Protein AF-0000000081790353 (afdb_homodimer)

Secondary structure (DSSP, 8-state):
----------------------------------------------------------------------------------GGGS-HHHHHHHHTTS-TTSHHHHHHHHH-HHHHHHHT-GGGG--SEEE--SSS---HHHHHHHHHHHGGG--EEE-TT-TT--HHHHHHHHTT-TT--EEE-TT-TT-BHHHHHHHHHH-TT--EEE-TT-TB--HHHHHHHHHHHTTT--EEE-TT-GGGGTSTTGGGGGGGT-TT--EEE----GGGGGG----HHHHHHHHHH-TT-SEEE-TTS---HHHHHHHHHH-TT--EEE-TT----HHHHHHHHHH-TT--EEE-TT-TT--HHHHHHHHHH-TT--EEEEES-TT--SHHHHHHHHH-TT--EEEEES-TT--HHHHHHHHHH-TT--EEE-TT-SS--HHHHHHHHHHHGGG-EEE-TT-TTS-SS----SS---TT-SS---------/----------------------------------------------------------------------------------GGGS-HHHHHHHHTTS-TTSHHHHHHHHH-HHHHHHHT-GGGG--SEEE--SSS---HHHHHHHHHHHGGG--EEE-TT-TT--HHHHHHHHTT-TT--EEE-TT-TT-BHHHHHHHHHH-TT--EEE-TT-TB--HHHHHHHHHHHTTT--EEE-TT-GGGGTSTTGGGGGGGT-TT--EEE----GGGGGG----HHHHHHHHHH-TT-SEEE-TTS---HHHHHHHHHH-TT--EEE-TT----HHHHHHHHHH-TT--EEE-TT-TT--HHHHHHHHHH-TT--EEEEES-TT--SHHHHHHHHH-TT--EEEEES-TT--HHHHHHHHHH-TT--EEE-TT-SS--HHHHHHHHHHHGGG-EEE-TT-TTS-SS----SS---TT-SS---------

Radius of gyration: 38.77 Å; Cα contacts (8 Å, |Δi|>4): 1972; chains: 2; bounding box: 92×120×124 Å

Sequence (968 aa):
MFVRRWLHKRRVRDKRPGGRKADEAPTAERGSSAKPTGEQTAGIISARSLPQPSGPVADADAVTNSTSNRCVVQPTPRQRSNLCNLPDELLLRIVSFIYPLDKTFMCLKLTCKRLHAITEDPTLYQLTTLTVPSRCLFSFAVLQRVLDVSGEALIGLDLSGCEDITNYTLFRIAAHCGKLKRLSLSRCKQITNGGLKVIGSYLTQLQELDVSFCPFITCAGVVHLFKMIGRTLVTINLNDCLGFREDPHRLVSLAFFCSSLRHLSVGWSRDLVKLNPLLDMDLDRLTQGCTQLEYLDVSHSHSTNGSMQSIARNCPVLTTLIARQCFLQDTGLEHIGQGMNKLEWLDLTDCWYVTDAGLGSVASGCPRLRVVILTRCHEIRGTGVVKVAAGCLQLEKFVLKQCFRVDDHAIECLGLSAQRLRHLDLSCNQNVTVETVRKIREARGGGLSIVTDGCPRVPRGGAASRFLFSKNDSNCLMVWETAVMFVRRWLHKRRVRDKRPGGRKADEAPTAERGSSAKPTGEQTAGIISARSLPQPSGPVADADAVTNSTSNRCVVQPTPRQRSNLCNLPDELLLRIVSFIYPLDKTFMCLKLTCKRLHAITEDPTLYQLTTLTVPSRCLFSFAVLQRVLDVSGEALIGLDLSGCEDITNYTLFRIAAHCGKLKRLSLSRCKQITNGGLKVIGSYLTQLQELDVSFCPFITCAGVVHLFKMIGRTLVTINLNDCLGFREDPHRLVSLAFFCSSLRHLSVGWSRDLVKLNPLLDMDLDRLTQGCTQLEYLDVSHSHSTNGSMQSIARNCPVLTTLIARQCFLQDTGLEHIGQGMNKLEWLDLTDCWYVTDAGLGSVASGCPRLRVVILTRCHEIRGTGVVKVAAGCLQLEKFVLKQCFRVDDHAIECLGLSAQRLRHLDLSCNQNVTVETVRKIREARGGGLSIVTDGCPRVPRGGAASRFLFSKNDSNCLMVWETAV

Structure (mmCIF, N/CA/C/O backbone):
data_AF-0000000081790353-model_v1
#
loop_
_entity.id
_entity.type
_entity.pdbx_description
1 polymer 'F-box/LRR-repeat protein 2-like'
#
loop_
_atom_site.group_PDB
_atom_site.id
_atom_site.type_symbol
_atom_site.label_atom_id
_atom_site.label_alt_id
_atom_site.label_comp_id
_atom_site.label_asym_id
_atom_site.label_entity_id
_atom_site.label_seq_id
_atom_site.pdbx_PDB_ins_code
_atom_site.Cartn_x
_atom_site.Cartn_y
_atom_site.Cartn_z
_atom_site.occupancy
_atom_site.B_iso_or_equiv
_atom_site.auth_seq_id
_atom_site.auth_comp_id
_atom_site.auth_asym_id
_atom_site.auth_atom_id
_atom_site.pdbx_PDB_model_num
ATOM 1 N N . MET A 1 1 ? -37.344 18.094 -23.766 1 16.05 1 MET A N 1
ATOM 2 C CA . MET A 1 1 ? -37.531 19.141 -24.766 1 16.05 1 MET A CA 1
ATOM 3 C C . MET A 1 1 ? -36.469 20.219 -24.641 1 16.05 1 MET A C 1
ATOM 5 O O . MET A 1 1 ? -35.812 20.578 -25.625 1 16.05 1 MET A O 1
ATOM 9 N N . PHE A 1 2 ? -36.688 21.266 -23.844 1 17.36 2 PHE A N 1
ATOM 10 C CA . PHE A 1 2 ? -36.562 22.688 -24.141 1 17.36 2 PHE A CA 1
ATOM 11 C C . PHE A 1 2 ? -35.125 23.156 -23.953 1 17.36 2 PHE A C 1
ATOM 13 O O . PHE A 1 2 ? -34.594 23.172 -22.844 1 17.36 2 PHE A O 1
ATOM 20 N N . VAL A 1 3 ? -34.219 22.938 -25.016 1 17.75 3 VAL A N 1
ATOM 21 C CA . VAL A 1 3 ? -32.875 23.203 -25.547 1 17.75 3 VAL A CA 1
ATOM 22 C C . VAL A 1 3 ? -32.625 24.703 -25.656 1 17.75 3 VAL A C 1
ATOM 24 O O . VAL A 1 3 ? -33 25.328 -26.656 1 17.75 3 VAL A O 1
ATOM 27 N N . ARG A 1 4 ? -33.281 25.484 -24.703 1 16.89 4 ARG A N 1
ATOM 28 C CA . ARG A 1 4 ? -33.281 26.906 -25.047 1 16.89 4 ARG A CA 1
ATOM 29 C C . ARG A 1 4 ? -31.875 27.406 -25.297 1 16.89 4 ARG A C 1
ATOM 31 O O . ARG A 1 4 ? -30.938 27.047 -24.578 1 16.89 4 ARG A O 1
ATOM 38 N N . ARG A 1 5 ? -31.578 28.25 -26.359 1 15.88 5 ARG A N 1
ATOM 39 C CA . ARG A 1 5 ? -30.797 28.859 -27.422 1 15.88 5 ARG A CA 1
ATOM 40 C C . ARG A 1 5 ? -29.953 30.016 -26.891 1 15.88 5 ARG A C 1
ATOM 42 O O . ARG A 1 5 ? -30.047 31.141 -27.391 1 15.88 5 ARG A O 1
ATOM 49 N N . TRP A 1 6 ? -29.75 30.156 -25.594 1 16.53 6 TRP A N 1
ATOM 50 C CA . TRP A 1 6 ? -29.422 31.562 -25.344 1 16.53 6 TRP A CA 1
ATOM 51 C C . TRP A 1 6 ? -28.156 31.953 -26.109 1 16.53 6 TRP A C 1
ATOM 53 O O . TRP A 1 6 ? -27.078 31.406 -25.891 1 16.53 6 TRP A O 1
ATOM 63 N N . LEU A 1 7 ? -28.219 32.688 -27.172 1 15.56 7 LEU A N 1
ATOM 64 C CA . LEU A 1 7 ? -27.609 33.156 -28.422 1 15.56 7 LEU A CA 1
ATOM 65 C C . LEU A 1 7 ? -26.375 34 -28.141 1 15.56 7 LEU A C 1
ATOM 67 O O . LEU A 1 7 ? -25.297 33.688 -28.656 1 15.56 7 LEU A O 1
ATOM 71 N N . HIS A 1 8 ? -26.453 35.375 -28.344 1 15.64 8 HIS A N 1
ATOM 72 C CA . HIS A 1 8 ? -25.969 36.125 -29.484 1 15.64 8 HIS A CA 1
ATOM 73 C C . HIS A 1 8 ? -24.625 36.781 -29.188 1 15.64 8 HIS A C 1
ATOM 75 O O . HIS A 1 8 ? -23.656 36.625 -29.938 1 15.64 8 HIS A O 1
ATOM 81 N N . LYS A 1 9 ? -24.562 38.219 -28.781 1 16.39 9 LYS A N 1
ATOM 82 C CA . LYS A 1 9 ? -24.109 39.281 -29.672 1 16.39 9 LYS A CA 1
ATOM 83 C C . LYS A 1 9 ? -22.594 39.5 -29.516 1 16.39 9 LYS A C 1
ATOM 85 O O . LYS A 1 9 ? -22.047 39.344 -28.438 1 16.39 9 LYS A O 1
ATOM 90 N N . ARG A 1 10 ? -21.859 40.031 -30.609 1 16.14 10 ARG A N 1
ATOM 91 C CA . ARG A 1 10 ? -20.641 40.188 -31.422 1 16.14 10 ARG A CA 1
ATOM 92 C C . ARG A 1 10 ? -19.797 41.344 -30.922 1 16.14 10 ARG A C 1
ATOM 94 O O . ARG A 1 10 ? -18.578 41.312 -31.016 1 16.14 10 ARG A O 1
ATOM 101 N N . ARG A 1 11 ? -20.312 42.594 -30.594 1 15.42 11 ARG A N 1
ATOM 102 C CA . ARG A 1 11 ? -19.797 43.656 -31.484 1 15.42 11 ARG A CA 1
ATOM 103 C C . ARG A 1 11 ? -18.344 43.969 -31.188 1 15.42 11 ARG A C 1
ATOM 105 O O . ARG A 1 11 ? -17.812 43.562 -30.141 1 15.42 11 ARG A O 1
ATOM 112 N N . VAL A 1 12 ? -18.016 45.406 -31.078 1 15.66 12 VAL A N 1
ATOM 113 C CA . VAL A 1 12 ? -17.406 46.469 -31.875 1 15.66 12 VAL A CA 1
ATOM 114 C C . VAL A 1 12 ? -16 46.75 -31.359 1 15.66 12 VAL A C 1
ATOM 116 O O . VAL A 1 12 ? -15.695 46.469 -30.188 1 15.66 12 VAL A O 1
ATOM 119 N N . ARG A 1 13 ? -15.078 47.594 -32.125 1 15.02 13 ARG A N 1
ATOM 120 C CA . ARG A 1 13 ? -13.766 47.844 -32.688 1 15.02 13 ARG A CA 1
ATOM 121 C C . ARG A 1 13 ? -12.945 48.781 -31.812 1 15.02 13 ARG A C 1
ATOM 123 O O . ARG A 1 13 ? -11.711 48.812 -31.891 1 15.02 13 ARG A O 1
ATOM 130 N N . ASP A 1 14 ? -13.562 49.719 -31.094 1 15 14 ASP A N 1
ATOM 131 C CA . ASP A 1 14 ? -12.992 51.031 -31.422 1 15 14 ASP A CA 1
ATOM 132 C C . ASP A 1 14 ? -11.539 51.125 -30.984 1 15 14 ASP A C 1
ATOM 134 O O . ASP A 1 14 ? -11.125 50.438 -30.047 1 15 14 ASP A O 1
ATOM 138 N N . LYS A 1 15 ? -10.836 52.281 -31.484 1 15.75 15 LYS A N 1
ATOM 139 C CA . LYS A 1 15 ? -9.609 52.781 -32.094 1 15.75 15 LYS A CA 1
ATOM 140 C C . LYS A 1 15 ? -8.664 53.344 -31.031 1 15.75 15 LYS A C 1
ATOM 142 O O . LYS A 1 15 ? -7.441 53.25 -31.172 1 15.75 15 LYS A O 1
ATOM 147 N N . ARG A 1 16 ? -9.023 54.094 -30 1 15.47 16 ARG A N 1
ATOM 148 C CA . ARG A 1 16 ? -8.344 55.375 -30.109 1 15.47 16 ARG A CA 1
ATOM 149 C C . ARG A 1 16 ? -6.863 55.25 -29.766 1 15.47 16 ARG A C 1
ATOM 151 O O . ARG A 1 16 ? -6.469 54.344 -29.031 1 15.47 16 ARG A O 1
ATOM 158 N N . PRO A 1 17 ? -6.09 56.344 -30.125 1 15.92 17 PRO A N 1
ATOM 159 C CA . PRO A 1 17 ? -4.766 56.781 -30.578 1 15.92 17 PRO A CA 1
ATOM 160 C C . PRO A 1 17 ? -3.73 56.812 -29.453 1 15.92 17 PRO A C 1
ATOM 162 O O . PRO A 1 17 ? -2.707 56.125 -29.531 1 15.92 17 PRO A O 1
ATOM 165 N N . GLY A 1 18 ? -3.453 58.094 -29.031 1 15.07 18 GLY A N 1
ATOM 166 C CA . GLY A 1 18 ? -2.25 58.875 -29.219 1 15.07 18 GLY A CA 1
ATOM 167 C C . GLY A 1 18 ? -1.234 58.719 -28.109 1 15.07 18 GLY A C 1
ATOM 168 O O . GLY A 1 18 ? -1.501 58.031 -27.125 1 15.07 18 GLY A O 1
ATOM 169 N N . GLY A 1 19 ? -0.482 59.875 -27.828 1 15.35 19 GLY A N 1
ATOM 170 C CA . GLY A 1 19 ? 0.875 60.375 -27.906 1 15.35 19 GLY A CA 1
ATOM 171 C C . GLY A 1 19 ? 1.567 60.438 -26.562 1 15.35 19 GLY A C 1
ATOM 172 O O . GLY A 1 19 ? 2.795 60.531 -26.484 1 15.35 19 GLY A O 1
ATOM 173 N N . ARG A 1 20 ? 0.832 60.656 -25.406 1 14.67 20 ARG A N 1
ATOM 174 C CA . ARG A 1 20 ? 1.544 61.75 -24.766 1 14.67 20 ARG A CA 1
ATOM 175 C C . ARG A 1 20 ? 2.91 61.312 -24.266 1 14.67 20 ARG A C 1
ATOM 177 O O . ARG A 1 20 ? 3.162 60.094 -24.141 1 14.67 20 ARG A O 1
ATOM 184 N N . LYS A 1 21 ? 3.248 62 -23.125 1 14.69 21 LYS A N 1
ATOM 185 C CA . LYS A 1 21 ? 4.273 63 -22.812 1 14.69 21 LYS A CA 1
ATOM 186 C C . LYS A 1 21 ? 5.496 62.344 -22.188 1 14.69 21 LYS A C 1
ATOM 188 O O . LYS A 1 21 ? 6.625 62.562 -22.625 1 14.69 21 LYS A O 1
ATOM 193 N N . ALA A 1 22 ? 5.562 62.344 -20.844 1 14.12 22 ALA A N 1
ATOM 194 C CA . ALA A 1 22 ? 6.449 63.312 -20.172 1 14.12 22 ALA A CA 1
ATOM 195 C C . ALA A 1 22 ? 7.793 62.656 -19.859 1 14.12 22 ALA A C 1
ATOM 197 O O . ALA A 1 22 ? 7.898 61.438 -19.766 1 14.12 22 ALA A O 1
ATOM 198 N N . ASP A 1 23 ? 8.617 63.438 -19.141 1 14.13 23 ASP A N 1
ATOM 199 C CA . ASP A 1 23 ? 9.953 64 -18.984 1 14.13 23 ASP A CA 1
ATOM 200 C C . ASP A 1 23 ? 10.859 63.062 -18.188 1 14.13 23 ASP A C 1
ATOM 202 O O . ASP A 1 23 ? 10.375 62.188 -17.469 1 14.13 23 ASP A O 1
ATOM 206 N N . GLU A 1 24 ? 12.078 63.594 -17.922 1 14.59 24 GLU A N 1
ATOM 207 C CA . GLU A 1 24 ? 13.531 63.438 -17.922 1 14.59 24 GLU A CA 1
ATOM 208 C C . GLU A 1 24 ? 14.055 63.094 -16.531 1 14.59 24 GLU A C 1
ATOM 210 O O . GLU A 1 24 ? 15.227 62.75 -16.375 1 14.59 24 GLU A O 1
ATOM 215 N N . ALA A 1 25 ? 13.422 63.094 -15.398 1 14.79 25 ALA A N 1
ATOM 216 C CA . ALA A 1 25 ? 14.273 63.75 -14.406 1 14.79 25 ALA A CA 1
ATOM 217 C C . ALA A 1 25 ? 15.5 62.906 -14.086 1 14.79 25 ALA A C 1
ATOM 219 O O . ALA A 1 25 ? 15.383 61.688 -13.875 1 14.79 25 ALA A O 1
ATOM 220 N N . PRO A 1 26 ? 16.75 63.531 -13.977 1 15.12 26 PRO A N 1
ATOM 221 C CA . PRO A 1 26 ? 18.203 63.281 -14.047 1 15.12 26 PRO A CA 1
ATOM 222 C C . PRO A 1 26 ? 18.75 62.625 -12.781 1 15.12 26 PRO A C 1
ATOM 224 O O . PRO A 1 26 ? 19.578 61.719 -12.875 1 15.12 26 PRO A O 1
ATOM 227 N N . THR A 1 27 ? 18.547 63.312 -11.562 1 14.08 27 THR A N 1
ATOM 228 C CA . THR A 1 27 ? 19.703 63.938 -10.945 1 14.08 27 THR A CA 1
ATOM 229 C C . THR A 1 27 ? 20.609 62.906 -10.281 1 14.08 27 THR A C 1
ATOM 231 O O . THR A 1 27 ? 21.812 62.875 -10.547 1 14.08 27 THR A O 1
ATOM 234 N N . ALA A 1 28 ? 20.891 63.062 -8.82 1 14.61 28 ALA A N 1
ATOM 235 C CA . ALA A 1 28 ? 22.094 63.531 -8.125 1 14.61 28 ALA A CA 1
ATOM 236 C C . ALA A 1 28 ? 22.906 62.344 -7.629 1 14.61 28 ALA A C 1
ATOM 238 O O . ALA A 1 28 ? 22.375 61.25 -7.426 1 14.61 28 ALA A O 1
ATOM 239 N N . GLU A 1 29 ? 24.219 62.625 -7.242 1 14.83 29 GLU A N 1
ATOM 240 C CA . GLU A 1 29 ? 25.641 62.281 -7.215 1 14.83 29 GLU A CA 1
ATOM 241 C C . GLU A 1 29 ? 26.016 61.5 -5.953 1 14.83 29 GLU A C 1
ATOM 243 O O . GLU A 1 29 ? 26.859 60.625 -5.988 1 14.83 29 GLU A O 1
ATOM 248 N N . ARG A 1 30 ? 25.578 61.844 -4.699 1 14.16 30 ARG A N 1
ATOM 249 C CA . ARG A 1 30 ? 26.656 62.219 -3.801 1 14.16 30 ARG A CA 1
ATOM 250 C C . ARG A 1 30 ? 27.453 61 -3.354 1 14.16 30 ARG A C 1
ATOM 252 O O . ARG A 1 30 ? 26.969 59.875 -3.467 1 14.16 30 ARG A O 1
ATOM 259 N N . GLY A 1 31 ? 28.172 61.125 -2.08 1 14.18 31 GLY A N 1
ATOM 260 C CA . GLY A 1 31 ? 29.531 61.219 -1.565 1 14.18 31 GLY A CA 1
ATOM 261 C C . GLY A 1 31 ? 30.031 59.938 -0.964 1 14.18 31 GLY A C 1
ATOM 262 O O . GLY A 1 31 ? 30.688 59.125 -1.646 1 14.18 31 GLY A O 1
ATOM 263 N N . SER A 1 32 ? 30.438 59.875 0.451 1 14.46 32 SER A N 1
ATOM 264 C CA . SER A 1 32 ? 31.75 59.875 1.079 1 14.46 32 SER A CA 1
ATOM 265 C C . SER A 1 32 ? 32.156 58.5 1.559 1 14.46 32 SER A C 1
ATOM 267 O O . SER A 1 32 ? 31.281 57.625 1.694 1 14.46 32 SER A O 1
ATOM 269 N N . SER A 1 33 ? 33.312 58.344 2.416 1 14.82 33 SER A N 1
ATOM 270 C CA . SER A 1 33 ? 34.656 57.781 2.529 1 14.82 33 SER A CA 1
ATOM 271 C C . SER A 1 33 ? 34.719 56.656 3.564 1 14.82 33 SER A C 1
ATOM 273 O O . SER A 1 33 ? 35.406 55.656 3.365 1 14.82 33 SER A O 1
ATOM 275 N N . ALA A 1 34 ? 34.281 56.781 4.895 1 14.84 34 ALA A N 1
ATOM 276 C CA . ALA A 1 34 ? 35.375 56.719 5.863 1 14.84 34 ALA A CA 1
ATOM 277 C C . ALA A 1 34 ? 35.781 55.281 6.129 1 14.84 34 ALA A C 1
ATOM 279 O O . ALA A 1 34 ? 36.938 54.938 6.035 1 14.84 34 ALA A O 1
ATOM 280 N N . LYS A 1 35 ? 35.438 54.688 7.367 1 15.8 35 LYS A N 1
ATOM 281 C CA . LYS A 1 35 ? 36.375 54.438 8.469 1 15.8 35 LYS A CA 1
ATOM 282 C C . LYS A 1 35 ? 36.875 53 8.453 1 15.8 35 LYS A C 1
ATOM 284 O O . LYS A 1 35 ? 36.125 52.062 8.172 1 15.8 35 LYS A O 1
ATOM 289 N N . PRO A 1 36 ? 38.219 52.688 8.883 1 16.03 36 PRO A N 1
ATOM 290 C CA . PRO A 1 36 ? 39.312 51.75 8.719 1 16.03 36 PRO A CA 1
ATOM 291 C C . PRO A 1 36 ? 39.188 50.531 9.633 1 16.03 36 PRO A C 1
ATOM 293 O O . PRO A 1 36 ? 39.562 49.438 9.25 1 16.03 36 PRO A O 1
ATOM 296 N N . THR A 1 37 ? 38.594 50.688 10.844 1 15.17 37 THR A N 1
ATOM 297 C CA . THR A 1 37 ? 39.531 50.344 11.906 1 15.17 37 THR A CA 1
ATOM 298 C C . THR A 1 37 ? 39.812 48.844 11.922 1 15.17 37 THR A C 1
ATOM 300 O O . THR A 1 37 ? 39.031 48.031 11.383 1 15.17 37 THR A O 1
ATOM 303 N N . GLY A 1 38 ? 40.312 48.281 13.148 1 15.05 38 GLY A N 1
ATOM 304 C CA . GLY A 1 38 ? 41.5 47.625 13.695 1 15.05 38 GLY A CA 1
ATOM 305 C C . GLY A 1 38 ? 41.344 46.125 13.828 1 15.05 38 GLY A C 1
ATOM 306 O O . GLY A 1 38 ? 40.219 45.594 13.789 1 15.05 38 GLY A O 1
ATOM 307 N N . GLU A 1 39 ? 42.438 45.312 14.016 1 15.91 39 GLU A N 1
ATOM 308 C CA . GLU A 1 39 ? 43.219 44.094 13.742 1 15.91 39 GLU A CA 1
ATOM 309 C C . GLU A 1 39 ? 43 43.062 14.82 1 15.91 39 GLU A C 1
ATOM 311 O O . GLU A 1 39 ? 43.125 41.844 14.555 1 15.91 39 GLU A O 1
ATOM 316 N N . GLN A 1 40 ? 42.594 43.312 16.125 1 15.52 40 GLN A N 1
ATOM 317 C CA . GLN A 1 40 ? 43.5 42.688 17.078 1 15.52 40 GLN A CA 1
ATOM 318 C C . GLN A 1 40 ? 43.312 41.188 17.094 1 15.52 40 GLN A C 1
ATOM 320 O O . GLN A 1 40 ? 42.219 40.688 16.828 1 15.52 40 GLN A O 1
ATOM 325 N N . THR A 1 41 ? 44.438 40.312 17.469 1 16.11 41 THR A N 1
ATOM 326 C CA . THR A 1 41 ? 45.25 39.125 17.406 1 16.11 41 THR A CA 1
ATOM 327 C C . THR A 1 41 ? 44.812 38.125 18.469 1 16.11 41 THR A C 1
ATOM 329 O O . THR A 1 41 ? 45.406 37.031 18.594 1 16.11 41 THR A O 1
ATOM 332 N N . ALA A 1 42 ? 43.594 38.156 19.109 1 16.69 42 ALA A N 1
ATOM 333 C CA . ALA A 1 42 ? 43.688 37.562 20.453 1 16.69 42 ALA A CA 1
ATOM 334 C C . ALA A 1 42 ? 44.094 36.094 20.391 1 16.69 42 ALA A C 1
ATOM 336 O O . ALA A 1 42 ? 43.688 35.375 19.5 1 16.69 42 ALA A O 1
ATOM 337 N N . GLY A 1 43 ? 45.062 35.688 21.375 1 16.12 43 GLY A N 1
ATOM 338 C CA . GLY A 1 43 ? 46.094 34.781 21.812 1 16.12 43 GLY A CA 1
ATOM 339 C C . GLY A 1 43 ? 45.562 33.375 22.109 1 16.12 43 GLY A C 1
ATOM 340 O O . GLY A 1 43 ? 44.375 33.188 22.297 1 16.12 43 GLY A O 1
ATOM 341 N N . ILE A 1 44 ? 46.406 32.281 21.953 1 17.64 44 ILE A N 1
ATOM 342 C CA . ILE A 1 44 ? 46.719 30.875 21.734 1 17.64 44 ILE A CA 1
ATOM 343 C C . ILE A 1 44 ? 46.656 30.125 23.047 1 17.64 44 ILE A C 1
ATOM 345 O O . ILE A 1 44 ? 47.125 28.984 23.156 1 17.64 44 ILE A O 1
ATOM 349 N N . ILE A 1 45 ? 45.75 30.625 24.125 1 16.77 45 ILE A N 1
ATOM 350 C CA . ILE A 1 45 ? 46.219 30.156 25.438 1 16.77 45 ILE A CA 1
ATOM 351 C C . ILE A 1 45 ? 46.219 28.625 25.453 1 16.77 45 ILE A C 1
ATOM 353 O O . ILE A 1 45 ? 45.25 28 24.984 1 16.77 45 ILE A O 1
ATOM 357 N N . SER A 1 46 ? 47.375 28.062 25.875 1 16.98 46 SER A N 1
ATOM 358 C CA . SER A 1 46 ? 48.188 26.859 26.016 1 16.98 46 SER A CA 1
ATOM 359 C C . SER A 1 46 ? 47.594 25.891 27.031 1 16.98 46 SER A C 1
ATOM 361 O O . SER A 1 46 ? 47.562 26.203 28.234 1 16.98 46 SER A O 1
ATOM 363 N N . ALA A 1 47 ? 46.375 25.328 26.734 1 18.14 47 ALA A N 1
ATOM 364 C CA . ALA A 1 47 ? 45.656 24.516 27.703 1 18.14 47 ALA A CA 1
ATOM 365 C C . ALA A 1 47 ? 46.594 23.516 28.375 1 18.14 47 ALA A C 1
ATOM 367 O O . ALA A 1 47 ? 47.375 22.844 27.703 1 18.14 47 ALA A O 1
ATOM 368 N N . ARG A 1 48 ? 46.688 23.641 29.703 1 17.12 48 ARG A N 1
ATOM 369 C CA . ARG A 1 48 ? 47.469 23.188 30.859 1 17.12 48 ARG A CA 1
ATOM 370 C C . ARG A 1 48 ? 47.531 21.672 30.922 1 17.12 48 ARG A C 1
ATOM 372 O O . ARG A 1 48 ? 46.625 20.984 30.438 1 17.12 48 ARG A O 1
ATOM 379 N N . SER A 1 49 ? 48.75 21.172 31.406 1 17.53 49 SER A N 1
ATOM 380 C CA . SER A 1 49 ? 49.656 20.031 31.547 1 17.53 49 SER A CA 1
ATOM 381 C C . SER A 1 49 ? 49.094 19 32.531 1 17.53 49 SER A C 1
ATOM 383 O O . SER A 1 49 ? 49.156 19.203 33.75 1 17.53 49 SER A O 1
ATOM 385 N N . LEU A 1 50 ? 47.781 18.578 32.406 1 18.25 50 LEU A N 1
ATOM 386 C CA . LEU A 1 50 ? 47.281 17.828 33.562 1 18.25 50 LEU A CA 1
ATOM 387 C C . LEU A 1 50 ? 48.219 16.703 33.938 1 18.25 50 LEU A C 1
ATOM 389 O O . LEU A 1 50 ? 48.656 15.945 33.062 1 18.25 50 LEU A O 1
ATOM 393 N N . PRO A 1 51 ? 48.812 16.812 35.125 1 18.17 51 PRO A N 1
ATOM 394 C CA . PRO A 1 51 ? 49.938 16.078 35.719 1 18.17 51 PRO A CA 1
ATOM 395 C C . PRO A 1 51 ? 49.656 14.57 35.812 1 18.17 51 PRO A C 1
ATOM 397 O O . PRO A 1 51 ? 48.5 14.148 35.781 1 18.17 51 PRO A O 1
ATOM 400 N N . GLN A 1 52 ? 50.719 13.766 35.5 1 18.69 52 GLN A N 1
ATOM 401 C CA . GLN A 1 52 ? 51.062 12.352 35.344 1 18.69 52 GLN A CA 1
ATOM 402 C C . GLN A 1 52 ? 50.844 11.594 36.625 1 18.69 52 GLN A C 1
ATOM 404 O O . GLN A 1 52 ? 51.531 11.859 37.625 1 18.69 52 GLN A O 1
ATOM 409 N N . PRO A 1 53 ? 49.594 11.461 37.125 1 18.23 53 PRO A N 1
ATOM 410 C CA . PRO A 1 53 ? 49.5 10.93 38.469 1 18.23 53 PRO A CA 1
ATOM 411 C C . PRO A 1 53 ? 50.375 9.695 38.688 1 18.23 53 PRO A C 1
ATOM 413 O O . PRO A 1 53 ? 50.594 8.914 37.75 1 18.23 53 PRO A O 1
ATOM 416 N N . SER A 1 54 ? 51.312 9.82 39.625 1 18.2 54 SER A N 1
ATOM 417 C CA . SER A 1 54 ? 52.438 9.055 40.156 1 18.2 54 SER A CA 1
ATOM 418 C C . SER A 1 54 ? 52.031 7.641 40.531 1 18.2 54 SER A C 1
ATOM 420 O O . SER A 1 54 ? 50.844 7.375 40.75 1 18.2 54 SER A O 1
ATOM 422 N N . GLY A 1 55 ? 53.062 6.797 40.625 1 18.17 55 GLY A N 1
ATOM 423 C CA . GLY A 1 55 ? 53.469 5.398 40.562 1 18.17 55 GLY A CA 1
ATOM 424 C C . GLY A 1 55 ? 52.844 4.555 41.656 1 18.17 55 GLY A C 1
ATOM 425 O O . GLY A 1 55 ? 52.125 5.066 42.5 1 18.17 55 GLY A O 1
ATOM 426 N N . PRO A 1 56 ? 53.594 3.523 42.031 1 19.92 56 PRO A N 1
ATOM 427 C CA . PRO A 1 56 ? 53.344 2.104 42.312 1 19.92 56 PRO A CA 1
ATOM 428 C C . PRO A 1 56 ? 53.031 1.826 43.75 1 19.92 56 PRO A C 1
ATOM 430 O O . PRO A 1 56 ? 52.562 0.729 44.094 1 19.92 56 PRO A O 1
ATOM 433 N N . VAL A 1 57 ? 53.219 2.842 44.719 1 16.95 57 VAL A N 1
ATOM 434 C CA . VAL A 1 57 ? 54.062 2.268 45.75 1 16.95 57 VAL A CA 1
ATOM 435 C C . VAL A 1 57 ? 53.312 1.156 46.469 1 16.95 57 VAL A C 1
ATOM 437 O O . VAL A 1 57 ? 53.812 0.037 46.625 1 16.95 57 VAL A O 1
ATOM 440 N N . ALA A 1 58 ? 52.75 1.467 47.75 1 17.08 58 ALA A N 1
ATOM 441 C CA . ALA A 1 58 ? 53.312 1.042 49.031 1 17.08 58 ALA A CA 1
ATOM 442 C C . ALA A 1 58 ? 52.719 -0.288 49.469 1 17.08 58 ALA A C 1
ATOM 444 O O . ALA A 1 58 ? 51.75 -0.783 48.875 1 17.08 58 ALA A O 1
ATOM 445 N N . ASP A 1 59 ? 52.344 -0.406 50.875 1 18.41 59 ASP A N 1
ATOM 446 C CA . ASP A 1 59 ? 52.719 -1.242 52.031 1 18.41 59 ASP A CA 1
ATOM 447 C C . ASP A 1 59 ? 51.75 -2.408 52.188 1 18.41 59 ASP A C 1
ATOM 449 O O . ASP A 1 59 ? 50.625 -2.34 51.75 1 18.41 59 ASP A O 1
ATOM 453 N N . ALA A 1 60 ? 52.312 -3.543 52.688 1 20.67 60 ALA A N 1
ATOM 454 C CA . ALA A 1 60 ? 52.156 -4.969 53 1 20.67 60 ALA A CA 1
ATOM 455 C C . ALA A 1 60 ? 51.031 -5.211 53.969 1 20.67 60 ALA A C 1
ATOM 457 O O . ALA A 1 60 ? 50.844 -6.328 54.469 1 20.67 60 ALA A O 1
ATOM 458 N N . ASP A 1 61 ? 50.062 -4.234 54.156 1 18.91 61 ASP A N 1
ATOM 459 C CA . ASP A 1 61 ? 49.5 -4.375 55.5 1 18.91 61 ASP A CA 1
ATOM 460 C C . ASP A 1 61 ? 48.906 -5.773 55.688 1 18.91 61 ASP A C 1
ATOM 462 O O . ASP A 1 61 ? 48.469 -6.41 54.719 1 18.91 61 ASP A O 1
ATOM 466 N N . ALA A 1 62 ? 49.188 -6.277 56.938 1 20.52 62 ALA A N 1
ATOM 467 C CA . ALA A 1 62 ? 49 -7.438 57.812 1 20.52 62 ALA A CA 1
ATOM 468 C C . ALA A 1 62 ? 47.531 -7.832 57.875 1 20.52 62 ALA A C 1
ATOM 470 O O . ALA A 1 62 ? 46.688 -7 58.188 1 20.52 62 ALA A O 1
ATOM 471 N N . VAL A 1 63 ? 47.125 -8.828 57.094 1 21.89 63 VAL A N 1
ATOM 472 C CA . VAL A 1 63 ? 45.875 -9.508 56.875 1 21.89 63 VAL A CA 1
ATOM 473 C C . VAL A 1 63 ? 45.281 -9.945 58.219 1 21.89 63 VAL A C 1
ATOM 475 O O . VAL A 1 63 ? 45.75 -10.891 58.844 1 21.89 63 VAL A O 1
ATOM 478 N N . THR A 1 64 ? 45.375 -8.938 59.312 1 21.14 64 THR A N 1
ATOM 479 C CA . THR A 1 64 ? 44.906 -9.555 60.531 1 21.14 64 THR A CA 1
ATOM 480 C C . THR A 1 64 ? 43.5 -10.172 60.344 1 21.14 64 THR A C 1
ATOM 482 O O . THR A 1 64 ? 42.656 -9.586 59.656 1 21.14 64 THR A O 1
ATOM 485 N N . ASN A 1 65 ? 43.469 -11.5 60.5 1 21.88 65 ASN A N 1
ATOM 486 C CA . ASN A 1 65 ? 42.438 -12.539 60.375 1 21.88 65 ASN A CA 1
ATOM 487 C C . ASN A 1 65 ? 41.219 -12.219 61.25 1 21.88 65 ASN A C 1
ATOM 489 O O . ASN A 1 65 ? 40.5 -13.125 61.656 1 21.88 65 ASN A O 1
ATOM 493 N N . SER A 1 66 ? 41 -10.844 61.594 1 22.98 66 SER A N 1
ATOM 494 C CA . SER A 1 66 ? 40 -10.789 62.688 1 22.98 66 SER A CA 1
ATOM 495 C C . SER A 1 66 ? 38.688 -11.484 62.281 1 22.98 66 SER A C 1
ATOM 497 O O . SER A 1 66 ? 38.25 -11.328 61.125 1 22.98 66 SER A O 1
ATOM 499 N N . THR A 1 67 ? 38.438 -12.602 62.875 1 24.12 67 THR A N 1
ATOM 500 C CA . THR A 1 67 ? 37.281 -13.516 62.875 1 24.12 67 THR A CA 1
ATOM 501 C C . THR A 1 67 ? 35.969 -12.766 63.094 1 24.12 67 THR A C 1
ATOM 503 O O . THR A 1 67 ? 35.688 -12.32 64.188 1 24.12 67 THR A O 1
ATOM 506 N N . SER A 1 68 ? 35.812 -11.547 62.406 1 24.34 68 SER A N 1
ATOM 507 C CA . SER A 1 68 ? 34.625 -10.789 62.844 1 24.34 68 SER A CA 1
ATOM 508 C C . SER A 1 68 ? 33.375 -11.625 62.75 1 24.34 68 SER A C 1
ATOM 510 O O . SER A 1 68 ? 33.156 -12.359 61.781 1 24.34 68 SER A O 1
ATOM 512 N N . ASN A 1 69 ? 32.875 -12.086 63.875 1 25.66 69 ASN A N 1
ATOM 513 C CA . ASN A 1 69 ? 31.609 -12.742 64.188 1 25.66 69 ASN A CA 1
ATOM 514 C C . ASN A 1 69 ? 30.438 -12.047 63.5 1 25.66 69 ASN A C 1
ATOM 516 O O . ASN A 1 69 ? 30.094 -10.906 63.812 1 25.66 69 ASN A O 1
ATOM 520 N N . ARG A 1 70 ? 30.438 -12.055 62.188 1 27.45 70 ARG A N 1
ATOM 521 C CA . ARG A 1 70 ? 29.391 -11.367 61.469 1 27.45 70 ARG A CA 1
ATOM 522 C C . ARG A 1 70 ? 28 -11.812 61.938 1 27.45 70 ARG A C 1
ATOM 524 O O . ARG A 1 70 ? 27.688 -13 61.906 1 27.45 70 ARG A O 1
ATOM 531 N N . CYS A 1 71 ? 27.531 -11.102 63.031 1 28.55 71 CYS A N 1
ATOM 532 C CA . CYS A 1 71 ? 26.156 -11.219 63.5 1 28.55 71 CYS A CA 1
ATOM 533 C C . CYS A 1 71 ? 25.188 -11.312 62.312 1 28.55 71 CYS A C 1
ATOM 535 O O . CYS A 1 71 ? 25.234 -10.484 61.406 1 28.55 71 CYS A O 1
ATOM 537 N N . VAL A 1 72 ? 24.859 -12.492 61.969 1 30.75 72 VAL A N 1
ATOM 538 C CA . VAL A 1 72 ? 23.844 -12.844 61 1 30.75 72 VAL A CA 1
ATOM 539 C C . VAL A 1 72 ? 22.625 -11.953 61.188 1 30.75 72 VAL A C 1
ATOM 541 O O . VAL A 1 72 ? 21.922 -12.039 62.188 1 30.75 72 VAL A O 1
ATOM 544 N N . VAL A 1 73 ? 22.797 -10.594 61 1 32.72 73 VAL A N 1
ATOM 545 C CA . VAL A 1 73 ? 21.594 -9.75 61.062 1 32.72 73 VAL A CA 1
ATOM 546 C C . VAL A 1 73 ? 20.469 -10.406 60.281 1 32.72 73 VAL A C 1
ATOM 548 O O . VAL A 1 73 ? 20.656 -10.797 59.125 1 32.72 73 VAL A O 1
ATOM 551 N N . GLN A 1 74 ? 19.672 -11.211 60.938 1 33.41 74 GLN A N 1
ATOM 552 C CA . GLN A 1 74 ? 18.422 -11.703 60.344 1 33.41 74 GLN A CA 1
ATOM 553 C C . GLN A 1 74 ? 17.734 -10.633 59.5 1 33.41 74 GLN A C 1
ATOM 555 O O . GLN A 1 74 ? 17.609 -9.484 59.938 1 33.41 74 GLN A O 1
ATOM 560 N N . PRO A 1 75 ? 17.891 -10.727 58.188 1 35.47 75 PRO A N 1
ATOM 561 C CA . PRO A 1 75 ? 17.266 -9.641 57.406 1 35.47 75 PRO A CA 1
ATOM 562 C C . PRO A 1 75 ? 15.898 -9.25 57.969 1 35.47 75 PRO A C 1
ATOM 564 O O . PRO A 1 75 ? 15.141 -10.117 58.438 1 35.47 75 PRO A O 1
ATOM 567 N N . THR A 1 76 ? 15.828 -8.234 58.844 1 38.59 76 THR A N 1
ATOM 568 C CA . THR A 1 76 ? 14.531 -7.676 59.219 1 38.59 76 THR A CA 1
ATOM 569 C C . THR A 1 76 ? 13.523 -7.82 58.094 1 38.59 76 THR A C 1
ATOM 571 O O . THR A 1 76 ? 13.883 -7.699 56.906 1 38.59 76 THR A O 1
ATOM 574 N N . PRO A 1 77 ? 12.469 -8.578 58.312 1 36.41 77 PRO A N 1
ATOM 575 C CA . PRO A 1 77 ? 11.469 -8.664 57.25 1 36.41 77 PRO A CA 1
ATOM 576 C C . PRO A 1 77 ? 11.328 -7.355 56.469 1 36.41 77 PRO A C 1
ATOM 578 O O . PRO A 1 77 ? 11.234 -6.281 57.062 1 36.41 77 PRO A O 1
ATOM 581 N N . ARG A 1 78 ? 12.148 -7.172 55.469 1 37.75 78 ARG A N 1
ATOM 582 C CA . ARG A 1 78 ? 11.914 -6.004 54.625 1 37.75 78 ARG A CA 1
ATOM 583 C C . ARG A 1 78 ? 10.438 -5.625 54.594 1 37.75 78 ARG A C 1
ATOM 585 O O . ARG A 1 78 ? 9.578 -6.457 54.312 1 37.75 78 ARG A O 1
ATOM 592 N N . GLN A 1 79 ? 10.023 -4.895 55.5 1 37.72 79 GLN A N 1
ATOM 593 C CA . GLN A 1 79 ? 8.695 -4.293 55.375 1 37.72 79 GLN A CA 1
ATOM 594 C C . GLN A 1 79 ? 8.367 -4.031 53.906 1 37.72 79 GLN A C 1
ATOM 596 O O . GLN A 1 79 ? 9.102 -3.33 53.219 1 37.72 79 GLN A O 1
ATOM 601 N N . ARG A 1 80 ? 7.906 -5.008 53.094 1 40.03 80 ARG A N 1
ATOM 602 C CA . ARG A 1 80 ? 7.301 -4.715 51.812 1 40.03 80 ARG A CA 1
ATOM 603 C C . ARG A 1 80 ? 6.73 -3.299 51.781 1 40.03 80 ARG A C 1
ATOM 605 O O . ARG A 1 80 ? 5.797 -2.986 52.531 1 40.03 80 ARG A O 1
ATOM 612 N N . SER A 1 81 ? 7.504 -2.291 51.844 1 42.62 81 SER A N 1
ATOM 613 C CA . SER A 1 81 ? 7.051 -0.92 51.625 1 42.62 81 SER A CA 1
ATOM 614 C C . SER A 1 81 ? 5.922 -0.856 50.594 1 42.62 81 SER A C 1
ATOM 616 O O . SER A 1 81 ? 6.133 -1.128 49.406 1 42.62 81 SER A O 1
ATOM 618 N N . ASN A 1 82 ? 4.75 -1.416 50.844 1 51.66 82 ASN A N 1
ATOM 619 C CA . ASN A 1 82 ? 3.51 -1.346 50.094 1 51.66 82 ASN A CA 1
ATOM 620 C C . ASN A 1 82 ? 3.207 0.082 49.625 1 51.66 82 ASN A C 1
ATOM 622 O O . ASN A 1 82 ? 3.535 1.04 50.344 1 51.66 82 ASN A O 1
ATOM 626 N N . LEU A 1 83 ? 3.07 0.359 48.344 1 63.62 83 LEU A N 1
ATOM 627 C CA . LEU A 1 83 ? 2.646 1.629 47.75 1 63.62 83 LEU A CA 1
ATOM 628 C C . LEU A 1 83 ? 1.692 2.363 48.688 1 63.62 83 LEU A C 1
ATOM 630 O O . LEU A 1 83 ? 1.68 3.596 48.719 1 63.62 83 LEU A O 1
ATOM 634 N N . CYS A 1 84 ? 1.142 1.534 49.656 1 61.59 84 CYS A N 1
ATOM 635 C CA . CYS A 1 84 ? 0.134 2.082 50.562 1 61.59 84 CYS A CA 1
ATOM 636 C C . CYS A 1 84 ? 0.786 2.846 51.719 1 61.59 84 CYS A C 1
ATOM 638 O O . CYS A 1 84 ? 0.133 3.654 52.375 1 61.59 84 CYS A O 1
ATOM 640 N N . ASN A 1 85 ? 2.096 2.605 51.906 1 70.44 85 ASN A N 1
ATOM 641 C CA . ASN A 1 85 ? 2.715 3.262 53.062 1 70.44 85 ASN A CA 1
ATOM 642 C C . ASN A 1 85 ? 3.543 4.469 52.625 1 70.44 85 ASN A C 1
ATOM 644 O O . ASN A 1 85 ? 4.176 5.117 53.469 1 70.44 85 ASN A O 1
ATOM 648 N N . LEU A 1 86 ? 3.504 4.762 51.406 1 78.25 86 LEU A N 1
ATOM 649 C CA . LEU A 1 86 ? 4.262 5.91 50.938 1 78.25 86 LEU A CA 1
ATOM 650 C C . LEU A 1 86 ? 3.533 7.211 51.25 1 78.25 86 LEU A C 1
ATOM 652 O O . LEU A 1 86 ? 2.305 7.27 51.188 1 78.25 86 LEU A O 1
ATOM 656 N N . PRO A 1 87 ? 4.352 8.258 51.812 1 85.94 87 PRO A N 1
ATOM 657 C CA . PRO A 1 87 ? 3.705 9.562 51.969 1 85.94 87 PRO A CA 1
ATOM 658 C C . PRO A 1 87 ? 2.988 10.039 50.719 1 85.94 87 PRO A C 1
ATOM 660 O O . PRO A 1 87 ? 3.359 9.656 49.594 1 85.94 87 PRO A O 1
ATOM 663 N N . ASP A 1 88 ? 1.956 10.859 51 1 86.81 88 ASP A N 1
ATOM 664 C CA . ASP A 1 88 ? 1.116 11.336 49.906 1 86.81 88 ASP A CA 1
ATOM 665 C C . ASP A 1 88 ? 1.932 12.156 48.906 1 86.81 88 ASP A C 1
ATOM 667 O O . ASP A 1 88 ? 1.677 12.102 47.688 1 86.81 88 ASP A O 1
ATOM 671 N N . GLU A 1 89 ? 2.949 12.797 49.375 1 87.62 89 GLU A N 1
ATOM 672 C CA . GLU A 1 89 ? 3.777 13.617 48.5 1 87.62 89 GLU A CA 1
ATOM 673 C C . GLU A 1 89 ? 4.559 12.758 47.5 1 87.62 89 GLU A C 1
ATOM 675 O O . GLU A 1 89 ? 4.703 13.117 46.344 1 87.62 89 GLU A O 1
ATOM 680 N N . LEU A 1 90 ? 4.914 11.734 47.969 1 85.94 90 LEU A N 1
ATOM 681 C CA . LEU A 1 90 ? 5.684 10.836 47.125 1 85.94 90 LEU A CA 1
ATOM 682 C C . LEU A 1 90 ? 4.781 10.117 46.125 1 85.94 90 LEU A C 1
ATOM 684 O O . LEU A 1 90 ? 5.16 9.922 44.969 1 85.94 90 LEU A O 1
ATOM 688 N N . LEU A 1 91 ? 3.697 9.719 46.594 1 84.69 91 LEU A N 1
ATOM 689 C CA . LEU A 1 91 ? 2.74 9.086 45.688 1 84.69 91 LEU A CA 1
ATOM 690 C C . LEU A 1 91 ? 2.344 10.031 44.562 1 84.69 91 LEU A C 1
ATOM 692 O O . LEU A 1 91 ? 2.221 9.609 43.406 1 84.69 91 LEU A O 1
ATOM 696 N N . LEU A 1 92 ? 2.205 11.242 44.938 1 86.88 92 LEU A N 1
ATOM 697 C CA . LEU A 1 92 ? 1.871 12.25 43.938 1 86.88 92 LEU A CA 1
ATOM 698 C C . LEU A 1 92 ? 2.979 12.383 42.906 1 86.88 92 LEU A C 1
ATOM 700 O O . LEU A 1 92 ? 2.701 12.5 41.719 1 86.88 92 LEU A O 1
ATOM 704 N N . ARG A 1 93 ? 4.125 12.234 43.375 1 84.62 93 ARG A N 1
ATOM 705 C CA . ARG A 1 93 ? 5.258 12.336 42.469 1 84.62 93 ARG A CA 1
ATOM 706 C C . ARG A 1 93 ? 5.301 11.141 41.5 1 84.62 93 ARG A C 1
ATOM 708 O O . ARG A 1 93 ? 5.57 11.297 40.312 1 84.62 93 ARG A O 1
ATOM 715 N N . ILE A 1 94 ? 5.008 10.078 42.031 1 84.25 94 ILE A N 1
ATOM 716 C CA . ILE A 1 94 ? 5.02 8.867 41.219 1 84.25 94 ILE A CA 1
ATOM 717 C C . ILE A 1 94 ? 3.928 8.953 40.156 1 84.25 94 ILE A C 1
ATOM 719 O O . ILE A 1 94 ? 4.176 8.656 38.969 1 84.25 94 ILE A O 1
ATOM 723 N N . VAL A 1 95 ? 2.801 9.422 40.562 1 82.56 95 VAL A N 1
ATOM 724 C CA . VAL A 1 95 ? 1.654 9.484 39.656 1 82.56 95 VAL A CA 1
ATOM 725 C C . VAL A 1 95 ? 1.878 10.578 38.625 1 82.56 95 VAL A C 1
ATOM 727 O O . VAL A 1 95 ? 1.357 10.5 37.5 1 82.56 95 VAL A O 1
ATOM 730 N N . SER A 1 96 ? 2.789 11.438 38.938 1 81.75 96 SER A N 1
ATOM 731 C CA . SER A 1 96 ? 3.035 12.547 38.031 1 81.75 96 SER A CA 1
ATOM 732 C C . SER A 1 96 ? 3.764 12.086 36.781 1 81.75 96 SER A C 1
ATOM 734 O O . SER A 1 96 ? 3.764 12.789 35.75 1 81.75 96 SER A O 1
ATOM 736 N N . PHE A 1 97 ? 4.188 10.875 36.906 1 78.44 97 PHE A N 1
ATOM 737 C CA . PHE A 1 97 ? 4.902 10.344 35.75 1 78.44 97 PHE A CA 1
ATOM 738 C C . PHE A 1 97 ? 3.939 9.688 34.781 1 78.44 97 PHE A C 1
ATOM 740 O O . PHE A 1 97 ? 4.316 9.367 33.625 1 78.44 97 PHE A O 1
ATOM 747 N N . ILE A 1 98 ? 2.783 9.609 35.281 1 79.81 98 ILE A N 1
ATOM 748 C CA . ILE A 1 98 ? 1.78 8.992 34.406 1 79.81 98 ILE A CA 1
ATOM 749 C C . ILE A 1 98 ? 0.934 10.07 33.75 1 79.81 98 ILE A C 1
ATOM 751 O O . ILE A 1 98 ? 0.383 10.945 34.406 1 79.81 98 ILE A O 1
ATOM 755 N N . TYR A 1 99 ? 0.883 9.945 32.406 1 78.56 99 TYR A N 1
ATOM 756 C CA . TYR A 1 99 ? 0.071 10.914 31.656 1 78.56 99 TYR A CA 1
ATOM 757 C C . TYR A 1 99 ? -1.393 10.82 32.062 1 78.56 99 TYR A C 1
ATOM 759 O O . TYR A 1 99 ? -1.962 9.727 32.125 1 78.56 99 TYR A O 1
ATOM 767 N N . PRO A 1 100 ? -1.938 11.93 32.531 1 75.5 100 PRO A N 1
ATOM 768 C CA . PRO A 1 100 ? -3.291 11.898 33.094 1 75.5 100 PRO A CA 1
ATOM 769 C C . PRO A 1 100 ? -4.312 11.281 32.125 1 75.5 100 PRO A C 1
ATOM 771 O O . PRO A 1 100 ? -5.371 10.82 32.562 1 75.5 100 PRO A O 1
ATOM 774 N N . LEU A 1 101 ? -3.971 11.25 30.906 1 74.56 101 LEU A N 1
ATOM 775 C CA . LEU A 1 101 ? -4.949 10.711 29.969 1 74.56 101 LEU A CA 1
ATOM 776 C C . LEU A 1 101 ? -4.602 9.281 29.578 1 74.56 101 LEU A C 1
ATOM 778 O O . LEU A 1 101 ? -5.25 8.688 28.703 1 74.56 101 LEU A O 1
ATOM 782 N N . ASP A 1 102 ? -3.684 8.789 30.234 1 72.75 102 ASP A N 1
ATOM 783 C CA . ASP A 1 102 ? -3.287 7.406 30 1 72.75 102 ASP A CA 1
ATOM 784 C C . ASP A 1 102 ? -4.23 6.43 30.688 1 72.75 102 ASP A C 1
ATOM 786 O O . ASP A 1 102 ? -4.832 6.766 31.719 1 72.75 102 ASP A O 1
ATOM 790 N N . LYS A 1 103 ? -4.348 5.297 30.109 1 72.06 103 LYS A N 1
ATOM 791 C CA . LYS A 1 103 ? -5.176 4.25 30.703 1 72.06 103 LYS A CA 1
ATOM 792 C C . LYS A 1 103 ? -4.734 3.936 32.125 1 72.06 103 LYS A C 1
ATOM 794 O O . LYS A 1 103 ? -5.566 3.725 33 1 72.06 103 LYS A O 1
ATOM 799 N N . THR A 1 104 ? -3.486 3.92 32.281 1 73.56 104 THR A N 1
ATOM 800 C CA . THR A 1 104 ? -2.926 3.619 33.594 1 73.56 104 THR A CA 1
ATOM 801 C C . THR A 1 104 ? -3.396 4.637 34.656 1 73.56 104 THR A C 1
ATOM 803 O O . THR A 1 104 ? -3.699 4.273 35.781 1 73.56 104 THR A O 1
ATOM 806 N N . PHE A 1 105 ? -3.457 5.801 34.25 1 78.19 105 PHE A N 1
ATOM 807 C CA . PHE A 1 105 ? -3.895 6.863 35.156 1 78.19 105 PHE A CA 1
ATOM 808 C C . PHE A 1 105 ? -5.355 6.668 35.562 1 78.19 105 PHE A C 1
ATOM 810 O O . PHE A 1 105 ? -5.711 6.828 36.719 1 78.19 105 PHE A O 1
ATOM 817 N N . MET A 1 106 ? -6.086 6.227 34.625 1 72.38 106 MET A N 1
ATOM 818 C CA . MET A 1 106 ? -7.5 5.977 34.875 1 72.38 106 MET A CA 1
ATOM 819 C C . MET A 1 106 ? -7.68 4.809 35.844 1 72.38 106 MET A C 1
ATOM 821 O O . MET A 1 106 ? -8.531 4.859 36.719 1 72.38 106 MET A O 1
ATOM 825 N N . CYS A 1 107 ? -6.914 3.914 35.594 1 73.81 107 CYS A N 1
ATOM 826 C CA . CYS A 1 107 ? -6.98 2.75 36.469 1 73.81 107 CYS A CA 1
ATOM 827 C C . CYS A 1 107 ? -6.594 3.121 37.875 1 73.81 107 CYS A C 1
ATOM 829 O O . CYS A 1 107 ? -7.211 2.656 38.844 1 73.81 107 CYS A O 1
ATOM 831 N N . LEU A 1 108 ? -5.629 3.943 37.969 1 78.25 108 LEU A N 1
ATOM 832 C CA . LEU A 1 108 ? -5.191 4.395 39.281 1 78.25 108 LEU A CA 1
ATOM 833 C C . LEU A 1 108 ? -6.301 5.16 40 1 78.25 108 LEU A C 1
ATOM 835 O O . LEU A 1 108 ? -6.477 5.023 41.188 1 78.25 108 LEU A O 1
ATOM 839 N N . LYS A 1 109 ? -7.066 5.902 39.25 1 76.44 109 LYS A N 1
ATOM 840 C CA . LYS A 1 109 ? -8.156 6.711 39.781 1 76.44 109 LYS A CA 1
ATOM 841 C C . LYS A 1 109 ? -9.258 5.828 40.375 1 76.44 109 LYS A C 1
ATOM 843 O O . LYS A 1 109 ? -9.938 6.215 41.312 1 76.44 109 LYS A O 1
ATOM 848 N N . LEU A 1 110 ? -9.328 4.645 39.812 1 74.44 110 LEU A N 1
ATOM 849 C CA . LEU A 1 110 ? -10.438 3.773 40.156 1 74.44 110 LEU A CA 1
ATOM 850 C C . LEU A 1 110 ? -9.977 2.686 41.125 1 74.44 110 LEU A C 1
ATOM 852 O O . LEU A 1 110 ? -10.773 1.84 41.562 1 74.44 110 LEU A O 1
ATOM 856 N N . THR A 1 111 ? -8.727 2.658 41.469 1 76.62 111 THR A N 1
ATOM 857 C CA . THR A 1 111 ? -8.164 1.57 42.25 1 76.62 111 THR A CA 1
ATOM 858 C C . THR A 1 111 ? -8.586 1.691 43.719 1 76.62 111 THR A C 1
ATOM 860 O O . THR A 1 111 ? -9.039 0.717 44.312 1 76.62 111 THR A O 1
ATOM 863 N N . CYS A 1 112 ? -8.453 2.805 44.469 1 79.06 112 CYS A N 1
ATOM 864 C CA . CYS A 1 112 ? -8.797 3.021 45.875 1 79.06 112 CYS A CA 1
ATOM 865 C C . CYS A 1 112 ? -9.023 4.504 46.156 1 79.06 112 CYS A C 1
ATOM 867 O O . CYS A 1 112 ? -8.766 5.348 45.312 1 79.06 112 CYS A O 1
ATOM 869 N N . LYS A 1 113 ? -9.555 4.809 47.344 1 83.5 113 LYS A N 1
ATOM 870 C CA . LYS A 1 113 ? -9.914 6.176 47.688 1 83.5 113 LYS A CA 1
ATOM 871 C C . LYS A 1 113 ? -8.68 7.066 47.781 1 83.5 113 LYS A C 1
ATOM 873 O O . LYS A 1 113 ? -8.711 8.227 47.375 1 83.5 113 LYS A O 1
ATOM 878 N N . ARG A 1 114 ? -7.695 6.523 48.281 1 84.06 114 ARG A N 1
ATOM 879 C CA . ARG A 1 114 ? -6.473 7.301 48.438 1 84.06 114 ARG A CA 1
ATOM 880 C C . ARG A 1 114 ? -5.898 7.703 47.094 1 84.06 114 ARG A C 1
ATOM 882 O O . ARG A 1 114 ? -5.555 8.867 46.875 1 84.06 114 ARG A O 1
ATOM 889 N N . LEU A 1 115 ? -5.801 6.762 46.25 1 85.69 115 LEU A N 1
ATOM 890 C CA . LEU A 1 115 ? -5.258 7.043 44.938 1 85.69 115 LEU A CA 1
ATOM 891 C C . LEU A 1 115 ? -6.188 7.965 44.156 1 85.69 115 LEU A C 1
ATOM 893 O O . LEU A 1 115 ? -5.727 8.812 43.375 1 85.69 115 LEU A O 1
ATOM 897 N N . HIS A 1 116 ? -7.414 7.797 44.344 1 85.06 116 HIS A N 1
ATOM 898 C CA . HIS A 1 116 ? -8.375 8.719 43.75 1 85.06 116 HIS A CA 1
ATOM 899 C C . HIS A 1 116 ? -8.102 10.156 44.188 1 85.06 116 HIS A C 1
ATOM 901 O O . HIS A 1 116 ? -8.094 11.07 43.375 1 85.06 116 HIS A O 1
ATOM 907 N N . ALA A 1 117 ? -7.898 10.289 45.5 1 85.88 117 ALA A N 1
ATOM 908 C CA . ALA A 1 117 ? -7.629 11.617 46.031 1 85.88 117 ALA A CA 1
ATOM 909 C C . ALA A 1 117 ? -6.344 12.195 45.438 1 85.88 117 ALA A C 1
ATOM 911 O O . ALA A 1 117 ? -6.285 13.383 45.094 1 85.88 117 ALA A O 1
ATOM 912 N N . ILE A 1 118 ? -5.41 11.414 45.281 1 85.62 118 ILE A N 1
ATOM 913 C CA . ILE A 1 118 ? -4.121 11.852 44.75 1 85.62 118 ILE A CA 1
ATOM 914 C C . ILE A 1 118 ? -4.273 12.258 43.281 1 85.62 118 ILE A C 1
ATOM 916 O O . ILE A 1 118 ? -3.723 13.281 42.844 1 85.62 118 ILE A O 1
ATOM 920 N N . THR A 1 119 ? -5.082 11.5 42.594 1 81 119 THR A N 1
ATOM 921 C CA . THR A 1 119 ? -5.234 11.758 41.156 1 81 119 THR A CA 1
ATOM 922 C C . THR A 1 119 ? -6.043 13.031 40.938 1 81 119 THR A C 1
ATOM 924 O O . THR A 1 119 ? -6.062 13.562 39.812 1 81 119 THR A O 1
ATOM 927 N N . GLU A 1 120 ? -6.594 13.484 42.031 1 80.5 120 GLU A N 1
ATOM 928 C CA . GLU A 1 120 ? -7.379 14.711 41.906 1 80.5 120 GLU A CA 1
ATOM 929 C C . GLU A 1 120 ? -6.516 15.945 42.094 1 80.5 120 GLU A C 1
ATOM 931 O O . GLU A 1 120 ? -6.973 17.078 41.906 1 80.5 120 GLU A O 1
ATOM 936 N N . ASP A 1 121 ? -5.297 15.805 42.406 1 84.5 121 ASP A N 1
ATOM 937 C CA . ASP A 1 121 ? -4.391 16.922 42.625 1 84.5 121 ASP A CA 1
ATOM 938 C C . ASP A 1 121 ? -4.18 17.703 41.344 1 84.5 121 ASP A C 1
ATOM 940 O O . ASP A 1 121 ? -3.771 17.141 40.312 1 84.5 121 ASP A O 1
ATOM 944 N N . PRO A 1 122 ? -4.383 19 41.344 1 81.31 122 PRO A N 1
ATOM 945 C CA . PRO A 1 122 ? -4.312 19.828 40.156 1 81.31 122 PRO A CA 1
ATOM 946 C C . PRO A 1 122 ? -2.91 19.859 39.531 1 81.31 122 PRO A C 1
ATOM 948 O O . PRO A 1 122 ? -2.758 20.125 38.344 1 81.31 122 PRO A O 1
ATOM 951 N N . THR A 1 123 ? -1.929 19.562 40.281 1 80.94 123 THR A N 1
ATOM 952 C CA . THR A 1 123 ? -0.556 19.625 39.781 1 80.94 123 THR A CA 1
ATOM 953 C C . THR A 1 123 ? -0.304 18.531 38.75 1 80.94 123 THR A C 1
ATOM 955 O O . THR A 1 123 ? 0.631 18.641 37.938 1 80.94 123 THR A O 1
ATOM 958 N N . LEU A 1 124 ? -1.142 17.594 38.75 1 79.25 124 LEU A N 1
ATOM 959 C CA . LEU A 1 124 ? -0.971 16.484 37.844 1 79.25 124 LEU A CA 1
ATOM 960 C C . LEU A 1 124 ? -1.48 16.828 36.438 1 79.25 124 LEU A C 1
ATOM 962 O O . LEU A 1 124 ? -1.165 16.141 35.469 1 79.25 124 LEU A O 1
ATOM 966 N N . TYR A 1 125 ? -2.131 17.984 36.438 1 76.88 125 TYR A N 1
ATOM 967 C CA . TYR A 1 125 ? -2.807 18.312 35.188 1 76.88 125 TYR A CA 1
ATOM 968 C C . TYR A 1 125 ? -2.189 19.547 34.531 1 76.88 125 TYR A C 1
ATOM 970 O O . TYR A 1 125 ? -2.781 20.156 33.656 1 76.88 125 TYR A O 1
ATOM 978 N N . GLN A 1 126 ? -1.038 19.938 35.062 1 77 126 GLN A N 1
ATOM 979 C CA . GLN A 1 126 ? -0.343 21.078 34.469 1 77 126 GLN A CA 1
ATOM 980 C C . GLN A 1 126 ? 0.473 20.625 33.25 1 77 126 GLN A C 1
ATOM 982 O O . GLN A 1 126 ? 1.592 20.125 33.406 1 77 126 GLN A O 1
ATOM 987 N N . LEU A 1 127 ? -0.173 20.75 32.094 1 80.19 127 LEU A N 1
ATOM 988 C CA . LEU A 1 127 ? 0.443 20.297 30.844 1 80.19 127 LEU A CA 1
ATOM 989 C C . LEU A 1 127 ? 0.582 21.453 29.859 1 80.19 127 LEU A C 1
ATOM 991 O O . LEU A 1 127 ? -0.22 22.391 29.875 1 80.19 127 LEU A O 1
ATOM 995 N N . THR A 1 128 ? 1.669 21.469 29.125 1 84.38 128 THR A N 1
ATOM 996 C CA . THR A 1 128 ? 1.828 22.406 28.016 1 84.38 128 THR A CA 1
ATOM 997 C C . THR A 1 128 ? 1.43 21.766 26.688 1 84.38 128 THR A C 1
ATOM 999 O O . THR A 1 128 ? 1.154 22.469 25.719 1 84.38 128 THR A O 1
ATOM 1002 N N . THR A 1 129 ? 1.464 20.578 26.656 1 86.19 129 THR A N 1
ATOM 1003 C CA . THR A 1 129 ? 1.024 19.812 25.5 1 86.19 129 THR A CA 1
ATOM 1004 C C . THR A 1 129 ? 0.131 18.656 25.906 1 86.19 129 THR A C 1
ATOM 1006 O O . THR A 1 129 ? 0.35 18.031 26.953 1 86.19 129 THR A O 1
ATOM 1009 N N . LEU A 1 130 ? -0.946 18.469 25.125 1 85.38 130 LEU A N 1
ATOM 1010 C CA . LEU A 1 130 ? -1.898 17.406 25.422 1 85.38 130 LEU A CA 1
ATOM 1011 C C . LEU A 1 130 ? -2.078 16.5 24.203 1 85.38 130 LEU A C 1
ATOM 1013 O O . LEU A 1 130 ? -2.301 16.984 23.094 1 85.38 130 LEU A O 1
ATOM 1017 N N . THR A 1 131 ? -1.837 15.227 24.391 1 83.5 131 THR A N 1
ATOM 1018 C CA . THR A 1 131 ? -2.127 14.227 23.375 1 83.5 131 THR A CA 1
ATOM 1019 C C . THR A 1 131 ? -3.207 13.258 23.844 1 83.5 131 THR A C 1
ATOM 1021 O O . THR A 1 131 ? -3.055 12.609 24.891 1 83.5 131 THR A O 1
ATOM 1024 N N . VAL A 1 132 ? -4.301 13.156 23.125 1 79.25 132 VAL A N 1
ATOM 1025 C CA . VAL A 1 132 ? -5.402 12.258 23.469 1 79.25 132 VAL A CA 1
ATOM 1026 C C . VAL A 1 132 ? -5.297 10.977 22.656 1 79.25 132 VAL A C 1
ATOM 1028 O O . VAL A 1 132 ? -5.27 11.016 21.422 1 79.25 132 VAL A O 1
ATOM 1031 N N . PRO A 1 133 ? -5.246 9.844 23.25 1 70.25 133 PRO A N 1
ATOM 1032 C CA . PRO A 1 133 ? -5.133 8.57 22.531 1 70.25 133 PRO A CA 1
ATOM 1033 C C . PRO A 1 133 ? -6.383 8.234 21.734 1 70.25 133 PRO A C 1
ATOM 1035 O O . PRO A 1 133 ? -7.5 8.477 22.188 1 70.25 133 PRO A O 1
ATOM 1038 N N . SER A 1 134 ? -6.23 7.625 20.594 1 72.25 134 SER A N 1
ATOM 1039 C CA . SER A 1 134 ? -7.316 7.371 19.656 1 72.25 134 SER A CA 1
ATOM 1040 C C . SER A 1 134 ? -8.172 6.191 20.109 1 72.25 134 SER A C 1
ATOM 1042 O O . SER A 1 134 ? -9.375 6.16 19.844 1 72.25 134 SER A O 1
ATOM 1044 N N . ARG A 1 135 ? -7.66 5.191 20.641 1 61.91 135 ARG A N 1
ATOM 1045 C CA . ARG A 1 135 ? -8.375 3.949 20.906 1 61.91 135 ARG A CA 1
ATOM 1046 C C . ARG A 1 135 ? -8.953 3.934 22.312 1 61.91 135 ARG A C 1
ATOM 1048 O O . ARG A 1 135 ? -9.656 3 22.703 1 61.91 135 ARG A O 1
ATOM 1055 N N . CYS A 1 136 ? -8.625 4.93 23.062 1 55.5 136 CYS A N 1
ATOM 1056 C CA . CYS A 1 136 ? -9.016 4.805 24.453 1 55.5 136 CYS A CA 1
ATOM 1057 C C . CYS A 1 136 ? -10.234 5.664 24.766 1 55.5 136 CYS A C 1
ATOM 1059 O O . CYS A 1 136 ? -10.367 6.773 24.234 1 55.5 136 CYS A O 1
ATOM 1061 N N . LEU A 1 137 ? -11.305 4.941 25.297 1 53.25 137 LEU A N 1
ATOM 1062 C CA . LEU A 1 137 ? -12.508 5.613 25.766 1 53.25 137 LEU A CA 1
ATOM 1063 C C . LEU A 1 137 ? -12.18 6.645 26.828 1 53.25 137 LEU A C 1
ATOM 1065 O O . LEU A 1 137 ? -11.648 6.301 27.891 1 53.25 137 LEU A O 1
ATOM 1069 N N . PHE A 1 138 ? -11.609 7.684 26.484 1 54.25 138 PHE A N 1
ATOM 1070 C CA . PHE A 1 138 ? -11.227 8.664 27.5 1 54.25 138 PHE A CA 1
ATOM 1071 C C . PHE A 1 138 ? -12.461 9.305 28.125 1 54.25 138 PHE A C 1
ATOM 1073 O O . PHE A 1 138 ? -13.469 9.523 27.438 1 54.25 138 PHE A O 1
ATOM 1080 N N . SER A 1 139 ? -12.359 9.297 29.469 1 62 139 SER A N 1
ATOM 1081 C CA . SER A 1 139 ? -13.414 9.938 30.25 1 62 139 SER A CA 1
ATOM 1082 C C . SER A 1 139 ? -13.422 11.445 30.016 1 62 139 SER A C 1
ATOM 1084 O O . SER A 1 139 ? -12.367 12.086 30.016 1 62 139 SER A O 1
ATOM 1086 N N . PHE A 1 140 ? -14.469 12.023 29.625 1 64.56 140 PHE A N 1
ATOM 1087 C CA . PHE A 1 140 ? -14.695 13.453 29.422 1 64.56 140 PHE A CA 1
ATOM 1088 C C . PHE A 1 140 ? -14.328 14.234 30.672 1 64.56 140 PHE A C 1
ATOM 1090 O O . PHE A 1 140 ? -13.82 15.352 30.594 1 64.56 140 PHE A O 1
ATOM 1097 N N . ALA A 1 141 ? -14.43 13.562 31.781 1 67.19 141 ALA A N 1
ATOM 1098 C CA . ALA A 1 141 ? -14.164 14.25 33.031 1 67.19 141 ALA A CA 1
ATOM 1099 C C . ALA A 1 141 ? -12.68 14.57 33.188 1 67.19 141 ALA A C 1
ATOM 1101 O O . ALA A 1 141 ? -12.312 15.648 33.656 1 67.19 141 ALA A O 1
ATOM 1102 N N . VAL A 1 142 ? -12 13.703 32.75 1 70.12 142 VAL A N 1
ATOM 1103 C CA . VAL A 1 142 ? -10.562 13.914 32.844 1 70.12 142 VAL A CA 1
ATOM 1104 C C . VAL A 1 142 ? -10.125 15.008 31.875 1 70.12 142 VAL A C 1
ATOM 1106 O O . VAL A 1 142 ? -9.336 15.891 32.219 1 70.12 142 VAL A O 1
ATOM 1109 N N . LEU A 1 143 ? -10.711 14.969 30.688 1 76.25 143 LEU A N 1
ATOM 1110 C CA . LEU A 1 143 ? -10.383 16 29.719 1 76.25 143 LEU A CA 1
ATOM 1111 C C . LEU A 1 143 ? -10.797 17.375 30.234 1 76.25 143 LEU A C 1
ATOM 1113 O O . LEU A 1 143 ? -10.039 18.344 30.109 1 76.25 143 LEU A O 1
ATOM 1117 N N . GLN A 1 144 ? -11.914 17.422 30.844 1 76.31 144 GLN A N 1
ATOM 1118 C CA . GLN A 1 144 ? -12.414 18.688 31.375 1 76.31 144 GLN A CA 1
ATOM 1119 C C . GLN A 1 144 ? -11.484 19.203 32.469 1 76.31 144 GLN A C 1
ATOM 1121 O O . GLN A 1 144 ? -11.195 20.406 32.531 1 76.31 144 GLN A O 1
ATOM 1126 N N . ARG A 1 145 ? -11.062 18.359 33.188 1 75.06 145 ARG A N 1
ATOM 1127 C CA . ARG A 1 145 ? -10.156 18.75 34.281 1 75.06 145 ARG A CA 1
ATOM 1128 C C . ARG A 1 145 ? -8.852 19.297 33.719 1 75.06 145 ARG A C 1
ATOM 1130 O O . ARG A 1 145 ? -8.32 20.297 34.219 1 75.06 145 ARG A O 1
ATOM 1137 N N . VAL A 1 146 ? -8.43 18.625 32.781 1 79.94 146 VAL A N 1
ATOM 1138 C CA . VAL A 1 146 ? -7.191 19.078 32.156 1 79.94 146 VAL A CA 1
ATOM 1139 C C . VAL A 1 146 ? -7.395 20.469 31.562 1 79.94 146 VAL A C 1
ATOM 1141 O O . VAL A 1 146 ? -6.551 21.359 31.734 1 79.94 146 VAL A O 1
ATOM 1144 N N . LEU A 1 147 ? -8.539 20.656 30.938 1 82.88 147 LEU A N 1
ATOM 1145 C CA . LEU A 1 147 ? -8.82 21.922 30.297 1 82.88 147 LEU A CA 1
ATOM 1146 C C . LEU A 1 147 ? -8.984 23.031 31.328 1 82.88 147 LEU A C 1
ATOM 1148 O O . LEU A 1 147 ? -8.539 24.156 31.125 1 82.88 147 LEU A O 1
ATOM 1152 N N . ASP A 1 148 ? -9.5 22.656 32.469 1 82.31 148 ASP A N 1
ATOM 1153 C CA . ASP A 1 148 ? -9.727 23.625 33.531 1 82.31 148 ASP A CA 1
ATOM 1154 C C . ASP A 1 148 ? -8.398 24.094 34.125 1 82.31 148 ASP A C 1
ATOM 1156 O O . ASP A 1 148 ? -8.242 25.266 34.469 1 82.31 148 ASP A O 1
ATOM 1160 N N . VAL A 1 149 ? -7.527 23.203 34.188 1 82.31 149 VAL A N 1
ATOM 1161 C CA . VAL A 1 149 ? -6.277 23.484 34.875 1 82.31 149 VAL A CA 1
ATOM 1162 C C . VAL A 1 149 ? -5.246 24.031 33.906 1 82.31 149 VAL A C 1
ATOM 1164 O O . VAL A 1 149 ? -4.535 25 34.219 1 82.31 149 VAL A O 1
ATOM 1167 N N . SER A 1 150 ? -5.234 23.484 32.781 1 83.25 150 SER A N 1
ATOM 1168 C CA . SER A 1 150 ? -4.105 23.766 31.906 1 83.25 150 SER A CA 1
ATOM 1169 C C . SER A 1 150 ? -4.574 24.406 30.594 1 83.25 150 SER A C 1
ATOM 1171 O O . SER A 1 150 ? -3.756 24.734 29.734 1 83.25 150 SER A O 1
ATOM 1173 N N . GLY A 1 151 ? -5.75 24.562 30.406 1 85 151 GLY A N 1
ATOM 1174 C CA . GLY A 1 151 ? -6.277 25.031 29.141 1 85 151 GLY A CA 1
ATOM 1175 C C . GLY A 1 151 ? -5.609 26.312 28.656 1 85 151 GLY A C 1
ATOM 1176 O O . GLY A 1 151 ? -5.199 26.391 27.5 1 85 151 GLY A O 1
ATOM 1177 N N . GLU A 1 152 ? -5.391 27.219 29.531 1 87.81 152 GLU A N 1
ATOM 1178 C CA . GLU A 1 152 ? -4.84 28.516 29.156 1 87.81 152 GLU A CA 1
ATOM 1179 C C . GLU A 1 152 ? -3.34 28.422 28.891 1 87.81 152 GLU A C 1
ATOM 1181 O O . GLU A 1 152 ? -2.781 29.25 28.172 1 87.81 152 GLU A O 1
ATOM 1186 N N . ALA A 1 153 ? -2.807 27.391 29.375 1 88.62 153 ALA A N 1
ATOM 1187 C CA . ALA A 1 153 ? -1.357 27.266 29.234 1 88.62 153 ALA A CA 1
ATOM 1188 C C . ALA A 1 153 ? -0.998 26.297 28.125 1 88.62 153 ALA A C 1
ATOM 1190 O O . ALA A 1 153 ? 0.17 26.188 27.734 1 88.62 153 ALA A O 1
ATOM 1191 N N . LEU A 1 154 ? -1.934 25.703 27.562 1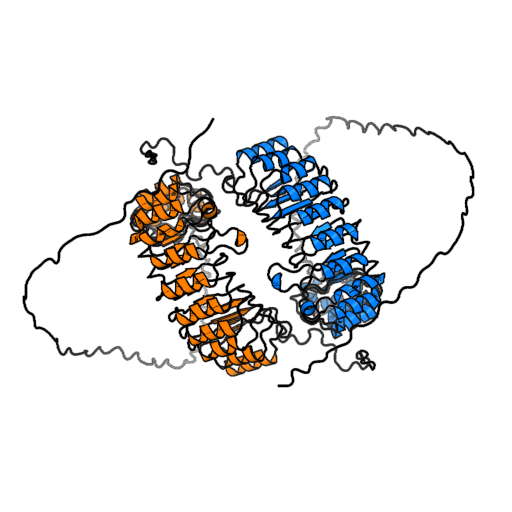 90.69 154 LEU A N 1
ATOM 1192 C CA . LEU A 1 154 ? -1.678 24.688 26.547 1 90.69 154 LEU A CA 1
ATOM 1193 C C . LEU A 1 154 ? -1.164 25.312 25.266 1 90.69 154 LEU A C 1
ATOM 1195 O O . LEU A 1 154 ? -1.742 26.281 24.766 1 90.69 154 LEU A O 1
ATOM 1199 N N . ILE A 1 155 ? -0.097 24.766 24.734 1 93.44 155 ILE A N 1
ATOM 1200 C CA . ILE A 1 155 ? 0.507 25.266 23.516 1 93.44 155 ILE A CA 1
ATOM 1201 C C . ILE A 1 155 ? 0.288 24.25 22.391 1 93.44 155 ILE A C 1
ATOM 1203 O O . ILE A 1 155 ? 0.191 24.625 21.219 1 93.44 155 ILE A O 1
ATOM 1207 N N . GLY A 1 156 ? 0.228 23.016 22.719 1 94.69 156 GLY A N 1
ATOM 1208 C CA . GLY A 1 156 ? 0.023 21.969 21.734 1 94.69 156 GLY A CA 1
ATOM 1209 C C . GLY A 1 156 ? -1.055 20.969 22.141 1 94.69 156 GLY A C 1
ATOM 1210 O O . GLY A 1 156 ? -1.139 20.578 23.312 1 94.69 156 GLY A O 1
ATOM 1211 N N . LEU A 1 157 ? -1.879 20.609 21.156 1 93.25 157 LEU A N 1
ATOM 1212 C CA . LEU A 1 157 ? -2.953 19.656 21.359 1 93.25 157 LEU A CA 1
ATOM 1213 C C . LEU A 1 157 ? -3.033 18.656 20.203 1 93.25 157 LEU A C 1
ATOM 1215 O O . LEU A 1 157 ? -3.125 19.062 19.047 1 93.25 157 LEU A O 1
ATOM 1219 N N . ASP A 1 158 ? -2.967 17.359 20.547 1 92.69 158 ASP A N 1
ATOM 1220 C CA . ASP A 1 158 ? -3.055 16.312 19.531 1 92.69 158 ASP A CA 1
ATOM 1221 C C . ASP A 1 158 ? -4.254 15.406 19.781 1 92.69 158 ASP A C 1
ATOM 1223 O O . ASP A 1 158 ? -4.262 14.633 20.75 1 92.69 158 ASP A O 1
ATOM 1227 N N . LEU A 1 159 ? -5.168 15.531 18.891 1 90.38 159 LEU A N 1
ATOM 1228 C CA . LEU A 1 159 ? -6.383 14.734 18.984 1 90.38 159 LEU A CA 1
ATOM 1229 C C . LEU A 1 159 ? -6.465 13.734 17.828 1 90.38 159 LEU A C 1
ATOM 1231 O O . LEU A 1 159 ? -7.547 13.234 17.516 1 90.38 159 LEU A O 1
ATOM 1235 N N . SER A 1 160 ? -5.375 13.375 17.25 1 92.31 160 SER A N 1
ATOM 1236 C CA . SER A 1 160 ? -5.344 12.547 16.047 1 92.31 160 SER A CA 1
ATOM 1237 C C . SER A 1 160 ? -5.941 11.172 16.312 1 92.31 160 SER A C 1
ATOM 1239 O O . SER A 1 160 ? -5.641 10.539 17.328 1 92.31 160 SER A O 1
ATOM 1241 N N . GLY A 1 161 ? -6.777 10.758 15.391 1 85.94 161 GLY A N 1
ATOM 1242 C CA . GLY A 1 161 ? -7.344 9.422 15.445 1 85.94 161 GLY A CA 1
ATOM 1243 C C . GLY A 1 161 ? -8.594 9.336 16.297 1 85.94 161 GLY A C 1
ATOM 1244 O O . GLY A 1 161 ? -9.25 8.297 16.344 1 85.94 161 GLY A O 1
ATOM 1245 N N . CYS A 1 162 ? -8.961 10.391 16.984 1 81.25 162 CYS A N 1
ATOM 1246 C CA . CYS A 1 162 ? -10.164 10.391 17.812 1 81.25 162 CYS A CA 1
ATOM 1247 C C . CYS A 1 162 ? -11.414 10.562 16.953 1 81.25 162 CYS A C 1
ATOM 1249 O O . CYS A 1 162 ? -11.734 11.672 16.531 1 81.25 162 CYS A O 1
ATOM 1251 N N . GLU A 1 163 ? -12.18 9.547 16.781 1 76 163 GLU A N 1
ATOM 1252 C CA . GLU A 1 163 ? -13.312 9.539 15.867 1 76 163 GLU A CA 1
ATOM 1253 C C . GLU A 1 163 ? -14.547 10.18 16.5 1 76 163 GLU A C 1
ATOM 1255 O O . GLU A 1 163 ? -15.508 10.516 15.805 1 76 163 GLU A O 1
ATOM 1260 N N . ASP A 1 164 ? -14.461 10.438 17.781 1 75.81 164 ASP A N 1
ATOM 1261 C CA . ASP A 1 164 ? -15.641 10.938 18.484 1 75.81 164 ASP A CA 1
ATOM 1262 C C . ASP A 1 164 ? -15.57 12.453 18.672 1 75.81 164 ASP A C 1
ATOM 1264 O O . ASP A 1 164 ? -16.438 13.039 19.312 1 75.81 164 ASP A O 1
ATOM 1268 N N . ILE A 1 165 ? -14.617 13.039 18.203 1 83.44 165 ILE A N 1
ATOM 1269 C CA . ILE A 1 165 ? -14.508 14.492 18.297 1 83.44 165 ILE A CA 1
ATOM 1270 C C . ILE A 1 165 ? -15.43 15.148 17.266 1 83.44 165 ILE A C 1
ATOM 1272 O O . ILE A 1 165 ? -15.273 14.93 16.062 1 83.44 165 ILE A O 1
ATOM 1276 N N . THR A 1 166 ? -16.375 15.844 17.797 1 83.75 166 THR A N 1
ATOM 1277 C CA . THR A 1 166 ? -17.312 16.578 16.953 1 83.75 166 THR A CA 1
ATOM 1278 C C . THR A 1 166 ? -16.969 18.062 16.938 1 83.75 166 THR A C 1
ATOM 1280 O O . THR A 1 166 ? -16.078 18.516 17.656 1 83.75 166 THR A O 1
ATOM 1283 N N . ASN A 1 167 ? -17.641 18.828 16.094 1 88.56 167 ASN A N 1
ATOM 1284 C CA . ASN A 1 167 ? -17.469 20.266 16.094 1 88.56 167 ASN A CA 1
ATOM 1285 C C . ASN A 1 167 ? -17.75 20.875 17.469 1 88.56 167 ASN A C 1
ATOM 1287 O O . ASN A 1 167 ? -17.078 21.812 17.875 1 88.56 167 ASN A O 1
ATOM 1291 N N . TYR A 1 168 ? -18.641 20.281 18.156 1 84.5 168 TYR A N 1
ATOM 1292 C CA . TYR A 1 168 ? -19.031 20.797 19.469 1 84.5 168 TYR A CA 1
ATOM 1293 C C . TYR A 1 168 ? -17.938 20.547 20.5 1 84.5 168 TYR A C 1
ATOM 1295 O O . TYR A 1 168 ? -17.609 21.438 21.281 1 84.5 168 TYR A O 1
ATOM 1303 N N . THR A 1 169 ? -17.422 19.312 20.438 1 83.12 169 THR A N 1
ATOM 1304 C CA . THR A 1 169 ? -16.312 19.016 21.359 1 83.12 169 THR A CA 1
ATOM 1305 C C . THR A 1 169 ? -15.125 19.922 21.094 1 83.12 169 THR A C 1
ATOM 1307 O O . THR A 1 169 ? -14.484 20.406 22.016 1 83.12 169 THR A O 1
ATOM 1310 N N . LEU A 1 170 ? -14.898 20.125 19.875 1 89.94 170 LEU A N 1
ATOM 1311 C CA . LEU A 1 170 ? -13.797 21 19.484 1 89.94 170 LEU A CA 1
ATOM 1312 C C . LEU A 1 170 ? -14.031 22.422 20 1 89.94 170 LEU A C 1
ATOM 1314 O O . LEU A 1 170 ? -13.102 23.078 20.469 1 89.94 170 LEU A O 1
ATOM 1318 N N . PHE A 1 171 ? -15.203 22.938 20.031 1 90.88 171 PHE A N 1
ATOM 1319 C CA . PHE A 1 171 ? -15.562 24.25 20.562 1 90.88 171 PHE A CA 1
ATOM 1320 C C . PHE A 1 171 ? -15.266 24.344 22.047 1 90.88 171 PHE A C 1
ATOM 1322 O O . PHE A 1 171 ? -14.664 25.312 22.516 1 90.88 171 PHE A O 1
ATOM 1329 N N . ARG A 1 172 ? -15.602 23.344 22.703 1 84.12 172 ARG A N 1
ATOM 1330 C CA . ARG A 1 172 ? -15.391 23.344 24.141 1 84.12 172 ARG A CA 1
ATOM 1331 C C . ARG A 1 172 ? -13.906 23.391 24.484 1 84.12 172 ARG A C 1
ATOM 1333 O O . ARG A 1 172 ? -13.508 24.062 25.438 1 84.12 172 ARG A O 1
ATOM 1340 N N . ILE A 1 173 ? -13.258 22.734 23.734 1 87.88 173 ILE A N 1
ATOM 1341 C CA . ILE A 1 173 ? -11.82 22.688 23.953 1 87.88 173 ILE A CA 1
ATOM 1342 C C . ILE A 1 173 ? -11.195 24.031 23.562 1 87.88 173 ILE A C 1
ATOM 1344 O O . ILE A 1 173 ? -10.445 24.625 24.359 1 87.88 173 ILE A O 1
ATOM 1348 N N . ALA A 1 174 ? -11.562 24.469 22.391 1 92.06 174 ALA A N 1
ATOM 1349 C CA . ALA A 1 174 ? -10.984 25.688 21.844 1 92.06 174 ALA A CA 1
ATOM 1350 C C . ALA A 1 174 ? -11.281 26.891 22.734 1 92.06 174 ALA A C 1
ATOM 1352 O O . ALA A 1 174 ? -10.453 27.781 22.875 1 92.06 174 ALA A O 1
ATOM 1353 N N . ALA A 1 175 ? -12.391 26.844 23.391 1 89.06 175 ALA A N 1
ATOM 1354 C CA . ALA A 1 175 ? -12.805 27.953 24.266 1 89.06 175 ALA A CA 1
ATOM 1355 C C . ALA A 1 175 ? -11.875 28.078 25.453 1 89.06 175 ALA A C 1
ATOM 1357 O O . ALA A 1 175 ? -11.758 29.172 26.047 1 89.06 175 ALA A O 1
ATOM 1358 N N . HIS A 1 176 ? -11.164 27.062 25.812 1 89.06 176 HIS A N 1
ATOM 1359 C CA . HIS A 1 176 ? -10.289 27.062 26.984 1 89.06 176 HIS A CA 1
ATOM 1360 C C . HIS A 1 176 ? -8.828 27.219 26.578 1 89.06 176 HIS A C 1
ATOM 1362 O O . HIS A 1 176 ? -7.969 27.438 27.438 1 89.06 176 HIS A O 1
ATOM 1368 N N . CYS A 1 177 ? -8.594 27.109 25.312 1 91.81 177 CYS A N 1
ATOM 1369 C CA . CYS A 1 177 ? -7.207 27 24.891 1 91.81 177 CYS A CA 1
ATOM 1370 C C . CYS A 1 177 ? -6.828 28.125 23.938 1 91.81 177 CYS A C 1
ATOM 1372 O O . CYS A 1 177 ? -6.277 27.891 22.859 1 91.81 177 CYS A O 1
ATOM 1374 N N . GLY A 1 178 ? -6.953 29.281 24.297 1 91.12 178 GLY A N 1
ATOM 1375 C CA . GLY A 1 178 ? -6.754 30.438 23.453 1 91.12 178 GLY A CA 1
ATOM 1376 C C . GLY A 1 178 ? -5.309 30.625 23.031 1 91.12 178 GLY A C 1
ATOM 1377 O O . GLY A 1 178 ? -5.031 31.266 22 1 91.12 178 GLY A O 1
ATOM 1378 N N . LYS A 1 179 ? -4.383 30.047 23.75 1 93.5 179 LYS A N 1
ATOM 1379 C CA . LYS A 1 179 ? -2.965 30.25 23.453 1 93.5 179 LYS A CA 1
ATOM 1380 C C . LYS A 1 179 ? -2.395 29.078 22.672 1 93.5 179 LYS A C 1
ATOM 1382 O O . LYS A 1 179 ? -1.181 28.969 22.484 1 93.5 179 LYS A O 1
ATOM 1387 N N . LEU A 1 180 ? -3.215 28.281 22.188 1 95.62 180 LEU A N 1
ATOM 1388 C CA . LEU A 1 180 ? -2.799 27.078 21.469 1 95.62 180 LEU A CA 1
ATOM 1389 C C . LEU A 1 180 ? -2.057 27.438 20.188 1 95.62 180 LEU A C 1
ATOM 1391 O O . LEU A 1 180 ? -2.51 28.297 19.422 1 95.62 180 LEU A O 1
ATOM 1395 N N . LYS A 1 181 ? -0.915 26.797 19.953 1 97.38 181 LYS A N 1
ATOM 1396 C CA . LYS A 1 181 ? -0.104 27.078 18.766 1 97.38 181 LYS A CA 1
ATOM 1397 C C . LYS A 1 181 ? -0.131 25.906 17.781 1 97.38 181 LYS A C 1
ATOM 1399 O O . LYS A 1 181 ? 0.02 26.094 16.578 1 97.38 181 LYS A O 1
ATOM 1404 N N . ARG A 1 182 ? -0.26 24.734 18.312 1 98.06 182 ARG A N 1
ATOM 1405 C CA . ARG A 1 182 ? -0.266 23.547 17.484 1 98.06 182 ARG A CA 1
ATOM 1406 C C . ARG A 1 182 ? -1.49 22.672 17.766 1 98.06 182 ARG A C 1
ATOM 1408 O O . ARG A 1 182 ? -1.774 22.359 18.938 1 98.06 182 ARG A O 1
ATOM 1415 N N . LEU A 1 183 ? -2.242 22.297 16.688 1 98 183 LEU A N 1
ATOM 1416 C CA . LEU A 1 183 ? -3.432 21.469 16.812 1 98 183 LEU A CA 1
ATOM 1417 C C . LEU A 1 183 ? -3.443 20.375 15.75 1 98 183 LEU A C 1
ATOM 1419 O O . LEU A 1 183 ? -3.318 20.672 14.555 1 98 183 LEU A O 1
ATOM 1423 N N . SER A 1 184 ? -3.557 19.125 16.156 1 97.88 184 SER A N 1
ATOM 1424 C CA . SER A 1 184 ? -3.656 18 15.211 1 97.88 184 SER A CA 1
ATOM 1425 C C . SER A 1 184 ? -5.012 17.312 15.32 1 97.88 184 SER A C 1
ATOM 1427 O O . SER A 1 184 ? -5.398 16.859 16.391 1 97.88 184 SER A O 1
ATOM 1429 N N . LEU A 1 185 ? -5.688 17.312 14.25 1 96.75 185 LEU A N 1
ATOM 1430 C CA . LEU A 1 185 ? -7 16.688 14.148 1 96.75 185 LEU A CA 1
ATOM 1431 C C . LEU A 1 185 ? -7 15.609 13.07 1 96.75 185 LEU A C 1
ATOM 1433 O O . LEU A 1 185 ? -8.039 15.344 12.461 1 96.75 185 LEU A O 1
ATOM 1437 N N . SER A 1 186 ? -5.906 14.984 12.836 1 96.38 186 SER A N 1
ATOM 1438 C CA . SER A 1 186 ? -5.781 13.969 11.797 1 96.38 186 SER A CA 1
ATOM 1439 C C . SER A 1 186 ? -6.719 12.797 12.055 1 96.38 186 SER A C 1
ATOM 1441 O O . SER A 1 186 ? -6.801 12.297 13.18 1 96.38 186 SER A O 1
ATOM 1443 N N . ARG A 1 187 ? -7.523 12.453 11.07 1 91.62 187 ARG A N 1
ATOM 1444 C CA . ARG A 1 187 ? -8.406 11.297 11.07 1 91.62 187 ARG A CA 1
ATOM 1445 C C . ARG A 1 187 ? -9.578 11.5 12.031 1 91.62 187 ARG A C 1
ATOM 1447 O O . ARG A 1 187 ? -10.156 10.531 12.531 1 91.62 187 ARG A O 1
ATOM 1454 N N . CYS A 1 188 ? -9.766 12.742 12.406 1 90.19 188 CYS A N 1
ATOM 1455 C CA . CYS A 1 188 ? -11.008 13.039 13.109 1 90.19 188 CYS A CA 1
ATOM 1456 C C . CYS A 1 188 ? -12.18 13.125 12.141 1 90.19 188 CYS A C 1
ATOM 1458 O O . CYS A 1 188 ? -12.422 14.18 11.547 1 90.19 188 CYS A O 1
ATOM 1460 N N . LYS A 1 189 ? -12.977 12.156 12.109 1 86.06 189 LYS A N 1
ATOM 1461 C CA . LYS A 1 189 ? -13.891 11.891 11.008 1 86.06 189 LYS A CA 1
ATOM 1462 C C . LYS A 1 189 ? -15.148 12.75 11.109 1 86.06 189 LYS A C 1
ATOM 1464 O O . LYS A 1 189 ? -15.898 12.883 10.141 1 86.06 189 LYS A O 1
ATOM 1469 N N . GLN A 1 190 ? -15.375 13.383 12.234 1 85.12 190 GLN A N 1
ATOM 1470 C CA . GLN A 1 190 ? -16.625 14.109 12.406 1 85.12 190 GLN A CA 1
ATOM 1471 C C . GLN A 1 190 ? -16.406 15.617 12.312 1 85.12 190 GLN A C 1
ATOM 1473 O O . GLN A 1 190 ? -17.344 16.406 12.445 1 85.12 190 GLN A O 1
ATOM 1478 N N . ILE A 1 191 ? -15.203 15.992 12.086 1 92.38 191 ILE A N 1
ATOM 1479 C CA . ILE A 1 191 ? -14.906 17.422 11.945 1 92.38 191 ILE A CA 1
ATOM 1480 C C . ILE A 1 191 ? -15.328 17.891 10.555 1 92.38 191 ILE A C 1
ATOM 1482 O O . ILE A 1 191 ? -15.047 17.234 9.555 1 92.38 191 ILE A O 1
ATOM 1486 N N . THR A 1 192 ? -16.078 18.938 10.508 1 93.5 192 THR A N 1
ATOM 1487 C CA . THR A 1 192 ? -16.562 19.531 9.266 1 93.5 192 THR A CA 1
ATOM 1488 C C . THR A 1 192 ? -16.062 20.969 9.125 1 93.5 192 THR A C 1
ATOM 1490 O O . THR A 1 192 ? -15.195 21.406 9.883 1 93.5 192 THR A O 1
ATOM 1493 N N . ASN A 1 193 ? -16.578 21.703 8.18 1 95.94 193 ASN A N 1
ATOM 1494 C CA . ASN A 1 193 ? -16.234 23.109 8.016 1 95.94 193 ASN A CA 1
ATOM 1495 C C . ASN A 1 193 ? -16.609 23.922 9.242 1 95.94 193 ASN A C 1
ATOM 1497 O O . ASN A 1 193 ? -15.969 24.922 9.555 1 95.94 193 ASN A O 1
ATOM 1501 N N . GLY A 1 194 ? -17.625 23.422 9.938 1 94.88 194 GLY A N 1
ATOM 1502 C CA . GLY A 1 194 ? -17.984 24.062 11.188 1 94.88 194 GLY A CA 1
ATOM 1503 C C . GLY A 1 194 ? -16.859 24.031 12.219 1 94.88 194 GLY A C 1
ATOM 1504 O O . GLY A 1 194 ? -16.688 24.984 12.969 1 94.88 194 GLY A O 1
ATOM 1505 N N . GLY A 1 195 ? -16.156 22.938 12.195 1 96.06 195 GLY A N 1
ATOM 1506 C CA . GLY A 1 195 ? -15 22.828 13.078 1 96.06 195 GLY A CA 1
ATOM 1507 C C . GLY A 1 195 ? -13.891 23.812 12.734 1 96.06 195 GLY A C 1
ATOM 1508 O O . GLY A 1 195 ? -13.273 24.391 13.633 1 96.06 195 GLY A O 1
ATOM 1509 N N . LEU A 1 196 ? -13.688 24 11.469 1 97.56 196 LEU A N 1
ATOM 1510 C CA . LEU A 1 196 ? -12.695 24.969 11.031 1 97.56 196 LEU A CA 1
ATOM 1511 C C . LEU A 1 196 ? -13.086 26.391 11.469 1 97.56 196 LEU A C 1
ATOM 1513 O O . LEU A 1 196 ? -12.227 27.188 11.844 1 97.56 196 LEU A O 1
ATOM 1517 N N . LYS A 1 197 ? -14.312 26.641 11.43 1 96.38 197 LYS A N 1
ATOM 1518 C CA . LYS A 1 197 ? -14.805 27.938 11.891 1 96.38 197 LYS A CA 1
ATOM 1519 C C . LYS A 1 197 ? -14.523 28.141 13.375 1 96.38 197 LYS A C 1
ATOM 1521 O O . LYS A 1 197 ? -14.125 29.234 13.797 1 96.38 197 LYS A O 1
ATOM 1526 N N . VAL A 1 198 ? -14.711 27.109 14.109 1 95.88 198 VAL A N 1
ATOM 1527 C CA . VAL A 1 198 ? -14.43 27.156 15.539 1 95.88 198 VAL A CA 1
ATOM 1528 C C . VAL A 1 198 ? -12.953 27.469 15.773 1 95.88 198 VAL A C 1
ATOM 1530 O O . VAL A 1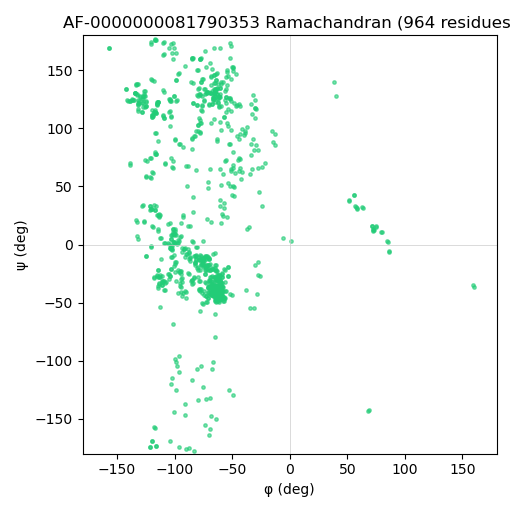 198 ? -12.617 28.344 16.578 1 95.88 198 VAL A O 1
ATOM 1533 N N . ILE A 1 199 ? -12.164 26.859 15.07 1 97.38 199 ILE A N 1
ATOM 1534 C CA . ILE A 1 199 ? -10.727 27.047 15.195 1 97.38 199 ILE A CA 1
ATOM 1535 C C . ILE A 1 199 ? -10.359 28.484 14.867 1 97.38 199 ILE A C 1
ATOM 1537 O O . ILE A 1 199 ? -9.656 29.141 15.633 1 97.38 199 ILE A O 1
ATOM 1541 N N . GLY A 1 200 ? -10.859 28.953 13.773 1 96.44 200 GLY A N 1
ATOM 1542 C CA . GLY A 1 200 ? -10.562 30.312 13.344 1 96.44 200 GLY A CA 1
ATOM 1543 C C . GLY A 1 200 ? -11.023 31.375 14.328 1 96.44 200 GLY A C 1
ATOM 1544 O O . GLY A 1 200 ? -10.359 32.375 14.516 1 96.44 200 GLY A O 1
ATOM 1545 N N . SER A 1 201 ? -12.102 31.125 15.047 1 95.56 201 SER A N 1
ATOM 1546 C CA . SER A 1 201 ? -12.719 32.094 15.93 1 95.56 201 SER A CA 1
ATOM 1547 C C . SER A 1 201 ? -12.055 32.094 17.297 1 95.56 201 SER A C 1
ATOM 1549 O O . SER A 1 201 ? -11.945 33.156 17.938 1 95.56 201 SER A O 1
ATOM 1551 N N . TYR A 1 202 ? -11.555 30.984 17.719 1 94.75 202 TYR A N 1
ATOM 1552 C CA . TYR A 1 202 ? -11.148 30.875 19.109 1 94.75 202 TYR A CA 1
ATOM 1553 C C . TYR A 1 202 ? -9.641 30.703 19.234 1 94.75 202 TYR A C 1
ATOM 1555 O O . TYR A 1 202 ? -9.047 31.031 20.266 1 94.75 202 TYR A O 1
ATOM 1563 N N . LEU A 1 203 ? -9.062 30.141 18.234 1 96.19 203 LEU A N 1
ATOM 1564 C CA . LEU A 1 203 ? -7.637 29.844 18.312 1 96.19 203 LEU A CA 1
ATOM 1565 C C . LEU A 1 203 ? -6.84 30.781 17.406 1 96.19 203 LEU A C 1
ATOM 1567 O O . LEU A 1 203 ? -6.184 30.328 16.469 1 96.19 203 LEU A O 1
ATOM 1571 N N . THR A 1 204 ? -6.773 31.984 17.75 1 95.12 204 THR A N 1
ATOM 1572 C CA . THR A 1 204 ? -6.246 33.031 16.891 1 95.12 204 THR A CA 1
ATOM 1573 C C . THR A 1 204 ? -4.719 33 16.875 1 95.12 204 THR A C 1
ATOM 1575 O O . THR A 1 204 ? -4.094 33.625 15.992 1 95.12 204 THR A O 1
ATOM 1578 N N . GLN A 1 205 ? -4.113 32.281 17.781 1 96.06 205 GLN A N 1
ATOM 1579 C CA . GLN A 1 205 ? -2.654 32.219 17.844 1 96.06 205 GLN A CA 1
ATOM 1580 C C . GLN A 1 205 ? -2.119 30.938 17.219 1 96.06 205 GLN A C 1
ATOM 1582 O O . GLN A 1 205 ? -0.919 30.672 17.281 1 96.06 205 GLN A O 1
ATOM 1587 N N . LEU A 1 206 ? -2.965 30.188 16.594 1 97.56 206 LEU A N 1
ATOM 1588 C CA . LEU A 1 206 ? -2.596 28.891 16.031 1 97.56 206 LEU A CA 1
ATOM 1589 C C . LEU A 1 206 ? -1.581 29.047 14.906 1 97.56 206 LEU A C 1
ATOM 1591 O O . LEU A 1 206 ? -1.755 29.891 14.023 1 97.56 206 LEU A O 1
ATOM 1595 N N . GLN A 1 207 ? -0.54 28.266 14.969 1 98.25 207 GLN A N 1
ATOM 1596 C CA . GLN A 1 207 ? 0.521 28.344 13.969 1 98.25 207 GLN A CA 1
ATOM 1597 C C . GLN A 1 207 ? 0.577 27.062 13.133 1 98.25 207 GLN A C 1
ATOM 1599 O O . GLN A 1 207 ? 0.941 27.109 11.953 1 98.25 207 GLN A O 1
ATOM 1604 N N . GLU A 1 208 ? 0.259 25.953 13.727 1 98.62 208 GLU A N 1
ATOM 1605 C CA . GLU A 1 208 ? 0.3 24.656 13.047 1 98.62 208 GLU A CA 1
ATOM 1606 C C . GLU A 1 208 ? -1.031 23.922 13.18 1 98.62 208 GLU A C 1
ATOM 1608 O O . GLU A 1 208 ? -1.555 23.766 14.281 1 98.62 208 GLU A O 1
ATOM 1613 N N . LEU A 1 209 ? -1.544 23.5 12.016 1 98.69 209 LEU A N 1
ATOM 1614 C CA . LEU A 1 209 ? -2.812 22.781 12 1 98.69 209 LEU A CA 1
ATOM 1615 C C . LEU A 1 209 ? -2.73 21.562 11.102 1 98.69 209 LEU A C 1
ATOM 1617 O O . LEU A 1 209 ? -2.268 21.641 9.961 1 98.69 209 LEU A O 1
ATOM 1621 N N . ASP A 1 210 ? -3.16 20.406 11.641 1 98.62 210 ASP A N 1
ATOM 1622 C CA . ASP A 1 210 ? -3.242 19.172 10.875 1 98.62 210 ASP A CA 1
ATOM 1623 C C . ASP A 1 210 ? -4.676 18.641 10.828 1 98.62 210 ASP A C 1
ATOM 1625 O O . ASP A 1 210 ? -5.215 18.203 11.844 1 98.62 210 ASP A O 1
ATOM 1629 N N . VAL A 1 211 ? -5.266 18.734 9.664 1 98.12 211 VAL A N 1
ATOM 1630 C CA . VAL A 1 211 ? -6.621 18.219 9.492 1 98.12 211 VAL A CA 1
ATOM 1631 C C . VAL A 1 211 ? -6.625 17.125 8.43 1 98.12 211 VAL A C 1
ATOM 1633 O O . VAL A 1 211 ? -7.617 16.938 7.723 1 98.12 211 VAL A O 1
ATOM 1636 N N . SER A 1 212 ? -5.504 16.406 8.32 1 97.62 212 SER A N 1
ATOM 1637 C CA . SER A 1 212 ? -5.391 15.352 7.316 1 97.62 212 SER A CA 1
ATOM 1638 C C . SER A 1 212 ? -6.383 14.227 7.582 1 97.62 212 SER A C 1
ATOM 1640 O O . SER A 1 212 ? -6.703 13.938 8.742 1 97.62 212 SER A O 1
ATOM 1642 N N . PHE A 1 213 ? -6.977 13.648 6.562 1 94.25 213 PHE A N 1
ATOM 1643 C CA . PHE A 1 213 ? -7.859 12.492 6.566 1 94.25 213 PHE A CA 1
ATOM 1644 C C . PHE A 1 213 ? -9.219 12.844 7.164 1 94.25 213 PHE A C 1
ATOM 1646 O O . PHE A 1 213 ? -9.938 11.969 7.648 1 94.25 213 PHE A O 1
ATOM 1653 N N . CYS A 1 214 ? -9.43 14.148 7.32 1 94.81 214 CYS A N 1
ATOM 1654 C CA . CYS A 1 214 ? -10.797 14.547 7.66 1 94.81 214 CYS A CA 1
ATOM 1655 C C . CYS A 1 214 ? -11.68 14.578 6.422 1 94.81 214 CYS A C 1
ATOM 1657 O O . CYS A 1 214 ? -11.469 15.398 5.523 1 94.81 214 CYS A O 1
ATOM 1659 N N . PRO A 1 215 ? -12.727 13.805 6.371 1 91.44 215 PRO A N 1
ATOM 1660 C CA . PRO A 1 215 ? -13.414 13.555 5.102 1 91.44 215 PRO A CA 1
ATOM 1661 C C . PRO A 1 215 ? -14.391 14.68 4.734 1 91.44 215 PRO A C 1
ATOM 1663 O O . PRO A 1 215 ? -14.797 14.789 3.576 1 91.44 215 PRO A O 1
ATOM 1666 N N . PHE A 1 216 ? -14.773 15.586 5.672 1 92.5 216 PHE A N 1
ATOM 1667 C CA . PHE A 1 216 ? -15.875 16.5 5.391 1 92.5 216 PHE A CA 1
ATOM 1668 C C . PHE A 1 216 ? -15.383 17.938 5.281 1 92.5 216 PHE A C 1
ATOM 1670 O O . PHE A 1 216 ? -16.188 18.859 5.188 1 92.5 216 PHE A O 1
ATOM 1677 N N . ILE A 1 217 ? -14.086 18.094 5.328 1 95.88 217 ILE A N 1
ATOM 1678 C CA . ILE A 1 217 ? -13.508 19.422 5.137 1 95.88 217 ILE A CA 1
ATOM 1679 C C . ILE A 1 217 ? -13.438 19.734 3.643 1 95.88 217 ILE A C 1
ATOM 1681 O O . ILE A 1 217 ? -12.945 18.938 2.85 1 95.88 217 ILE A O 1
ATOM 1685 N N . THR A 1 218 ? -13.945 20.859 3.256 1 95.81 218 THR A N 1
ATOM 1686 C CA . THR A 1 218 ? -13.977 21.266 1.854 1 95.81 218 THR A CA 1
ATOM 1687 C C . THR A 1 218 ? -13.008 22.422 1.606 1 95.81 218 THR A C 1
ATOM 1689 O O . THR A 1 218 ? -12.406 22.938 2.545 1 95.81 218 THR A O 1
ATOM 1692 N N . CYS A 1 219 ? -12.844 22.797 0.329 1 95.25 219 CYS A N 1
ATOM 1693 C CA . CYS A 1 219 ? -11.977 23.922 -0.033 1 95.25 219 CYS A CA 1
ATOM 1694 C C . CYS A 1 219 ? -12.5 25.219 0.556 1 95.25 219 CYS A C 1
ATOM 1696 O O . CYS A 1 219 ? -11.727 26.016 1.091 1 95.25 219 CYS A O 1
ATOM 1698 N N . ALA A 1 220 ? -13.797 25.391 0.538 1 94.69 220 ALA A N 1
ATOM 1699 C CA . ALA A 1 220 ? -14.414 26.594 1.072 1 94.69 220 ALA A CA 1
ATOM 1700 C C . ALA A 1 220 ? -14.156 26.734 2.568 1 94.69 220 ALA A C 1
ATOM 1702 O O . ALA A 1 220 ? -13.922 27.844 3.066 1 94.69 220 ALA A O 1
ATOM 1703 N N . GLY A 1 221 ? -14.227 25.625 3.223 1 96.38 221 GLY A N 1
ATOM 1704 C CA . GLY A 1 221 ? -13.93 25.641 4.648 1 96.38 221 GLY A CA 1
ATOM 1705 C C . GLY A 1 221 ? -12.516 26.078 4.961 1 96.38 221 GLY A C 1
ATOM 1706 O O . GLY A 1 221 ? -12.297 26.875 5.883 1 96.38 221 GLY A O 1
ATOM 1707 N N . VAL A 1 222 ? -11.602 25.641 4.199 1 96.94 222 VAL A N 1
ATOM 1708 C CA . VAL A 1 222 ? -10.195 25.969 4.398 1 96.94 222 VAL A CA 1
ATOM 1709 C C . VAL A 1 222 ? -9.969 27.453 4.09 1 96.94 222 VAL A C 1
ATOM 1711 O O . VAL A 1 222 ? -9.281 28.156 4.836 1 96.94 222 VAL A O 1
ATOM 1714 N N . VAL A 1 223 ? -10.555 27.922 3.051 1 95.25 223 VAL A N 1
ATOM 1715 C CA . VAL A 1 223 ? -10.43 29.328 2.678 1 95.25 223 VAL A CA 1
ATOM 1716 C C . VAL A 1 223 ? -10.977 30.203 3.795 1 95.25 223 VAL A C 1
ATOM 1718 O O . VAL A 1 223 ? -10.352 31.203 4.168 1 95.25 223 VAL A O 1
ATOM 1721 N N . HIS A 1 224 ? -12.078 29.828 4.324 1 95.62 224 HIS A N 1
ATOM 1722 C CA . HIS A 1 224 ? -12.68 30.578 5.418 1 95.62 224 HIS A CA 1
ATOM 1723 C C . HIS A 1 224 ? -11.766 30.594 6.641 1 95.62 224 HIS A C 1
ATOM 1725 O O . HIS A 1 224 ? -11.633 31.625 7.305 1 95.62 224 HIS A O 1
ATOM 1731 N N . LEU A 1 225 ? -11.203 29.484 6.93 1 97.44 225 LEU A N 1
ATOM 1732 C CA . LEU A 1 225 ? -10.242 29.406 8.031 1 97.44 225 LEU A CA 1
ATOM 1733 C C . LEU A 1 225 ? -9.109 30.406 7.824 1 97.44 225 LEU A C 1
ATOM 1735 O O . LEU A 1 225 ? -8.766 31.156 8.742 1 97.44 225 LEU A O 1
ATOM 1739 N N . PHE A 1 226 ? -8.555 30.484 6.641 1 96.06 226 PHE A N 1
ATOM 1740 C CA . PHE A 1 226 ? -7.418 31.359 6.355 1 96.06 226 PHE A CA 1
ATOM 1741 C C . PHE A 1 226 ? -7.832 32.812 6.387 1 96.06 226 PHE A C 1
ATOM 1743 O O . PHE A 1 226 ? -7.035 33.688 6.746 1 96.06 226 PHE A O 1
ATOM 1750 N N . LYS A 1 227 ? -9.07 33.094 6.027 1 95.56 227 LYS A N 1
ATOM 1751 C CA . LYS A 1 227 ? -9.57 34.469 6.164 1 95.56 227 LYS A CA 1
ATOM 1752 C C . LYS A 1 227 ? -9.484 34.938 7.613 1 95.56 227 LYS A C 1
ATOM 1754 O O . LYS A 1 227 ? -9.242 36.125 7.875 1 95.56 227 LYS A O 1
ATOM 1759 N N . MET A 1 228 ? -9.562 34.031 8.484 1 96.06 228 MET A N 1
ATOM 1760 C CA . MET A 1 228 ? -9.617 34.375 9.898 1 96.06 228 MET A CA 1
ATOM 1761 C C . MET A 1 228 ? -8.219 34.375 10.516 1 96.06 228 MET A C 1
ATOM 1763 O O . MET A 1 228 ? -7.852 35.281 11.258 1 96.06 228 MET A O 1
ATOM 1767 N N . ILE A 1 229 ? -7.426 33.375 10.148 1 96.44 229 ILE A N 1
ATOM 1768 C CA . ILE A 1 229 ? -6.172 33.219 10.883 1 96.44 229 ILE A CA 1
ATOM 1769 C C . ILE A 1 229 ? -5.02 33.031 9.906 1 96.44 229 ILE A C 1
ATOM 1771 O O . ILE A 1 229 ? -3.977 32.469 10.266 1 96.44 229 ILE A O 1
ATOM 1775 N N . GLY A 1 230 ? -5.148 33.375 8.703 1 95 230 GLY A N 1
ATOM 1776 C CA . GLY A 1 230 ? -4.148 33.188 7.672 1 95 230 GLY A CA 1
ATOM 1777 C C . GLY A 1 230 ? -2.832 33.875 7.98 1 95 230 GLY A C 1
ATOM 1778 O O . GLY A 1 230 ? -1.775 33.438 7.508 1 95 230 GLY A O 1
ATOM 1779 N N . ARG A 1 231 ? -2.855 34.938 8.812 1 94 231 ARG A N 1
ATOM 1780 C CA . ARG A 1 231 ? -1.659 35.719 9.133 1 94 231 ARG A CA 1
ATOM 1781 C C . ARG A 1 231 ? -0.816 35 10.188 1 94 231 ARG A C 1
ATOM 1783 O O . ARG A 1 231 ? 0.393 35.219 10.273 1 94 231 ARG A O 1
ATOM 1790 N N . THR A 1 232 ? -1.477 34.156 10.891 1 96 232 THR A N 1
ATOM 1791 C CA . THR A 1 232 ? -0.764 33.5 11.992 1 96 232 THR A CA 1
ATOM 1792 C C . THR A 1 232 ? -0.415 32.062 11.641 1 96 232 THR A C 1
ATOM 1794 O O . THR A 1 232 ? 0.579 31.531 12.133 1 96 232 THR A O 1
ATOM 1797 N N . LEU A 1 233 ? -1.132 31.438 10.766 1 97.19 233 LEU A N 1
ATOM 1798 C CA . LEU A 1 233 ? -0.938 30.031 10.422 1 97.19 233 LEU A CA 1
ATOM 1799 C C . LEU A 1 233 ? 0.303 29.859 9.555 1 97.19 233 LEU A C 1
ATOM 1801 O O . LEU A 1 233 ? 0.428 30.484 8.5 1 97.19 233 LEU A O 1
ATOM 1805 N N . VAL A 1 234 ? 1.2 29.016 10 1 97.94 234 VAL A N 1
ATOM 1806 C CA . VAL A 1 234 ? 2.484 28.828 9.336 1 97.94 234 VAL A CA 1
ATOM 1807 C C . VAL A 1 234 ? 2.527 27.469 8.664 1 97.94 234 VAL A C 1
ATOM 1809 O O . VAL A 1 234 ? 3.105 27.312 7.582 1 97.94 234 VAL A O 1
ATOM 1812 N N . THR A 1 235 ? 1.977 26.438 9.297 1 98.56 235 THR A N 1
ATOM 1813 C CA . THR A 1 235 ? 1.985 25.062 8.805 1 98.56 235 THR A CA 1
ATOM 1814 C C . THR A 1 235 ? 0.569 24.5 8.758 1 98.56 235 THR A C 1
ATOM 1816 O O . THR A 1 235 ? -0.182 24.609 9.727 1 98.56 235 THR A O 1
ATOM 1819 N N . ILE A 1 236 ? 0.23 23.891 7.609 1 98.25 236 ILE A N 1
ATOM 1820 C CA . ILE A 1 236 ? -1.07 23.234 7.531 1 98.25 236 ILE A CA 1
ATOM 1821 C C . ILE A 1 236 ? -0.948 21.938 6.73 1 98.25 236 ILE A C 1
ATOM 1823 O O . ILE A 1 236 ? -0.237 21.891 5.723 1 98.25 236 ILE A O 1
ATOM 1827 N N . ASN A 1 237 ? -1.519 20.875 7.227 1 98.62 237 ASN A N 1
ATOM 1828 C CA . ASN A 1 237 ? -1.611 19.594 6.551 1 98.62 237 ASN A CA 1
ATOM 1829 C C . ASN A 1 237 ? -3.045 19.281 6.129 1 98.62 237 ASN A C 1
ATOM 1831 O O . ASN A 1 237 ? -3.91 19.047 6.98 1 98.62 237 ASN A O 1
ATOM 1835 N N . LEU A 1 238 ? -3.236 19.297 4.852 1 97.81 238 LEU A N 1
ATOM 1836 C CA . LEU A 1 238 ? -4.559 19.078 4.27 1 97.81 238 LEU A CA 1
ATOM 1837 C C . LEU A 1 238 ? -4.602 17.781 3.484 1 97.81 238 LEU A C 1
ATOM 1839 O O . LEU A 1 238 ? -5.398 17.625 2.555 1 97.81 238 LEU A O 1
ATOM 1843 N N . ASN A 1 239 ? -3.779 16.828 3.801 1 97.5 239 ASN A N 1
ATOM 1844 C CA . ASN A 1 239 ? -3.682 15.578 3.051 1 97.5 239 ASN A CA 1
ATOM 1845 C C . ASN A 1 239 ? -4.965 14.766 3.156 1 97.5 239 ASN A C 1
ATOM 1847 O O . ASN A 1 239 ? -5.582 14.703 4.223 1 97.5 239 ASN A O 1
ATOM 1851 N N . ASP A 1 240 ? -5.418 14.164 2.115 1 95.19 240 ASP A N 1
ATOM 1852 C CA . ASP A 1 240 ? -6.469 13.156 2.037 1 95.19 240 ASP A CA 1
ATOM 1853 C C . ASP A 1 240 ? -7.789 13.688 2.594 1 95.19 240 ASP A C 1
ATOM 1855 O O . ASP A 1 240 ? -8.5 12.977 3.303 1 95.19 240 ASP A O 1
ATOM 1859 N N . CYS A 1 241 ? -7.953 14.984 2.447 1 95.19 241 CYS A N 1
ATOM 1860 C CA . CYS A 1 241 ? -9.266 15.547 2.736 1 95.19 241 CYS A CA 1
ATOM 1861 C C . CYS A 1 241 ? -10.227 15.32 1.576 1 95.19 241 CYS A C 1
ATOM 1863 O O . CYS A 1 241 ? -10.273 16.125 0.639 1 95.19 241 CYS A O 1
ATOM 1865 N N . LEU A 1 242 ? -11.133 14.367 1.688 1 91.94 242 LEU A N 1
ATOM 1866 C CA . LEU A 1 242 ? -12 13.906 0.608 1 91.94 242 LEU A CA 1
ATOM 1867 C C . LEU A 1 242 ? -13.055 14.961 0.272 1 91.94 242 LEU A C 1
ATOM 1869 O O . LEU A 1 242 ? -13.578 14.984 -0.843 1 91.94 242 LEU A O 1
ATOM 1873 N N . GLY A 1 243 ? -13.281 15.852 1.229 1 93.25 243 GLY A N 1
ATOM 1874 C CA . GLY A 1 243 ? -14.266 16.906 1.038 1 93.25 243 GLY A CA 1
ATOM 1875 C C . GLY A 1 243 ? -13.891 17.875 -0.063 1 93.25 243 GLY A C 1
ATOM 1876 O O . GLY A 1 243 ? -14.742 18.594 -0.585 1 93.25 243 GLY A O 1
ATOM 1877 N N . PHE A 1 244 ? -12.648 17.922 -0.476 1 94.75 244 PHE A N 1
ATOM 1878 C CA . PHE A 1 244 ? -12.188 18.812 -1.536 1 94.75 244 PHE A CA 1
ATOM 1879 C C . PHE A 1 244 ? -12.859 18.469 -2.859 1 94.75 244 PHE A C 1
ATOM 1881 O O . PHE A 1 244 ? -12.961 19.312 -3.746 1 94.75 244 PHE A O 1
ATOM 1888 N N . ARG A 1 245 ? -13.32 17.281 -2.975 1 90.19 245 ARG A N 1
ATOM 1889 C CA . ARG A 1 245 ? -13.961 16.844 -4.207 1 90.19 245 ARG A CA 1
ATOM 1890 C C . ARG A 1 245 ? -15.344 17.469 -4.359 1 90.19 245 ARG A C 1
ATOM 1892 O O . ARG A 1 245 ? -15.875 17.547 -5.469 1 90.19 245 ARG A O 1
ATOM 1899 N N . GLU A 1 246 ? -15.945 17.906 -3.248 1 89.31 246 GLU A N 1
ATOM 1900 C CA . GLU A 1 246 ? -17.281 18.516 -3.273 1 89.31 246 GLU A CA 1
ATOM 1901 C C . GLU A 1 246 ? -17.234 19.906 -3.877 1 89.31 246 GLU A C 1
ATOM 1903 O O . GLU A 1 246 ? -18.219 20.375 -4.465 1 89.31 246 GLU A O 1
ATOM 1908 N N . ASP A 1 247 ? -16.203 20.641 -3.713 1 92.69 247 ASP A N 1
ATOM 1909 C CA . ASP A 1 247 ? -16.016 21.969 -4.293 1 92.69 247 ASP A CA 1
ATOM 1910 C C . ASP A 1 247 ? -14.578 22.141 -4.805 1 92.69 247 ASP A C 1
ATOM 1912 O O . ASP A 1 247 ? -13.844 23 -4.324 1 92.69 247 ASP A O 1
ATOM 1916 N N . PRO A 1 248 ? -14.359 21.391 -5.895 1 88.75 248 PRO A N 1
ATOM 1917 C CA . PRO A 1 248 ? -12.992 21.391 -6.418 1 88.75 248 PRO A CA 1
ATOM 1918 C C . PRO A 1 248 ? -12.555 22.766 -6.922 1 88.75 248 PRO A C 1
ATOM 1920 O O . PRO A 1 248 ? -13.398 23.578 -7.324 1 88.75 248 PRO A O 1
ATOM 1923 N N . HIS A 1 249 ? -11.32 23.172 -6.824 1 85.31 249 HIS A N 1
ATOM 1924 C CA . HIS A 1 249 ? -10.641 24.312 -7.43 1 85.31 249 HIS A CA 1
ATOM 1925 C C . HIS A 1 249 ? -10.938 25.609 -6.672 1 85.31 249 HIS A C 1
ATOM 1927 O O . HIS A 1 249 ? -10.555 26.688 -7.113 1 85.31 249 HIS A O 1
ATOM 1933 N N . ARG A 1 250 ? -11.555 25.438 -5.48 1 83.81 250 ARG A N 1
ATOM 1934 C CA . ARG A 1 250 ? -11.836 26.625 -4.691 1 83.81 250 ARG A CA 1
ATOM 1935 C C . ARG A 1 250 ? -10.648 26.984 -3.807 1 83.81 250 ARG A C 1
ATOM 1937 O O . ARG A 1 250 ? -10.578 28.109 -3.281 1 83.81 250 ARG A O 1
ATOM 1944 N N . LEU A 1 251 ? -9.703 26.109 -3.811 1 85.94 251 LEU A N 1
ATOM 1945 C CA . LEU A 1 251 ? -8.523 26.375 -2.992 1 85.94 251 LEU A CA 1
ATOM 1946 C C . LEU A 1 251 ? -7.699 27.516 -3.57 1 85.94 251 LEU A C 1
ATOM 1948 O O . LEU A 1 251 ? -6.84 28.078 -2.885 1 85.94 251 LEU A O 1
ATOM 1952 N N . VAL A 1 252 ? -8 27.938 -4.801 1 86.88 252 VAL A N 1
ATOM 1953 C CA . VAL A 1 252 ? -7.281 29 -5.504 1 86.88 252 VAL A CA 1
ATOM 1954 C C . VAL A 1 252 ? -7.406 30.312 -4.73 1 86.88 252 VAL A C 1
ATOM 1956 O O . VAL A 1 252 ? -6.484 31.125 -4.727 1 86.88 252 VAL A O 1
ATOM 1959 N N . SER A 1 253 ? -8.445 30.5 -3.959 1 89.31 253 SER A N 1
ATOM 1960 C CA . SER A 1 253 ? -8.695 31.719 -3.211 1 89.31 253 SER A CA 1
ATOM 1961 C C . SER A 1 253 ? -7.793 31.812 -1.986 1 89.31 253 SER A C 1
ATOM 1963 O O . SER A 1 253 ? -7.645 32.906 -1.401 1 89.31 253 SER A O 1
ATOM 1965 N N . LEU A 1 254 ? -7.223 30.734 -1.674 1 90.12 254 LEU A N 1
ATOM 1966 C CA . LEU A 1 254 ? -6.336 30.703 -0.518 1 90.12 254 LEU A CA 1
ATOM 1967 C C . LEU A 1 254 ? -5.145 31.641 -0.723 1 90.12 254 LEU A C 1
ATOM 1969 O O . LEU A 1 254 ? -4.57 32.125 0.246 1 90.12 254 LEU A O 1
ATOM 1973 N N . ALA A 1 255 ? -4.805 31.875 -1.952 1 90.81 255 ALA A N 1
ATOM 1974 C CA . ALA A 1 255 ? -3.646 32.688 -2.328 1 90.81 255 ALA A CA 1
ATOM 1975 C C . ALA A 1 255 ? -3.729 34.094 -1.719 1 90.81 255 ALA A C 1
ATOM 1977 O O . ALA A 1 255 ? -2.701 34.688 -1.438 1 90.81 255 ALA A O 1
ATOM 1978 N N . PHE A 1 256 ? -4.895 34.531 -1.358 1 92.31 256 PHE A N 1
ATOM 1979 C CA . PHE A 1 256 ? -5.09 35.906 -0.868 1 92.31 256 PHE A CA 1
ATOM 1980 C C . PHE A 1 256 ? -4.84 35.969 0.632 1 92.31 256 PHE A C 1
ATOM 1982 O O . PHE A 1 256 ? -4.68 37.062 1.186 1 92.31 256 PHE A O 1
ATOM 1989 N N . PHE A 1 257 ? -4.73 34.844 1.26 1 92.94 257 PHE A N 1
ATOM 1990 C CA . PHE A 1 257 ? -4.754 34.906 2.717 1 92.94 257 PHE A CA 1
ATOM 1991 C C . PHE A 1 257 ? -3.615 34.062 3.305 1 92.94 257 PHE A C 1
ATOM 1993 O O . PHE A 1 257 ? -3.518 33.906 4.523 1 92.94 257 PHE A O 1
ATOM 2000 N N . CYS A 1 258 ? -2.734 33.562 2.502 1 90.31 258 CYS A N 1
ATOM 2001 C CA . CYS A 1 258 ? -1.807 32.531 3 1 90.31 258 CYS A CA 1
ATOM 2002 C C . CYS A 1 258 ? -0.368 33.031 2.916 1 90.31 258 CYS A C 1
ATOM 2004 O O . CYS A 1 258 ? 0.55 32.25 2.674 1 90.31 258 CYS A O 1
ATOM 2006 N N . SER A 1 259 ? -0.102 34.281 3.102 1 91 259 SER A N 1
ATOM 2007 C CA . SER A 1 259 ? 1.223 34.875 2.922 1 91 259 SER A CA 1
ATOM 2008 C C . SER A 1 259 ? 2.189 34.406 4.004 1 91 259 SER A C 1
ATOM 2010 O O . SER A 1 259 ? 3.404 34.406 3.803 1 91 259 SER A O 1
ATOM 2012 N N . SER A 1 260 ? 1.652 33.969 5.109 1 94.75 260 SER A N 1
ATOM 2013 C CA . SER A 1 260 ? 2.5 33.562 6.223 1 94.75 260 SER A CA 1
ATOM 2014 C C . SER A 1 260 ? 2.809 32.062 6.152 1 94.75 260 SER A C 1
ATOM 2016 O O . SER A 1 260 ? 3.617 31.547 6.934 1 94.75 260 SER A O 1
ATOM 2018 N N . LEU A 1 261 ? 2.25 31.359 5.215 1 96.62 261 LEU A N 1
ATOM 2019 C CA . LEU A 1 261 ? 2.363 29.906 5.133 1 96.62 261 LEU A CA 1
ATOM 2020 C C . LEU A 1 261 ? 3.768 29.5 4.707 1 96.62 261 LEU A C 1
ATOM 2022 O O . LEU A 1 261 ? 4.309 30.031 3.734 1 96.62 261 LEU A O 1
ATOM 2026 N N . ARG A 1 262 ? 4.371 28.562 5.453 1 98.06 262 ARG A N 1
ATOM 2027 C CA . ARG A 1 262 ? 5.707 28.062 5.145 1 98.06 262 ARG A CA 1
ATOM 2028 C C . ARG A 1 262 ? 5.684 26.562 4.84 1 98.06 262 ARG A C 1
ATOM 2030 O O . ARG A 1 262 ? 6.547 26.062 4.121 1 98.06 262 ARG A O 1
ATOM 2037 N N . HIS A 1 263 ? 4.742 25.859 5.395 1 98.5 263 HIS A N 1
ATOM 2038 C CA . HIS A 1 263 ? 4.59 24.422 5.195 1 98.5 263 HIS A CA 1
ATOM 2039 C C . HIS A 1 263 ? 3.178 24.062 4.742 1 98.5 263 HIS A C 1
ATOM 2041 O O . HIS A 1 263 ? 2.211 24.312 5.465 1 98.5 263 HIS A O 1
ATOM 2047 N N . LEU A 1 264 ? 3.131 23.5 3.551 1 97.88 264 LEU A N 1
ATOM 2048 C CA . LEU A 1 264 ? 1.829 23.141 2.99 1 97.88 264 LEU A CA 1
ATOM 2049 C C . LEU A 1 264 ? 1.833 21.719 2.465 1 97.88 264 LEU A C 1
ATOM 2051 O O . LEU A 1 264 ? 2.699 21.344 1.668 1 97.88 264 LEU A O 1
ATOM 2055 N N . SER A 1 265 ? 0.921 20.891 2.951 1 98.25 265 SER A N 1
ATOM 2056 C CA . SER A 1 265 ? 0.719 19.531 2.449 1 98.25 265 SER A CA 1
ATOM 2057 C C . SER A 1 265 ? -0.676 19.359 1.857 1 98.25 265 SER A C 1
ATOM 2059 O O . SER A 1 265 ? -1.678 19.531 2.555 1 98.25 265 SER A O 1
ATOM 2061 N N . VAL A 1 266 ? -0.721 19.141 0.618 1 96.69 266 VAL A N 1
ATOM 2062 C CA . VAL A 1 266 ? -1.997 18.922 -0.059 1 96.69 266 VAL A CA 1
ATOM 2063 C C . VAL A 1 266 ? -1.953 17.625 -0.854 1 96.69 266 VAL A C 1
ATOM 2065 O O . VAL A 1 266 ? -2.77 17.406 -1.752 1 96.69 266 VAL A O 1
ATOM 2068 N N . GLY A 1 267 ? -1.009 16.766 -0.482 1 96.81 267 GLY A N 1
ATOM 2069 C CA . GLY A 1 267 ? -0.891 15.461 -1.121 1 96.81 267 GLY A CA 1
ATOM 2070 C C . GLY A 1 267 ? -1.915 14.461 -0.626 1 96.81 267 GLY A C 1
ATOM 2071 O O . GLY A 1 267 ? -2.557 14.68 0.403 1 96.81 267 GLY A O 1
ATOM 2072 N N . TRP A 1 268 ? -2.105 13.469 -1.427 1 96.25 268 TRP A N 1
ATOM 2073 C CA . TRP A 1 268 ? -3.004 12.391 -1.023 1 96.25 268 TRP A CA 1
ATOM 2074 C C . TRP A 1 268 ? -2.271 11.055 -0.988 1 96.25 268 TRP A C 1
ATOM 2076 O O . TRP A 1 268 ? -1.05 11 -1.144 1 96.25 268 TRP A O 1
ATOM 2086 N N . SER A 1 269 ? -3 10.125 -0.519 1 92.94 269 SER A N 1
ATOM 2087 C CA . SER A 1 269 ? -2.451 8.773 -0.495 1 92.94 269 SER A CA 1
ATOM 2088 C C . SER A 1 269 ? -2.508 8.133 -1.877 1 92.94 269 SER A C 1
ATOM 2090 O O . SER A 1 269 ? -3.328 8.516 -2.713 1 92.94 269 SER A O 1
ATOM 2092 N N . ARG A 1 270 ? -1.703 7.16 -2.006 1 90.88 270 ARG A N 1
ATOM 2093 C CA . ARG A 1 270 ? -1.562 6.469 -3.283 1 90.88 270 ARG A CA 1
ATOM 2094 C C . ARG A 1 270 ? -2.891 5.867 -3.732 1 90.88 270 ARG A C 1
ATOM 2096 O O . ARG A 1 270 ? -3.219 5.895 -4.922 1 90.88 270 ARG A O 1
ATOM 2103 N N . ASP A 1 271 ? -3.686 5.426 -2.826 1 87.19 271 ASP A N 1
ATOM 2104 C CA . ASP A 1 271 ? -4.945 4.754 -3.129 1 87.19 271 ASP A CA 1
ATOM 2105 C C . ASP A 1 271 ? -6.008 5.75 -3.584 1 87.19 271 ASP A C 1
ATOM 2107 O O . ASP A 1 271 ? -7.027 5.363 -4.156 1 87.19 271 ASP A O 1
ATOM 2111 N N . LEU A 1 272 ? -5.699 7.023 -3.389 1 89.56 272 LEU A N 1
ATOM 2112 C CA . LEU A 1 272 ? -6.719 8.031 -3.648 1 89.56 272 LEU A CA 1
ATOM 2113 C C . LEU A 1 272 ? -6.27 8.992 -4.746 1 89.56 272 LEU A C 1
ATOM 2115 O O . LEU A 1 272 ? -6.883 10.039 -4.949 1 89.56 272 LEU A O 1
ATOM 2119 N N . VAL A 1 273 ? -5.254 8.633 -5.48 1 87.44 273 VAL A N 1
ATOM 2120 C CA . VAL A 1 273 ? -4.625 9.516 -6.457 1 87.44 273 VAL A CA 1
ATOM 2121 C C . VAL A 1 273 ? -5.66 9.977 -7.484 1 87.44 273 VAL A C 1
ATOM 2123 O O . VAL A 1 273 ? -5.68 11.141 -7.875 1 87.44 273 VAL A O 1
ATOM 2126 N N . LYS A 1 274 ? -6.574 9.164 -7.871 1 84.12 274 LYS A N 1
ATOM 2127 C CA . LYS A 1 274 ? -7.539 9.453 -8.93 1 84.12 274 LYS A CA 1
ATOM 2128 C C . LYS A 1 274 ? -8.578 10.469 -8.469 1 84.12 274 LYS A C 1
ATOM 2130 O O . LYS A 1 274 ? -9.18 11.172 -9.289 1 84.12 274 LYS A O 1
ATOM 2135 N N . LEU A 1 275 ? -8.664 10.562 -7.219 1 89.06 275 LEU A N 1
ATOM 2136 C CA . LEU A 1 275 ? -9.742 11.383 -6.668 1 89.06 275 LEU A CA 1
ATOM 2137 C C . LEU A 1 275 ? -9.219 12.758 -6.273 1 89.06 275 LEU A C 1
ATOM 2139 O O . LEU A 1 275 ? -10 13.672 -6.004 1 89.06 275 LEU A O 1
ATOM 2143 N N . ASN A 1 276 ? -7.918 12.914 -6.18 1 92.94 276 ASN A N 1
ATOM 2144 C CA . ASN A 1 276 ? -7.367 14.211 -5.824 1 92.94 276 ASN A CA 1
ATOM 2145 C C . ASN A 1 276 ? -7.742 15.281 -6.852 1 92.94 276 ASN A C 1
ATOM 2147 O O . ASN A 1 276 ? -7.402 15.156 -8.031 1 92.94 276 ASN A O 1
ATOM 2151 N N . PRO A 1 277 ? -8.43 16.281 -6.418 1 92.56 277 PRO A N 1
ATOM 2152 C CA . PRO A 1 277 ? -8.914 17.266 -7.379 1 92.56 277 PRO A CA 1
ATOM 2153 C C . PRO A 1 277 ? -7.844 18.281 -7.762 1 92.56 277 PRO A C 1
ATOM 2155 O O . PRO A 1 277 ? -8.062 19.109 -8.648 1 92.56 277 PRO A O 1
ATOM 2158 N N . LEU A 1 278 ? -6.688 18.266 -7.246 1 93.94 278 LEU A N 1
ATOM 2159 C CA . LEU A 1 278 ? -5.637 19.266 -7.449 1 93.94 278 LEU A CA 1
ATOM 2160 C C . LEU A 1 278 ? -5.078 19.188 -8.867 1 93.94 278 LEU A C 1
ATOM 2162 O O . LEU A 1 278 ? -4.605 18.125 -9.289 1 93.94 278 LEU A O 1
ATOM 2166 N N . LEU A 1 279 ? -5.18 20.281 -9.609 1 94.38 279 LEU A N 1
ATOM 2167 C CA . LEU A 1 279 ? -4.676 20.406 -10.969 1 94.38 279 LEU A CA 1
ATOM 2168 C C . LEU A 1 279 ? -3.596 21.469 -11.055 1 94.38 279 LEU A C 1
ATOM 2170 O O . LEU A 1 279 ? -3.303 22.141 -10.062 1 94.38 279 LEU A O 1
ATOM 2174 N N . ASP A 1 280 ? -2.988 21.672 -12.188 1 96.06 280 ASP A N 1
ATOM 2175 C CA . ASP A 1 280 ? -1.932 22.641 -12.414 1 96.06 280 ASP A CA 1
ATOM 2176 C C . ASP A 1 280 ? -2.426 24.062 -12.133 1 96.06 280 ASP A C 1
ATOM 2178 O O . ASP A 1 280 ? -1.711 24.859 -11.523 1 96.06 280 ASP A O 1
ATOM 2182 N N . MET A 1 281 ? -3.639 24.375 -12.523 1 93.94 281 MET A N 1
ATOM 2183 C CA . MET A 1 281 ? -4.176 25.719 -12.344 1 93.94 281 MET A CA 1
ATOM 2184 C C . MET A 1 281 ? -4.328 26.062 -10.867 1 93.94 281 MET A C 1
ATOM 2186 O O . MET A 1 281 ? -4.102 27.203 -10.461 1 93.94 281 MET A O 1
ATOM 2190 N N . ASP A 1 282 ? -4.691 25.047 -10.047 1 94.25 282 ASP A N 1
ATOM 2191 C CA . ASP A 1 282 ? -4.832 25.25 -8.609 1 94.25 282 ASP A CA 1
ATOM 2192 C C . ASP A 1 282 ? -3.49 25.609 -7.969 1 94.25 282 ASP A C 1
ATOM 2194 O O . ASP A 1 282 ? -3.398 26.562 -7.191 1 94.25 282 ASP A O 1
ATOM 2198 N N . LEU A 1 283 ? -2.492 24.859 -8.328 1 94.88 283 LEU A N 1
ATOM 2199 C CA . LEU A 1 283 ? -1.167 25.094 -7.762 1 94.88 283 LEU A CA 1
ATOM 2200 C C . LEU A 1 283 ? -0.593 26.422 -8.234 1 94.88 283 LEU A C 1
ATOM 2202 O O . LEU A 1 283 ? 0.114 27.094 -7.48 1 94.88 283 LEU A O 1
ATOM 2206 N N . ASP A 1 284 ? -0.856 26.828 -9.508 1 95.94 284 ASP A N 1
ATOM 2207 C CA . ASP A 1 284 ? -0.398 28.109 -10.023 1 95.94 284 ASP A CA 1
ATOM 2208 C C . ASP A 1 284 ? -0.952 29.266 -9.195 1 95.94 284 ASP A C 1
ATOM 2210 O O . ASP A 1 284 ? -0.197 30.125 -8.734 1 95.94 284 ASP A O 1
ATOM 2214 N N . ARG A 1 285 ? -2.17 29.203 -8.953 1 93.44 285 ARG A N 1
ATOM 2215 C CA . ARG A 1 285 ? -2.811 30.266 -8.195 1 93.44 285 ARG A CA 1
ATOM 2216 C C . ARG A 1 285 ? -2.395 30.234 -6.73 1 93.44 285 ARG A C 1
ATOM 2218 O O . ARG A 1 285 ? -2.088 31.266 -6.141 1 93.44 285 ARG A O 1
ATOM 2225 N N . LEU A 1 286 ? -2.396 29.094 -6.137 1 93.19 286 LEU A N 1
ATOM 2226 C CA . LEU A 1 286 ? -2.053 28.922 -4.727 1 93.19 286 LEU A CA 1
ATOM 2227 C C . LEU A 1 286 ? -0.644 29.438 -4.449 1 93.19 286 LEU A C 1
ATOM 2229 O O . LEU A 1 286 ? -0.428 30.188 -3.486 1 93.19 286 LEU A O 1
ATOM 2233 N N . THR A 1 287 ? 0.288 29.109 -5.285 1 94.94 287 THR A N 1
ATOM 2234 C CA . THR A 1 287 ? 1.691 29.422 -5.043 1 94.94 287 THR A CA 1
ATOM 2235 C C . THR A 1 287 ? 1.958 30.922 -5.27 1 94.94 287 THR A C 1
ATOM 2237 O O . THR A 1 287 ? 2.971 31.453 -4.809 1 94.94 287 THR A O 1
ATOM 2240 N N . GLN A 1 288 ? 1.073 31.594 -5.977 1 94.38 288 GLN A N 1
ATOM 2241 C CA . GLN A 1 288 ? 1.209 33.031 -6.148 1 94.38 288 GLN A CA 1
ATOM 2242 C C . GLN A 1 288 ? 1.065 33.781 -4.816 1 94.38 288 GLN A C 1
ATOM 2244 O O . GLN A 1 288 ? 1.657 34.844 -4.621 1 94.38 288 GLN A O 1
ATOM 2249 N N . GLY A 1 289 ? 0.331 33.188 -3.959 1 92.56 289 GLY A N 1
ATOM 2250 C CA . GLY A 1 289 ? 0.117 33.781 -2.654 1 92.56 289 GLY A CA 1
ATOM 2251 C C . GLY A 1 289 ? 1.066 33.281 -1.593 1 92.56 289 GLY A C 1
ATOM 2252 O O . GLY A 1 289 ? 1.284 33.938 -0.57 1 92.56 289 GLY A O 1
ATOM 2253 N N . CYS A 1 290 ? 1.557 32.125 -1.792 1 92.31 290 CYS A N 1
ATOM 2254 C CA . CYS A 1 290 ? 2.396 31.469 -0.793 1 92.31 290 CYS A CA 1
ATOM 2255 C C . CYS A 1 290 ? 3.869 31.562 -1.166 1 92.31 290 CYS A C 1
ATOM 2257 O O . CYS A 1 290 ? 4.551 30.547 -1.322 1 92.31 290 CYS A O 1
ATOM 2259 N N . THR A 1 291 ? 4.398 32.719 -1.156 1 92.12 291 THR A N 1
ATOM 2260 C CA . THR A 1 291 ? 5.734 33 -1.681 1 92.12 291 THR A CA 1
ATOM 2261 C C . THR A 1 291 ? 6.805 32.562 -0.678 1 92.12 291 THR A C 1
ATOM 2263 O O . THR A 1 291 ? 7.98 32.438 -1.031 1 92.12 291 THR A O 1
ATOM 2266 N N . GLN A 1 292 ? 6.375 32.281 0.543 1 95 292 GLN A N 1
ATOM 2267 C CA . GLN A 1 292 ? 7.348 31.969 1.582 1 95 292 GLN A CA 1
ATOM 2268 C C . GLN A 1 292 ? 7.379 30.469 1.875 1 95 292 GLN A C 1
ATOM 2270 O O . GLN A 1 292 ? 7.926 30.047 2.891 1 95 292 GLN A O 1
ATOM 2275 N N . LEU A 1 293 ? 6.871 29.641 0.979 1 97.12 293 LEU A N 1
ATOM 2276 C CA . LEU A 1 293 ? 6.789 28.203 1.207 1 97.12 293 LEU A CA 1
ATOM 2277 C C . LEU A 1 293 ? 8.18 27.578 1.264 1 97.12 293 LEU A C 1
ATOM 2279 O O . LEU A 1 293 ? 9.008 27.812 0.381 1 97.12 293 LEU A O 1
ATOM 2283 N N . GLU A 1 294 ? 8.414 26.891 2.305 1 98.38 294 GLU A N 1
ATOM 2284 C CA . GLU A 1 294 ? 9.656 26.141 2.48 1 98.38 294 GLU A CA 1
ATOM 2285 C C . GLU A 1 294 ? 9.43 24.641 2.256 1 98.38 294 GLU A C 1
ATOM 2287 O O . GLU A 1 294 ? 10.352 23.922 1.865 1 98.38 294 GLU A O 1
ATOM 2292 N N . TYR A 1 295 ? 8.289 24.219 2.482 1 98.69 295 TYR A N 1
ATOM 2293 C CA . TYR A 1 295 ? 7.902 22.828 2.354 1 98.69 295 TYR A CA 1
ATOM 2294 C C . TYR A 1 295 ? 6.602 22.688 1.573 1 98.69 295 TYR A C 1
ATOM 2296 O O . TYR A 1 295 ? 5.602 23.328 1.9 1 98.69 295 TYR A O 1
ATOM 2304 N N . LEU A 1 296 ? 6.645 21.812 0.569 1 98.62 296 LEU A N 1
ATOM 2305 C CA . LEU A 1 296 ? 5.449 21.594 -0.235 1 98.62 296 LEU A CA 1
ATOM 2306 C C . LEU A 1 296 ? 5.301 20.109 -0.596 1 98.62 296 LEU A C 1
ATOM 2308 O O . LEU A 1 296 ? 6.227 19.516 -1.141 1 98.62 296 LEU A O 1
ATOM 2312 N N . ASP A 1 297 ? 4.168 19.547 -0.251 1 98.5 297 ASP A N 1
ATOM 2313 C CA . ASP A 1 297 ? 3.818 18.188 -0.615 1 98.5 297 ASP A CA 1
ATOM 2314 C C . ASP A 1 297 ? 2.6 18.156 -1.533 1 98.5 297 ASP A C 1
ATOM 2316 O O . ASP A 1 297 ? 1.488 18.484 -1.11 1 98.5 297 ASP A O 1
ATOM 2320 N N . VAL A 1 298 ? 2.84 17.75 -2.721 1 98.06 298 VAL A N 1
ATOM 2321 C CA . VAL A 1 298 ? 1.759 17.672 -3.697 1 98.06 298 VAL A CA 1
ATOM 2322 C C . VAL A 1 298 ? 1.621 16.25 -4.215 1 98.06 298 VAL A C 1
ATOM 2324 O O . VAL A 1 298 ? 1.22 16.031 -5.359 1 98.06 298 VAL A O 1
ATOM 2327 N N . SER A 1 299 ? 1.885 15.266 -3.389 1 98.06 299 SER A N 1
ATOM 2328 C CA . SER A 1 299 ? 1.927 13.859 -3.777 1 98.06 299 SER A CA 1
ATOM 2329 C C . SER A 1 299 ? 0.55 13.359 -4.207 1 98.06 299 SER A C 1
ATOM 2331 O O . SER A 1 299 ? -0.471 13.836 -3.701 1 98.06 299 SER A O 1
ATOM 2333 N N . HIS A 1 300 ? 0.614 12.422 -5.207 1 96.5 300 HIS A N 1
ATOM 2334 C CA . HIS A 1 300 ? -0.583 11.719 -5.652 1 96.5 300 HIS A CA 1
ATOM 2335 C C . HIS A 1 300 ? -1.669 12.695 -6.086 1 96.5 300 HIS A C 1
ATOM 2337 O O . HIS A 1 300 ? -2.811 12.602 -5.629 1 96.5 300 HIS A O 1
ATOM 2343 N N . SER A 1 301 ? -1.224 13.695 -6.793 1 95.81 301 SER A N 1
ATOM 2344 C CA . SER A 1 301 ? -2.098 14.664 -7.449 1 95.81 301 SER A CA 1
ATOM 2345 C C . SER A 1 301 ? -1.938 14.617 -8.961 1 95.81 301 SER A C 1
ATOM 2347 O O . SER A 1 301 ? -1.124 13.852 -9.484 1 95.81 301 SER A O 1
ATOM 2349 N N . HIS A 1 302 ? -2.756 15.406 -9.656 1 94.31 302 HIS A N 1
ATOM 2350 C CA . HIS A 1 302 ? -2.691 15.445 -11.109 1 94.31 302 HIS A CA 1
ATOM 2351 C C . HIS A 1 302 ? -1.758 16.547 -11.594 1 94.31 302 HIS A C 1
ATOM 2353 O O . HIS A 1 302 ? -1.888 17.031 -12.727 1 94.31 302 HIS A O 1
ATOM 2359 N N . SER A 1 303 ? -0.848 16.891 -10.703 1 96.12 303 SER A N 1
ATOM 2360 C CA . SER A 1 303 ? 0.153 17.891 -11.055 1 96.12 303 SER A CA 1
ATOM 2361 C C . SER A 1 303 ? 1.065 17.391 -12.172 1 96.12 303 SER A C 1
ATOM 2363 O O . SER A 1 303 ? 1.46 16.219 -12.18 1 96.12 303 SER A O 1
ATOM 2365 N N . THR A 1 304 ? 1.282 18.25 -13.148 1 97.25 304 THR A N 1
ATOM 2366 C CA . THR A 1 304 ? 2.137 17.938 -14.289 1 97.25 304 THR A CA 1
ATOM 2367 C C . THR A 1 304 ? 3.338 18.875 -14.336 1 97.25 304 THR A C 1
ATOM 2369 O O . THR A 1 304 ? 3.742 19.438 -13.32 1 97.25 304 THR A O 1
ATOM 2372 N N . ASN A 1 305 ? 3.924 19.016 -15.523 1 98.06 305 ASN A N 1
ATOM 2373 C CA . ASN A 1 305 ? 5.078 19.891 -15.727 1 98.06 305 ASN A CA 1
ATOM 2374 C C . ASN A 1 305 ? 4.734 21.359 -15.445 1 98.06 305 ASN A C 1
ATOM 2376 O O . ASN A 1 305 ? 5.578 22.109 -14.969 1 98.06 305 ASN A O 1
ATOM 2380 N N . GLY A 1 306 ? 3.465 21.672 -15.711 1 97.75 306 GLY A N 1
ATOM 2381 C CA . GLY A 1 306 ? 3.016 23.031 -15.469 1 97.75 306 GLY A CA 1
ATOM 2382 C C . GLY A 1 306 ? 3.074 23.438 -14.008 1 97.75 306 GLY A C 1
ATOM 2383 O O . GLY A 1 306 ? 3.422 24.578 -13.688 1 97.75 306 GLY A O 1
ATOM 2384 N N . SER A 1 307 ? 2.754 22.562 -13.141 1 97.81 307 SER A N 1
ATOM 2385 C CA . SER A 1 307 ? 2.822 22.812 -11.711 1 97.81 307 SER A CA 1
ATOM 2386 C C . SER A 1 307 ? 4.254 23.094 -11.266 1 97.81 307 SER A C 1
ATOM 2388 O O . SER A 1 307 ? 4.492 24.016 -10.469 1 97.81 307 SER A O 1
ATOM 2390 N N . MET A 1 308 ? 5.184 22.359 -11.82 1 98.25 308 MET A N 1
ATOM 2391 C CA . MET A 1 308 ? 6.586 22.578 -11.477 1 98.25 308 MET A CA 1
ATOM 2392 C C . MET A 1 308 ? 7.066 23.938 -11.953 1 98.25 308 MET A C 1
ATOM 2394 O O . MET A 1 308 ? 7.836 24.609 -11.266 1 98.25 308 MET A O 1
ATOM 2398 N N . GLN A 1 309 ? 6.586 24.328 -13.125 1 98.19 309 GLN A N 1
ATOM 2399 C CA . GLN A 1 309 ? 6.914 25.656 -13.641 1 98.19 309 GLN A CA 1
ATOM 2400 C C . GLN A 1 309 ? 6.402 26.75 -12.703 1 98.19 309 GLN A C 1
ATOM 2402 O O . GLN A 1 309 ? 7.137 27.672 -12.367 1 98.19 309 GLN A O 1
ATOM 2407 N N . SER A 1 310 ? 5.191 26.609 -12.281 1 97.56 310 SER A N 1
ATOM 2408 C CA . SER A 1 310 ? 4.57 27.594 -11.391 1 97.56 310 SER A CA 1
ATOM 2409 C C . SER A 1 310 ? 5.285 27.641 -10.047 1 97.56 310 SER A C 1
ATOM 2411 O O . SER A 1 310 ? 5.574 28.734 -9.531 1 97.56 310 SER A O 1
ATOM 2413 N N . ILE A 1 311 ? 5.566 26.516 -9.469 1 97.75 311 ILE A N 1
ATOM 2414 C CA . ILE A 1 311 ? 6.242 26.453 -8.172 1 97.75 311 ILE A CA 1
ATOM 2415 C C . ILE A 1 311 ? 7.629 27.078 -8.281 1 97.75 311 ILE A C 1
ATOM 2417 O O . ILE A 1 311 ? 8.039 27.859 -7.418 1 97.75 311 ILE A O 1
ATOM 2421 N N . ALA A 1 312 ? 8.328 26.75 -9.383 1 97.69 312 ALA A N 1
ATOM 2422 C CA . ALA A 1 312 ? 9.664 27.297 -9.617 1 97.69 312 ALA A CA 1
ATOM 2423 C C . ALA A 1 312 ? 9.625 28.812 -9.703 1 97.69 312 ALA A C 1
ATOM 2425 O O . ALA A 1 312 ? 10.531 29.5 -9.219 1 97.69 312 ALA A O 1
ATOM 2426 N N . ARG A 1 313 ? 8.625 29.312 -10.25 1 97.12 313 ARG A N 1
ATOM 2427 C CA . ARG A 1 313 ? 8.477 30.75 -10.461 1 97.12 313 ARG A CA 1
ATOM 2428 C C . ARG A 1 313 ? 8.07 31.453 -9.172 1 97.12 313 ARG A C 1
ATOM 2430 O O . ARG A 1 313 ? 8.602 32.531 -8.844 1 97.12 313 ARG A O 1
ATOM 2437 N N . ASN A 1 314 ? 7.203 30.859 -8.406 1 96.62 314 ASN A N 1
ATOM 2438 C CA . ASN A 1 314 ? 6.5 31.594 -7.352 1 96.62 314 ASN A CA 1
ATOM 2439 C C . ASN A 1 314 ? 7.082 31.281 -5.977 1 96.62 314 ASN A C 1
ATOM 2441 O O . ASN A 1 314 ? 6.852 32.031 -5.02 1 96.62 314 ASN A O 1
ATOM 2445 N N . CYS A 1 315 ? 7.785 30.156 -5.832 1 96.12 315 CYS A N 1
ATOM 2446 C CA . CYS A 1 315 ? 8.273 29.75 -4.523 1 96.12 315 CYS A CA 1
ATOM 2447 C C . CYS A 1 315 ? 9.789 29.625 -4.523 1 96.12 315 CYS A C 1
ATOM 2449 O O . CYS A 1 315 ? 10.32 28.516 -4.355 1 96.12 315 CYS A O 1
ATOM 2451 N N . PRO A 1 316 ? 10.477 30.672 -4.531 1 92.38 316 PRO A N 1
ATOM 2452 C CA . PRO A 1 316 ? 11.93 30.641 -4.684 1 92.38 316 PRO A CA 1
ATOM 2453 C C . PRO A 1 316 ? 12.641 30.125 -3.436 1 92.38 316 PRO A C 1
ATOM 2455 O O . PRO A 1 316 ? 13.805 29.703 -3.508 1 92.38 316 PRO A O 1
ATOM 2458 N N . VAL A 1 317 ? 11.977 30.125 -2.328 1 96.5 317 VAL A N 1
ATOM 2459 C CA . VAL A 1 317 ? 12.68 29.766 -1.099 1 96.5 317 VAL A CA 1
ATOM 2460 C C . VAL A 1 317 ? 12.352 28.328 -0.714 1 96.5 317 VAL A C 1
ATOM 2462 O O . VAL A 1 317 ? 12.703 27.875 0.376 1 96.5 317 VAL A O 1
ATOM 2465 N N . LEU A 1 318 ? 11.711 27.562 -1.579 1 98.25 318 LEU A N 1
ATOM 2466 C CA . LEU A 1 318 ? 11.312 26.188 -1.32 1 98.25 318 LEU A CA 1
ATOM 2467 C C . LEU A 1 318 ? 12.539 25.297 -1.096 1 98.25 318 LEU A C 1
ATOM 2469 O O . LEU A 1 318 ? 13.469 25.297 -1.903 1 98.25 318 LEU A O 1
ATOM 2473 N N . THR A 1 319 ? 12.492 24.547 0.012 1 98.69 319 THR A N 1
ATOM 2474 C CA . THR A 1 319 ? 13.625 23.688 0.335 1 98.69 319 THR A CA 1
ATOM 2475 C C . THR A 1 319 ? 13.234 22.219 0.232 1 98.69 319 THR A C 1
ATOM 2477 O O . THR A 1 319 ? 14.094 21.359 0.063 1 98.69 319 THR A O 1
ATOM 2480 N N . THR A 1 320 ? 12 21.891 0.406 1 98.88 320 THR A N 1
ATOM 2481 C CA . THR A 1 320 ? 11.531 20.516 0.357 1 98.88 320 THR A CA 1
ATOM 2482 C C . THR A 1 320 ? 10.344 20.375 -0.591 1 98.88 320 THR A C 1
ATOM 2484 O O . THR A 1 320 ? 9.336 21.078 -0.442 1 98.88 320 THR A O 1
ATOM 2487 N N . LEU A 1 321 ? 10.508 19.531 -1.555 1 98.81 321 LEU A N 1
ATOM 2488 C CA . LEU A 1 321 ? 9.43 19.234 -2.49 1 98.81 321 LEU A CA 1
ATOM 2489 C C . LEU A 1 321 ? 9.156 17.734 -2.539 1 98.81 321 LEU A C 1
ATOM 2491 O O . LEU A 1 321 ? 10.047 16.953 -2.846 1 98.81 321 LEU A O 1
ATOM 2495 N N . ILE A 1 322 ? 7.953 17.359 -2.188 1 98.81 322 ILE A N 1
ATOM 2496 C CA . ILE A 1 322 ? 7.496 15.969 -2.297 1 98.81 322 ILE A CA 1
ATOM 2497 C C . ILE A 1 322 ? 6.469 15.859 -3.418 1 98.81 322 ILE A C 1
ATOM 2499 O O . ILE A 1 322 ? 5.355 16.375 -3.305 1 98.81 322 ILE A O 1
ATOM 2503 N N . ALA A 1 323 ? 6.891 15.242 -4.453 1 98.44 323 ALA A N 1
ATOM 2504 C CA . ALA A 1 323 ? 6.051 15.133 -5.645 1 98.44 323 ALA A CA 1
ATOM 2505 C C . ALA A 1 323 ? 5.879 13.672 -6.062 1 98.44 323 ALA A C 1
ATOM 2507 O O . ALA A 1 323 ? 6.082 13.328 -7.23 1 98.44 323 ALA A O 1
ATOM 2508 N N . ARG A 1 324 ? 5.344 12.875 -5.152 1 98 324 ARG A N 1
ATOM 2509 C CA . ARG A 1 324 ? 5.156 11.453 -5.426 1 98 324 ARG A CA 1
ATOM 2510 C C . ARG A 1 324 ? 3.986 11.227 -6.379 1 98 324 ARG A C 1
ATOM 2512 O O . ARG A 1 324 ? 2.922 11.82 -6.215 1 98 324 ARG A O 1
ATOM 2519 N N . GLN A 1 325 ? 4.246 10.391 -7.344 1 96 325 GLN A N 1
ATOM 2520 C CA . GLN A 1 325 ? 3.242 9.953 -8.305 1 96 325 GLN A CA 1
ATOM 2521 C C . GLN A 1 325 ? 2.516 11.141 -8.93 1 96 325 GLN A C 1
ATOM 2523 O O . GLN A 1 325 ? 1.284 11.164 -8.977 1 96 325 GLN A O 1
ATOM 2528 N N . CYS A 1 326 ? 3.24 12.195 -9.18 1 96.62 326 CYS A N 1
ATOM 2529 C CA . CYS A 1 326 ? 2.793 13.266 -10.062 1 96.62 326 CYS A CA 1
ATOM 2530 C C . CYS A 1 326 ? 3.082 12.922 -11.523 1 96.62 326 CYS A C 1
ATOM 2532 O O . CYS A 1 326 ? 3.838 11.992 -11.805 1 96.62 326 CYS A O 1
ATOM 2534 N N . PHE A 1 327 ? 2.379 13.609 -12.43 1 95.19 327 PHE A N 1
ATOM 2535 C CA . PHE A 1 327 ? 2.545 13.32 -13.852 1 95.19 327 PHE A CA 1
ATOM 2536 C C . PHE A 1 327 ? 3.656 14.18 -14.445 1 95.19 327 PHE A C 1
ATOM 2538 O O . PHE A 1 327 ? 3.404 15.008 -15.32 1 95.19 327 PHE A O 1
ATOM 2545 N N . LEU A 1 328 ? 4.828 13.906 -14.008 1 97.69 328 LEU A N 1
ATOM 2546 C CA . LEU A 1 328 ? 5.988 14.703 -14.391 1 97.69 328 LEU A CA 1
ATOM 2547 C C . LEU A 1 328 ? 6.762 14.023 -15.516 1 97.69 328 LEU A C 1
ATOM 2549 O O . LEU A 1 328 ? 6.875 12.797 -15.547 1 97.69 328 LEU A O 1
ATOM 2553 N N . GLN A 1 329 ? 7.211 14.781 -16.375 1 97.75 329 GLN A N 1
ATOM 2554 C CA . GLN A 1 329 ? 8.203 14.406 -17.375 1 97.75 329 GLN A CA 1
ATOM 2555 C C . GLN A 1 329 ? 9.5 15.188 -17.188 1 97.75 329 GLN A C 1
ATOM 2557 O O . GLN A 1 329 ? 9.664 15.898 -16.188 1 97.75 329 GLN A O 1
ATOM 2562 N N . ASP A 1 330 ? 10.43 15.031 -18.109 1 98.5 330 ASP A N 1
ATOM 2563 C CA . ASP A 1 330 ? 11.734 15.688 -18 1 98.5 330 ASP A CA 1
ATOM 2564 C C . ASP A 1 330 ? 11.578 17.203 -18 1 98.5 330 ASP A C 1
ATOM 2566 O O . ASP A 1 330 ? 12.344 17.922 -17.344 1 98.5 330 ASP A O 1
ATOM 2570 N N . THR A 1 331 ? 10.578 17.641 -18.703 1 98.44 331 THR A N 1
ATOM 2571 C CA . THR A 1 331 ? 10.328 19.078 -18.75 1 98.44 331 THR A CA 1
ATOM 2572 C C . THR A 1 331 ? 10.023 19.609 -17.344 1 98.44 331 THR A C 1
ATOM 2574 O O . THR A 1 331 ? 10.445 20.719 -17 1 98.44 331 THR A O 1
ATOM 2577 N N . GLY A 1 332 ? 9.258 18.906 -16.578 1 98.5 332 GLY A N 1
ATOM 2578 C CA . GLY A 1 332 ? 9 19.281 -15.203 1 98.5 332 GLY A CA 1
ATOM 2579 C C . GLY A 1 332 ? 10.258 19.375 -14.367 1 98.5 332 GLY A C 1
ATOM 2580 O O . GLY A 1 332 ? 10.43 20.328 -13.594 1 98.5 332 GLY A O 1
ATOM 2581 N N . LEU A 1 333 ? 11.117 18.422 -14.547 1 98.62 333 LEU A N 1
ATOM 2582 C CA . LEU A 1 333 ? 12.383 18.422 -13.812 1 98.62 333 LEU A CA 1
ATOM 2583 C C . LEU A 1 333 ? 13.273 19.578 -14.258 1 98.62 333 LEU A C 1
ATOM 2585 O O . LEU A 1 333 ? 14.031 20.125 -13.461 1 98.62 333 LEU A O 1
ATOM 2589 N N . GLU A 1 334 ? 13.195 19.906 -15.5 1 98.56 334 GLU A N 1
ATOM 2590 C CA . GLU A 1 334 ? 13.93 21.062 -16 1 98.56 334 GLU A CA 1
ATOM 2591 C C . GLU A 1 334 ? 13.5 22.344 -15.297 1 98.56 334 GLU A C 1
ATOM 2593 O O . GLU A 1 334 ? 14.336 23.172 -14.922 1 98.56 334 GLU A O 1
ATOM 2598 N N . HIS A 1 335 ? 12.219 22.469 -15.086 1 98.5 335 HIS A N 1
ATOM 2599 C CA . HIS A 1 335 ? 11.719 23.641 -14.367 1 98.5 335 HIS A CA 1
ATOM 2600 C C . HIS A 1 335 ? 12.211 23.641 -12.922 1 98.5 335 HIS A C 1
ATOM 2602 O O . HIS A 1 335 ? 12.586 24.703 -12.398 1 98.5 335 HIS A O 1
ATOM 2608 N N . ILE A 1 336 ? 12.211 22.516 -12.305 1 98.31 336 ILE A N 1
ATOM 2609 C CA . ILE A 1 336 ? 12.727 22.406 -10.945 1 98.31 336 ILE A CA 1
ATOM 2610 C C . ILE A 1 336 ? 14.18 22.891 -10.914 1 98.31 336 ILE A C 1
ATOM 2612 O O . ILE A 1 336 ? 14.539 23.734 -10.086 1 98.31 336 ILE A O 1
ATOM 2616 N N . GLY A 1 337 ? 14.984 22.391 -11.844 1 97.88 337 GLY A N 1
ATOM 2617 C CA . GLY A 1 337 ? 16.391 22.766 -11.922 1 97.88 337 GLY A CA 1
ATOM 2618 C C . GLY A 1 337 ? 16.594 24.25 -12.156 1 97.88 337 GLY A C 1
ATOM 2619 O O . GLY A 1 337 ? 17.516 24.844 -11.609 1 97.88 337 GLY A O 1
ATOM 2620 N N . GLN A 1 338 ? 15.719 24.859 -12.836 1 96.94 338 GLN A N 1
ATOM 2621 C CA . GLN A 1 338 ? 15.875 26.25 -13.234 1 96.94 338 GLN A CA 1
ATOM 2622 C C . GLN A 1 338 ? 15.438 27.203 -12.125 1 96.94 338 GLN A C 1
ATOM 2624 O O . GLN A 1 338 ? 15.977 28.297 -11.984 1 96.94 338 GLN A O 1
ATOM 2629 N N . GLY A 1 339 ? 14.539 26.719 -11.359 1 96.62 339 GLY A N 1
ATOM 2630 C CA . GLY A 1 339 ? 13.906 27.703 -10.5 1 96.62 339 GLY A CA 1
ATOM 2631 C C . GLY A 1 339 ? 13.984 27.344 -9.023 1 96.62 339 GLY A C 1
ATOM 2632 O O . GLY A 1 339 ? 13.688 28.188 -8.172 1 96.62 339 GLY A O 1
ATOM 2633 N N . MET A 1 340 ? 14.367 26.234 -8.594 1 97.25 340 MET A N 1
ATOM 2634 C CA . MET A 1 340 ? 14.336 25.828 -7.195 1 97.25 340 MET A CA 1
ATOM 2635 C C . MET A 1 340 ? 15.742 25.531 -6.684 1 97.25 340 MET A C 1
ATOM 2637 O O . MET A 1 340 ? 16 24.438 -6.195 1 97.25 340 MET A O 1
ATOM 2641 N N . ASN A 1 341 ? 16.531 26.516 -6.711 1 97.06 341 ASN A N 1
ATOM 2642 C CA . ASN A 1 341 ? 17.953 26.375 -6.434 1 97.06 341 ASN A CA 1
ATOM 2643 C C . ASN A 1 341 ? 18.219 26.156 -4.945 1 97.06 341 ASN A C 1
ATOM 2645 O O . ASN A 1 341 ? 19.312 25.766 -4.555 1 97.06 341 ASN A O 1
ATOM 2649 N N . LYS A 1 342 ? 17.188 26.359 -4.156 1 97.88 342 LYS A N 1
ATOM 2650 C CA . LYS A 1 342 ? 17.375 26.188 -2.715 1 97.88 342 LYS A CA 1
ATOM 2651 C C . LYS A 1 342 ? 16.859 24.844 -2.242 1 97.88 342 LYS A C 1
ATOM 2653 O O . LYS A 1 342 ? 16.875 24.547 -1.045 1 97.88 342 LYS A O 1
ATOM 2658 N N . LEU A 1 343 ? 16.5 23.969 -3.158 1 98.38 343 LEU A N 1
ATOM 2659 C CA . LEU A 1 343 ? 15.93 22.672 -2.832 1 98.38 343 LEU A CA 1
ATOM 2660 C C . LEU A 1 343 ? 16.953 21.797 -2.123 1 98.38 343 LEU A C 1
ATOM 2662 O O . LEU A 1 343 ? 18.094 21.688 -2.568 1 98.38 343 LEU A O 1
ATOM 2666 N N . GLU A 1 344 ? 16.562 21.234 -1.041 1 98.69 344 GLU A N 1
ATOM 2667 C CA . GLU A 1 344 ? 17.406 20.344 -0.261 1 98.69 344 GLU A CA 1
ATOM 2668 C C . GLU A 1 344 ? 16.844 18.922 -0.231 1 98.69 344 GLU A C 1
ATOM 2670 O O . GLU A 1 344 ? 17.594 17.953 -0.039 1 98.69 344 GLU A O 1
ATOM 2675 N N . TRP A 1 345 ? 15.625 18.766 -0.381 1 98.88 345 TRP A N 1
ATOM 2676 C CA . TRP A 1 345 ? 14.914 17.484 -0.321 1 98.88 345 TRP A CA 1
ATOM 2677 C C . TRP A 1 345 ? 13.969 17.328 -1.507 1 98.88 345 TRP A C 1
ATOM 2679 O O . TRP A 1 345 ? 13.07 18.156 -1.702 1 98.88 345 TRP A O 1
ATOM 2689 N N . LEU A 1 346 ? 14.203 16.281 -2.279 1 98.88 346 LEU A N 1
ATOM 2690 C CA . LEU A 1 346 ? 13.367 16.031 -3.445 1 98.88 346 LEU A CA 1
ATOM 2691 C C . LEU A 1 346 ? 12.922 14.57 -3.477 1 98.88 346 LEU A C 1
ATOM 2693 O O . LEU A 1 346 ? 13.75 13.656 -3.443 1 98.88 346 LEU A O 1
ATOM 2697 N N . ASP A 1 347 ? 11.625 14.359 -3.484 1 98.81 347 ASP A N 1
ATOM 2698 C CA . ASP A 1 347 ? 11.039 13.023 -3.568 1 98.81 347 ASP A CA 1
ATOM 2699 C C . ASP A 1 347 ? 10.211 12.867 -4.836 1 98.81 347 ASP A C 1
ATOM 2701 O O . ASP A 1 347 ? 9.164 13.508 -4.984 1 98.81 347 ASP A O 1
ATOM 2705 N N . LEU A 1 348 ? 10.633 12.023 -5.711 1 98.62 348 LEU A N 1
ATOM 2706 C CA . LEU A 1 348 ? 9.977 11.812 -6.996 1 98.62 348 LEU A CA 1
ATOM 2707 C C . LEU A 1 348 ? 9.461 10.391 -7.113 1 98.62 348 LEU A C 1
ATOM 2709 O O . LEU A 1 348 ? 9.391 9.836 -8.211 1 98.62 348 LEU A O 1
ATOM 2713 N N . THR A 1 349 ? 9.094 9.773 -6 1 97.81 349 THR A N 1
ATOM 2714 C CA . THR A 1 349 ? 8.609 8.398 -5.969 1 97.81 349 THR A CA 1
ATOM 2715 C C . THR A 1 349 ? 7.426 8.219 -6.918 1 97.81 349 THR A C 1
ATOM 2717 O O . THR A 1 349 ? 6.504 9.039 -6.934 1 97.81 349 THR A O 1
ATOM 2720 N N . ASP A 1 350 ? 7.445 7.285 -7.809 1 95.81 350 ASP A N 1
ATOM 2721 C CA . ASP A 1 350 ? 6.371 6.859 -8.703 1 95.81 350 ASP A CA 1
ATOM 2722 C C . ASP A 1 350 ? 6.176 7.859 -9.836 1 95.81 350 ASP A C 1
ATOM 2724 O O . ASP A 1 350 ? 5.102 7.93 -10.438 1 95.81 350 ASP A O 1
ATOM 2728 N N . CYS A 1 351 ? 7.215 8.742 -10.016 1 97.19 351 CYS A N 1
ATOM 2729 C CA . CYS A 1 351 ? 7.211 9.523 -11.242 1 97.19 351 CYS A CA 1
ATOM 2730 C C . CYS A 1 351 ? 7.77 8.703 -12.406 1 97.19 351 CYS A C 1
ATOM 2732 O O . CYS A 1 351 ? 8.969 8.75 -12.688 1 97.19 351 CYS A O 1
ATOM 2734 N N . TRP A 1 352 ? 6.926 8.164 -13.141 1 93.38 352 TRP A N 1
ATOM 2735 C CA . TRP A 1 352 ? 7.234 7.031 -14.008 1 93.38 352 TRP A CA 1
ATOM 2736 C C . TRP A 1 352 ? 7.918 7.5 -15.289 1 93.38 352 TRP A C 1
ATOM 2738 O O . TRP A 1 352 ? 8.586 6.715 -15.969 1 93.38 352 TRP A O 1
ATOM 2748 N N . TYR A 1 353 ? 7.789 8.773 -15.625 1 95 353 TYR A N 1
ATOM 2749 C CA . TYR A 1 353 ? 8.18 9.195 -16.953 1 95 353 TYR A CA 1
ATOM 2750 C C . TYR A 1 353 ? 9.445 10.047 -16.906 1 95 353 TYR A C 1
ATOM 2752 O O . TYR A 1 353 ? 9.906 10.539 -17.938 1 95 353 TYR A O 1
ATOM 2760 N N . VAL A 1 354 ? 9.953 10.227 -15.766 1 97.94 354 VAL A N 1
ATOM 2761 C CA . VAL A 1 354 ? 11.18 11.008 -15.656 1 97.94 354 VAL A CA 1
ATOM 2762 C C . VAL A 1 354 ? 12.375 10.156 -16.078 1 97.94 354 VAL A C 1
ATOM 2764 O O . VAL A 1 354 ? 12.43 8.961 -15.789 1 97.94 354 VAL A O 1
ATOM 2767 N N . THR A 1 355 ? 13.273 10.742 -16.781 1 97.94 355 THR A N 1
ATOM 2768 C CA . THR A 1 355 ? 14.445 10.039 -17.281 1 97.94 355 THR A CA 1
ATOM 2769 C C . THR A 1 355 ? 15.734 10.688 -16.781 1 97.94 355 THR A C 1
ATOM 2771 O O . THR A 1 355 ? 15.688 11.578 -15.922 1 97.94 355 THR A O 1
ATOM 2774 N N . ASP A 1 356 ? 16.875 10.203 -17.281 1 98.38 356 ASP A N 1
ATOM 2775 C CA . ASP A 1 356 ? 18.188 10.711 -16.891 1 98.38 356 ASP A CA 1
ATOM 2776 C C . ASP A 1 356 ? 18.359 12.164 -17.297 1 98.38 356 ASP A C 1
ATOM 2778 O O . ASP A 1 356 ? 19.031 12.93 -16.609 1 98.38 356 ASP A O 1
ATOM 2782 N N . ALA A 1 357 ? 17.703 12.539 -18.359 1 98.31 357 ALA A N 1
ATOM 2783 C CA . ALA A 1 357 ? 17.812 13.922 -18.828 1 98.31 357 ALA A CA 1
ATOM 2784 C C . ALA A 1 357 ? 17.234 14.898 -17.812 1 98.31 357 ALA A C 1
ATOM 2786 O O . ALA A 1 357 ? 17.875 15.898 -17.469 1 98.31 357 ALA A O 1
ATOM 2787 N N . GLY A 1 358 ? 16.062 14.562 -17.359 1 98.5 358 GLY A N 1
ATOM 2788 C CA . GLY A 1 358 ? 15.453 15.398 -16.328 1 98.5 358 GLY A CA 1
ATOM 2789 C C . GLY A 1 358 ? 16.25 15.445 -15.047 1 98.5 358 GLY A C 1
ATOM 2790 O O . GLY A 1 358 ? 16.469 16.516 -14.477 1 98.5 358 GLY A O 1
ATOM 2791 N N . LEU A 1 359 ? 16.688 14.289 -14.625 1 98.25 359 LEU A N 1
ATOM 2792 C CA . LEU A 1 359 ? 17.484 14.211 -13.406 1 98.25 359 LEU A CA 1
ATOM 2793 C C . LEU A 1 359 ? 18.766 15.031 -13.547 1 98.25 359 LEU A C 1
ATOM 2795 O O . LEU A 1 359 ? 19.219 15.648 -12.578 1 98.25 359 LEU A O 1
ATOM 2799 N N . GLY A 1 360 ? 19.328 15.047 -14.719 1 98.25 360 GLY A N 1
ATOM 2800 C CA . GLY A 1 360 ? 20.5 15.875 -14.984 1 98.25 360 GLY A CA 1
ATOM 2801 C C . GLY A 1 360 ? 20.234 17.359 -14.805 1 98.25 360 GLY A C 1
ATOM 2802 O O . GLY A 1 360 ? 21.062 18.078 -14.266 1 98.25 360 GLY A O 1
ATOM 2803 N N . SER A 1 361 ? 19.078 17.797 -15.242 1 98.31 361 SER A N 1
ATOM 2804 C CA . SER A 1 361 ? 18.703 19.188 -15.062 1 98.31 361 SER A CA 1
ATOM 2805 C C . SER A 1 361 ? 18.594 19.562 -13.586 1 98.31 361 SER A C 1
ATOM 2807 O O . SER A 1 361 ? 19.016 20.641 -13.18 1 98.31 361 SER A O 1
ATOM 2809 N N . VAL A 1 362 ? 18.047 18.688 -12.812 1 98.38 362 VAL A N 1
ATOM 2810 C CA . VAL A 1 362 ? 17.938 18.891 -11.375 1 98.38 362 VAL A CA 1
ATOM 2811 C C . VAL A 1 362 ? 19.344 18.969 -10.758 1 98.38 362 VAL A C 1
ATOM 2813 O O . VAL A 1 362 ? 19.625 19.844 -9.93 1 98.38 362 VAL A O 1
ATOM 2816 N N . ALA A 1 363 ? 20.203 18.062 -11.211 1 97.94 363 ALA A N 1
ATOM 2817 C CA . ALA A 1 363 ? 21.562 18.016 -10.695 1 97.94 363 ALA A CA 1
ATOM 2818 C C . ALA A 1 363 ? 22.297 19.328 -10.945 1 97.94 363 ALA A C 1
ATOM 2820 O O . ALA A 1 363 ? 23.016 19.812 -10.078 1 97.94 363 ALA A O 1
ATOM 2821 N N . SER A 1 364 ? 22.062 19.906 -12.039 1 97.31 364 SER A N 1
ATOM 2822 C CA . SER A 1 364 ? 22.734 21.156 -12.422 1 97.31 364 SER A CA 1
ATOM 2823 C C . SER A 1 364 ? 22.109 22.359 -11.727 1 97.31 364 SER A C 1
ATOM 2825 O O . SER A 1 364 ? 22.812 23.328 -11.422 1 97.31 364 SER A O 1
ATOM 2827 N N . GLY A 1 365 ? 20.875 22.25 -11.492 1 97.69 365 GLY A N 1
ATOM 2828 C CA . GLY A 1 365 ? 20.141 23.422 -11.047 1 97.69 365 GLY A CA 1
ATOM 2829 C C . GLY A 1 365 ? 19.922 23.453 -9.547 1 97.69 365 GLY A C 1
ATOM 2830 O O . GLY A 1 365 ? 19.609 24.5 -8.977 1 97.69 365 GLY A O 1
ATOM 2831 N N . CYS A 1 366 ? 20.062 22.391 -8.852 1 97.88 366 CYS A N 1
ATOM 2832 C CA . CYS A 1 366 ? 19.781 22.312 -7.426 1 97.88 366 CYS A CA 1
ATOM 2833 C C . CYS A 1 366 ? 21 21.766 -6.668 1 97.88 366 CYS A C 1
ATOM 2835 O O . CYS A 1 366 ? 20.953 20.672 -6.105 1 97.88 366 CYS A O 1
ATOM 2837 N N . PRO A 1 367 ? 21.984 22.562 -6.551 1 96.31 367 PRO A N 1
ATOM 2838 C CA . PRO A 1 367 ? 23.25 22.094 -5.969 1 96.31 367 PRO A CA 1
ATOM 2839 C C . PRO A 1 367 ? 23.156 21.844 -4.469 1 96.31 367 PRO A C 1
ATOM 2841 O O . PRO A 1 367 ? 24.016 21.188 -3.889 1 96.31 367 PRO A O 1
ATOM 2844 N N . ARG A 1 368 ? 22.078 22.266 -3.848 1 97.88 368 ARG A N 1
ATOM 2845 C CA . ARG A 1 368 ? 21.969 22.188 -2.395 1 97.88 368 ARG A CA 1
ATOM 2846 C C . ARG A 1 368 ? 21.234 20.906 -1.974 1 97.88 368 ARG A C 1
ATOM 2848 O O . ARG A 1 368 ? 20.984 20.703 -0.785 1 97.88 368 ARG A O 1
ATOM 2855 N N . LEU A 1 369 ? 20.938 20.031 -2.877 1 98.44 369 LEU A N 1
ATOM 2856 C CA . LEU A 1 369 ? 20.188 18.812 -2.574 1 98.44 369 LEU A CA 1
ATOM 2857 C C . LEU A 1 369 ? 20.938 17.938 -1.584 1 98.44 369 LEU A C 1
ATOM 2859 O O . LEU A 1 369 ? 22.125 17.641 -1.789 1 98.44 369 LEU A O 1
ATOM 2863 N N . ARG A 1 370 ? 20.25 17.578 -0.538 1 98.62 370 ARG A N 1
ATOM 2864 C CA . ARG A 1 370 ? 20.797 16.703 0.486 1 98.62 370 ARG A CA 1
ATOM 2865 C C . ARG A 1 370 ? 20.141 15.32 0.421 1 98.62 370 ARG A C 1
ATOM 2867 O O . ARG A 1 370 ? 20.766 14.32 0.777 1 98.62 370 ARG A O 1
ATOM 2874 N N . VAL A 1 371 ? 18.922 15.289 0.069 1 98.81 371 VAL A N 1
ATOM 2875 C CA . VAL A 1 371 ? 18.172 14.047 0.007 1 98.81 371 VAL A CA 1
ATOM 2876 C C . VAL A 1 371 ? 17.453 13.938 -1.342 1 98.81 371 VAL A C 1
ATOM 2878 O O . VAL A 1 371 ? 16.766 14.875 -1.763 1 98.81 371 VAL A O 1
ATOM 2881 N N . VAL A 1 372 ? 17.656 12.852 -2.023 1 98.75 372 VAL A N 1
ATOM 2882 C CA . VAL A 1 372 ? 16.953 12.547 -3.27 1 98.75 372 VAL A CA 1
ATOM 2883 C C . VAL A 1 372 ? 16.328 11.156 -3.182 1 98.75 372 VAL A C 1
ATOM 2885 O O . VAL A 1 372 ? 17 10.18 -2.857 1 98.75 372 VAL A O 1
ATOM 2888 N N . ILE A 1 373 ? 15.047 11.086 -3.418 1 98.81 373 ILE A N 1
ATOM 2889 C CA . ILE A 1 373 ? 14.328 9.82 -3.33 1 98.81 373 ILE A CA 1
ATOM 2890 C C . ILE A 1 373 ? 13.727 9.477 -4.691 1 98.81 373 ILE A C 1
ATOM 2892 O O . ILE A 1 373 ? 12.836 10.18 -5.18 1 98.81 373 ILE A O 1
ATOM 2896 N N . LEU A 1 374 ? 14.242 8.492 -5.266 1 98.31 374 LEU A N 1
ATOM 2897 C CA . LEU A 1 374 ? 13.75 7.918 -6.512 1 98.31 374 LEU A CA 1
ATOM 2898 C C . LEU A 1 374 ? 13.281 6.48 -6.301 1 98.31 374 LEU A C 1
ATOM 2900 O O . LEU A 1 374 ? 14.094 5.555 -6.289 1 98.31 374 LEU A O 1
ATOM 2904 N N . THR A 1 375 ? 12.023 6.305 -6.098 1 97.31 375 THR A N 1
ATOM 2905 C CA . THR A 1 375 ? 11.43 4.977 -5.973 1 97.31 375 THR A CA 1
ATOM 2906 C C . THR A 1 375 ? 10.477 4.695 -7.129 1 97.31 375 THR A C 1
ATOM 2908 O O . THR A 1 375 ? 9.586 5.496 -7.41 1 97.31 375 THR A O 1
ATOM 2911 N N . ARG A 1 376 ? 10.727 3.631 -7.859 1 95.38 376 ARG A N 1
ATOM 2912 C CA . ARG A 1 376 ? 9.891 3.189 -8.969 1 95.38 376 ARG A CA 1
ATOM 2913 C C . ARG A 1 376 ? 9.859 4.23 -10.086 1 95.38 376 ARG A C 1
ATOM 2915 O O . ARG A 1 376 ? 8.797 4.531 -10.625 1 95.38 376 ARG A O 1
ATOM 2922 N N . CYS A 1 377 ? 10.992 4.93 -10.211 1 96.62 377 CYS A N 1
ATOM 2923 C CA . CYS A 1 377 ? 11.25 5.719 -11.414 1 96.62 377 CYS A CA 1
ATOM 2924 C C . CYS A 1 377 ? 11.859 4.863 -12.508 1 96.62 377 CYS A C 1
ATOM 2926 O O . CYS A 1 377 ? 13.086 4.816 -12.664 1 96.62 377 CYS A O 1
ATOM 2928 N N . HIS A 1 378 ? 11.031 4.328 -13.305 1 90.94 378 HIS A N 1
ATOM 2929 C CA . HIS A 1 378 ? 11.344 3.158 -14.117 1 90.94 378 HIS A CA 1
ATOM 2930 C C . HIS A 1 378 ? 12.203 3.531 -15.32 1 90.94 378 HIS A C 1
ATOM 2932 O O . HIS A 1 378 ? 12.844 2.666 -15.922 1 90.94 378 HIS A O 1
ATOM 2938 N N . GLU A 1 379 ? 12.289 4.797 -15.688 1 94.06 379 GLU A N 1
ATOM 2939 C CA . GLU A 1 379 ? 12.992 5.188 -16.906 1 94.06 379 GLU A CA 1
ATOM 2940 C C . GLU A 1 379 ? 14.383 5.73 -16.594 1 94.06 379 GLU A C 1
ATOM 2942 O O . GLU A 1 379 ? 15.125 6.109 -17.516 1 94.06 379 GLU A O 1
ATOM 2947 N N . ILE A 1 380 ? 14.75 5.723 -15.352 1 97 380 ILE A N 1
ATOM 2948 C CA . ILE A 1 380 ? 16.094 6.137 -14.969 1 97 380 ILE A CA 1
ATOM 2949 C C . ILE A 1 380 ? 17.078 5.008 -15.25 1 97 380 ILE A C 1
ATOM 2951 O O . ILE A 1 380 ? 16.859 3.865 -14.836 1 97 380 ILE A O 1
ATOM 2955 N N . ARG A 1 381 ? 18.141 5.305 -15.922 1 95.44 381 ARG A N 1
ATOM 2956 C CA . ARG A 1 381 ? 19.078 4.266 -16.359 1 95.44 381 ARG A CA 1
ATOM 2957 C C . ARG A 1 381 ? 20.422 4.422 -15.656 1 95.44 381 ARG A C 1
ATOM 2959 O O . ARG A 1 381 ? 21.125 3.436 -15.422 1 95.44 381 ARG A O 1
ATOM 2966 N N . GLY A 1 382 ? 20.844 5.688 -15.445 1 96.81 382 GLY A N 1
ATOM 2967 C CA . GLY A 1 382 ? 22.109 5.789 -14.719 1 96.81 382 GLY A CA 1
ATOM 2968 C C . GLY A 1 382 ? 22.797 7.121 -14.914 1 96.81 382 GLY A C 1
ATOM 2969 O O . GLY A 1 382 ? 23.344 7.688 -13.969 1 96.81 382 GLY A O 1
ATOM 2970 N N . THR A 1 383 ? 22.75 7.762 -16.094 1 97.38 383 THR A N 1
ATOM 2971 C CA . THR A 1 383 ? 23.5 8.977 -16.391 1 97.38 383 THR A CA 1
ATOM 2972 C C . THR A 1 383 ? 23.047 10.125 -15.484 1 97.38 383 THR A C 1
ATOM 2974 O O . THR A 1 383 ? 23.875 10.922 -15.031 1 97.38 383 THR A O 1
ATOM 2977 N N . GLY A 1 384 ? 21.781 10.188 -15.281 1 97.94 384 GLY A N 1
ATOM 2978 C CA . GLY A 1 384 ? 21.266 11.203 -14.375 1 97.94 384 GLY A CA 1
ATOM 2979 C C . GLY A 1 384 ? 21.75 11.023 -12.945 1 97.94 384 GLY A C 1
ATOM 2980 O O . GLY A 1 384 ? 22.062 12 -12.266 1 97.94 384 GLY A O 1
ATOM 2981 N N . VAL A 1 385 ? 21.859 9.797 -12.555 1 97.88 385 VAL A N 1
ATOM 2982 C CA . VAL A 1 385 ? 22.328 9.461 -11.211 1 97.88 385 VAL A CA 1
ATOM 2983 C C . VAL A 1 385 ? 23.781 9.906 -11.039 1 97.88 385 VAL A C 1
ATOM 2985 O O . VAL A 1 385 ? 24.141 10.5 -10.023 1 97.88 385 VAL A O 1
ATOM 2988 N N . VAL A 1 386 ? 24.562 9.672 -12.039 1 97.69 386 VAL A N 1
ATOM 2989 C CA . VAL A 1 386 ? 25.953 10.07 -12.023 1 97.69 386 VAL A CA 1
ATOM 2990 C C . VAL A 1 386 ? 26.078 11.586 -11.93 1 97.69 386 VAL A C 1
ATOM 2992 O O . VAL A 1 386 ? 26.891 12.109 -11.18 1 97.69 386 VAL A O 1
ATOM 2995 N N . LYS A 1 387 ? 25.234 12.289 -12.609 1 97.75 387 LYS A N 1
ATOM 2996 C CA . LYS A 1 387 ? 25.25 13.742 -12.594 1 97.75 387 LYS A CA 1
ATOM 2997 C C . LYS A 1 387 ? 24.859 14.281 -11.219 1 97.75 387 LYS A C 1
ATOM 2999 O O . LYS A 1 387 ? 25.438 15.266 -10.75 1 97.75 387 LYS A O 1
ATOM 3004 N N . VAL A 1 388 ? 23.891 13.688 -10.602 1 97.56 388 VAL A N 1
ATOM 3005 C CA . VAL A 1 388 ? 23.484 14.094 -9.258 1 97.56 388 VAL A CA 1
ATOM 3006 C C . VAL A 1 388 ? 24.641 13.891 -8.289 1 97.56 388 VAL A C 1
ATOM 3008 O O . VAL A 1 388 ? 24.953 14.766 -7.477 1 97.56 388 VAL A O 1
ATOM 3011 N N . ALA A 1 389 ? 25.281 12.758 -8.422 1 95.94 389 ALA A N 1
ATOM 3012 C CA . ALA A 1 389 ? 26.406 12.438 -7.551 1 95.94 389 ALA A CA 1
ATOM 3013 C C . ALA A 1 389 ? 27.516 13.469 -7.703 1 95.94 389 ALA A C 1
ATOM 3015 O O . ALA A 1 389 ? 28.141 13.867 -6.719 1 95.94 389 ALA A O 1
ATOM 3016 N N . ALA A 1 390 ? 27.703 13.938 -8.891 1 94.94 390 ALA A N 1
ATOM 3017 C CA . ALA A 1 390 ? 28.797 14.859 -9.195 1 94.94 390 ALA A CA 1
ATOM 3018 C C . ALA A 1 390 ? 28.391 16.297 -8.875 1 94.94 390 ALA A C 1
ATOM 3020 O O . ALA A 1 390 ? 29.234 17.109 -8.492 1 94.94 390 ALA A O 1
ATOM 3021 N N . GLY A 1 391 ? 27.156 16.578 -9.07 1 93.94 391 GLY A N 1
ATOM 3022 C CA . GLY A 1 391 ? 26.703 17.953 -9.008 1 93.94 391 GLY A CA 1
ATOM 3023 C C . GLY A 1 391 ? 26.188 18.359 -7.637 1 93.94 391 GLY A C 1
ATOM 3024 O O . GLY A 1 391 ? 26.219 19.531 -7.277 1 93.94 391 GLY A O 1
ATOM 3025 N N . CYS A 1 392 ? 25.625 17.5 -6.926 1 95 392 CYS A N 1
ATOM 3026 C CA . CYS A 1 392 ? 25.047 17.797 -5.621 1 95 392 CYS A CA 1
ATOM 3027 C C . CYS A 1 392 ? 25.984 17.375 -4.5 1 95 392 CYS A C 1
ATOM 3029 O O . CYS A 1 392 ? 25.828 16.297 -3.93 1 95 392 CYS A O 1
ATOM 3031 N N . LEU A 1 393 ? 26.797 18.297 -4.133 1 95 393 LEU A N 1
ATOM 3032 C CA . LEU A 1 393 ? 27.922 18 -3.254 1 95 393 LEU A CA 1
ATOM 3033 C C . LEU A 1 393 ? 27.453 17.859 -1.808 1 95 393 LEU A C 1
ATOM 3035 O O . LEU A 1 393 ? 28.203 17.344 -0.962 1 95 393 LEU A O 1
ATOM 3039 N N . GLN A 1 394 ? 26.219 18.203 -1.564 1 96.88 394 GLN A N 1
ATOM 3040 C CA . GLN A 1 394 ? 25.703 18.141 -0.201 1 96.88 394 GLN A CA 1
ATOM 3041 C C . GLN A 1 394 ? 24.844 16.891 -0.004 1 96.88 394 GLN A C 1
ATOM 3043 O O . GLN A 1 394 ? 24.219 16.719 1.048 1 96.88 394 GLN A O 1
ATOM 3048 N N . LEU A 1 395 ? 24.891 15.969 -0.903 1 97.88 395 LEU A N 1
ATOM 3049 C CA . LEU A 1 395 ? 24.016 14.797 -0.906 1 97.88 395 LEU A CA 1
ATOM 3050 C C . LEU A 1 395 ? 24.328 13.883 0.269 1 97.88 395 LEU A C 1
ATOM 3052 O O . LEU A 1 395 ? 25.453 13.398 0.402 1 97.88 395 LEU A O 1
ATOM 3056 N N . GLU A 1 396 ? 23.328 13.648 1.13 1 98.19 396 GLU A N 1
ATOM 3057 C CA . GLU A 1 396 ? 23.5 12.828 2.324 1 98.19 396 GLU A CA 1
ATOM 3058 C C . GLU A 1 396 ? 22.734 11.508 2.197 1 98.19 396 GLU A C 1
ATOM 3060 O O . GLU A 1 396 ? 23.156 10.492 2.754 1 98.19 396 GLU A O 1
ATOM 3065 N N . LYS A 1 397 ? 21.672 11.57 1.592 1 98.5 397 LYS A N 1
ATOM 3066 C CA . LYS A 1 397 ? 20.812 10.398 1.446 1 98.5 397 LYS A CA 1
ATOM 3067 C C . LYS A 1 397 ? 20.312 10.25 0.01 1 98.5 397 LYS A C 1
ATOM 3069 O O . LYS A 1 397 ? 19.844 11.219 -0.591 1 98.5 397 LYS A O 1
ATOM 3074 N N . PHE A 1 398 ? 20.438 9.109 -0.539 1 98.31 398 PHE A N 1
ATOM 3075 C CA . PHE A 1 398 ? 19.953 8.781 -1.871 1 98.31 398 PHE A CA 1
ATOM 3076 C C . PHE A 1 398 ? 19.172 7.469 -1.858 1 98.31 398 PHE A C 1
ATOM 3078 O O . PHE A 1 398 ? 19.734 6.422 -1.511 1 98.31 398 PHE A O 1
ATOM 3085 N N . VAL A 1 399 ? 17.906 7.512 -2.141 1 98.5 399 VAL A N 1
ATOM 3086 C CA . VAL A 1 399 ? 17.078 6.32 -2.256 1 98.5 399 VAL A CA 1
ATOM 3087 C C . VAL A 1 399 ? 16.828 6 -3.729 1 98.5 399 VAL A C 1
ATOM 3089 O O . VAL A 1 399 ? 16.219 6.793 -4.449 1 98.5 399 VAL A O 1
ATOM 3092 N N . LEU A 1 400 ? 17.375 5.016 -4.156 1 97.38 400 LEU A N 1
ATOM 3093 C CA . LEU A 1 400 ? 17.188 4.465 -5.492 1 97.38 400 LEU A CA 1
ATOM 3094 C C . LEU A 1 400 ? 16.562 3.076 -5.43 1 97.38 400 LEU A C 1
ATOM 3096 O O . LEU A 1 400 ? 17.25 2.07 -5.613 1 97.38 400 LEU A O 1
ATOM 3100 N N . LYS A 1 401 ? 15.273 3.053 -5.203 1 96.38 401 LYS A N 1
ATOM 3101 C CA . LYS A 1 401 ? 14.578 1.808 -4.902 1 96.38 401 LYS A CA 1
ATOM 3102 C C . LYS A 1 401 ? 13.672 1.393 -6.062 1 96.38 401 LYS A C 1
ATOM 3104 O O . LYS A 1 401 ? 12.961 2.225 -6.629 1 96.38 401 LYS A O 1
ATOM 3109 N N . GLN A 1 402 ? 13.75 0.104 -6.461 1 93.81 402 GLN A N 1
ATOM 3110 C CA . GLN A 1 402 ? 12.914 -0.467 -7.508 1 93.81 402 GLN A CA 1
ATOM 3111 C C . GLN A 1 402 ? 13.055 0.31 -8.812 1 93.81 402 GLN A C 1
ATOM 3113 O O . GLN A 1 402 ? 12.062 0.629 -9.469 1 93.81 402 GLN A O 1
ATOM 3118 N N . CYS A 1 403 ? 14.242 0.821 -9.016 1 94.62 403 CYS A N 1
ATOM 3119 C CA . CYS A 1 403 ? 14.633 1.381 -10.305 1 94.62 403 CYS A CA 1
ATOM 3120 C C . CYS A 1 403 ? 15.391 0.353 -11.141 1 94.62 403 CYS A C 1
ATOM 3122 O O . CYS A 1 403 ? 16.625 0.376 -11.195 1 94.62 403 CYS A O 1
ATOM 3124 N N . PHE A 1 404 ? 14.688 -0.409 -11.836 1 88.81 404 PHE A N 1
ATOM 3125 C CA . PHE A 1 404 ? 15.125 -1.702 -12.352 1 88.81 404 PHE A CA 1
ATOM 3126 C C . PHE A 1 404 ? 16.094 -1.524 -13.516 1 88.81 404 PHE A C 1
ATOM 3128 O O . PHE A 1 404 ? 16.797 -2.461 -13.891 1 88.81 404 PHE A O 1
ATOM 3135 N N . ARG A 1 405 ? 16.188 -0.351 -14.078 1 89.5 405 ARG A N 1
ATOM 3136 C CA . ARG A 1 405 ? 17 -0.153 -15.273 1 89.5 405 ARG A CA 1
ATOM 3137 C C . ARG A 1 405 ? 18.328 0.534 -14.93 1 89.5 405 ARG A C 1
ATOM 3139 O O . ARG A 1 405 ? 19.156 0.761 -15.805 1 89.5 405 ARG A O 1
ATOM 3146 N N . VAL A 1 406 ? 18.484 0.876 -13.734 1 95.44 406 VAL A N 1
ATOM 3147 C CA . VAL A 1 406 ? 19.719 1.568 -13.344 1 95.44 406 VAL A CA 1
ATOM 3148 C C . VAL A 1 406 ? 20.906 0.615 -13.445 1 95.44 406 VAL A C 1
ATOM 3150 O O . VAL A 1 406 ? 20.828 -0.531 -13 1 95.44 406 VAL A O 1
ATOM 3153 N N . ASP A 1 407 ? 21.891 1.041 -14.07 1 93.75 407 ASP A N 1
ATOM 3154 C CA . ASP A 1 407 ? 23.031 0.16 -14.305 1 93.75 407 ASP A CA 1
ATOM 3155 C C . ASP A 1 407 ? 23.984 0.169 -13.109 1 93.75 407 ASP A C 1
ATOM 3157 O O . ASP A 1 407 ? 23.922 1.062 -12.266 1 93.75 407 ASP A O 1
ATOM 3161 N N . ASP A 1 408 ? 24.766 -0.817 -13.062 1 93.62 408 ASP A N 1
ATOM 3162 C CA . ASP A 1 408 ? 25.703 -1.052 -11.969 1 93.62 408 ASP A CA 1
ATOM 3163 C C . ASP A 1 408 ? 26.766 0.049 -11.906 1 93.62 408 ASP A C 1
ATOM 3165 O O . ASP A 1 408 ? 27.188 0.455 -10.82 1 93.62 408 ASP A O 1
ATOM 3169 N N . HIS A 1 409 ? 27.125 0.623 -13 1 94.75 409 HIS A N 1
ATOM 3170 C CA . HIS A 1 409 ? 28.141 1.668 -13.078 1 94.75 409 HIS A CA 1
ATOM 3171 C C . HIS A 1 409 ? 27.672 2.947 -12.391 1 94.75 409 HIS A C 1
ATOM 3173 O O . HIS A 1 409 ? 28.438 3.592 -11.68 1 94.75 409 HIS A O 1
ATOM 3179 N N . ALA A 1 410 ? 26.453 3.281 -12.641 1 96.81 410 ALA A N 1
ATOM 3180 C CA . ALA A 1 410 ? 25.891 4.484 -12.031 1 96.81 410 ALA A CA 1
ATOM 3181 C C . ALA A 1 410 ? 25.875 4.375 -10.516 1 96.81 410 ALA A C 1
ATOM 3183 O O . ALA A 1 410 ? 26.172 5.34 -9.812 1 96.81 410 ALA A O 1
ATOM 3184 N N . ILE A 1 411 ? 25.562 3.217 -10.023 1 96.06 411 ILE A N 1
ATOM 3185 C CA . ILE A 1 411 ? 25.516 2.963 -8.586 1 96.06 411 ILE A CA 1
ATOM 3186 C C . ILE A 1 411 ? 26.922 3.072 -8 1 96.06 411 ILE A C 1
ATOM 3188 O O . ILE A 1 411 ? 27.109 3.668 -6.938 1 96.06 411 ILE A O 1
ATOM 3192 N N . GLU A 1 412 ? 27.844 2.498 -8.703 1 95.69 412 GLU A N 1
ATOM 3193 C CA . GLU A 1 412 ? 29.234 2.582 -8.273 1 95.69 412 GLU A CA 1
ATOM 3194 C C . GLU A 1 412 ? 29.703 4.031 -8.211 1 95.69 412 GLU A C 1
ATOM 3196 O O . GLU A 1 412 ? 30.328 4.449 -7.23 1 95.69 412 GLU A O 1
ATOM 3201 N N . CYS A 1 413 ? 29.391 4.824 -9.203 1 95.31 413 CYS A N 1
ATOM 3202 C CA . CYS A 1 413 ? 29.766 6.234 -9.258 1 95.31 413 CYS A CA 1
ATOM 3203 C C . CYS A 1 413 ? 29.141 7.004 -8.102 1 95.31 413 CYS A C 1
ATOM 3205 O O . CYS A 1 413 ? 29.797 7.824 -7.465 1 95.31 413 CYS A O 1
ATOM 3207 N N . LEU A 1 414 ? 27.906 6.773 -7.836 1 95.69 414 LEU A N 1
ATOM 3208 C CA . LEU A 1 414 ? 27.188 7.426 -6.75 1 95.69 414 LEU A CA 1
ATOM 3209 C C . LEU A 1 414 ? 27.859 7.152 -5.406 1 95.69 414 LEU A C 1
ATOM 3211 O O . LEU A 1 414 ? 28.125 8.078 -4.641 1 95.69 414 LEU A O 1
ATOM 3215 N N . GLY A 1 415 ? 28.203 5.914 -5.195 1 94.19 415 GLY A N 1
ATOM 3216 C CA . GLY A 1 415 ? 28.812 5.52 -3.941 1 94.19 415 GLY A CA 1
ATOM 3217 C C . GLY A 1 415 ? 30.219 6.078 -3.764 1 94.19 415 GLY A C 1
ATOM 3218 O O . GLY A 1 415 ? 30.625 6.395 -2.645 1 94.19 415 GLY A O 1
ATOM 3219 N N . LEU A 1 416 ? 30.891 6.254 -4.855 1 93.44 416 LEU A N 1
ATOM 3220 C CA . LEU A 1 416 ? 32.312 6.645 -4.773 1 93.44 416 LEU A CA 1
ATOM 3221 C C . LEU A 1 416 ? 32.438 8.156 -4.863 1 93.44 416 LEU A C 1
ATOM 3223 O O . LEU A 1 416 ? 33.375 8.734 -4.27 1 93.44 416 LEU A O 1
ATOM 3227 N N . SER A 1 417 ? 31.531 8.859 -5.551 1 92.88 417 SER A N 1
ATOM 3228 C CA . SER A 1 417 ? 31.703 10.281 -5.832 1 92.88 417 SER A CA 1
ATOM 3229 C C . SER A 1 417 ? 31 11.133 -4.781 1 92.88 417 SER A C 1
ATOM 3231 O O . SER A 1 417 ? 31.422 12.25 -4.492 1 92.88 417 SER A O 1
ATOM 3233 N N . ALA A 1 418 ? 29.875 10.766 -4.277 1 93.69 418 ALA A N 1
ATOM 3234 C CA . ALA A 1 418 ? 29.141 11.555 -3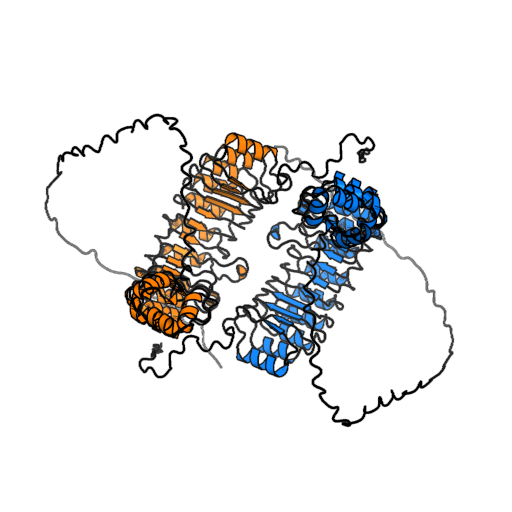.289 1 93.69 418 ALA A CA 1
ATOM 3235 C C . ALA A 1 418 ? 29.75 11.398 -1.899 1 93.69 418 ALA A C 1
ATOM 3237 O O . ALA A 1 418 ? 29.344 10.531 -1.125 1 93.69 418 ALA A O 1
ATOM 3238 N N . GLN A 1 419 ? 30.578 12.32 -1.542 1 91.75 419 GLN A N 1
ATOM 3239 C CA . GLN A 1 419 ? 31.453 12.172 -0.377 1 91.75 419 GLN A CA 1
ATOM 3240 C C . GLN A 1 419 ? 30.656 12.312 0.919 1 91.75 419 GLN A C 1
ATOM 3242 O O . GLN A 1 419 ? 31.016 11.727 1.941 1 91.75 419 GLN A O 1
ATOM 3247 N N . ARG A 1 420 ? 29.594 12.984 0.853 1 95.69 420 ARG A N 1
ATOM 3248 C CA . ARG A 1 420 ? 28.828 13.234 2.074 1 95.69 420 ARG A CA 1
ATOM 3249 C C . ARG A 1 420 ? 27.688 12.227 2.227 1 95.69 420 ARG A C 1
ATOM 3251 O O . ARG A 1 420 ? 26.938 12.273 3.199 1 95.69 420 ARG A O 1
ATOM 3258 N N . LEU A 1 421 ? 27.609 11.273 1.334 1 96.56 421 LEU A N 1
ATOM 3259 C CA . LEU A 1 421 ? 26.531 10.281 1.331 1 96.56 421 LEU A CA 1
ATOM 3260 C C . LEU A 1 421 ? 26.625 9.375 2.553 1 96.56 421 LEU A C 1
ATOM 3262 O O . LEU A 1 421 ? 27.688 8.805 2.824 1 96.56 421 LEU A O 1
ATOM 3266 N N . ARG A 1 422 ? 25.5 9.32 3.305 1 96.94 422 ARG A N 1
ATOM 3267 C CA . ARG A 1 422 ? 25.484 8.508 4.516 1 96.94 422 ARG A CA 1
ATOM 3268 C C . ARG A 1 422 ? 24.5 7.344 4.383 1 96.94 422 ARG A C 1
ATOM 3270 O O . ARG A 1 422 ? 24.609 6.344 5.094 1 96.94 422 ARG A O 1
ATOM 3277 N N . HIS A 1 423 ? 23.578 7.477 3.523 1 97.75 423 HIS A N 1
ATOM 3278 C CA . HIS A 1 423 ? 22.578 6.441 3.342 1 97.75 423 HIS A CA 1
ATOM 3279 C C . HIS A 1 423 ? 22.266 6.223 1.864 1 97.75 423 HIS A C 1
ATOM 3281 O O . HIS A 1 423 ? 21.938 7.168 1.147 1 97.75 423 HIS A O 1
ATOM 3287 N N . LEU A 1 424 ? 22.438 5.012 1.466 1 97.38 424 LEU A N 1
ATOM 3288 C CA . LEU A 1 424 ? 22.141 4.605 0.097 1 97.38 424 LEU A CA 1
ATOM 3289 C C . LEU A 1 424 ? 21.234 3.385 0.077 1 97.38 424 LEU A C 1
ATOM 3291 O O . LEU A 1 424 ? 21.625 2.297 0.5 1 97.38 424 LEU A O 1
ATOM 3295 N N . ASP A 1 425 ? 20.016 3.551 -0.412 1 97.5 425 ASP A N 1
ATOM 3296 C CA . ASP A 1 425 ? 19.047 2.459 -0.511 1 97.5 425 ASP A CA 1
ATOM 3297 C C . ASP A 1 425 ? 18.922 1.975 -1.953 1 97.5 425 ASP A C 1
ATOM 3299 O O . ASP A 1 425 ? 18.406 2.693 -2.809 1 97.5 425 ASP A O 1
ATOM 3303 N N . LEU A 1 426 ? 19.312 0.792 -2.174 1 96.25 426 LEU A N 1
ATOM 3304 C CA . LEU A 1 426 ? 19.297 0.204 -3.508 1 96.25 426 LEU A CA 1
ATOM 3305 C C . LEU A 1 426 ? 18.328 -0.96 -3.584 1 96.25 426 LEU A C 1
ATOM 3307 O O . LEU A 1 426 ? 18.422 -1.811 -4.473 1 96.25 426 LEU A O 1
ATOM 3311 N N . SER A 1 427 ? 17.359 -0.958 -2.758 1 93.19 427 SER A N 1
ATOM 3312 C CA . SER A 1 427 ? 16.5 -2.127 -2.586 1 93.19 427 SER A CA 1
ATOM 3313 C C . SER A 1 427 ? 15.789 -2.486 -3.885 1 93.19 427 SER A C 1
ATOM 3315 O O . SER A 1 427 ? 15.312 -1.605 -4.602 1 93.19 427 SER A O 1
ATOM 3317 N N . CYS A 1 428 ? 15.797 -3.793 -4.215 1 88.25 428 CYS A N 1
ATOM 3318 C CA . CYS A 1 428 ? 15 -4.438 -5.254 1 88.25 428 CYS A CA 1
ATOM 3319 C C . CYS A 1 428 ? 15.508 -4.062 -6.641 1 88.25 428 CYS A C 1
ATOM 3321 O O . CYS A 1 428 ? 14.812 -4.27 -7.637 1 88.25 428 CYS A O 1
ATOM 3323 N N . ASN A 1 429 ? 16.734 -3.453 -6.645 1 91.75 429 ASN A N 1
ATOM 3324 C CA . ASN A 1 429 ? 17.328 -3.232 -7.961 1 91.75 429 ASN A CA 1
ATOM 3325 C C . ASN A 1 429 ? 17.891 -4.523 -8.547 1 91.75 429 ASN A C 1
ATOM 3327 O O . ASN A 1 429 ? 18.516 -5.316 -7.832 1 91.75 429 ASN A O 1
ATOM 3331 N N . GLN A 1 430 ? 17.75 -4.68 -9.812 1 84.56 430 GLN A N 1
ATOM 3332 C CA . GLN A 1 430 ? 18.078 -5.945 -10.453 1 84.56 430 GLN A CA 1
ATOM 3333 C C . GLN A 1 430 ? 19.547 -5.992 -10.859 1 84.56 430 GLN A C 1
ATOM 3335 O O . GLN A 1 430 ? 20.141 -7.07 -10.93 1 84.56 430 GLN A O 1
ATOM 3340 N N . ASN A 1 431 ? 20.141 -4.844 -11.047 1 88.06 431 ASN A N 1
ATOM 3341 C CA . ASN A 1 431 ? 21.438 -4.832 -11.711 1 88.06 431 ASN A CA 1
ATOM 3342 C C . ASN A 1 431 ? 22.578 -4.605 -10.719 1 88.06 431 ASN A C 1
ATOM 3344 O O . ASN A 1 431 ? 23.75 -4.652 -11.094 1 88.06 431 ASN A O 1
ATOM 3348 N N . VAL A 1 432 ? 22.25 -4.41 -9.5 1 91.38 432 VAL A N 1
ATOM 3349 C CA . VAL A 1 432 ? 23.297 -4.215 -8.492 1 91.38 432 VAL A CA 1
ATOM 3350 C C . VAL A 1 432 ? 23.984 -5.539 -8.203 1 91.38 432 VAL A C 1
ATOM 3352 O O . VAL A 1 432 ? 23.328 -6.562 -8 1 91.38 432 VAL A O 1
ATOM 3355 N N . THR A 1 433 ? 25.297 -5.555 -8.25 1 90.94 433 THR A N 1
ATOM 3356 C CA . THR A 1 433 ? 26.047 -6.793 -8.062 1 90.94 433 THR A CA 1
ATOM 3357 C C . THR A 1 433 ? 26.781 -6.781 -6.723 1 90.94 433 THR A C 1
ATOM 3359 O O . THR A 1 433 ? 26.953 -5.723 -6.117 1 90.94 433 THR A O 1
ATOM 3362 N N . VAL A 1 434 ? 27.203 -7.938 -6.312 1 88.81 434 VAL A N 1
ATOM 3363 C CA . VAL A 1 434 ? 27.969 -8.094 -5.082 1 88.81 434 VAL A CA 1
ATOM 3364 C C . VAL A 1 434 ? 29.281 -7.32 -5.188 1 88.81 434 VAL A C 1
ATOM 3366 O O . VAL A 1 434 ? 29.719 -6.699 -4.219 1 88.81 434 VAL A O 1
ATOM 3369 N N . GLU A 1 435 ? 29.797 -7.32 -6.355 1 92.81 435 GLU A N 1
ATOM 3370 C CA . GLU A 1 435 ? 31.078 -6.652 -6.59 1 92.81 435 GLU A CA 1
ATOM 3371 C C . GLU A 1 435 ? 30.953 -5.141 -6.41 1 92.81 435 GLU A C 1
ATOM 3373 O O . GLU A 1 435 ? 31.812 -4.508 -5.797 1 92.81 435 GLU A O 1
ATOM 3378 N N . THR A 1 436 ? 29.922 -4.609 -6.902 1 93.5 436 THR A N 1
ATOM 3379 C CA . THR A 1 436 ? 29.688 -3.174 -6.797 1 93.5 436 THR A CA 1
ATOM 3380 C C . THR A 1 436 ? 29.516 -2.76 -5.336 1 93.5 436 THR A C 1
ATOM 3382 O O . THR A 1 436 ? 30.125 -1.783 -4.895 1 93.5 436 THR A O 1
ATOM 3385 N N . VAL A 1 437 ? 28.766 -3.465 -4.574 1 93.81 437 VAL A N 1
ATOM 3386 C CA . VAL A 1 437 ? 28.531 -3.172 -3.166 1 93.81 437 VAL A CA 1
ATOM 3387 C C . VAL A 1 437 ? 29.844 -3.289 -2.393 1 93.81 437 VAL A C 1
ATOM 3389 O O . VAL A 1 437 ? 30.156 -2.453 -1.537 1 93.81 437 VAL A O 1
ATOM 3392 N N . ARG A 1 438 ? 30.594 -4.289 -2.725 1 92.69 438 ARG A N 1
ATOM 3393 C CA . ARG A 1 438 ? 31.891 -4.5 -2.074 1 92.69 438 ARG A CA 1
ATOM 3394 C C . ARG A 1 438 ? 32.812 -3.328 -2.33 1 92.69 438 ARG A C 1
ATOM 3396 O O . ARG A 1 438 ? 33.469 -2.826 -1.406 1 92.69 438 ARG A O 1
ATOM 3403 N N . LYS A 1 439 ? 32.938 -2.885 -3.533 1 94.44 439 LYS A N 1
ATOM 3404 C CA . LYS A 1 439 ? 33.781 -1.764 -3.91 1 94.44 439 LYS A CA 1
ATOM 3405 C C . LYS A 1 439 ? 33.406 -0.503 -3.135 1 94.44 439 LYS A C 1
ATOM 3407 O O . LYS A 1 439 ? 34.281 0.204 -2.635 1 94.44 439 LYS A O 1
ATOM 3412 N N . ILE A 1 440 ? 32.156 -0.245 -3.041 1 95.56 440 ILE A N 1
ATOM 3413 C CA . ILE A 1 440 ? 31.688 0.948 -2.352 1 95.56 440 ILE A CA 1
ATOM 3414 C C . ILE A 1 440 ? 32 0.844 -0.86 1 95.56 440 ILE A C 1
ATOM 3416 O O . ILE A 1 440 ? 32.5 1.804 -0.254 1 95.56 440 ILE A O 1
ATOM 3420 N N . ARG A 1 441 ? 31.781 -0.298 -0.276 1 93.19 441 ARG A N 1
ATOM 3421 C CA . ARG A 1 441 ? 32.031 -0.502 1.147 1 93.19 441 ARG A CA 1
ATOM 3422 C C . ARG A 1 441 ? 33.531 -0.332 1.47 1 93.19 441 ARG A C 1
ATOM 3424 O O . ARG A 1 441 ? 33.875 0.248 2.498 1 93.19 441 ARG A O 1
ATOM 3431 N N . GLU A 1 442 ? 34.281 -0.857 0.62 1 93.88 442 GLU A N 1
ATOM 3432 C CA . GLU A 1 442 ? 35.719 -0.759 0.817 1 93.88 442 GLU A CA 1
ATOM 3433 C C . GLU A 1 442 ? 36.188 0.691 0.74 1 93.88 442 GLU A C 1
ATOM 3435 O O . GLU A 1 442 ? 37.031 1.118 1.531 1 93.88 442 GLU A O 1
ATOM 3440 N N . ALA A 1 443 ? 35.656 1.383 -0.144 1 93.38 443 ALA A N 1
ATOM 3441 C CA . ALA A 1 443 ? 36.062 2.766 -0.362 1 93.38 443 ALA A CA 1
ATOM 3442 C C . ALA A 1 443 ? 35.531 3.684 0.725 1 93.38 443 ALA A C 1
ATOM 3444 O O . ALA A 1 443 ? 36.188 4.613 1.163 1 93.38 443 ALA A O 1
ATOM 3445 N N . ARG A 1 444 ? 34.312 3.488 1.165 1 93.06 444 ARG A N 1
ATOM 3446 C CA . ARG A 1 444 ? 33.594 4.418 2.039 1 93.06 444 ARG A CA 1
ATOM 3447 C C . ARG A 1 444 ? 33.719 3.992 3.5 1 93.06 444 ARG A C 1
ATOM 3449 O O . ARG A 1 444 ? 33.531 4.809 4.406 1 93.06 444 ARG A O 1
ATOM 3456 N N . GLY A 1 445 ? 33.969 2.773 3.734 1 84.44 445 GLY A N 1
ATOM 3457 C CA . GLY A 1 445 ? 34.062 2.264 5.09 1 84.44 445 GLY A CA 1
ATOM 3458 C C . GLY A 1 445 ? 32.75 2.248 5.828 1 84.44 445 GLY A C 1
ATOM 3459 O O . GLY A 1 445 ? 31.703 1.946 5.242 1 84.44 445 GLY A O 1
ATOM 3460 N N . GLY A 1 446 ? 32.719 2.557 7.141 1 84 446 GLY A N 1
ATOM 3461 C CA . GLY A 1 446 ? 31.562 2.453 7.996 1 84 446 GLY A CA 1
ATOM 3462 C C . GLY A 1 446 ? 30.656 3.676 7.93 1 84 446 GLY A C 1
ATOM 3463 O O . GLY A 1 446 ? 29.609 3.711 8.562 1 84 446 GLY A O 1
ATOM 3464 N N . GLY A 1 447 ? 31 4.57 7.125 1 88.75 447 GLY A N 1
ATOM 3465 C CA . GLY A 1 447 ? 30.266 5.828 7.129 1 88.75 447 GLY A CA 1
ATOM 3466 C C . GLY A 1 447 ? 29.047 5.805 6.234 1 88.75 447 GLY A C 1
ATOM 3467 O O . GLY A 1 447 ? 28.172 6.676 6.34 1 88.75 447 GLY A O 1
ATOM 3468 N N . LEU A 1 448 ? 28.969 4.762 5.395 1 93.75 448 LEU A N 1
ATOM 3469 C CA . LEU A 1 448 ? 27.875 4.688 4.434 1 93.75 448 LEU A CA 1
ATOM 3470 C C . LEU A 1 448 ? 27.031 3.434 4.66 1 93.75 448 LEU A C 1
ATOM 3472 O O . LEU A 1 448 ? 27.547 2.316 4.609 1 93.75 448 LEU A O 1
ATOM 3476 N N . SER A 1 449 ? 25.766 3.707 5.023 1 95.56 449 SER A N 1
ATOM 3477 C CA . SER A 1 449 ? 24.812 2.605 5.125 1 95.56 449 SER A CA 1
ATOM 3478 C C . SER A 1 449 ? 24.219 2.275 3.764 1 95.56 449 SER A C 1
ATOM 3480 O O . SER A 1 449 ? 23.609 3.135 3.125 1 95.56 449 SER A O 1
ATOM 3482 N N . ILE A 1 450 ? 24.406 0.987 3.338 1 95.5 450 ILE A N 1
ATOM 3483 C CA . ILE A 1 450 ? 23.875 0.545 2.055 1 95.5 450 ILE A CA 1
ATOM 3484 C C . ILE A 1 450 ? 22.812 -0.526 2.281 1 95.5 450 ILE A C 1
ATOM 3486 O O . ILE A 1 450 ? 23.078 -1.546 2.924 1 95.5 450 ILE A O 1
ATOM 3490 N N . VAL A 1 451 ? 21.625 -0.273 1.791 1 94.56 451 VAL A N 1
ATOM 3491 C CA . VAL A 1 451 ? 20.531 -1.226 1.896 1 94.56 451 VAL A CA 1
ATOM 3492 C C . VAL A 1 451 ? 20.312 -1.921 0.554 1 94.56 451 VAL A C 1
ATOM 3494 O O . VAL A 1 451 ? 20.125 -1.262 -0.469 1 94.56 451 VAL A O 1
ATOM 3497 N N . THR A 1 452 ? 20.375 -3.236 0.602 1 92.5 452 THR A N 1
ATOM 3498 C CA . THR A 1 452 ? 20.25 -3.992 -0.64 1 92.5 452 THR A CA 1
ATOM 3499 C C . THR A 1 452 ? 19.172 -5.059 -0.515 1 92.5 452 THR A C 1
ATOM 3501 O O . THR A 1 452 ? 19.266 -6.125 -1.126 1 92.5 452 THR A O 1
ATOM 3504 N N . ASP A 1 453 ? 18.188 -4.785 0.2 1 85.88 453 ASP A N 1
ATOM 3505 C CA . ASP A 1 453 ? 17.109 -5.746 0.409 1 85.88 453 ASP A CA 1
ATOM 3506 C C . ASP A 1 453 ? 16.406 -6.074 -0.904 1 85.88 453 ASP A C 1
ATOM 3508 O O . ASP A 1 453 ? 16 -5.168 -1.639 1 85.88 453 ASP A O 1
ATOM 3512 N N . GLY A 1 454 ? 16.359 -7.367 -1.154 1 80.81 454 GLY A N 1
ATOM 3513 C CA . GLY A 1 454 ? 15.602 -7.793 -2.32 1 80.81 454 GLY A CA 1
ATOM 3514 C C . GLY A 1 454 ? 16.391 -7.73 -3.607 1 80.81 454 GLY A C 1
ATOM 3515 O O . GLY A 1 454 ? 15.867 -8 -4.688 1 80.81 454 GLY A O 1
ATOM 3516 N N . CYS A 1 455 ? 17.672 -7.359 -3.551 1 87.44 455 CYS A N 1
ATOM 3517 C CA . CYS A 1 455 ? 18.516 -7.367 -4.742 1 87.44 455 CYS A CA 1
ATOM 3518 C C . CYS A 1 455 ? 18.938 -8.789 -5.098 1 87.44 455 CYS A C 1
ATOM 3520 O O . CYS A 1 455 ? 19.688 -9.43 -4.344 1 87.44 455 CYS A O 1
ATOM 3522 N N . PRO A 1 456 ? 18.562 -9.195 -6.254 1 81.56 456 PRO A N 1
ATOM 3523 C CA . PRO A 1 456 ? 18.75 -10.617 -6.582 1 81.56 456 PRO A CA 1
ATOM 3524 C C . PRO A 1 456 ? 20.219 -10.984 -6.73 1 81.56 456 PRO A C 1
ATOM 3526 O O . PRO A 1 456 ? 20.609 -12.133 -6.496 1 81.56 456 PRO A O 1
ATOM 3529 N N . ARG A 1 457 ? 21.016 -10.133 -7.082 1 84.44 457 ARG A N 1
ATOM 3530 C CA . ARG A 1 457 ? 22.422 -10.445 -7.379 1 84.44 457 ARG A CA 1
ATOM 3531 C C . ARG A 1 457 ? 23.312 -10.141 -6.184 1 84.44 457 ARG A C 1
ATOM 3533 O O . ARG A 1 457 ? 24.547 -10.188 -6.293 1 84.44 457 ARG A O 1
ATOM 3540 N N . VAL A 1 458 ? 22.656 -9.688 -5.156 1 85.12 458 VAL A N 1
ATOM 3541 C CA . VAL A 1 458 ? 23.375 -9.422 -3.916 1 85.12 458 VAL A CA 1
ATOM 3542 C C . VAL A 1 458 ? 22.875 -10.352 -2.814 1 85.12 458 VAL A C 1
ATOM 3544 O O . VAL A 1 458 ? 21.891 -10.031 -2.135 1 85.12 458 VAL A O 1
ATOM 3547 N N . PRO A 1 459 ? 23.234 -11.5 -2.762 1 67.12 459 PRO A N 1
ATOM 3548 C CA . PRO A 1 459 ? 22.719 -12.453 -1.771 1 67.12 459 PRO A CA 1
ATOM 3549 C C . PRO A 1 459 ? 22.828 -11.93 -0.341 1 67.12 459 PRO A C 1
ATOM 3551 O O . PRO A 1 459 ? 23.781 -11.203 -0.017 1 67.12 459 PRO A O 1
ATOM 3554 N N . ARG A 1 460 ? 21.734 -11.891 0.386 1 56.5 460 ARG A N 1
ATOM 3555 C CA . ARG A 1 460 ? 21.734 -11.547 1.806 1 56.5 460 ARG A CA 1
ATOM 3556 C C . ARG A 1 460 ? 22.688 -12.461 2.584 1 56.5 460 ARG A C 1
ATOM 3558 O O . ARG A 1 460 ? 22.828 -13.641 2.264 1 56.5 460 ARG A O 1
ATOM 3565 N N . GLY A 1 461 ? 23.578 -11.828 3.521 1 50.56 461 GLY A N 1
ATOM 3566 C CA . GLY A 1 461 ? 24.578 -12.469 4.355 1 50.56 461 GLY A CA 1
ATOM 3567 C C . GLY A 1 461 ? 25.297 -13.602 3.658 1 50.56 461 GLY A C 1
ATOM 3568 O O . GLY A 1 461 ? 24.797 -14.172 2.693 1 50.56 461 GLY A O 1
ATOM 3569 N N . GLY A 1 462 ? 26.766 -13.742 3.873 1 41.5 462 GLY A N 1
ATOM 3570 C CA . GLY A 1 462 ? 27.75 -14.789 3.691 1 41.5 462 GLY A CA 1
ATOM 3571 C C . GLY A 1 462 ? 27.141 -16.125 3.277 1 41.5 462 GLY A C 1
ATOM 3572 O O . GLY A 1 462 ? 27.5 -17.172 3.82 1 41.5 462 GLY A O 1
ATOM 3573 N N . ALA A 1 463 ? 26.047 -16.094 3.068 1 39.78 463 ALA A N 1
ATOM 3574 C CA . ALA A 1 463 ? 25.5 -17.438 2.994 1 39.78 463 ALA A CA 1
ATOM 3575 C C . ALA A 1 463 ? 26.312 -18.312 2.049 1 39.78 463 ALA A C 1
ATOM 3577 O O . ALA A 1 463 ? 26.375 -18.047 0.847 1 39.78 463 ALA A O 1
ATOM 3578 N N . ALA A 1 464 ? 27.516 -18.609 2.322 1 39.31 464 ALA A N 1
ATOM 3579 C CA . ALA A 1 464 ? 27.938 -19.953 1.947 1 39.31 464 ALA A CA 1
ATOM 3580 C C . ALA A 1 464 ? 26.75 -20.844 1.649 1 39.31 464 ALA A C 1
ATOM 3582 O O . ALA A 1 464 ? 25.734 -20.797 2.357 1 39.31 464 ALA A O 1
ATOM 3583 N N . SER A 1 465 ? 26.531 -20.891 0.37 1 45.5 465 SER A N 1
ATOM 3584 C CA . SER A 1 465 ? 25.469 -21.828 -0.009 1 45.5 465 SER A CA 1
ATOM 3585 C C . SER A 1 465 ? 25.125 -22.766 1.139 1 45.5 465 SER A C 1
ATOM 3587 O O . SER A 1 465 ? 26.016 -23.406 1.712 1 45.5 465 SER A O 1
ATOM 3589 N N . ARG A 1 466 ? 24.188 -22.312 1.981 1 50.16 466 ARG A N 1
ATOM 3590 C CA . ARG A 1 466 ? 23.734 -23.281 2.984 1 50.16 466 ARG A CA 1
ATOM 3591 C C . ARG A 1 466 ? 23.891 -24.703 2.479 1 50.16 466 ARG A C 1
ATOM 3593 O O . ARG A 1 466 ? 23.891 -25.656 3.268 1 50.16 466 ARG A O 1
ATOM 3600 N N . PHE A 1 467 ? 23.844 -24.703 1.104 1 48.59 467 PHE A N 1
ATOM 3601 C CA . PHE A 1 467 ? 23.891 -26.047 0.526 1 48.59 467 PHE A CA 1
ATOM 3602 C C . PHE A 1 467 ? 25.281 -26.344 -0.024 1 48.59 467 PHE A C 1
ATOM 3604 O O . PHE A 1 467 ? 25.766 -25.641 -0.911 1 48.59 467 PHE A O 1
ATOM 3611 N N . LEU A 1 468 ? 26.281 -26.609 0.809 1 43.47 468 LEU A N 1
ATOM 3612 C CA . LEU A 1 468 ? 27.609 -27.031 0.393 1 43.47 468 LEU A CA 1
ATOM 3613 C C . LEU A 1 468 ? 27.531 -28.219 -0.563 1 43.47 468 LEU A C 1
ATOM 3615 O O . LEU A 1 468 ? 27.484 -29.375 -0.128 1 43.47 468 LEU A O 1
ATOM 3619 N N . PHE A 1 469 ? 26.797 -28.266 -1.583 1 41.28 469 PHE A N 1
ATOM 3620 C CA . PHE A 1 469 ? 27.016 -29.438 -2.414 1 41.28 469 PHE A CA 1
ATOM 3621 C C . PHE A 1 469 ? 28.438 -29.438 -2.99 1 41.28 469 PHE A C 1
ATOM 3623 O O . PHE A 1 469 ? 28.922 -28.406 -3.439 1 41.28 469 PHE A O 1
ATOM 3630 N N . SER A 1 470 ? 29.484 -30 -2.402 1 38.34 470 SER A N 1
ATOM 3631 C CA . SER A 1 470 ? 30.859 -30.156 -2.893 1 38.34 470 SER A CA 1
ATOM 3632 C C . SER A 1 470 ? 30.891 -30.281 -4.41 1 38.34 470 SER A C 1
ATOM 3634 O O . SER A 1 470 ? 30.094 -31.047 -4.988 1 38.34 470 SER A O 1
ATOM 3636 N N . LYS A 1 471 ? 31.484 -29.422 -5.148 1 40.38 471 LYS A N 1
ATOM 3637 C CA . LYS A 1 471 ? 31.828 -29.328 -6.566 1 40.38 471 LYS A CA 1
ATOM 3638 C C . LYS A 1 471 ? 32.25 -30.672 -7.125 1 40.38 471 LYS A C 1
ATOM 3640 O O . LYS A 1 471 ? 32.406 -30.828 -8.336 1 40.38 471 LYS A O 1
ATOM 3645 N N . ASN A 1 472 ? 33 -31.5 -6.387 1 33.56 472 ASN A N 1
ATOM 3646 C CA . ASN A 1 472 ? 33.625 -32.656 -6.973 1 33.56 472 ASN A CA 1
ATOM 3647 C C . ASN A 1 472 ? 32.594 -33.688 -7.43 1 33.56 472 ASN A C 1
ATOM 3649 O O . ASN A 1 472 ? 32.938 -34.875 -7.621 1 33.56 472 ASN A O 1
ATOM 3653 N N . ASP A 1 473 ? 31.406 -33.562 -7.156 1 33.09 473 ASP A N 1
ATOM 3654 C CA . ASP A 1 473 ? 30.594 -34.656 -7.703 1 33.09 473 ASP A CA 1
ATOM 3655 C C . ASP A 1 473 ? 30.594 -34.625 -9.227 1 33.09 473 ASP A C 1
ATOM 3657 O O . ASP A 1 473 ? 30.359 -33.594 -9.836 1 33.09 473 ASP A O 1
ATOM 3661 N N . SER A 1 474 ? 31.219 -35.469 -9.898 1 30.56 474 SER A N 1
ATOM 3662 C CA . SER A 1 474 ? 31.406 -35.781 -11.312 1 30.56 474 SER A CA 1
ATOM 3663 C C . SER A 1 474 ? 30.141 -35.5 -12.117 1 30.56 474 SER A C 1
ATOM 3665 O O . SER A 1 474 ? 30.188 -35.375 -13.336 1 30.56 474 SER A O 1
ATOM 3667 N N . ASN A 1 475 ? 29.062 -36.094 -11.68 1 28.5 475 ASN A N 1
ATOM 3668 C CA . ASN A 1 475 ? 27.938 -36 -12.586 1 28.5 475 ASN A CA 1
ATOM 3669 C C . ASN A 1 475 ? 27.375 -34.594 -12.625 1 28.5 475 ASN A C 1
ATOM 3671 O O . ASN A 1 475 ? 26.359 -34.281 -11.984 1 28.5 475 ASN A O 1
ATOM 3675 N N . CYS A 1 476 ? 28.016 -33.625 -12.305 1 29.14 476 CYS A N 1
ATOM 3676 C CA . CYS A 1 476 ? 27.734 -32.219 -12.492 1 29.14 476 CYS A CA 1
ATOM 3677 C C . CYS A 1 476 ? 26.938 -31.969 -13.766 1 29.14 476 CYS A C 1
ATOM 3679 O O . CYS A 1 476 ? 27.188 -32.625 -14.789 1 29.14 476 CYS A O 1
ATOM 3681 N N . LEU A 1 477 ? 25.875 -31.266 -13.656 1 30.84 477 LEU A N 1
ATOM 3682 C CA . LEU A 1 477 ? 25.031 -30.875 -14.781 1 30.84 477 LEU A CA 1
ATOM 3683 C C . LEU A 1 477 ? 25.875 -30.375 -15.953 1 30.84 477 LEU A C 1
ATOM 3685 O O . LEU A 1 477 ? 26.625 -29.406 -15.82 1 30.84 477 LEU A O 1
ATOM 3689 N N . MET A 1 478 ? 26.594 -31.219 -16.703 1 27.56 478 MET A N 1
ATOM 3690 C CA . MET A 1 478 ? 26.594 -30.891 -18.125 1 27.56 478 MET A CA 1
ATOM 3691 C C . MET A 1 478 ? 25.328 -30.125 -18.516 1 27.56 478 MET A C 1
ATOM 3693 O O . MET A 1 478 ? 24.266 -30.719 -18.672 1 27.56 478 MET A O 1
ATOM 3697 N N . VAL A 1 479 ? 24.938 -29.25 -17.875 1 28.91 479 VAL A N 1
ATOM 3698 C CA . VAL A 1 479 ? 24.016 -28.312 -18.5 1 28.91 479 VAL A CA 1
ATOM 3699 C C . VAL A 1 479 ? 24.312 -28.219 -20 1 28.91 479 VAL A C 1
ATOM 3701 O O . VAL A 1 479 ? 25.453 -27.984 -20.391 1 28.91 479 VAL A O 1
ATOM 3704 N N . TRP A 1 480 ? 23.391 -28.781 -20.828 1 24.16 480 TRP A N 1
ATOM 3705 C CA . TRP A 1 480 ? 23.188 -28.812 -22.281 1 24.16 480 TRP A CA 1
ATOM 3706 C C . TRP A 1 480 ? 23.438 -27.438 -22.891 1 24.16 480 TRP A C 1
ATOM 3708 O O . TRP A 1 480 ? 22.688 -26.484 -22.656 1 24.16 480 TRP A O 1
ATOM 3718 N N . GLU A 1 481 ? 24.453 -26.797 -22.781 1 24.83 481 GLU A N 1
ATOM 3719 C CA . GLU A 1 481 ? 24.938 -25.906 -23.828 1 24.83 481 GLU A CA 1
ATOM 3720 C C . GLU A 1 481 ? 24.656 -26.453 -25.219 1 24.83 481 GLU A C 1
ATOM 3722 O O . GLU A 1 481 ? 25.562 -26.953 -25.891 1 24.83 481 GLU A O 1
ATOM 3727 N N . THR A 1 482 ? 23.812 -27.438 -25.547 1 22.58 482 THR A N 1
ATOM 3728 C CA . THR A 1 482 ? 23.797 -27.641 -26.984 1 22.58 482 THR A CA 1
ATOM 3729 C C . THR A 1 482 ? 23.578 -26.328 -27.734 1 22.58 482 THR A C 1
ATOM 3731 O O . THR A 1 482 ? 22.781 -25.484 -27.281 1 22.58 482 THR A O 1
ATOM 3734 N N . ALA A 1 483 ? 24.5 -25.953 -28.656 1 20.95 483 ALA A N 1
ATOM 3735 C CA . ALA A 1 483 ? 24.734 -25.109 -29.828 1 20.95 483 ALA A CA 1
ATOM 3736 C C . ALA A 1 483 ? 23.438 -24.875 -30.609 1 20.95 483 ALA A C 1
ATOM 3738 O O . ALA A 1 483 ? 22.875 -25.828 -31.156 1 20.95 483 ALA A O 1
ATOM 3739 N N . VAL A 1 484 ? 22.344 -24.219 -30.266 1 20.02 484 VAL A N 1
ATOM 3740 C CA . VAL A 1 484 ? 21.906 -23.531 -31.484 1 20.02 484 VAL A CA 1
ATOM 3741 C C . VAL A 1 484 ? 22.922 -22.453 -31.859 1 20.02 484 VAL A C 1
ATOM 3743 O O . VAL A 1 484 ? 23.344 -21.672 -31 1 20.02 484 VAL A O 1
ATOM 3746 N N . MET B 1 1 ? 30.359 0.64 -47.875 1 20.56 1 MET B N 1
ATOM 3747 C CA . MET B 1 1 ? 30.016 1.168 -49.188 1 20.56 1 MET B CA 1
ATOM 3748 C C . MET B 1 1 ? 28.656 0.679 -49.656 1 20.56 1 MET B C 1
ATOM 3750 O O . MET B 1 1 ? 28.359 0.661 -50.844 1 20.56 1 MET B O 1
ATOM 3754 N N . PHE B 1 2 ? 27.688 0.097 -48.656 1 21.14 2 PHE B N 1
ATOM 3755 C CA . PHE B 1 2 ? 26.984 -1.049 -48.094 1 21.14 2 PHE B CA 1
ATOM 3756 C C . PHE B 1 2 ? 25.531 -1.052 -48.562 1 21.14 2 PHE B C 1
ATOM 3758 O O . PHE B 1 2 ? 24.75 -0.168 -48.188 1 21.14 2 PHE B O 1
ATOM 3765 N N . VAL B 1 3 ? 25.141 -1.902 -49.562 1 17.86 3 VAL B N 1
ATOM 3766 C CA . VAL B 1 3 ? 24.594 -1.845 -50.906 1 17.86 3 VAL B CA 1
ATOM 3767 C C . VAL B 1 3 ? 23.094 -1.592 -50.844 1 17.86 3 VAL B C 1
ATOM 3769 O O . VAL B 1 3 ? 22.469 -1.715 -49.781 1 17.86 3 VAL B O 1
ATOM 3772 N N . ARG B 1 4 ? 22.422 -2.377 -51.625 1 19.81 4 ARG B N 1
ATOM 3773 C CA . ARG B 1 4 ? 21.672 -2.732 -52.844 1 19.81 4 ARG B CA 1
ATOM 3774 C C . ARG B 1 4 ? 20.234 -3.121 -52.5 1 19.81 4 ARG B C 1
ATOM 3776 O O . ARG B 1 4 ? 20 -3.84 -51.531 1 19.81 4 ARG B O 1
ATOM 3783 N N . ARG B 1 5 ? 19.172 -2.752 -53.281 1 19.48 5 ARG B N 1
ATOM 3784 C CA . ARG B 1 5 ? 17.828 -2.293 -53.625 1 19.48 5 ARG B CA 1
ATOM 3785 C C . ARG B 1 5 ? 16.844 -3.451 -53.594 1 19.48 5 ARG B C 1
ATOM 3787 O O . ARG B 1 5 ? 17.234 -4.613 -53.688 1 19.48 5 ARG B O 1
ATOM 3794 N N . TRP B 1 6 ? 15.594 -3.189 -53.938 1 19.75 6 TRP B N 1
ATOM 3795 C CA . TRP B 1 6 ? 14.156 -3.41 -53.812 1 19.75 6 TRP B CA 1
ATOM 3796 C C . TRP B 1 6 ? 13.688 -4.5 -54.75 1 19.75 6 TRP B C 1
ATOM 3798 O O . TRP B 1 6 ? 13.562 -4.266 -55.969 1 19.75 6 TRP B O 1
ATOM 3808 N N . LEU B 1 7 ? 14.383 -5.691 -54.719 1 17.59 7 LEU B N 1
ATOM 3809 C CA . LEU B 1 7 ? 14.156 -6.734 -55.719 1 17.59 7 LEU B CA 1
ATOM 3810 C C . LEU B 1 7 ? 12.664 -7.016 -55.875 1 17.59 7 LEU B C 1
ATOM 3812 O O . LEU B 1 7 ? 11.883 -6.797 -54.969 1 17.59 7 LEU B O 1
ATOM 3816 N N . HIS B 1 8 ? 12.305 -7.469 -57.031 1 17.8 8 HIS B N 1
ATOM 3817 C CA . HIS B 1 8 ? 11.297 -7.781 -58.031 1 17.8 8 HIS B CA 1
ATOM 3818 C C . HIS B 1 8 ? 10.266 -8.766 -57.5 1 17.8 8 HIS B C 1
ATOM 3820 O O . HIS B 1 8 ? 10.594 -9.609 -56.656 1 17.8 8 HIS B O 1
ATOM 3826 N N . LYS B 1 9 ? 9.062 -8.523 -57.812 1 19.98 9 LYS B N 1
ATOM 3827 C CA . LYS B 1 9 ? 7.664 -8.828 -57.531 1 19.98 9 LYS B CA 1
ATOM 3828 C C . LYS B 1 9 ? 7.305 -10.234 -58 1 19.98 9 LYS B C 1
ATOM 3830 O O . LYS B 1 9 ? 7.082 -10.477 -59.188 1 19.98 9 LYS B O 1
ATOM 3835 N N . ARG B 1 10 ? 8.031 -11.289 -57.594 1 17.52 10 ARG B N 1
ATOM 3836 C CA . ARG B 1 10 ? 7.84 -12.555 -58.281 1 17.52 10 ARG B CA 1
ATOM 3837 C C . ARG B 1 10 ? 6.367 -12.961 -58.281 1 17.52 10 ARG B C 1
ATOM 3839 O O . ARG B 1 10 ? 5.625 -12.617 -57.375 1 17.52 10 ARG B O 1
ATOM 3846 N N . ARG B 1 11 ? 5.852 -13.711 -59.312 1 19.28 11 ARG B N 1
ATOM 3847 C CA . ARG B 1 11 ? 4.766 -14.18 -60.156 1 19.28 11 ARG B CA 1
ATOM 3848 C C . ARG B 1 11 ? 3.898 -15.203 -59.406 1 19.28 11 ARG B C 1
ATOM 3850 O O . ARG B 1 11 ? 2.92 -15.703 -59.969 1 19.28 11 ARG B O 1
ATOM 3857 N N . VAL B 1 12 ? 4.066 -15.586 -58.094 1 17.69 12 VAL B N 1
ATOM 3858 C CA . VAL B 1 12 ? 3.941 -17.031 -57.969 1 17.69 12 VAL B CA 1
ATOM 3859 C C . VAL B 1 12 ? 2.467 -17.422 -57.844 1 17.69 12 VAL B C 1
ATOM 3861 O O . VAL B 1 12 ? 1.951 -17.578 -56.75 1 17.69 12 VAL B O 1
ATOM 3864 N N . ARG B 1 13 ? 1.538 -16.844 -58.562 1 16.22 13 ARG B N 1
ATOM 3865 C CA . ARG B 1 13 ? 0.277 -17.125 -57.875 1 16.22 13 ARG B CA 1
ATOM 3866 C C . ARG B 1 13 ? -0.031 -18.609 -57.875 1 16.22 13 ARG B C 1
ATOM 3868 O O . ARG B 1 13 ? -0.477 -19.156 -56.875 1 16.22 13 ARG B O 1
ATOM 3875 N N . ASP B 1 14 ? -0.168 -19.281 -58.906 1 16.77 14 ASP B N 1
ATOM 3876 C CA . ASP B 1 14 ? -1.478 -19.828 -59.25 1 16.77 14 ASP B CA 1
ATOM 3877 C C . ASP B 1 14 ? -1.623 -21.25 -58.688 1 16.77 14 ASP B C 1
ATOM 3879 O O . ASP B 1 14 ? -0.852 -22.141 -59.062 1 16.77 14 ASP B O 1
ATOM 3883 N N . LYS B 1 15 ? -1.978 -21.203 -57.531 1 16.41 15 LYS B N 1
ATOM 3884 C CA . LYS B 1 15 ? -2.025 -22.484 -56.812 1 16.41 15 LYS B CA 1
ATOM 3885 C C . LYS B 1 15 ? -2.771 -23.531 -57.625 1 16.41 15 LYS B C 1
ATOM 3887 O O . LYS B 1 15 ? -3.498 -23.203 -58.562 1 16.41 15 LYS B O 1
ATOM 3892 N N . ARG B 1 16 ? -3.746 -24.172 -56.906 1 16.17 16 ARG B N 1
ATOM 3893 C CA . ARG B 1 16 ? -3.783 -25.531 -56.406 1 16.17 16 ARG B CA 1
ATOM 3894 C C . ARG B 1 16 ? -4.734 -26.391 -57.25 1 16.17 16 ARG B C 1
ATOM 3896 O O . ARG B 1 16 ? -5.859 -25.984 -57.531 1 16.17 16 ARG B O 1
ATOM 3903 N N . PRO B 1 17 ? -4.363 -27.484 -57.812 1 15.87 17 PRO B N 1
ATOM 3904 C CA . PRO B 1 17 ? -4.93 -28.469 -58.719 1 15.87 17 PRO B CA 1
ATOM 3905 C C . PRO B 1 17 ? -6.113 -29.219 -58.125 1 15.87 17 PRO B C 1
ATOM 3907 O O . PRO B 1 17 ? -7.172 -29.328 -58.75 1 15.87 17 PRO B O 1
ATOM 3910 N N . GLY B 1 18 ? -5.859 -30.172 -57.312 1 14.72 18 GLY B N 1
ATOM 3911 C CA . GLY B 1 18 ? -6.172 -31.531 -57.719 1 14.72 18 GLY B CA 1
ATOM 3912 C C . GLY B 1 18 ? -7.574 -31.969 -57.344 1 14.72 18 GLY B C 1
ATOM 3913 O O . GLY B 1 18 ? -8.25 -31.281 -56.562 1 14.72 18 GLY B O 1
ATOM 3914 N N . GLY B 1 19 ? -7.953 -33.219 -57.594 1 14.8 19 GLY B N 1
ATOM 3915 C CA . GLY B 1 19 ? -8.922 -34.25 -57.969 1 14.8 19 GLY B CA 1
ATOM 3916 C C . GLY B 1 19 ? -9.719 -34.75 -56.781 1 14.8 19 GLY B C 1
ATOM 3917 O O . GLY B 1 19 ? -9.328 -34.594 -55.625 1 14.8 19 GLY B O 1
ATOM 3918 N N . ARG B 1 20 ? -11.008 -34.969 -56.969 1 16.88 20 ARG B N 1
ATOM 3919 C CA . ARG B 1 20 ? -12.281 -35.5 -56.5 1 16.88 20 ARG B CA 1
ATOM 3920 C C . ARG B 1 20 ? -12.148 -36.969 -56.094 1 16.88 20 ARG B C 1
ATOM 3922 O O . ARG B 1 20 ? -12.062 -37.844 -56.938 1 16.88 20 ARG B O 1
ATOM 3929 N N . LYS B 1 21 ? -11.195 -37.344 -55.219 1 14.73 21 LYS B N 1
ATOM 3930 C CA . LYS B 1 21 ? -11.203 -38.781 -55 1 14.73 21 LYS B CA 1
ATOM 3931 C C . LYS B 1 21 ? -12.594 -39.281 -54.625 1 14.73 21 LYS B C 1
ATOM 3933 O O . LYS B 1 21 ? -13.391 -38.531 -54.062 1 14.73 21 LYS B O 1
ATOM 3938 N N . ALA B 1 22 ? -12.844 -40.719 -54.5 1 14.87 22 ALA B N 1
ATOM 3939 C CA . ALA B 1 22 ? -13.633 -41.938 -54.75 1 14.87 22 ALA B CA 1
ATOM 3940 C C . ALA B 1 22 ? -14.5 -42.25 -53.531 1 14.87 22 ALA B C 1
ATOM 3942 O O . ALA B 1 22 ? -15.711 -42.469 -53.656 1 14.87 22 ALA B O 1
ATOM 3943 N N . ASP B 1 23 ? -14.086 -43.25 -52.625 1 14.31 23 ASP B N 1
ATOM 3944 C CA . ASP B 1 23 ? -14.648 -44.594 -52.531 1 14.31 23 ASP B CA 1
ATOM 3945 C C . ASP B 1 23 ? -15.703 -44.656 -51.438 1 14.31 23 ASP B C 1
ATOM 3947 O O . ASP B 1 23 ? -16.844 -45.031 -51.688 1 14.31 23 ASP B O 1
ATOM 3951 N N . GLU B 1 24 ? -15.359 -45.438 -50.188 1 14.71 24 GLU B N 1
ATOM 3952 C CA . GLU B 1 24 ? -15.805 -46.781 -49.844 1 14.71 24 GLU B CA 1
ATOM 3953 C C . GLU B 1 24 ? -16.969 -46.719 -48.844 1 14.71 24 GLU B C 1
ATOM 3955 O O . GLU B 1 24 ? -17.25 -45.688 -48.281 1 14.71 24 GLU B O 1
ATOM 3960 N N . ALA B 1 25 ? -17.031 -47.812 -47.781 1 15.89 25 ALA B N 1
ATOM 3961 C CA . ALA B 1 25 ? -17.844 -49 -47.438 1 15.89 25 ALA B CA 1
ATOM 3962 C C . ALA B 1 25 ? -18.828 -48.656 -46.312 1 15.89 25 ALA B C 1
ATOM 3964 O O . ALA B 1 25 ? -18.594 -47.75 -45.531 1 15.89 25 ALA B O 1
ATOM 3965 N N . PRO B 1 26 ? -19.984 -49.5 -46.125 1 17.19 26 PRO B N 1
ATOM 3966 C CA . PRO B 1 26 ? -21.344 -49.656 -45.594 1 17.19 26 PRO B CA 1
ATOM 3967 C C . PRO B 1 26 ? -21.375 -49.938 -44.094 1 17.19 26 PRO B C 1
ATOM 3969 O O . PRO B 1 26 ? -22.359 -49.562 -43.438 1 17.19 26 PRO B O 1
ATOM 3972 N N . THR B 1 27 ? -20.266 -50.594 -43.469 1 14.34 27 THR B N 1
ATOM 3973 C CA . THR B 1 27 ? -20.719 -51.812 -42.812 1 14.34 27 THR B CA 1
ATOM 3974 C C . THR B 1 27 ? -21.594 -51.469 -41.594 1 14.34 27 THR B C 1
ATOM 3976 O O . THR B 1 27 ? -21.625 -50.312 -41.156 1 14.34 27 THR B O 1
ATOM 3979 N N . ALA B 1 28 ? -21.234 -52.188 -40.406 1 14.88 28 ALA B N 1
ATOM 3980 C CA . ALA B 1 28 ? -21.906 -53.281 -39.719 1 14.88 28 ALA B CA 1
ATOM 3981 C C . ALA B 1 28 ? -22.719 -52.781 -38.531 1 14.88 28 ALA B C 1
ATOM 3983 O O . ALA B 1 28 ? -22.641 -51.594 -38.188 1 14.88 28 ALA B O 1
ATOM 3984 N N . GLU B 1 29 ? -22.438 -53.375 -37.344 1 14.09 29 GLU B N 1
ATOM 3985 C CA . GLU B 1 29 ? -23.188 -54.375 -36.625 1 14.09 29 GLU B CA 1
ATOM 3986 C C . GLU B 1 29 ? -23.953 -53.75 -35.469 1 14.09 29 GLU B C 1
ATOM 3988 O O . GLU B 1 29 ? -25.188 -53.75 -35.469 1 14.09 29 GLU B O 1
ATOM 3993 N N . ARG B 1 30 ? -23.484 -54.219 -34.156 1 14.54 30 ARG B N 1
ATOM 3994 C CA . ARG B 1 30 ? -24.125 -55.156 -33.25 1 14.54 30 ARG B CA 1
ATOM 3995 C C . ARG B 1 30 ? -24.891 -54.438 -32.156 1 14.54 30 ARG B C 1
ATOM 3997 O O . ARG B 1 30 ? -26.094 -54.625 -32 1 14.54 30 ARG B O 1
ATOM 4004 N N . GLY B 1 31 ? -24.328 -54.406 -30.891 1 14.07 31 GLY B N 1
ATOM 4005 C CA . GLY B 1 31 ? -24.859 -55.25 -29.828 1 14.07 31 GLY B CA 1
ATOM 4006 C C . GLY B 1 31 ? -25.766 -54.5 -28.875 1 14.07 31 GLY B C 1
ATOM 4007 O O . GLY B 1 31 ? -25.797 -53.281 -28.875 1 14.07 31 GLY B O 1
ATOM 4008 N N . SER B 1 32 ? -26.516 -55.156 -27.953 1 14.83 32 SER B N 1
ATOM 4009 C CA . SER B 1 32 ? -27.719 -55.562 -27.25 1 14.83 32 SER B CA 1
ATOM 4010 C C . SER B 1 32 ? -27.875 -54.812 -25.922 1 14.83 32 SER B C 1
ATOM 4012 O O . SER B 1 32 ? -28.922 -54.188 -25.672 1 14.83 32 SER B O 1
ATOM 4014 N N . SER B 1 33 ? -26.969 -55.094 -24.938 1 14.7 33 SER B N 1
ATOM 4015 C CA . SER B 1 33 ? -27.594 -55.812 -23.828 1 14.7 33 SER B CA 1
ATOM 4016 C C . SER B 1 33 ? -28.25 -54.844 -22.844 1 14.7 33 SER B C 1
ATOM 4018 O O . SER B 1 33 ? -29.438 -54.938 -22.547 1 14.7 33 SER B O 1
ATOM 4020 N N . ALA B 1 34 ? -27.781 -54.75 -21.516 1 14.41 34 ALA B N 1
ATOM 4021 C CA . ALA B 1 34 ? -28.297 -55.344 -20.281 1 14.41 34 ALA B CA 1
ATOM 4022 C C . ALA B 1 34 ? -28.797 -54.25 -19.328 1 14.41 34 ALA B C 1
ATOM 4024 O O . ALA B 1 34 ? -28.047 -53.344 -18.969 1 14.41 34 ALA B O 1
ATOM 4025 N N . LYS B 1 35 ? -29.984 -53.875 -19.406 1 18.17 35 LYS B N 1
ATOM 4026 C CA . LYS B 1 35 ? -30.734 -52.875 -18.609 1 18.17 35 LYS B CA 1
ATOM 4027 C C . LYS B 1 35 ? -30.766 -53.281 -17.141 1 18.17 35 LYS B C 1
ATOM 4029 O O . LYS B 1 35 ? -31.531 -52.719 -16.359 1 18.17 35 LYS B O 1
ATOM 4034 N N . PRO B 1 36 ? -29.516 -53.906 -16.562 1 15.03 36 PRO B N 1
ATOM 4035 C CA . PRO B 1 36 ? -29.891 -54.688 -15.359 1 15.03 36 PRO B CA 1
ATOM 4036 C C . PRO B 1 36 ? -30.734 -53.875 -14.383 1 15.03 36 PRO B C 1
ATOM 4038 O O . PRO B 1 36 ? -30.703 -52.625 -14.406 1 15.03 36 PRO B O 1
ATOM 4041 N N . THR B 1 37 ? -31.719 -54.5 -13.742 1 16.17 37 THR B N 1
ATOM 4042 C CA . THR B 1 37 ? -32.906 -54.656 -12.898 1 16.17 37 THR B CA 1
ATOM 4043 C C . THR B 1 37 ? -32.688 -53.969 -11.547 1 16.17 37 THR B C 1
ATOM 4045 O O . THR B 1 37 ? -33.375 -53 -11.219 1 16.17 37 THR B O 1
ATOM 4048 N N . GLY B 1 38 ? -32.844 -54.656 -10.438 1 15.83 38 GLY B N 1
ATOM 4049 C CA . GLY B 1 38 ? -33.844 -54.75 -9.383 1 15.83 38 GLY B CA 1
ATOM 4050 C C . GLY B 1 38 ? -33.344 -54.188 -8.055 1 15.83 38 GLY B C 1
ATOM 4051 O O . GLY B 1 38 ? -34.156 -53.844 -7.188 1 15.83 38 GLY B O 1
ATOM 4052 N N . GLU B 1 39 ? -31.906 -54.188 -7.738 1 15.49 39 GLU B N 1
ATOM 4053 C CA . GLU B 1 39 ? -31.656 -54.812 -6.449 1 15.49 39 GLU B CA 1
ATOM 4054 C C . GLU B 1 39 ? -32.188 -53.938 -5.301 1 15.49 39 GLU B C 1
ATOM 4056 O O . GLU B 1 39 ? -32.281 -52.719 -5.426 1 15.49 39 GLU B O 1
ATOM 4061 N N . GLN B 1 40 ? -32.469 -54.625 -4.125 1 16.19 40 GLN B N 1
ATOM 4062 C CA . GLN B 1 40 ? -33.156 -54.875 -2.861 1 16.19 40 GLN B CA 1
ATOM 4063 C C . GLN B 1 40 ? -32.562 -54.031 -1.735 1 16.19 40 GLN B C 1
ATOM 4065 O O . GLN B 1 40 ? -31.406 -54.188 -1.379 1 16.19 40 GLN B O 1
ATOM 4070 N N . THR B 1 41 ? -32.656 -52.719 -1.811 1 17.23 41 THR B N 1
ATOM 4071 C CA . THR B 1 41 ? -32 -51.875 -0.822 1 17.23 41 THR B CA 1
ATOM 4072 C C . THR B 1 41 ? -32.375 -52.312 0.593 1 17.23 41 THR B C 1
ATOM 4074 O O . THR B 1 41 ? -33.531 -52.219 0.989 1 17.23 41 THR B O 1
ATOM 4077 N N . ALA B 1 42 ? -31.625 -53.312 1.18 1 16.48 42 ALA B N 1
ATOM 4078 C CA . ALA B 1 42 ? -31.656 -54.094 2.43 1 16.48 42 ALA B CA 1
ATOM 4079 C C . ALA B 1 42 ? -31.766 -53.156 3.631 1 16.48 42 ALA B C 1
ATOM 4081 O O . ALA B 1 42 ? -31.438 -51.969 3.541 1 16.48 42 ALA B O 1
ATOM 4082 N N . GLY B 1 43 ? -32 -53.812 4.863 1 16.66 43 GLY B N 1
ATOM 4083 C CA . GLY B 1 43 ? -32.656 -53.906 6.172 1 16.66 43 GLY B CA 1
ATOM 4084 C C . GLY B 1 43 ? -31.859 -53.188 7.258 1 16.66 43 GLY B C 1
ATOM 4085 O O . GLY B 1 43 ? -32.219 -53.25 8.438 1 16.66 43 GLY B O 1
ATOM 4086 N N . ILE B 1 44 ? -30.859 -52.281 6.961 1 16.12 44 ILE B N 1
ATOM 4087 C CA . ILE B 1 44 ? -29.859 -52.312 8.031 1 16.12 44 ILE B CA 1
ATOM 4088 C C . ILE B 1 44 ? -30.547 -52.062 9.367 1 16.12 44 ILE B C 1
ATOM 4090 O O . ILE B 1 44 ? -31.438 -51.188 9.469 1 16.12 44 ILE B O 1
ATOM 4094 N N . ILE B 1 45 ? -29.984 -52.688 10.43 1 16.02 45 ILE B N 1
ATOM 4095 C CA . ILE B 1 45 ? -30.125 -53.312 11.742 1 16.02 45 ILE B CA 1
ATOM 4096 C C . ILE B 1 45 ? -30.438 -52.25 12.789 1 16.02 45 ILE B C 1
ATOM 4098 O O . ILE B 1 45 ? -30.172 -51.062 12.57 1 16.02 45 ILE B O 1
ATOM 4102 N N . SER B 1 46 ? -30.281 -52.594 14.062 1 16.16 46 SER B N 1
ATOM 4103 C CA . SER B 1 46 ? -30.891 -52.875 15.352 1 16.16 46 SER B CA 1
ATOM 4104 C C . SER B 1 46 ? -30.531 -51.812 16.391 1 16.16 46 SER B C 1
ATOM 4106 O O . SER B 1 46 ? -31.078 -51.812 17.484 1 16.16 46 SER B O 1
ATOM 4108 N N . ALA B 1 47 ? -29.5 -50.906 16.094 1 15.82 47 ALA B N 1
ATOM 4109 C CA . ALA B 1 47 ? -28.703 -50.781 17.328 1 15.82 47 ALA B CA 1
ATOM 4110 C C . ALA B 1 47 ? -29.562 -50.25 18.484 1 15.82 47 ALA B C 1
ATOM 4112 O O . ALA B 1 47 ? -30.562 -49.594 18.266 1 15.82 47 ALA B O 1
ATOM 4113 N N . ARG B 1 48 ? -28.984 -50.312 19.75 1 16.36 48 ARG B N 1
ATOM 4114 C CA . ARG B 1 48 ? -29.141 -50.656 21.172 1 16.36 48 ARG B CA 1
ATOM 4115 C C . ARG B 1 48 ? -29.781 -49.5 21.938 1 16.36 48 ARG B C 1
ATOM 4117 O O . ARG B 1 48 ? -29.641 -48.344 21.547 1 16.36 48 ARG B O 1
ATOM 4124 N N . SER B 1 49 ? -30.656 -49.844 22.797 1 18.02 49 SER B N 1
ATOM 4125 C CA . SER B 1 49 ? -31.656 -49.406 23.766 1 18.02 49 SER B CA 1
ATOM 4126 C C . SER B 1 49 ? -31.047 -48.562 24.875 1 18.02 49 SER B C 1
ATOM 4128 O O . SER B 1 49 ? -31.703 -48.281 25.875 1 18.02 49 SER B O 1
ATOM 4130 N N . LEU B 1 50 ? -29.922 -47.719 24.562 1 18.03 50 LEU B N 1
ATOM 4131 C CA . LEU B 1 50 ? -29.203 -47.469 25.797 1 18.03 50 LEU B CA 1
ATOM 4132 C C . LEU B 1 50 ? -30.109 -46.844 26.844 1 18.03 50 LEU B C 1
ATOM 4134 O O . LEU B 1 50 ? -30.812 -45.875 26.562 1 18.03 50 LEU B O 1
ATOM 4138 N N . PRO B 1 51 ? -30.375 -47.688 27.844 1 19.03 51 PRO B N 1
ATOM 4139 C CA . PRO B 1 51 ? -31.344 -47.438 28.906 1 19.03 51 PRO B CA 1
ATOM 4140 C C . PRO B 1 51 ? -31.078 -46.156 29.672 1 19.03 51 PRO B C 1
ATOM 4142 O O . PRO B 1 51 ? -29.953 -45.656 29.703 1 19.03 51 PRO B O 1
ATOM 4145 N N . GLN B 1 52 ? -32.062 -45.312 29.719 1 20.42 52 GLN B N 1
ATOM 4146 C CA . GLN B 1 52 ? -32.219 -44.031 30.406 1 20.42 52 GLN B CA 1
ATOM 4147 C C . GLN B 1 52 ? -31.875 -44.125 31.875 1 20.42 52 GLN B C 1
ATOM 4149 O O . GLN B 1 52 ? -32.562 -44.812 32.625 1 20.42 52 GLN B O 1
ATOM 4154 N N . PRO B 1 53 ? -30.469 -44.469 32.188 1 18.62 53 PRO B N 1
ATOM 4155 C CA . PRO B 1 53 ? -30.219 -44.875 33.594 1 18.62 53 PRO B CA 1
ATOM 4156 C C . PRO B 1 53 ? -30.844 -43.906 34.594 1 18.62 53 PRO B C 1
ATOM 4158 O O . PRO B 1 53 ? -31.016 -42.719 34.281 1 18.62 53 PRO B O 1
ATOM 4161 N N . SER B 1 54 ? -31.734 -44.469 35.438 1 21.2 54 SER B N 1
ATOM 4162 C CA . SER B 1 54 ? -32.562 -44 36.531 1 21.2 54 SER B CA 1
ATOM 4163 C C . SER B 1 54 ? -31.719 -43.406 37.656 1 21.2 54 SER B C 1
ATOM 4165 O O . SER B 1 54 ? -31.031 -44.156 38.375 1 21.2 54 SER B O 1
ATOM 4167 N N . GLY B 1 55 ? -30.812 -42.469 37.281 1 19.94 55 GLY B N 1
ATOM 4168 C CA . GLY B 1 55 ? -29.812 -42.219 38.312 1 19.94 55 GLY B CA 1
ATOM 4169 C C . GLY B 1 55 ? -30.438 -41.875 39.656 1 19.94 55 GLY B C 1
ATOM 4170 O O . GLY B 1 55 ? -31.422 -41.156 39.75 1 19.94 55 GLY B O 1
ATOM 4171 N N . PRO B 1 56 ? -30.438 -42.969 40.562 1 19.89 56 PRO B N 1
ATOM 4172 C CA . PRO B 1 56 ? -31.016 -43 41.906 1 19.89 56 PRO B CA 1
ATOM 4173 C C . PRO B 1 56 ? -30.609 -41.812 42.781 1 19.89 56 PRO B C 1
ATOM 4175 O O . PRO B 1 56 ? -29.609 -41.156 42.5 1 19.89 56 PRO B O 1
ATOM 4178 N N . VAL B 1 57 ? -31.516 -41.5 43.625 1 20.75 57 VAL B N 1
ATOM 4179 C CA . VAL B 1 57 ? -31.781 -40.438 44.594 1 20.75 57 VAL B CA 1
ATOM 4180 C C . VAL B 1 57 ? -30.719 -40.5 45.688 1 20.75 57 VAL B C 1
ATOM 4182 O O . VAL B 1 57 ? -30.234 -41.562 46.062 1 20.75 57 VAL B O 1
ATOM 4185 N N . ALA B 1 58 ? -30.094 -39.375 46 1 19.86 58 ALA B N 1
ATOM 4186 C CA . ALA B 1 58 ? -28.984 -38.844 46.781 1 19.86 58 ALA B CA 1
ATOM 4187 C C . ALA B 1 58 ? -29.172 -39.219 48.281 1 19.86 58 ALA B C 1
ATOM 4189 O O . ALA B 1 58 ? -30.078 -38.688 48.938 1 19.86 58 ALA B O 1
ATOM 4190 N N . ASP B 1 59 ? -29.219 -40.562 48.562 1 18.97 59 ASP B N 1
ATOM 4191 C CA . ASP B 1 59 ? -29.391 -40.812 50 1 18.97 59 ASP B CA 1
ATOM 4192 C C . ASP B 1 59 ? -28.359 -40.094 50.812 1 18.97 59 ASP B C 1
ATOM 4194 O O . ASP B 1 59 ? -27.188 -39.969 50.406 1 18.97 59 ASP B O 1
ATOM 4198 N N . ALA B 1 60 ? -28.75 -39.281 51.812 1 21.53 60 ALA B N 1
ATOM 4199 C CA . ALA B 1 60 ? -28.25 -38.312 52.812 1 21.53 60 ALA B CA 1
ATOM 4200 C C . ALA B 1 60 ? -27.219 -38.969 53.719 1 21.53 60 ALA B C 1
ATOM 4202 O O . ALA B 1 60 ? -26.844 -38.375 54.75 1 21.53 60 ALA B O 1
ATOM 4203 N N . ASP B 1 61 ? -26.516 -40.062 53.188 1 18.58 61 ASP B N 1
ATOM 4204 C CA . ASP B 1 61 ? -25.891 -40.844 54.281 1 18.58 61 ASP B CA 1
ATOM 4205 C C . ASP B 1 61 ? -25 -39.969 55.156 1 18.58 61 ASP B C 1
ATOM 4207 O O . ASP B 1 61 ? -24.438 -38.969 54.656 1 18.58 61 ASP B O 1
ATOM 4211 N N . ALA B 1 62 ? -25.031 -40.312 56.438 1 22.98 62 ALA B N 1
ATOM 4212 C CA . ALA B 1 62 ? -24.531 -39.875 57.75 1 22.98 62 ALA B CA 1
ATOM 4213 C C . ALA B 1 62 ? -23 -39.844 57.75 1 22.98 62 ALA B C 1
ATOM 4215 O O . ALA B 1 62 ? -22.344 -40.812 57.375 1 22.98 62 ALA B O 1
ATOM 4216 N N . VAL B 1 63 ? -22.375 -38.656 57.562 1 22.69 63 VAL B N 1
ATOM 4217 C CA . VAL B 1 63 ? -21.016 -38.125 57.469 1 22.69 63 VAL B CA 1
ATOM 4218 C C . VAL B 1 63 ? -20.188 -38.656 58.656 1 22.69 63 VAL B C 1
ATOM 4220 O O . VAL B 1 63 ? -20.422 -38.281 59.812 1 22.69 63 VAL B O 1
ATOM 4223 N N . THR B 1 64 ? -20.234 -40.094 58.875 1 21.94 64 THR B N 1
ATOM 4224 C CA . THR B 1 64 ? -19.484 -40.469 60.062 1 21.94 64 THR B CA 1
ATOM 4225 C C . THR B 1 64 ? -18.047 -39.969 60 1 21.94 64 THR B C 1
ATOM 4227 O O . THR B 1 64 ? -17.422 -39.969 58.938 1 21.94 64 THR B O 1
ATOM 4230 N N . ASN B 1 65 ? -17.594 -39.125 61 1 24.27 65 ASN B N 1
ATOM 4231 C CA . ASN B 1 65 ? -16.453 -38.312 61.344 1 24.27 65 ASN B CA 1
ATOM 4232 C C . ASN B 1 65 ? -15.164 -39.125 61.406 1 24.27 65 ASN B C 1
ATOM 4234 O O . ASN B 1 65 ? -14.195 -38.719 62.062 1 24.27 65 ASN B O 1
ATOM 4238 N N . SER B 1 66 ? -15.109 -40.344 60.625 1 22.89 66 SER B N 1
ATOM 4239 C CA . SER B 1 66 ? -13.953 -41.125 61.062 1 22.89 66 SER B CA 1
ATOM 4240 C C . SER B 1 66 ? -12.656 -40.344 60.875 1 22.89 66 SER B C 1
ATOM 4242 O O . SER B 1 66 ? -12.477 -39.656 59.875 1 22.89 66 SER B O 1
ATOM 4244 N N . THR B 1 67 ? -11.914 -40.062 61.906 1 26.53 67 THR B N 1
ATOM 4245 C CA . THR B 1 67 ? -10.664 -39.375 62.219 1 26.53 67 THR B CA 1
ATOM 4246 C C . THR B 1 67 ? -9.508 -39.969 61.438 1 26.53 67 THR B C 1
ATOM 4248 O O . THR B 1 67 ? -8.977 -41.031 61.812 1 26.53 67 THR B O 1
ATOM 4251 N N . SER B 1 68 ? -9.773 -40.406 60.125 1 25.61 68 SER B N 1
ATOM 4252 C CA . SER B 1 68 ? -8.711 -41.219 59.531 1 25.61 68 SER B CA 1
ATOM 4253 C C . SER B 1 68 ? -7.379 -40.469 59.562 1 25.61 68 SER B C 1
ATOM 4255 O O . SER B 1 68 ? -7.332 -39.25 59.344 1 25.61 68 SER B O 1
ATOM 4257 N N . ASN B 1 69 ? -6.406 -40.969 60.344 1 27.2 69 ASN B N 1
ATOM 4258 C CA . ASN B 1 69 ? -5.008 -40.594 60.531 1 27.2 69 ASN B CA 1
ATOM 4259 C C . ASN B 1 69 ? -4.266 -40.438 59.219 1 27.2 69 ASN B C 1
ATOM 4261 O O . ASN B 1 69 ? -4.082 -41.406 58.5 1 27.2 69 ASN B O 1
ATOM 4265 N N . ARG B 1 70 ? -4.664 -39.438 58.438 1 27.78 70 ARG B N 1
ATOM 4266 C CA . ARG B 1 70 ? -4.105 -39.188 57.125 1 27.78 70 ARG B CA 1
ATOM 4267 C C . ARG B 1 70 ? -2.582 -39.188 57.156 1 27.78 70 ARG B C 1
ATOM 4269 O O . ARG B 1 70 ? -1.966 -38.375 57.812 1 27.78 70 ARG B O 1
ATOM 4276 N N . CYS B 1 71 ? -2.004 -40.469 57.156 1 27.95 71 CYS B N 1
ATOM 4277 C CA . CYS B 1 71 ? -0.559 -40.594 57 1 27.95 71 CYS B CA 1
ATOM 4278 C C . CYS B 1 71 ? -0.027 -39.656 55.906 1 27.95 71 CYS B C 1
ATOM 4280 O O . CYS B 1 71 ? -0.522 -39.656 54.781 1 27.95 71 CYS B O 1
ATOM 4282 N N . VAL B 1 72 ? 0.406 -38.531 56.312 1 31.08 72 VAL B N 1
ATOM 4283 C CA . VAL B 1 72 ? 1.083 -37.531 55.469 1 31.08 72 VAL B CA 1
ATOM 4284 C C . VAL B 1 72 ? 2.098 -38.25 54.562 1 31.08 72 VAL B C 1
ATOM 4286 O O . VAL B 1 72 ? 3.096 -38.781 55.062 1 31.08 72 VAL B O 1
ATOM 4289 N N . VAL B 1 73 ? 1.588 -39.094 53.625 1 33.66 73 VAL B N 1
ATOM 4290 C CA . VAL B 1 73 ? 2.523 -39.656 52.656 1 33.66 73 VAL B CA 1
ATOM 4291 C C . VAL B 1 73 ? 3.436 -38.531 52.125 1 33.66 73 VAL B C 1
ATOM 4293 O O . VAL B 1 73 ? 2.959 -37.469 51.719 1 33.66 73 VAL B O 1
ATOM 4296 N N . GLN B 1 74 ? 4.574 -38.375 52.75 1 33.53 74 GLN B N 1
ATOM 4297 C CA . GLN B 1 74 ? 5.613 -37.469 52.219 1 33.53 74 GLN B CA 1
ATOM 4298 C C . GLN B 1 74 ? 5.73 -37.594 50.719 1 33.53 74 GLN B C 1
ATOM 4300 O O . GLN B 1 74 ? 5.773 -38.719 50.156 1 33.53 74 GLN B O 1
ATOM 4305 N N . PRO B 1 75 ? 5.09 -36.625 49.938 1 35.19 75 PRO B N 1
ATOM 4306 C CA . PRO B 1 75 ? 5.172 -36.844 48.5 1 35.19 75 PRO B CA 1
ATOM 4307 C C . PRO B 1 75 ? 6.531 -37.375 48.062 1 35.19 75 PRO B C 1
ATOM 4309 O O . PRO B 1 75 ? 7.559 -37.031 48.656 1 35.19 75 PRO B O 1
ATOM 4312 N N . THR B 1 76 ? 6.656 -38.719 47.875 1 37.34 76 THR B N 1
ATOM 4313 C CA . THR B 1 76 ? 7.883 -39.188 47.219 1 37.34 76 THR B CA 1
ATOM 4314 C C . THR B 1 76 ? 8.438 -38.156 46.25 1 37.34 76 THR B C 1
ATOM 4316 O O . THR B 1 76 ? 7.676 -37.438 45.594 1 37.34 76 THR B O 1
ATOM 4319 N N . PRO B 1 77 ? 9.633 -37.656 46.5 1 36.41 77 PRO B N 1
ATOM 4320 C CA . PRO B 1 77 ? 10.172 -36.688 45.562 1 36.41 77 PRO B CA 1
ATOM 4321 C C . PRO B 1 77 ? 9.703 -36.938 44.125 1 36.41 77 PRO B C 1
ATOM 4323 O O . PRO B 1 77 ? 9.68 -38.094 43.688 1 36.41 77 PRO B O 1
ATOM 4326 N N . ARG B 1 78 ? 8.602 -36.344 43.719 1 36.59 78 ARG B N 1
ATOM 4327 C CA . ARG B 1 78 ? 8.273 -36.438 42.281 1 36.59 78 ARG B CA 1
ATOM 4328 C C . ARG B 1 78 ? 9.531 -36.594 41.438 1 36.59 78 ARG B C 1
ATOM 4330 O O . ARG B 1 78 ? 10.445 -35.781 41.5 1 36.59 78 ARG B O 1
ATOM 4337 N N . GLN B 1 79 ? 9.984 -37.719 41.375 1 36.31 79 GLN B N 1
ATOM 4338 C CA . GLN B 1 79 ? 11.023 -37.938 40.406 1 36.31 79 GLN B CA 1
ATOM 4339 C C . GLN B 1 79 ? 10.781 -37.062 39.156 1 36.31 79 GLN B C 1
ATOM 4341 O O . GLN B 1 79 ? 9.734 -37.188 38.5 1 36.31 79 GLN B O 1
ATOM 4346 N N . ARG B 1 80 ? 11.062 -35.719 39.125 1 38.56 80 ARG B N 1
ATOM 4347 C CA . ARG B 1 80 ? 11.141 -34.969 37.875 1 38.56 80 ARG B CA 1
ATOM 4348 C C . ARG B 1 80 ? 11.414 -35.906 36.688 1 38.56 80 ARG B C 1
ATOM 4350 O O . ARG B 1 80 ? 12.469 -36.531 36.625 1 38.56 80 ARG B O 1
ATOM 4357 N N . SER B 1 81 ? 10.523 -36.688 36.312 1 42.91 81 SER B N 1
ATOM 4358 C CA . SER B 1 81 ? 10.633 -37.438 35.062 1 42.91 81 SER B CA 1
ATOM 4359 C C . SER B 1 81 ? 11.344 -36.625 34 1 42.91 81 SER B C 1
ATOM 4361 O O . SER B 1 81 ? 10.805 -35.625 33.5 1 42.91 81 SER B O 1
ATOM 4363 N N . ASN B 1 82 ? 12.562 -36.219 34.188 1 51.53 82 ASN B N 1
ATOM 4364 C CA . ASN B 1 82 ? 13.469 -35.562 33.25 1 51.53 82 ASN B CA 1
ATOM 4365 C C . ASN B 1 82 ? 13.414 -36.219 31.875 1 51.53 82 ASN B C 1
ATOM 4367 O O . ASN B 1 82 ? 13.219 -37.438 31.766 1 51.53 82 ASN B O 1
ATOM 4371 N N . LEU B 1 83 ? 13.016 -35.469 30.812 1 63.28 83 LEU B N 1
ATOM 4372 C CA . LEU B 1 83 ? 13.062 -35.906 29.422 1 63.28 83 LEU B CA 1
ATOM 4373 C C . LEU B 1 83 ? 14.164 -36.938 29.203 1 63.28 83 LEU B C 1
ATOM 4375 O O . LEU B 1 83 ? 14.023 -37.812 28.344 1 63.28 83 LEU B O 1
ATOM 4379 N N . CYS B 1 84 ? 15.07 -36.969 30.266 1 60.88 84 CYS B N 1
ATOM 4380 C CA . CYS B 1 84 ? 16.234 -37.844 30.141 1 60.88 84 CYS B CA 1
ATOM 4381 C C . CYS B 1 84 ? 15.875 -39.281 30.516 1 60.88 84 CYS B C 1
ATOM 4383 O O . CYS B 1 84 ? 16.594 -40.219 30.156 1 60.88 84 CYS B O 1
ATOM 4385 N N . ASN B 1 85 ? 14.734 -39.438 31.219 1 69.19 85 ASN B N 1
ATOM 4386 C CA . ASN B 1 85 ? 14.43 -40.781 31.656 1 69.19 85 ASN B CA 1
ATOM 4387 C C . ASN B 1 85 ? 13.359 -41.438 30.797 1 69.19 85 ASN B C 1
ATOM 4389 O O . ASN B 1 85 ? 12.938 -42.562 31.062 1 69.19 85 ASN B O 1
ATOM 4393 N N . LEU B 1 86 ? 12.961 -40.812 29.812 1 77.5 86 LEU B N 1
ATOM 4394 C CA . LEU B 1 86 ? 11.945 -41.375 28.922 1 77.5 86 LEU B CA 1
ATOM 4395 C C . LEU B 1 86 ? 12.555 -42.375 27.969 1 77.5 86 LEU B C 1
ATOM 4397 O O . LEU B 1 86 ? 13.68 -42.219 27.5 1 77.5 86 LEU B O 1
ATOM 4401 N N . PRO B 1 87 ? 11.797 -43.625 27.859 1 85.31 87 PRO B N 1
ATOM 4402 C CA . PRO B 1 87 ? 12.289 -44.562 26.844 1 85.31 87 PRO B CA 1
ATOM 4403 C C . PRO B 1 87 ? 12.5 -43.906 25.484 1 85.31 87 PRO B C 1
ATOM 4405 O O . PRO B 1 87 ? 11.852 -42.906 25.172 1 85.31 87 PRO B O 1
ATOM 4408 N N . ASP B 1 88 ? 13.469 -44.531 24.734 1 86.81 88 ASP B N 1
ATOM 4409 C CA . ASP B 1 88 ? 13.852 -43.969 23.453 1 86.81 88 ASP B CA 1
ATOM 4410 C C . ASP B 1 88 ? 12.664 -43.938 22.484 1 86.81 88 ASP B C 1
ATOM 4412 O O . ASP B 1 88 ? 12.531 -43.031 21.688 1 86.81 88 ASP B O 1
ATOM 4416 N N . GLU B 1 89 ? 11.766 -44.844 22.656 1 87.19 89 GLU B N 1
ATOM 4417 C CA . GLU B 1 89 ? 10.609 -44.906 21.766 1 87.19 89 GLU B CA 1
ATOM 4418 C C . GLU B 1 89 ? 9.68 -43.719 22 1 87.19 89 GLU B C 1
ATOM 4420 O O . GLU B 1 89 ? 9.133 -43.156 21.047 1 87.19 89 GLU B O 1
ATOM 4425 N N . LEU B 1 90 ? 9.609 -43.406 23.109 1 85.31 90 LEU B N 1
ATOM 4426 C CA . LEU B 1 90 ? 8.742 -42.281 23.453 1 85.31 90 LEU B CA 1
ATOM 4427 C C . LEU B 1 90 ? 9.375 -40.938 23.031 1 85.31 90 LEU B C 1
ATOM 4429 O O . LEU B 1 90 ? 8.68 -40.062 22.562 1 85.31 90 LEU B O 1
ATOM 4433 N N . LEU B 1 91 ? 10.594 -40.844 23.297 1 84.44 91 LEU B N 1
ATOM 4434 C CA . LEU B 1 91 ? 11.297 -39.656 22.875 1 84.44 91 LEU B CA 1
ATOM 4435 C C . LEU B 1 91 ? 11.195 -39.469 21.359 1 84.44 91 LEU B C 1
ATOM 4437 O O . LEU B 1 91 ? 11.008 -38.344 20.891 1 84.44 91 LEU B O 1
ATOM 4441 N N . LEU B 1 92 ? 11.289 -40.531 20.703 1 86.69 92 LEU B N 1
ATOM 4442 C CA . LEU B 1 92 ? 11.156 -40.5 19.25 1 86.69 92 LEU B CA 1
ATOM 4443 C C . LEU B 1 92 ? 9.781 -40 18.844 1 86.69 92 LEU B C 1
ATOM 4445 O O . LEU B 1 92 ? 9.648 -39.219 17.906 1 86.69 92 LEU B O 1
ATOM 4449 N N . ARG B 1 93 ? 8.859 -40.375 19.594 1 83.62 93 ARG B N 1
ATOM 4450 C CA . ARG B 1 93 ? 7.5 -39.938 19.281 1 83.62 93 ARG B CA 1
ATOM 4451 C C . ARG B 1 93 ? 7.324 -38.469 19.547 1 83.62 93 ARG B C 1
ATOM 4453 O O . ARG B 1 93 ? 6.684 -37.75 18.75 1 83.62 93 ARG B O 1
ATOM 4460 N N . ILE B 1 94 ? 7.91 -38.062 20.516 1 82.94 94 ILE B N 1
ATOM 4461 C CA . ILE B 1 94 ? 7.809 -36.656 20.875 1 82.94 94 ILE B CA 1
ATOM 4462 C C . ILE B 1 94 ? 8.492 -35.812 19.797 1 82.94 94 ILE B C 1
ATOM 4464 O O . ILE B 1 94 ? 7.938 -34.812 19.328 1 82.94 94 ILE B O 1
ATOM 4468 N N . VAL B 1 95 ? 9.617 -36.281 19.406 1 82 95 VAL B N 1
ATOM 4469 C CA . VAL B 1 95 ? 10.406 -35.531 18.422 1 82 95 VAL B CA 1
ATOM 4470 C C . VAL B 1 95 ? 9.727 -35.594 17.062 1 82 95 VAL B C 1
ATOM 4472 O O . VAL B 1 95 ? 9.883 -34.656 16.25 1 82 95 VAL B O 1
ATOM 4475 N N . SER B 1 96 ? 8.859 -36.531 16.938 1 81.25 96 SER B N 1
ATOM 4476 C CA . SER B 1 96 ? 8.195 -36.688 15.648 1 81.25 96 SER B CA 1
ATOM 4477 C C . SER B 1 96 ? 7.184 -35.594 15.398 1 81.25 96 SER B C 1
ATOM 4479 O O . SER B 1 96 ? 6.781 -35.344 14.258 1 81.25 96 SER B O 1
ATOM 4481 N N . PHE B 1 97 ? 6.988 -34.875 16.469 1 77.94 97 PHE B N 1
ATOM 4482 C CA . PHE B 1 97 ? 6.027 -33.812 16.328 1 77.94 97 PHE B CA 1
ATOM 4483 C C . PHE B 1 97 ? 6.723 -32.531 15.867 1 77.94 97 PHE B C 1
ATOM 4485 O O . PHE B 1 97 ? 6.062 -31.562 15.484 1 77.94 97 PHE B O 1
ATOM 4492 N N . ILE B 1 98 ? 7.984 -32.688 15.891 1 79.56 98 ILE B N 1
ATOM 4493 C CA . ILE B 1 98 ? 8.742 -31.516 15.469 1 79.56 98 ILE B CA 1
ATOM 4494 C C . ILE B 1 98 ? 9.195 -31.688 14.023 1 79.56 98 ILE B C 1
ATOM 4496 O O . ILE B 1 98 ? 9.812 -32.688 13.672 1 79.56 98 ILE B O 1
ATOM 4500 N N . TYR B 1 99 ? 8.852 -30.641 13.242 1 77.75 99 TYR B N 1
ATOM 4501 C CA . TYR B 1 99 ? 9.266 -30.688 11.844 1 77.75 99 TYR B CA 1
ATOM 4502 C C . TYR B 1 99 ? 10.781 -30.719 11.719 1 77.75 99 TYR B C 1
ATOM 4504 O O . TYR B 1 99 ? 11.477 -29.906 12.336 1 77.75 99 TYR B O 1
ATOM 4512 N N . PRO B 1 100 ? 11.289 -31.734 11.062 1 75.12 100 PRO B N 1
ATOM 4513 C CA . PRO B 1 100 ? 12.742 -31.922 11.016 1 75.12 100 PRO B CA 1
ATOM 4514 C C . PRO B 1 100 ? 13.492 -30.688 10.531 1 75.12 100 PRO B C 1
ATOM 4516 O O . PRO B 1 100 ? 14.688 -30.547 10.797 1 75.12 100 PRO B O 1
ATOM 4519 N N . LEU B 1 101 ? 12.789 -29.828 9.883 1 74.38 101 LEU B N 1
ATOM 4520 C CA . LEU B 1 101 ? 13.492 -28.656 9.359 1 74.38 101 LEU B CA 1
ATOM 4521 C C . LEU B 1 101 ? 13.234 -27.438 10.242 1 74.38 101 LEU B C 1
ATOM 4523 O O . LEU B 1 101 ? 13.672 -26.328 9.914 1 74.38 101 LEU B O 1
ATOM 4527 N N . ASP B 1 102 ? 12.633 -27.688 11.281 1 72.88 102 ASP B N 1
ATOM 4528 C CA . ASP B 1 102 ? 12.367 -26.609 12.227 1 72.88 102 ASP B CA 1
ATOM 4529 C C . ASP B 1 102 ? 13.602 -26.312 13.078 1 72.88 102 ASP B C 1
ATOM 4531 O O . ASP B 1 102 ? 14.43 -27.188 13.305 1 72.88 102 ASP B O 1
ATOM 4535 N N . LYS B 1 103 ? 13.688 -25.094 13.453 1 72.12 103 LYS B N 1
ATOM 4536 C CA . LYS B 1 103 ? 14.789 -24.672 14.32 1 72.12 103 LYS B CA 1
ATOM 4537 C C . LYS B 1 103 ? 14.852 -25.516 15.586 1 72.12 103 LYS B C 1
ATOM 4539 O O . LYS B 1 103 ? 15.938 -25.875 16.047 1 72.12 103 LYS B O 1
ATOM 4544 N N . THR B 1 104 ? 13.727 -25.781 16.078 1 73.38 104 THR B N 1
ATOM 4545 C CA . THR B 1 104 ? 13.641 -26.578 17.312 1 73.38 104 THR B CA 1
ATOM 4546 C C . THR B 1 104 ? 14.273 -27.953 17.109 1 73.38 104 THR B C 1
ATOM 4548 O O . THR B 1 104 ? 14.961 -28.469 17.984 1 73.38 104 THR B O 1
ATOM 4551 N N . PHE B 1 105 ? 14.07 -28.484 16 1 78.38 105 PHE B N 1
ATOM 4552 C CA . PHE B 1 105 ? 14.625 -29.797 15.688 1 78.38 105 PHE B CA 1
ATOM 4553 C C . PHE B 1 105 ? 16.141 -29.734 15.633 1 78.38 105 PHE B C 1
ATOM 4555 O O . PHE B 1 105 ? 16.828 -30.625 16.141 1 78.38 105 PHE B O 1
ATOM 4562 N N . MET B 1 106 ? 16.594 -28.672 15.125 1 72.31 106 MET B N 1
ATOM 4563 C CA . MET B 1 106 ? 18.031 -28.484 15.031 1 72.31 106 MET B CA 1
ATOM 4564 C C . MET B 1 106 ? 18.656 -28.328 16.406 1 72.31 106 MET B C 1
ATOM 4566 O O . MET B 1 106 ? 19.734 -28.875 16.672 1 72.31 106 MET B O 1
ATOM 4570 N N . CYS B 1 107 ? 17.969 -27.641 17.125 1 73.56 107 CYS B N 1
ATOM 4571 C CA . CYS B 1 107 ? 18.469 -27.453 18.484 1 73.56 107 CYS B CA 1
ATOM 4572 C C . CYS B 1 107 ? 18.484 -28.766 19.25 1 73.56 107 CYS B C 1
ATOM 4574 O O . CYS B 1 107 ? 19.438 -29.047 19.984 1 73.56 107 CYS B O 1
ATOM 4576 N N . LEU B 1 108 ? 17.5 -29.516 19 1 78.19 108 LEU B N 1
ATOM 4577 C CA . LEU B 1 108 ? 17.438 -30.812 19.656 1 78.19 108 LEU B CA 1
ATOM 4578 C C . LEU B 1 108 ? 18.594 -31.703 19.219 1 78.19 108 LEU B C 1
ATOM 4580 O O . LEU B 1 108 ? 19.156 -32.438 20.031 1 78.19 108 LEU B O 1
ATOM 4584 N N . LYS B 1 109 ? 19 -31.578 18.016 1 76.38 109 LYS B N 1
ATOM 4585 C CA . LYS B 1 109 ? 20.094 -32.375 17.453 1 76.38 109 LYS B CA 1
ATOM 4586 C C . LYS B 1 109 ? 21.422 -32 18.109 1 76.38 109 LYS B C 1
ATOM 4588 O O . LYS B 1 109 ? 22.312 -32.875 18.234 1 76.38 109 LYS B O 1
ATOM 4593 N N . LEU B 1 110 ? 21.469 -30.781 18.562 1 74.38 110 LEU B N 1
ATOM 4594 C CA . LEU B 1 110 ? 22.734 -30.281 19.078 1 74.38 110 LEU B CA 1
ATOM 4595 C C . LEU B 1 110 ? 22.75 -30.281 20.594 1 74.38 110 LEU B C 1
ATOM 4597 O O . LEU B 1 110 ? 23.734 -29.875 21.219 1 74.38 110 LEU B O 1
ATOM 4601 N N . THR B 1 111 ? 21.688 -30.672 21.203 1 76.56 111 THR B N 1
ATOM 4602 C CA . THR B 1 111 ? 21.547 -30.547 22.641 1 76.56 111 THR B CA 1
ATOM 4603 C C . THR B 1 111 ? 22.359 -31.609 23.359 1 76.56 111 THR B C 1
ATOM 4605 O O . THR B 1 111 ? 23.109 -31.297 24.297 1 76.56 111 THR B O 1
ATOM 4608 N N . CYS B 1 112 ? 22.328 -32.938 23.094 1 78.94 112 CYS B N 1
ATOM 4609 C CA . CYS B 1 112 ? 23.047 -34.031 23.734 1 78.94 112 CYS B CA 1
ATOM 4610 C C . CYS B 1 112 ? 23.156 -35.219 22.797 1 78.94 112 CYS B C 1
ATOM 4612 O O . CYS B 1 112 ? 22.531 -35.25 21.734 1 78.94 112 CYS B O 1
ATOM 4614 N N . LYS B 1 113 ? 23.984 -36.188 23.172 1 83.12 113 LYS B N 1
ATOM 4615 C CA . LYS B 1 113 ? 24.25 -37.344 22.328 1 83.12 113 LYS B CA 1
ATOM 4616 C C . LYS B 1 113 ? 22.984 -38.188 22.125 1 83.12 113 LYS B C 1
ATOM 4618 O O . LYS B 1 113 ? 22.734 -38.688 21.031 1 83.12 113 LYS B O 1
ATOM 4623 N N . ARG B 1 114 ? 22.281 -38.312 23.125 1 84.12 114 ARG B N 1
ATOM 4624 C CA . ARG B 1 114 ? 21.078 -39.125 23.062 1 84.12 114 ARG B CA 1
ATOM 4625 C C . ARG B 1 114 ? 20.062 -38.531 22.094 1 84.12 114 ARG B C 1
ATOM 4627 O O . ARG B 1 114 ? 19.516 -39.219 21.234 1 84.12 114 ARG B O 1
ATOM 4634 N N . LEU B 1 115 ? 19.828 -37.281 22.25 1 85.38 115 LEU B N 1
ATOM 4635 C CA . LEU B 1 115 ? 18.875 -36.625 21.375 1 85.3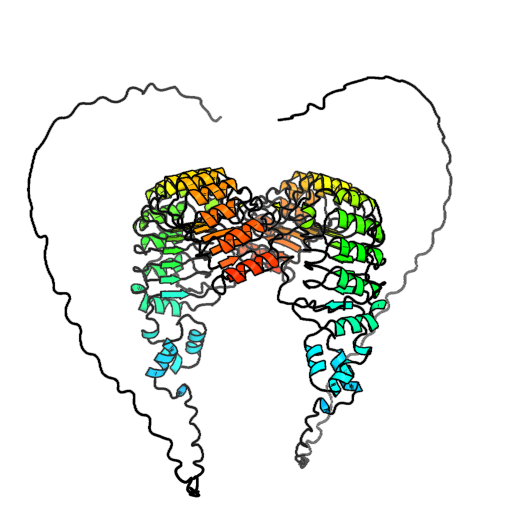8 115 LEU B CA 1
ATOM 4636 C C . LEU B 1 115 ? 19.391 -36.594 19.938 1 85.38 115 LEU B C 1
ATOM 4638 O O . LEU B 1 115 ? 18.609 -36.688 19 1 85.38 115 LEU B O 1
ATOM 4642 N N . HIS B 1 116 ? 20.625 -36.469 19.812 1 84.88 116 HIS B N 1
ATOM 4643 C CA . HIS B 1 116 ? 21.234 -36.531 18.484 1 84.88 116 HIS B CA 1
ATOM 4644 C C . HIS B 1 116 ? 20.922 -37.875 17.828 1 84.88 116 HIS B C 1
ATOM 4646 O O . HIS B 1 116 ? 20.531 -37.938 16.656 1 84.88 116 HIS B O 1
ATOM 4652 N N . ALA B 1 117 ? 21.109 -38.906 18.625 1 85.81 117 ALA B N 1
ATOM 4653 C CA . ALA B 1 117 ? 20.844 -40.25 18.109 1 85.81 117 ALA B CA 1
ATOM 4654 C C . ALA B 1 117 ? 19.375 -40.406 17.734 1 85.81 117 ALA B C 1
ATOM 4656 O O . ALA B 1 117 ? 19.062 -41 16.703 1 85.81 117 ALA B O 1
ATOM 4657 N N . ILE B 1 118 ? 18.547 -39.875 18.453 1 85.56 118 ILE B N 1
ATOM 4658 C CA . ILE B 1 118 ? 17.109 -40 18.203 1 85.56 118 ILE B CA 1
ATOM 4659 C C . ILE B 1 118 ? 16.75 -39.219 16.922 1 85.56 118 ILE B C 1
ATOM 4661 O O . ILE B 1 118 ? 15.961 -39.719 16.109 1 85.56 118 ILE B O 1
ATOM 4665 N N . THR B 1 119 ? 17.391 -38.094 16.781 1 80.5 119 THR B N 1
ATOM 4666 C CA . THR B 1 119 ? 17.062 -37.25 15.641 1 80.5 119 THR B CA 1
ATOM 4667 C C . THR B 1 119 ? 17.578 -37.844 14.344 1 80.5 119 THR B C 1
ATOM 4669 O O . THR B 1 119 ? 17.188 -37.438 13.25 1 80.5 119 THR B O 1
ATOM 4672 N N . GLU B 1 120 ? 18.375 -38.875 14.547 1 80.06 120 GLU B N 1
ATOM 4673 C CA . GLU B 1 120 ? 18.922 -39.531 13.359 1 80.06 120 GLU B CA 1
ATOM 4674 C C . GLU B 1 120 ? 18.016 -40.656 12.891 1 80.06 120 GLU B C 1
ATOM 4676 O O . GLU B 1 120 ? 18.219 -41.25 11.82 1 80.06 120 GLU B O 1
ATOM 4681 N N . ASP B 1 121 ? 16.984 -40.938 13.57 1 84 121 ASP B N 1
ATOM 4682 C CA . ASP B 1 121 ? 16.047 -42 13.195 1 84 121 ASP B CA 1
ATOM 4683 C C . ASP B 1 121 ? 15.336 -41.656 11.883 1 84 121 ASP B C 1
ATOM 4685 O O . ASP B 1 121 ? 14.711 -40.594 11.766 1 84 121 ASP B O 1
ATOM 4689 N N . PRO B 1 122 ? 15.352 -42.562 10.922 1 81.31 122 PRO B N 1
ATOM 4690 C CA . PRO B 1 122 ? 14.789 -42.312 9.594 1 81.31 122 PRO B CA 1
ATOM 4691 C C . PRO B 1 122 ? 13.273 -42.094 9.625 1 81.31 122 PRO B C 1
ATOM 4693 O O . PRO B 1 122 ? 12.719 -41.438 8.727 1 81.31 122 PRO B O 1
ATOM 4696 N N . THR B 1 123 ? 12.625 -42.5 10.609 1 80.5 123 THR B N 1
ATOM 4697 C CA . THR B 1 123 ? 11.172 -42.375 10.695 1 80.5 123 THR B CA 1
ATOM 4698 C C . THR B 1 123 ? 10.758 -40.938 10.867 1 80.5 123 THR B C 1
ATOM 4700 O O . THR B 1 123 ? 9.617 -40.562 10.578 1 80.5 123 THR B O 1
ATOM 4703 N N . LEU B 1 124 ? 11.688 -40.188 11.258 1 78.5 124 LEU B N 1
ATOM 4704 C CA . LEU B 1 124 ? 11.391 -38.781 11.523 1 78.5 124 LEU B CA 1
ATOM 4705 C C . LEU B 1 124 ? 11.391 -37.969 10.227 1 78.5 124 LEU B C 1
ATOM 4707 O O . LEU B 1 124 ? 10.883 -36.844 10.188 1 78.5 124 LEU B O 1
ATOM 4711 N N . TYR B 1 125 ? 11.859 -38.688 9.227 1 76.62 125 TYR B N 1
ATOM 4712 C CA . TYR B 1 125 ? 12.055 -37.938 7.984 1 76.62 125 TYR B CA 1
ATOM 4713 C C . TYR B 1 125 ? 11.109 -38.438 6.895 1 76.62 125 TYR B C 1
ATOM 4715 O O . TYR B 1 125 ? 11.305 -38.125 5.715 1 76.62 125 TYR B O 1
ATOM 4723 N N . GLN B 1 126 ? 10.141 -39.219 7.32 1 76.62 126 GLN B N 1
ATOM 4724 C CA . GLN B 1 126 ? 9.141 -39.688 6.355 1 76.62 126 GLN B CA 1
ATOM 4725 C C . GLN B 1 126 ? 8.055 -38.625 6.16 1 76.62 126 GLN B C 1
ATOM 4727 O O . GLN B 1 126 ? 7.121 -38.531 6.957 1 76.62 126 GLN B O 1
ATOM 4732 N N . LEU B 1 127 ? 8.297 -37.812 5.141 1 80 127 LEU B N 1
ATOM 4733 C CA . LEU B 1 127 ? 7.387 -36.719 4.859 1 80 127 LEU B CA 1
ATOM 4734 C C . LEU B 1 127 ? 6.785 -36.844 3.463 1 80 127 LEU B C 1
ATOM 4736 O O . LEU B 1 127 ? 7.414 -37.406 2.562 1 80 127 LEU B O 1
ATOM 4740 N N . THR B 1 128 ? 5.527 -36.5 3.348 1 84.5 128 THR B N 1
ATOM 4741 C CA . THR B 1 128 ? 4.898 -36.375 2.035 1 84.5 128 THR B CA 1
ATOM 4742 C C . THR B 1 128 ? 4.945 -34.938 1.519 1 84.5 128 THR B C 1
ATOM 4744 O O . THR B 1 128 ? 4.797 -34.719 0.318 1 84.5 128 THR B O 1
ATOM 4747 N N . THR B 1 129 ? 5.062 -34.094 2.355 1 86.31 129 THR B N 1
ATOM 4748 C CA . THR B 1 129 ? 5.211 -32.688 2.004 1 86.31 129 THR B CA 1
ATOM 4749 C C . THR B 1 129 ? 6.344 -32.062 2.803 1 86.31 129 THR B C 1
ATOM 4751 O O . THR B 1 129 ? 6.539 -32.375 3.979 1 86.31 129 THR B O 1
ATOM 4754 N N . LEU B 1 130 ? 7.137 -31.234 2.084 1 85.38 130 LEU B N 1
ATOM 4755 C CA . LEU B 1 130 ? 8.273 -30.578 2.715 1 85.38 130 LEU B CA 1
ATOM 4756 C C . LEU B 1 130 ? 8.18 -29.062 2.535 1 85.38 130 LEU B C 1
ATOM 4758 O O . LEU B 1 130 ? 7.977 -28.578 1.419 1 85.38 130 LEU B O 1
ATOM 4762 N N . THR B 1 131 ? 8.18 -28.328 3.631 1 83.44 131 THR B N 1
ATOM 4763 C CA . THR B 1 131 ? 8.266 -26.875 3.598 1 83.44 131 THR B CA 1
ATOM 4764 C C . THR B 1 131 ? 9.562 -26.391 4.238 1 83.44 131 THR B C 1
ATOM 4766 O O . THR B 1 131 ? 9.828 -26.688 5.406 1 83.44 131 THR B O 1
ATOM 4769 N N . VAL B 1 132 ? 10.383 -25.672 3.5 1 78.94 132 VAL B N 1
ATOM 4770 C CA . VAL B 1 132 ? 11.641 -25.141 3.998 1 78.94 132 VAL B CA 1
ATOM 4771 C C . VAL B 1 132 ? 11.461 -23.672 4.418 1 78.94 132 VAL B C 1
ATOM 4773 O O . VAL B 1 132 ? 11.031 -22.844 3.619 1 78.94 132 VAL B O 1
ATOM 4776 N N . PRO B 1 133 ? 11.773 -23.328 5.602 1 70.06 133 PRO B N 1
ATOM 4777 C CA . PRO B 1 133 ? 11.617 -21.953 6.078 1 70.06 133 PRO B CA 1
ATOM 4778 C C . PRO B 1 133 ? 12.578 -20.969 5.406 1 70.06 133 PRO B C 1
ATOM 4780 O O . PRO B 1 133 ? 13.742 -21.312 5.164 1 70.06 133 PRO B O 1
ATOM 4783 N N . SER B 1 134 ? 12.164 -19.781 5.18 1 72.19 134 SER B N 1
ATOM 4784 C CA . SER B 1 134 ? 12.914 -18.797 4.41 1 72.19 134 SER B CA 1
ATOM 4785 C C . SER B 1 134 ? 14.031 -18.172 5.254 1 72.19 134 SER B C 1
ATOM 4787 O O . SER B 1 134 ? 15.078 -17.812 4.727 1 72.19 134 SER B O 1
ATOM 4789 N N . ARG B 1 135 ? 13.867 -17.906 6.473 1 61.81 135 ARG B N 1
ATOM 4790 C CA . ARG B 1 135 ? 14.797 -17.125 7.281 1 61.81 135 ARG B CA 1
ATOM 4791 C C . ARG B 1 135 ? 15.781 -18.031 8.016 1 61.81 135 ARG B C 1
ATOM 4793 O O . ARG B 1 135 ? 16.688 -17.547 8.695 1 61.81 135 ARG B O 1
ATOM 4800 N N . CYS B 1 136 ? 15.578 -19.297 7.848 1 55.19 136 CYS B N 1
ATOM 4801 C CA . CYS B 1 136 ? 16.406 -20.141 8.711 1 55.19 136 CYS B CA 1
ATOM 4802 C C . CYS B 1 136 ? 17.547 -20.766 7.922 1 55.19 136 CYS B C 1
ATOM 4804 O O . CYS B 1 136 ? 17.375 -21.141 6.762 1 55.19 136 CYS B O 1
ATOM 4806 N N . LEU B 1 137 ? 18.797 -20.484 8.438 1 53.34 137 LEU B N 1
ATOM 4807 C CA . LEU B 1 137 ? 20 -21.125 7.91 1 53.34 137 LEU B CA 1
ATOM 4808 C C . LEU B 1 137 ? 19.875 -22.641 7.945 1 53.34 137 LEU B C 1
ATOM 4810 O O . LEU B 1 137 ? 19.688 -23.219 9.016 1 53.34 137 LEU B O 1
ATOM 4814 N N . PHE B 1 138 ? 19.125 -23.172 7.148 1 53.88 138 PHE B N 1
ATOM 4815 C CA . PHE B 1 138 ? 18.906 -24.625 7.215 1 53.88 138 PHE B CA 1
ATOM 4816 C C . PHE B 1 138 ? 20.172 -25.375 6.801 1 53.88 138 PHE B C 1
ATOM 4818 O O . PHE B 1 138 ? 20.906 -24.922 5.914 1 53.88 138 PHE B O 1
ATOM 4825 N N . SER B 1 139 ? 20.484 -26.312 7.699 1 61.91 139 SER B N 1
ATOM 4826 C CA . SER B 1 139 ? 21.609 -27.203 7.441 1 61.91 139 SER B CA 1
ATOM 4827 C C . SER B 1 139 ? 21.359 -28.094 6.234 1 61.91 139 SER B C 1
ATOM 4829 O O . SER B 1 139 ? 20.281 -28.703 6.117 1 61.91 139 SER B O 1
ATOM 4831 N N . PHE B 1 140 ? 22.141 -28.094 5.27 1 64.5 140 PHE B N 1
ATOM 4832 C CA . PHE B 1 140 ? 22.109 -28.922 4.074 1 64.5 140 PHE B CA 1
ATOM 4833 C C . PHE B 1 140 ? 22.047 -30.391 4.438 1 64.5 14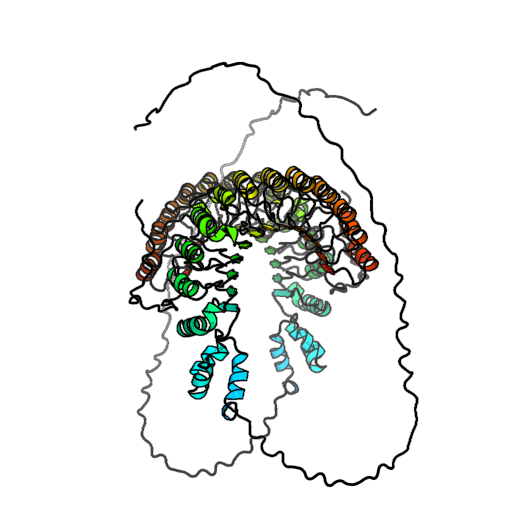0 PHE B C 1
ATOM 4835 O O . PHE B 1 140 ? 21.406 -31.188 3.75 1 64.5 140 PHE B O 1
ATOM 4842 N N . ALA B 1 141 ? 22.562 -30.672 5.57 1 67.06 141 ALA B N 1
ATOM 4843 C CA . ALA B 1 141 ? 22.609 -32.094 5.977 1 67.06 141 ALA B CA 1
ATOM 4844 C C . ALA B 1 141 ? 21.203 -32.594 6.297 1 67.06 141 ALA B C 1
ATOM 4846 O O . ALA B 1 141 ? 20.875 -33.75 5.961 1 67.06 141 ALA B O 1
ATOM 4847 N N . VAL B 1 142 ? 20.547 -31.781 6.824 1 70.12 142 VAL B N 1
ATOM 4848 C CA . VAL B 1 142 ? 19.203 -32.188 7.191 1 70.12 142 VAL B CA 1
ATOM 4849 C C . VAL B 1 142 ? 18.344 -32.344 5.938 1 70.12 142 VAL B C 1
ATOM 4851 O O . VAL B 1 142 ? 17.594 -33.312 5.797 1 70.12 142 VAL B O 1
ATOM 4854 N N . LEU B 1 143 ? 18.516 -31.406 5.035 1 76.19 143 LEU B N 1
ATOM 4855 C CA . LEU B 1 143 ? 17.766 -31.484 3.783 1 76.19 143 LEU B CA 1
ATOM 4856 C C . LEU B 1 143 ? 18.141 -32.75 3.012 1 76.19 143 LEU B C 1
ATOM 4858 O O . LEU B 1 143 ? 17.266 -33.438 2.494 1 76.19 143 LEU B O 1
ATOM 4862 N N . GLN B 1 144 ? 19.375 -33.031 3.023 1 76.31 144 GLN B N 1
ATOM 4863 C CA . GLN B 1 144 ? 19.844 -34.219 2.328 1 76.31 144 GLN B CA 1
ATOM 4864 C C . GLN B 1 144 ? 19.25 -35.5 2.938 1 76.31 144 GLN B C 1
ATOM 4866 O O . GLN B 1 144 ? 18.844 -36.406 2.215 1 76.31 144 GLN B O 1
ATOM 4871 N N . ARG B 1 145 ? 19.188 -35.469 4.137 1 75 145 ARG B N 1
ATOM 4872 C CA . ARG B 1 145 ? 18.625 -36.625 4.812 1 75 145 ARG B CA 1
ATOM 4873 C C . ARG B 1 145 ? 17.141 -36.781 4.484 1 75 145 ARG B C 1
ATOM 4875 O O . ARG B 1 145 ? 16.672 -37.906 4.258 1 75 145 ARG B O 1
ATOM 4882 N N . VAL B 1 146 ? 16.547 -35.719 4.496 1 79.75 146 VAL B N 1
ATOM 4883 C CA . VAL B 1 146 ? 15.133 -35.781 4.16 1 79.75 146 VAL B CA 1
ATOM 4884 C C . VAL B 1 146 ? 14.953 -36.281 2.736 1 79.75 146 VAL B C 1
ATOM 4886 O O . VAL B 1 146 ? 14.094 -37.125 2.48 1 79.75 146 VAL B O 1
ATOM 4889 N N . LEU B 1 147 ? 15.805 -35.844 1.862 1 82.81 147 LEU B N 1
ATOM 4890 C CA . LEU B 1 147 ? 15.695 -36.219 0.462 1 82.81 147 LEU B CA 1
ATOM 4891 C C . LEU B 1 147 ? 16.031 -37.719 0.289 1 82.81 147 LEU B C 1
ATOM 4893 O O . LEU B 1 147 ? 15.391 -38.406 -0.5 1 82.81 147 LEU B O 1
ATOM 4897 N N . ASP B 1 148 ? 16.906 -38.156 1.102 1 82.31 148 ASP B N 1
ATOM 4898 C CA . ASP B 1 148 ? 17.328 -39.562 1.022 1 82.31 148 ASP B CA 1
ATOM 4899 C C . ASP B 1 148 ? 16.203 -40.469 1.495 1 82.31 148 ASP B C 1
ATOM 4901 O O . ASP B 1 148 ? 16 -41.562 0.927 1 82.31 148 ASP B O 1
ATOM 4905 N N . VAL B 1 149 ? 15.531 -40.031 2.434 1 82.25 149 VAL B N 1
ATOM 4906 C CA . VAL B 1 149 ? 14.539 -40.875 3.07 1 82.25 149 VAL B CA 1
ATOM 4907 C C . VAL B 1 149 ? 13.188 -40.719 2.385 1 82.25 149 VAL B C 1
ATOM 4909 O O . VAL B 1 149 ? 12.484 -41.688 2.127 1 82.25 149 VAL B O 1
ATOM 4912 N N . SER B 1 150 ? 12.898 -39.531 2.074 1 83.38 150 SER B N 1
ATOM 4913 C CA . SER B 1 150 ? 11.523 -39.281 1.67 1 83.38 150 SER B CA 1
ATOM 4914 C C . SER B 1 150 ? 11.461 -38.719 0.243 1 83.38 150 SER B C 1
ATOM 4916 O O . SER B 1 150 ? 10.383 -38.469 -0.276 1 83.38 150 SER B O 1
ATOM 4918 N N . GLY B 1 151 ? 12.492 -38.531 -0.341 1 85.12 151 GLY B N 1
ATOM 4919 C CA . GLY B 1 151 ? 12.531 -37.906 -1.648 1 85.12 151 GLY B CA 1
ATOM 4920 C C . GLY B 1 151 ? 11.578 -38.531 -2.646 1 85.12 151 GLY B C 1
ATOM 4921 O O . GLY B 1 151 ? 10.82 -37.844 -3.316 1 85.12 151 GLY B O 1
ATOM 4922 N N . GLU B 1 152 ? 11.523 -39.812 -2.664 1 87.94 152 GLU B N 1
ATOM 4923 C CA . GLU B 1 152 ? 10.711 -40.562 -3.639 1 87.94 152 GLU B CA 1
ATOM 4924 C C . GLU B 1 152 ? 9.234 -40.5 -3.271 1 87.94 152 GLU B C 1
ATOM 4926 O O . GLU B 1 152 ? 8.367 -40.656 -4.133 1 87.94 152 GLU B O 1
ATOM 4931 N N . ALA B 1 153 ? 9.023 -40.188 -2.064 1 88.5 153 ALA B N 1
ATOM 4932 C CA . ALA B 1 153 ? 7.637 -40.188 -1.609 1 88.5 153 ALA B CA 1
ATOM 4933 C C . ALA B 1 153 ? 7.078 -38.781 -1.522 1 88.5 153 ALA B C 1
ATOM 4935 O O . ALA B 1 153 ? 5.875 -38.594 -1.318 1 88.5 153 ALA B O 1
ATOM 4936 N N . LEU B 1 154 ? 7.852 -37.844 -1.752 1 90.75 154 LEU B N 1
ATOM 4937 C CA . LEU B 1 154 ? 7.426 -36.469 -1.599 1 90.75 154 LEU B CA 1
ATOM 4938 C C . LEU B 1 154 ? 6.449 -36.062 -2.703 1 90.75 154 LEU B C 1
ATOM 4940 O O . LEU B 1 154 ? 6.703 -36.344 -3.881 1 90.75 154 LEU B O 1
ATOM 4944 N N . ILE B 1 155 ? 5.359 -35.469 -2.299 1 93.5 155 ILE B N 1
ATOM 4945 C CA . ILE B 1 155 ? 4.336 -35.031 -3.24 1 93.5 155 ILE B CA 1
ATOM 4946 C C . ILE B 1 155 ? 4.324 -33.5 -3.314 1 93.5 155 ILE B C 1
ATOM 4948 O O . ILE B 1 155 ? 3.988 -32.938 -4.352 1 93.5 155 ILE B O 1
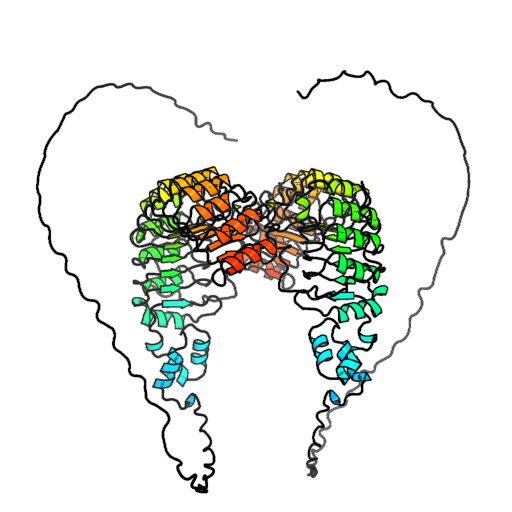ATOM 4952 N N . GLY B 1 156 ? 4.648 -32.875 -2.256 1 94.62 156 GLY B N 1
ATOM 4953 C CA . GLY B 1 156 ? 4.676 -31.422 -2.207 1 94.62 156 GLY B CA 1
ATOM 4954 C C . GLY B 1 156 ? 5.949 -30.859 -1.6 1 94.62 156 GLY B C 1
ATOM 4955 O O . GLY B 1 156 ? 6.457 -31.406 -0.61 1 94.62 156 GLY B O 1
ATOM 4956 N N . LEU B 1 157 ? 6.461 -29.797 -2.23 1 93.19 157 LEU B N 1
ATOM 4957 C CA . LEU B 1 157 ? 7.672 -29.125 -1.76 1 93.19 157 LEU B CA 1
ATOM 4958 C C . LEU B 1 157 ? 7.512 -27.609 -1.822 1 93.19 157 LEU B C 1
ATOM 4960 O O . LEU B 1 157 ? 7.172 -27.062 -2.871 1 93.19 157 LEU B O 1
ATOM 4964 N N . ASP B 1 158 ? 7.734 -26.969 -0.677 1 92.81 158 ASP B N 1
ATOM 4965 C CA . ASP B 1 158 ? 7.641 -25.516 -0.608 1 92.81 158 ASP B CA 1
ATOM 4966 C C . ASP B 1 158 ? 8.969 -24.891 -0.191 1 92.81 158 ASP B C 1
ATOM 4968 O O . ASP B 1 158 ? 9.391 -25.031 0.96 1 92.81 158 ASP B O 1
ATOM 4972 N N . LEU B 1 159 ? 9.523 -24.219 -1.137 1 90.5 159 LEU B N 1
ATOM 4973 C CA . LEU B 1 159 ? 10.805 -23.562 -0.904 1 90.5 159 LEU B CA 1
ATOM 4974 C C . LEU B 1 159 ? 10.656 -22.047 -0.96 1 90.5 159 LEU B C 1
ATOM 4976 O O . LEU B 1 159 ? 11.633 -21.328 -1.17 1 90.5 159 LEU B O 1
ATOM 4980 N N . SER B 1 160 ? 9.5 -21.531 -0.717 1 92.38 160 SER B N 1
ATOM 4981 C CA . SER B 1 160 ? 9.203 -20.125 -0.885 1 92.38 160 SER B CA 1
ATOM 4982 C C . SER B 1 160 ? 10.039 -19.266 0.057 1 92.38 160 SER B C 1
ATOM 4984 O O . SER B 1 160 ? 10.164 -19.578 1.243 1 92.38 160 SER B O 1
ATOM 4986 N N . GLY B 1 161 ? 10.586 -18.219 -0.519 1 86.06 161 GLY B N 1
ATOM 4987 C CA . GLY B 1 161 ? 11.32 -17.25 0.279 1 86.06 161 GLY B CA 1
ATOM 4988 C C . GLY B 1 161 ? 12.773 -17.625 0.479 1 86.06 161 GLY B C 1
ATOM 4989 O O . GLY B 1 161 ? 13.547 -16.844 1.039 1 86.06 161 GLY B O 1
ATOM 4990 N N . CYS B 1 162 ? 13.195 -18.766 0.049 1 81.31 162 CYS B N 1
ATOM 4991 C CA . CYS B 1 162 ? 14.586 -19.172 0.194 1 81.31 162 CYS B CA 1
ATOM 4992 C C . CYS B 1 162 ? 15.461 -18.516 -0.863 1 81.31 162 CYS B C 1
ATOM 4994 O O . CYS B 1 162 ? 15.469 -18.938 -2.021 1 81.31 162 CYS B O 1
ATOM 4996 N N . GLU B 1 163 ? 16.266 -17.609 -0.49 1 75.94 163 GLU B N 1
ATOM 4997 C CA . GLU B 1 163 ? 17.047 -16.812 -1.424 1 75.94 163 GLU B CA 1
ATOM 4998 C C . GLU B 1 163 ? 18.312 -17.531 -1.861 1 75.94 163 GLU B C 1
ATOM 5000 O O . GLU B 1 163 ? 18.953 -17.141 -2.844 1 75.94 163 GLU B O 1
ATOM 5005 N N . ASP B 1 164 ? 18.609 -18.625 -1.212 1 75.94 164 ASP B N 1
ATOM 5006 C CA . ASP B 1 164 ? 19.859 -19.312 -1.485 1 75.94 164 ASP B CA 1
ATOM 5007 C C . ASP B 1 164 ? 19.641 -20.5 -2.42 1 75.94 164 ASP B C 1
ATOM 5009 O O . ASP B 1 164 ? 20.578 -21.25 -2.703 1 75.94 164 ASP B O 1
ATOM 5013 N N . ILE B 1 165 ? 18.531 -20.719 -2.824 1 83.38 165 ILE B N 1
ATOM 5014 C CA . ILE B 1 165 ? 18.25 -21.812 -3.752 1 83.38 165 ILE B CA 1
ATOM 5015 C C . ILE B 1 165 ? 18.703 -21.422 -5.156 1 83.38 165 ILE B C 1
ATOM 5017 O O . ILE B 1 165 ? 18.203 -20.438 -5.727 1 83.38 165 ILE B O 1
ATOM 5021 N N . THR B 1 166 ? 19.656 -22.141 -5.602 1 83.75 166 THR B N 1
ATOM 5022 C CA . THR B 1 166 ? 20.172 -21.938 -6.949 1 83.75 166 THR B CA 1
ATOM 5023 C C . THR B 1 166 ? 19.625 -23 -7.902 1 83.75 166 THR B C 1
ATOM 5025 O O . THR B 1 166 ? 18.969 -23.938 -7.473 1 83.75 166 THR B O 1
ATOM 5028 N N . ASN B 1 167 ? 19.906 -22.875 -9.203 1 88.69 167 ASN B N 1
ATOM 5029 C CA . ASN B 1 167 ? 19.531 -23.891 -10.172 1 88.69 167 ASN B CA 1
ATOM 5030 C C . ASN B 1 167 ? 20.156 -25.25 -9.812 1 88.69 167 ASN B C 1
ATOM 5032 O O . ASN B 1 167 ? 19.516 -26.297 -9.992 1 88.69 167 ASN B O 1
ATOM 5036 N N . TYR B 1 168 ? 21.297 -25.172 -9.25 1 84.44 168 TYR B N 1
ATOM 5037 C CA . TYR B 1 168 ? 22 -26.391 -8.898 1 84.44 168 TYR B CA 1
ATOM 5038 C C . TYR B 1 168 ? 21.328 -27.094 -7.723 1 84.44 168 TYR B C 1
ATOM 5040 O O . TYR B 1 168 ? 21.141 -28.312 -7.742 1 84.44 168 TYR B O 1
ATOM 5048 N N . THR B 1 169 ? 21 -26.281 -6.715 1 83.25 169 THR B N 1
ATOM 5049 C CA . THR B 1 169 ? 20.297 -26.859 -5.566 1 83.25 169 THR B CA 1
ATOM 5050 C C . THR B 1 169 ? 18.953 -27.453 -5.992 1 83.25 169 THR B C 1
ATOM 5052 O O . THR B 1 169 ? 18.594 -28.547 -5.531 1 83.25 169 THR B O 1
ATOM 5055 N N . LEU B 1 170 ? 18.344 -26.766 -6.836 1 90.06 170 LEU B N 1
ATOM 5056 C CA . LEU B 1 170 ? 17.062 -27.266 -7.348 1 90.06 170 LEU B CA 1
ATOM 5057 C C . LEU B 1 170 ? 17.25 -28.578 -8.094 1 90.06 170 LEU B C 1
ATOM 5059 O O . LEU B 1 170 ? 16.438 -29.5 -7.953 1 90.06 170 LEU B O 1
ATOM 5063 N N . PHE B 1 171 ? 18.297 -28.797 -8.805 1 91 171 PHE B N 1
ATOM 5064 C CA . PHE B 1 171 ? 18.625 -30.031 -9.508 1 91 171 PHE B CA 1
ATOM 5065 C C . PHE B 1 171 ? 18.812 -31.188 -8.531 1 91 171 PHE B C 1
ATOM 5067 O O . PHE B 1 171 ? 18.25 -32.281 -8.727 1 91 171 PHE B O 1
ATOM 5074 N N . ARG B 1 172 ? 19.453 -30.922 -7.523 1 84.19 172 ARG B N 1
ATOM 5075 C CA . ARG B 1 172 ? 19.719 -31.953 -6.531 1 84.19 172 ARG B CA 1
ATOM 5076 C C . ARG B 1 172 ? 18.438 -32.438 -5.871 1 84.19 172 ARG B C 1
ATOM 5078 O O . ARG B 1 172 ? 18.281 -33.625 -5.605 1 84.19 172 ARG B O 1
ATOM 5085 N N . ILE B 1 173 ? 17.672 -31.531 -5.703 1 88 173 ILE B N 1
ATOM 5086 C CA . ILE B 1 173 ? 16.406 -31.859 -5.066 1 88 173 ILE B CA 1
ATOM 5087 C C . ILE B 1 173 ? 15.516 -32.625 -6.051 1 88 173 ILE B C 1
ATOM 5089 O O . ILE B 1 173 ? 14.984 -33.688 -5.73 1 88 173 ILE B O 1
ATOM 5093 N N . ALA B 1 174 ? 15.43 -32.031 -7.219 1 92.12 174 ALA B N 1
ATOM 5094 C CA . ALA B 1 174 ? 14.539 -32.594 -8.242 1 92.12 174 ALA B CA 1
ATOM 5095 C C . ALA B 1 174 ? 14.93 -34.031 -8.609 1 92.12 174 ALA B C 1
ATOM 5097 O O . ALA B 1 174 ? 14.07 -34.844 -8.898 1 92.12 174 ALA B O 1
ATOM 5098 N N . ALA B 1 175 ? 16.188 -34.281 -8.531 1 89.12 175 ALA B N 1
ATOM 5099 C CA . ALA B 1 175 ? 16.703 -35.625 -8.891 1 89.12 175 ALA B CA 1
ATOM 5100 C C . ALA B 1 175 ? 16.188 -36.688 -7.93 1 89.12 175 ALA B C 1
ATOM 5102 O O . ALA B 1 175 ? 16.109 -37.844 -8.281 1 89.12 175 ALA B O 1
ATOM 5103 N N . HIS B 1 176 ? 15.781 -36.312 -6.746 1 89.06 176 HIS B N 1
ATOM 5104 C CA . HIS B 1 176 ? 15.336 -37.25 -5.734 1 89.06 176 HIS B CA 1
ATOM 5105 C C . HIS B 1 176 ? 13.812 -37.281 -5.629 1 89.06 176 HIS B C 1
ATOM 5107 O O . HIS B 1 176 ? 13.25 -38.156 -4.961 1 89.06 176 HIS B O 1
ATOM 5113 N N . CYS B 1 177 ? 13.219 -36.344 -6.281 1 91.88 177 CYS B N 1
ATOM 5114 C CA . CYS B 1 177 ? 11.789 -36.156 -6.027 1 91.88 177 CYS B CA 1
ATOM 5115 C C . CYS B 1 177 ? 10.977 -36.344 -7.305 1 91.88 177 CYS B C 1
ATOM 5117 O O . CYS B 1 177 ? 10.156 -35.5 -7.645 1 91.88 177 CYS B O 1
ATOM 5119 N N . GLY B 1 178 ? 11.047 -37.375 -7.934 1 91.19 178 GLY B N 1
ATOM 5120 C CA . GLY B 1 178 ? 10.43 -37.625 -9.227 1 91.19 178 GLY B CA 1
ATOM 5121 C C . GLY B 1 178 ? 8.914 -37.656 -9.164 1 91.19 178 GLY B C 1
ATOM 5122 O O . GLY B 1 178 ? 8.242 -37.438 -10.172 1 91.19 178 GLY B O 1
ATOM 5123 N N . LYS B 1 179 ? 8.344 -37.875 -8 1 93.44 179 LYS B N 1
ATOM 5124 C CA . LYS B 1 179 ? 6.898 -38 -7.871 1 93.44 179 LYS B CA 1
ATOM 5125 C C . LYS B 1 179 ? 6.27 -36.688 -7.379 1 93.44 179 LYS B C 1
ATOM 5127 O O . LYS B 1 179 ? 5.086 -36.656 -7.043 1 93.44 179 LYS B O 1
ATOM 5132 N N . LEU B 1 180 ? 6.996 -35.688 -7.383 1 95.56 180 LEU B N 1
ATOM 5133 C CA . LEU B 1 180 ? 6.543 -34.406 -6.863 1 95.56 180 LEU B CA 1
ATOM 5134 C C . LEU B 1 180 ? 5.387 -33.875 -7.699 1 95.56 180 LEU B C 1
ATOM 5136 O O . LEU B 1 180 ? 5.453 -33.875 -8.93 1 95.56 180 LEU B O 1
ATOM 5140 N N . LYS B 1 181 ? 4.324 -33.406 -7.039 1 97.38 181 LYS B N 1
ATOM 5141 C CA . LYS B 1 181 ? 3.148 -32.875 -7.73 1 97.38 181 LYS B CA 1
ATOM 5142 C C . LYS B 1 181 ? 3.027 -31.359 -7.539 1 97.38 181 LYS B C 1
ATOM 5144 O O . LYS B 1 181 ? 2.479 -30.672 -8.391 1 97.38 181 LYS B O 1
ATOM 5149 N N . ARG B 1 182 ? 3.469 -30.906 -6.41 1 98 182 ARG B N 1
ATOM 5150 C CA . ARG B 1 182 ? 3.377 -29.484 -6.105 1 98 182 ARG B CA 1
ATOM 5151 C C . ARG B 1 182 ? 4.738 -28.922 -5.703 1 98 182 ARG B C 1
ATOM 5153 O O . ARG B 1 182 ? 5.414 -29.484 -4.84 1 98 182 ARG B O 1
ATOM 5160 N N . LEU B 1 183 ? 5.145 -27.797 -6.352 1 98 183 LEU B N 1
ATOM 5161 C CA . LEU B 1 183 ? 6.414 -27.141 -6.066 1 98 183 LEU B CA 1
ATOM 5162 C C . LEU B 1 183 ? 6.238 -25.625 -5.992 1 98 183 LEU B C 1
ATOM 5164 O O . LEU B 1 183 ? 5.703 -25.016 -6.918 1 98 183 LEU B O 1
ATOM 5168 N N . SER B 1 184 ? 6.645 -25.031 -4.879 1 97.88 184 SER B N 1
ATOM 5169 C CA . SER B 1 184 ? 6.59 -23.578 -4.734 1 97.88 184 SER B CA 1
ATOM 5170 C C . SER B 1 184 ? 7.992 -22.984 -4.613 1 97.88 184 SER B C 1
ATOM 5172 O O . SER B 1 184 ? 8.758 -23.359 -3.725 1 97.88 184 SER B O 1
ATOM 5174 N N . LEU B 1 185 ? 8.289 -22.141 -5.512 1 96.75 185 LEU B N 1
ATOM 5175 C CA . LEU B 1 185 ? 9.578 -21.438 -5.543 1 96.75 185 LEU B CA 1
ATOM 5176 C C . LEU B 1 185 ? 9.383 -19.938 -5.477 1 96.75 185 LEU B C 1
ATOM 5178 O O . LEU B 1 185 ? 10.195 -19.172 -6.012 1 96.75 185 LEU B O 1
ATOM 5182 N N . SER B 1 186 ? 8.359 -19.5 -4.84 1 96.44 186 SER B N 1
ATOM 5183 C CA . SER B 1 186 ? 8.047 -18.078 -4.75 1 96.44 186 SER B CA 1
ATOM 5184 C C . SER B 1 186 ? 9.172 -17.312 -4.059 1 96.44 186 SER B C 1
ATOM 5186 O O . SER B 1 186 ? 9.68 -17.734 -3.021 1 96.44 186 SER B O 1
ATOM 5188 N N . ARG B 1 187 ? 9.672 -16.266 -4.699 1 91.75 187 ARG B N 1
ATOM 5189 C CA . ARG B 1 187 ? 10.664 -15.336 -4.164 1 91.75 187 ARG B CA 1
ATOM 5190 C C . ARG B 1 187 ? 12.039 -15.992 -4.074 1 91.75 187 ARG B C 1
ATOM 5192 O O . ARG B 1 187 ? 12.875 -15.594 -3.262 1 91.75 187 ARG B O 1
ATOM 5199 N N . CYS B 1 188 ? 12.164 -17.094 -4.766 1 90.19 188 CYS B N 1
ATOM 5200 C CA . CYS B 1 188 ? 13.516 -17.625 -4.914 1 90.19 188 CYS B CA 1
ATOM 5201 C C . CYS B 1 188 ? 14.297 -16.844 -5.965 1 90.19 188 CYS B C 1
ATOM 5203 O O . CYS B 1 188 ? 14.195 -17.125 -7.156 1 90.19 188 CYS B O 1
ATOM 5205 N N . LYS B 1 189 ? 15.164 -16.031 -5.555 1 86.12 189 LYS B N 1
ATOM 5206 C CA . LYS B 1 189 ? 15.703 -14.945 -6.359 1 86.12 189 LYS B CA 1
ATOM 5207 C C . LYS B 1 189 ? 16.797 -15.453 -7.293 1 86.12 189 LYS B C 1
ATOM 5209 O O . LYS B 1 189 ? 17.188 -14.758 -8.234 1 86.12 189 LYS B O 1
ATOM 5214 N N . GLN B 1 190 ? 17.297 -16.656 -7.09 1 85.12 190 GLN B N 1
ATOM 5215 C CA . GLN B 1 190 ? 18.422 -17.109 -7.895 1 85.12 190 GLN B CA 1
ATOM 5216 C C . GLN B 1 190 ? 17.969 -18.125 -8.945 1 85.12 190 GLN B C 1
ATOM 5218 O O . GLN B 1 190 ? 18.781 -18.641 -9.719 1 85.12 190 GLN B O 1
ATOM 5223 N N . ILE B 1 191 ? 16.734 -18.406 -8.961 1 92.5 191 ILE B N 1
ATOM 5224 C CA . ILE B 1 191 ? 16.203 -19.328 -9.953 1 92.5 191 ILE B CA 1
ATOM 5225 C C . ILE B 1 191 ? 16.094 -18.625 -11.305 1 92.5 191 ILE B C 1
ATOM 5227 O O . ILE B 1 191 ? 15.602 -17.5 -11.391 1 92.5 191 ILE B O 1
ATOM 5231 N N . THR B 1 192 ? 16.641 -19.203 -12.32 1 93.5 192 THR B N 1
ATOM 5232 C CA . THR B 1 192 ? 16.609 -18.688 -13.68 1 93.5 192 THR B CA 1
ATOM 5233 C C . THR B 1 192 ? 15.914 -19.672 -14.625 1 93.5 192 THR B C 1
ATOM 5235 O O . THR B 1 192 ? 15.281 -20.625 -14.172 1 93.5 192 THR B O 1
ATOM 5238 N N . ASN B 1 193 ? 16 -19.453 -15.914 1 96 193 ASN B N 1
ATOM 5239 C CA . ASN B 1 193 ? 15.43 -20.375 -16.906 1 96 193 ASN B CA 1
ATOM 5240 C C . ASN B 1 193 ? 16.062 -21.75 -16.812 1 96 193 ASN B C 1
ATOM 5242 O O . ASN B 1 193 ? 15.406 -22.75 -17.109 1 96 193 ASN B O 1
ATOM 5246 N N . GLY B 1 194 ? 17.297 -21.719 -16.328 1 95 194 GLY B N 1
ATOM 5247 C CA . GLY B 1 194 ? 17.938 -23 -16.094 1 95 194 GL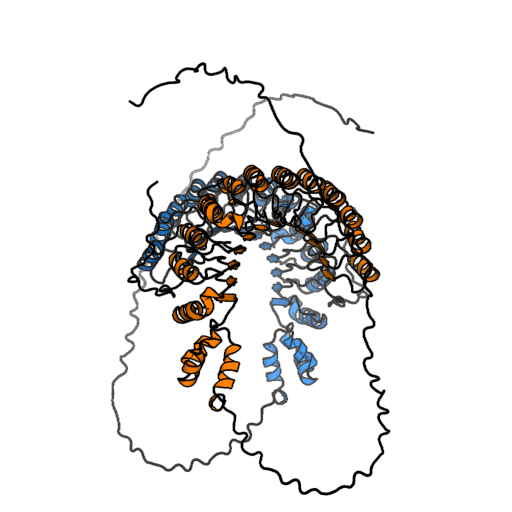Y B CA 1
ATOM 5248 C C . GLY B 1 194 ? 17.219 -23.859 -15.062 1 95 194 GLY B C 1
ATOM 5249 O O . GLY B 1 194 ? 17.156 -25.078 -15.195 1 95 194 GLY B O 1
ATOM 5250 N N . GLY B 1 195 ? 16.688 -23.172 -14.102 1 96.19 195 GLY B N 1
ATOM 5251 C CA . GLY B 1 195 ? 15.898 -23.875 -13.102 1 96.19 195 GLY B CA 1
ATOM 5252 C C . GLY B 1 195 ? 14.625 -24.469 -13.656 1 96.19 195 GLY B C 1
ATOM 5253 O O . GLY B 1 195 ? 14.242 -25.578 -13.289 1 96.19 195 GLY B O 1
ATOM 5254 N N . LEU B 1 196 ? 14.016 -23.734 -14.523 1 97.62 196 LEU B N 1
ATOM 5255 C CA . LEU B 1 196 ? 12.805 -24.25 -15.164 1 97.62 196 LEU B CA 1
ATOM 5256 C C . LEU B 1 196 ? 13.109 -25.484 -16.016 1 97.62 196 LEU B C 1
ATOM 5258 O O . LEU B 1 196 ? 12.312 -26.422 -16.062 1 97.62 196 LEU B O 1
ATOM 5262 N N . LYS B 1 197 ? 14.219 -25.484 -16.609 1 96.44 197 LYS B N 1
ATOM 5263 C CA . LYS B 1 197 ? 14.648 -26.641 -17.391 1 96.44 197 LYS B CA 1
ATOM 5264 C C . LYS B 1 197 ? 14.828 -27.859 -16.484 1 96.44 197 LYS B C 1
ATOM 5266 O O . LYS B 1 197 ? 14.445 -28.969 -16.859 1 96.44 197 LYS B O 1
ATOM 5271 N N . VAL B 1 198 ? 15.383 -27.641 -15.352 1 95.81 198 VAL B N 1
ATOM 5272 C CA . VAL B 1 198 ? 15.57 -28.719 -14.375 1 95.81 198 VAL B CA 1
ATOM 5273 C C . VAL B 1 198 ? 14.211 -29.297 -13.977 1 95.81 198 VAL B C 1
ATOM 5275 O O . VAL B 1 198 ? 14.023 -30.516 -13.977 1 95.81 198 VAL B O 1
ATOM 5278 N N . ILE B 1 199 ? 13.344 -28.469 -13.742 1 97.44 199 ILE B N 1
ATOM 5279 C CA . ILE B 1 199 ? 12 -28.875 -13.336 1 97.44 199 ILE B CA 1
ATOM 5280 C C . ILE B 1 199 ? 11.359 -29.703 -14.445 1 97.44 199 ILE B C 1
ATOM 5282 O O . ILE B 1 199 ? 10.859 -30.812 -14.195 1 97.44 199 ILE B O 1
ATOM 5286 N N . GLY B 1 200 ? 11.406 -29.219 -15.641 1 96.5 200 GLY B N 1
ATOM 5287 C CA . GLY B 1 200 ? 10.805 -29.906 -16.766 1 96.5 200 GLY B CA 1
ATOM 5288 C C . GLY B 1 200 ? 11.414 -31.266 -17.031 1 96.5 200 GLY B C 1
ATOM 5289 O O . GLY B 1 200 ? 10.711 -32.219 -17.422 1 96.5 200 GLY B O 1
ATOM 5290 N N . SER B 1 201 ? 12.688 -31.438 -16.734 1 95.56 201 SER B N 1
ATOM 5291 C CA . SER B 1 201 ? 13.414 -32.656 -17.062 1 95.56 201 SER B CA 1
ATOM 5292 C C . SER B 1 201 ? 13.227 -33.719 -15.984 1 95.56 201 SER B C 1
ATOM 5294 O O . SER B 1 201 ? 13.195 -34.906 -16.281 1 95.56 201 SER B O 1
ATOM 5296 N N . TYR B 1 202 ? 13.047 -33.281 -14.773 1 94.69 202 TYR B N 1
ATOM 5297 C CA . TYR B 1 202 ? 13.125 -34.25 -13.68 1 94.69 202 TYR B CA 1
ATOM 5298 C C . TYR B 1 202 ? 11.766 -34.438 -13 1 94.69 202 TYR B C 1
ATOM 5300 O O . TYR B 1 202 ? 11.492 -35.469 -12.391 1 94.69 202 TYR B O 1
ATOM 5308 N N . LEU B 1 203 ? 10.984 -33.406 -13.062 1 96.25 203 LEU B N 1
ATOM 5309 C CA . LEU B 1 203 ? 9.703 -33.469 -12.359 1 96.25 203 LEU B CA 1
ATOM 5310 C C . LEU B 1 203 ? 8.547 -33.594 -13.336 1 96.25 203 LEU B C 1
ATOM 5312 O O . LEU B 1 203 ? 7.691 -32.688 -13.406 1 96.25 203 LEU B O 1
ATOM 5316 N N . THR B 1 204 ? 8.43 -34.688 -13.945 1 95.19 204 THR B N 1
ATOM 5317 C CA . THR B 1 204 ? 7.52 -34.875 -15.062 1 95.19 204 THR B CA 1
ATOM 5318 C C . THR B 1 204 ? 6.09 -35.062 -14.57 1 95.19 204 THR B C 1
ATOM 5320 O O . THR B 1 204 ? 5.141 -34.938 -15.344 1 95.19 204 THR B O 1
ATOM 5323 N N . GLN B 1 205 ? 5.906 -35.25 -13.281 1 96.06 205 GLN B N 1
ATOM 5324 C CA . GLN B 1 205 ? 4.566 -35.469 -12.734 1 96.06 205 GLN B CA 1
ATOM 5325 C C . GLN B 1 205 ? 4.039 -34.219 -12.062 1 96.06 205 GLN B C 1
ATOM 5327 O O . GLN B 1 205 ? 2.979 -34.219 -11.438 1 96.06 205 GLN B O 1
ATOM 5332 N N . LEU B 1 206 ? 4.73 -33.125 -12.203 1 97.5 206 LEU B N 1
ATOM 5333 C CA . LEU B 1 206 ? 4.383 -31.859 -11.531 1 97.5 206 LEU B CA 1
ATOM 5334 C C . LEU B 1 206 ? 3.049 -31.328 -12.039 1 97.5 206 LEU B C 1
ATOM 5336 O O . LEU B 1 206 ? 2.816 -31.266 -13.242 1 97.5 206 LEU B O 1
ATOM 5340 N N . GLN B 1 207 ? 2.193 -30.969 -11.094 1 98.25 207 GLN B N 1
ATOM 5341 C CA . GLN B 1 207 ? 0.87 -30.469 -11.445 1 98.25 207 GLN B CA 1
ATOM 5342 C C . GLN B 1 207 ? 0.724 -29 -11.07 1 98.25 207 GLN B C 1
ATOM 5344 O O . GLN B 1 207 ? -0 -28.25 -11.734 1 98.25 207 GLN B O 1
ATOM 5349 N N . GLU B 1 208 ? 1.36 -28.609 -10 1 98.62 208 GLU B N 1
ATOM 5350 C CA . GLU B 1 208 ? 1.283 -27.234 -9.508 1 98.62 208 GLU B CA 1
ATOM 5351 C C . GLU B 1 208 ? 2.674 -26.625 -9.328 1 98.62 208 GLU B C 1
ATOM 5353 O O . GLU B 1 208 ? 3.537 -27.219 -8.688 1 98.62 208 GLU B O 1
ATOM 5358 N N . LEU B 1 209 ? 2.838 -25.438 -9.938 1 98.69 209 LEU B N 1
ATOM 5359 C CA . LEU B 1 209 ? 4.121 -24.75 -9.844 1 98.69 209 LEU B CA 1
ATOM 5360 C C . LEU B 1 209 ? 3.928 -23.281 -9.523 1 98.69 209 LEU B C 1
ATOM 5362 O O . LEU B 1 209 ? 3.115 -22.609 -10.164 1 98.69 209 LEU B O 1
ATOM 5366 N N . ASP B 1 210 ? 4.66 -22.797 -8.516 1 98.62 210 ASP B N 1
ATOM 5367 C CA . ASP B 1 210 ? 4.66 -21.391 -8.156 1 98.62 210 ASP B CA 1
ATOM 5368 C C . ASP B 1 210 ? 6.062 -20.797 -8.273 1 98.62 210 ASP B C 1
ATOM 5370 O O . ASP B 1 210 ? 6.949 -21.125 -7.48 1 98.62 210 ASP B O 1
ATOM 5374 N N . VAL B 1 211 ? 6.238 -19.953 -9.258 1 98.19 211 VAL B N 1
ATOM 5375 C CA . VAL B 1 211 ? 7.523 -19.281 -9.43 1 98.19 211 VAL B CA 1
ATOM 5376 C C . VAL B 1 211 ? 7.34 -17.781 -9.344 1 98.19 211 VAL B C 1
ATOM 5378 O O . VAL B 1 211 ? 8.07 -17.016 -9.984 1 98.19 211 VAL B O 1
ATOM 5381 N N . SER B 1 212 ? 6.355 -17.359 -8.562 1 97.62 212 SER B N 1
ATOM 5382 C CA . SER B 1 212 ? 6.074 -15.938 -8.422 1 97.62 212 SER B CA 1
ATOM 5383 C C . SER B 1 212 ? 7.246 -15.203 -7.781 1 97.62 212 SER B C 1
ATOM 5385 O O . SER B 1 212 ? 7.953 -15.766 -6.941 1 97.62 212 SER B O 1
ATOM 5387 N N . PHE B 1 213 ? 7.555 -14.008 -8.227 1 94.25 213 PHE B N 1
ATOM 5388 C CA . PHE B 1 213 ? 8.539 -13.086 -7.684 1 94.25 213 PHE B CA 1
ATOM 5389 C C . PHE B 1 213 ? 9.953 -13.562 -7.984 1 94.25 213 PHE B C 1
ATOM 5391 O O . PHE B 1 213 ? 10.898 -13.195 -7.289 1 94.25 213 PHE B O 1
ATOM 5398 N N . CYS B 1 214 ? 10.039 -14.539 -8.867 1 94.81 214 CYS B N 1
ATOM 5399 C CA . CYS B 1 214 ? 11.367 -14.867 -9.359 1 94.81 214 CYS B CA 1
ATOM 5400 C C . CYS B 1 214 ? 11.797 -13.898 -10.453 1 94.81 214 CYS B C 1
ATOM 5402 O O . CYS B 1 214 ? 11.203 -13.867 -11.531 1 94.81 214 CYS B O 1
ATOM 5404 N N . PRO B 1 215 ? 12.867 -13.18 -10.281 1 91.44 215 PRO B N 1
ATOM 5405 C CA . PRO B 1 215 ? 13.148 -12.023 -11.133 1 91.44 215 PRO B CA 1
ATOM 5406 C C . PRO B 1 215 ? 13.789 -12.406 -12.461 1 91.44 215 PRO B C 1
ATOM 5408 O O . PRO B 1 215 ? 13.789 -11.617 -13.406 1 91.44 215 PRO B O 1
ATOM 5411 N N . PHE B 1 216 ? 14.336 -13.641 -12.625 1 92.38 216 PHE B N 1
ATOM 5412 C CA . PHE B 1 216 ? 15.156 -13.93 -13.797 1 92.38 216 PHE B CA 1
ATOM 5413 C C . PHE B 1 216 ? 14.461 -14.922 -14.719 1 92.38 216 PHE B C 1
ATOM 5415 O O . PHE B 1 216 ? 15.047 -15.391 -15.695 1 92.38 216 PHE B O 1
ATOM 5422 N N . ILE B 1 217 ? 13.242 -15.25 -14.375 1 96 217 ILE B N 1
ATOM 5423 C CA . ILE B 1 217 ? 12.453 -16.125 -15.242 1 96 217 ILE B CA 1
ATOM 5424 C C . ILE B 1 217 ? 11.875 -15.305 -16.406 1 96 217 ILE B C 1
ATOM 5426 O O . ILE B 1 217 ? 11.273 -14.25 -16.188 1 96 217 ILE B O 1
ATOM 5430 N N . THR B 1 218 ? 12.086 -15.742 -17.594 1 95.94 218 THR B N 1
ATOM 5431 C CA . THR B 1 218 ? 11.609 -15.039 -18.781 1 95.94 218 THR B CA 1
ATOM 5432 C C . THR B 1 218 ? 10.469 -15.805 -19.438 1 95.94 218 THR B C 1
ATOM 5434 O O . THR B 1 218 ? 10.125 -16.922 -19.016 1 95.94 218 THR B O 1
ATOM 5437 N N . CYS B 1 219 ? 9.844 -15.195 -20.484 1 95.31 219 CYS B N 1
ATOM 5438 C CA . CYS B 1 219 ? 8.766 -15.844 -21.219 1 95.31 219 CYS B CA 1
ATOM 5439 C C . CYS B 1 219 ? 9.266 -17.094 -21.922 1 95.31 219 CYS B C 1
ATOM 5441 O O . CYS B 1 219 ? 8.602 -18.141 -21.906 1 95.31 219 CYS B O 1
ATOM 5443 N N . ALA B 1 220 ? 10.461 -17.031 -22.469 1 94.75 220 ALA B N 1
ATOM 5444 C CA . ALA B 1 220 ? 11.055 -18.156 -23.172 1 94.75 220 ALA B CA 1
ATOM 5445 C C . ALA B 1 220 ? 11.258 -19.344 -22.234 1 94.75 220 ALA B C 1
ATOM 5447 O O . ALA B 1 220 ? 11.047 -20.5 -22.609 1 94.75 220 ALA B O 1
ATOM 5448 N N . GLY B 1 221 ? 11.672 -19.016 -21.047 1 96.44 221 GLY B N 1
ATOM 5449 C CA . GLY B 1 221 ? 11.852 -20.062 -20.047 1 96.44 221 GLY B CA 1
ATOM 5450 C C . GLY B 1 221 ? 10.562 -20.781 -19.719 1 96.44 221 GLY B C 1
ATOM 5451 O O . GLY B 1 221 ? 10.539 -22.016 -19.609 1 96.44 221 GLY B O 1
ATOM 5452 N N . VAL B 1 222 ? 9.531 -20.047 -19.609 1 97 222 VAL B N 1
ATOM 5453 C CA . VAL B 1 222 ? 8.234 -20.609 -19.266 1 97 222 VAL B CA 1
ATOM 5454 C C . VAL B 1 222 ? 7.727 -21.453 -20.438 1 97 222 VAL B C 1
ATOM 5456 O O . VAL B 1 222 ? 7.219 -22.562 -20.234 1 97 222 VAL B O 1
ATOM 5459 N N . VAL B 1 223 ? 7.871 -21 -21.625 1 95.56 223 VAL B N 1
ATOM 5460 C CA . VAL B 1 223 ? 7.441 -21.734 -22.797 1 95.56 223 VAL B CA 1
ATOM 5461 C C . VAL B 1 223 ? 8.188 -23.062 -22.891 1 95.56 223 VAL B C 1
ATOM 5463 O O . VAL B 1 223 ? 7.59 -24.109 -23.156 1 95.56 223 VAL B O 1
ATOM 5466 N N . HIS B 1 224 ? 9.445 -23.016 -22.625 1 95.62 224 HIS B N 1
ATOM 5467 C CA . HIS B 1 224 ? 10.25 -24.219 -22.641 1 95.62 224 HIS B CA 1
ATOM 5468 C C . HIS B 1 224 ? 9.781 -25.219 -21.578 1 95.62 224 HIS B C 1
ATOM 5470 O O . HIS B 1 224 ? 9.727 -26.422 -21.844 1 95.62 224 HIS B O 1
ATOM 5476 N N . LEU B 1 225 ? 9.484 -24.734 -20.438 1 97.5 225 LEU B N 1
ATOM 5477 C CA . LEU B 1 225 ? 8.945 -25.578 -19.391 1 97.5 225 LEU B CA 1
ATOM 5478 C C . LEU B 1 225 ? 7.68 -26.281 -19.859 1 97.5 225 LEU B C 1
ATOM 5480 O O . LEU B 1 225 ? 7.547 -27.5 -19.672 1 97.5 225 LEU B O 1
ATOM 5484 N N . PHE B 1 226 ? 6.777 -25.562 -20.484 1 96.12 226 PHE B N 1
ATOM 5485 C CA . PHE B 1 226 ? 5.5 -26.125 -20.906 1 96.12 226 PHE B CA 1
ATOM 5486 C C . PHE B 1 226 ? 5.699 -27.125 -22.062 1 96.12 226 PHE B C 1
ATOM 5488 O O . PHE B 1 226 ? 4.949 -28.094 -22.172 1 96.12 226 PHE B O 1
ATOM 5495 N N . LYS B 1 227 ? 6.699 -26.922 -22.891 1 95.69 227 LYS B N 1
ATOM 5496 C CA . LYS B 1 227 ? 7.023 -27.906 -23.922 1 95.69 227 LYS B CA 1
ATOM 5497 C C . LYS B 1 227 ? 7.344 -29.266 -23.312 1 95.69 227 LYS B C 1
ATOM 5499 O O . LYS B 1 227 ? 7.039 -30.297 -23.891 1 95.69 227 LYS B O 1
ATOM 5504 N N . MET B 1 228 ? 7.812 -29.219 -22.141 1 96.19 228 MET B N 1
ATOM 5505 C CA . MET B 1 228 ? 8.266 -30.453 -21.5 1 96.19 228 MET B CA 1
ATOM 5506 C C . MET B 1 228 ? 7.156 -31.062 -20.641 1 96.19 228 MET B C 1
ATOM 5508 O O . MET B 1 228 ? 6.918 -32.25 -20.703 1 96.19 228 MET B O 1
ATOM 5512 N N . ILE B 1 229 ? 6.434 -30.203 -19.922 1 96.5 229 ILE B N 1
ATOM 5513 C CA . ILE B 1 229 ? 5.508 -30.797 -18.969 1 96.5 229 ILE B CA 1
ATOM 5514 C C . ILE B 1 229 ? 4.145 -30.125 -19.078 1 96.5 229 ILE B C 1
ATOM 5516 O O . ILE B 1 229 ? 3.363 -30.125 -18.125 1 96.5 229 ILE B O 1
ATOM 5520 N N . GLY B 1 230 ? 3.854 -29.516 -20.125 1 94.94 230 GLY B N 1
ATOM 5521 C CA . GLY B 1 230 ? 2.607 -28.797 -20.344 1 94.94 230 GLY B CA 1
ATOM 5522 C C . GLY B 1 230 ? 1.38 -29.672 -20.219 1 94.94 230 GLY B C 1
ATOM 5523 O O . GLY B 1 230 ? 0.293 -29.188 -19.891 1 94.94 230 GLY B O 1
ATOM 5524 N N . ARG B 1 231 ? 1.537 -31 -20.453 1 94.06 231 ARG B N 1
ATOM 5525 C CA . ARG B 1 231 ? 0.414 -31.938 -20.406 1 94.06 231 ARG B CA 1
ATOM 5526 C C . ARG B 1 231 ? 0.052 -32.281 -18.969 1 94.06 231 ARG B C 1
ATOM 5528 O O . ARG B 1 231 ? -1.081 -32.688 -18.688 1 94.06 231 ARG B O 1
ATOM 5535 N N . THR B 1 232 ? 0.991 -32.094 -18.125 1 96.06 232 THR B N 1
ATOM 5536 C CA . THR B 1 232 ? 0.754 -32.5 -16.75 1 96.06 232 THR B CA 1
ATOM 5537 C C . THR B 1 232 ? 0.509 -31.297 -15.844 1 96.06 232 THR B C 1
ATOM 5539 O O . THR B 1 232 ? -0.2 -31.406 -14.844 1 96.06 232 THR B O 1
ATOM 5542 N N . LEU B 1 233 ? 0.999 -30.141 -16.172 1 97 233 LEU B N 1
ATOM 5543 C CA . LEU B 1 233 ? 0.898 -28.938 -15.336 1 97 233 LEU B CA 1
ATOM 5544 C C . LEU B 1 233 ? -0.518 -28.375 -15.375 1 97 233 LEU B C 1
ATOM 5546 O O . LEU B 1 233 ? -1.048 -28.078 -16.438 1 97 233 LEU B O 1
ATOM 5550 N N . VAL B 1 234 ? -1.109 -28.25 -14.211 1 97.94 234 VAL B N 1
ATOM 5551 C CA . VAL B 1 234 ? -2.502 -27.828 -14.102 1 97.94 234 VAL B CA 1
ATOM 5552 C C . VAL B 1 234 ? -2.57 -26.391 -13.555 1 97.94 234 VAL B C 1
ATOM 5554 O O . VAL B 1 234 ? -3.434 -25.609 -13.961 1 97.94 234 VAL B O 1
ATOM 5557 N N . THR B 1 235 ? -1.718 -26.062 -12.609 1 98.56 235 THR B N 1
ATOM 5558 C CA . THR B 1 235 ? -1.695 -24.75 -11.961 1 98.56 235 THR B CA 1
ATOM 5559 C C . THR B 1 235 ? -0.303 -24.125 -12.039 1 98.56 235 THR B C 1
ATOM 5561 O O . THR B 1 235 ? 0.693 -24.781 -11.734 1 98.56 235 THR B O 1
ATOM 5564 N N . ILE B 1 236 ? -0.269 -22.859 -12.445 1 98.31 236 ILE B N 1
ATOM 5565 C CA . ILE B 1 236 ? 1.017 -22.172 -12.445 1 98.31 236 ILE B CA 1
ATOM 5566 C C . ILE B 1 236 ? 0.826 -20.719 -12.008 1 98.31 236 ILE B C 1
ATOM 5568 O O . ILE B 1 236 ? -0.152 -20.078 -12.391 1 98.31 236 ILE B O 1
ATOM 5572 N N . ASN B 1 237 ? 1.655 -20.25 -11.133 1 98.62 237 ASN B N 1
ATOM 5573 C CA . ASN B 1 237 ? 1.705 -18.859 -10.68 1 98.62 237 ASN B CA 1
ATOM 5574 C C . ASN B 1 237 ? 2.959 -18.156 -11.188 1 98.62 237 ASN B C 1
ATOM 5576 O O . ASN B 1 237 ? 4.07 -18.484 -10.766 1 98.62 237 ASN B O 1
ATOM 5580 N N . LEU B 1 238 ? 2.73 -17.25 -12.078 1 97.81 238 LEU B N 1
ATOM 5581 C CA . LEU B 1 238 ? 3.816 -16.516 -12.711 1 97.81 238 LEU B CA 1
ATOM 5582 C C . LEU B 1 238 ? 3.787 -15.039 -12.305 1 97.81 238 LEU B C 1
ATOM 5584 O O . LEU B 1 238 ? 4.254 -14.18 -13.047 1 97.81 238 LEU B O 1
ATOM 5588 N N . ASN B 1 239 ? 3.246 -14.719 -11.18 1 97.5 239 ASN B N 1
ATOM 5589 C CA . ASN B 1 239 ? 3.088 -13.336 -10.742 1 97.5 239 ASN B CA 1
ATOM 5590 C C . ASN B 1 239 ? 4.438 -12.664 -10.516 1 97.5 239 ASN B C 1
ATOM 5592 O O . ASN B 1 239 ? 5.363 -13.289 -9.992 1 97.5 239 ASN B O 1
ATOM 5596 N N . ASP B 1 240 ? 4.613 -11.445 -10.898 1 95.25 240 ASP B N 1
ATOM 5597 C CA . ASP B 1 240 ? 5.711 -10.539 -10.578 1 95.25 240 ASP B CA 1
ATOM 5598 C C . ASP B 1 240 ? 7.051 -11.125 -11.016 1 95.25 240 ASP B C 1
ATOM 5600 O O . ASP B 1 240 ? 8.047 -11.023 -10.297 1 95.25 240 ASP B O 1
ATOM 5604 N N . CYS B 1 241 ? 6.992 -11.898 -12.078 1 95.25 241 CYS B N 1
ATOM 5605 C CA . CYS B 1 241 ? 8.242 -12.32 -12.711 1 95.25 241 CYS B CA 1
ATOM 5606 C C . CYS B 1 241 ? 8.805 -11.211 -13.586 1 95.25 241 CYS B C 1
ATOM 5608 O O . CYS B 1 241 ? 8.438 -11.094 -14.766 1 95.25 241 CYS B O 1
ATOM 5610 N N . LEU B 1 242 ? 9.812 -10.508 -13.141 1 91.94 242 LEU B N 1
ATOM 5611 C CA . LEU B 1 242 ? 10.344 -9.312 -13.781 1 91.94 242 LEU B CA 1
ATOM 5612 C C . LEU B 1 242 ? 11.078 -9.672 -15.07 1 91.94 242 LEU B C 1
ATOM 5614 O O . LEU B 1 242 ? 11.219 -8.828 -15.961 1 91.94 242 LEU B O 1
ATOM 5618 N N . GLY B 1 243 ? 11.492 -10.922 -15.156 1 93.31 243 GLY B N 1
ATOM 5619 C CA . GLY B 1 243 ? 12.203 -11.398 -16.328 1 93.31 243 GLY B CA 1
ATOM 5620 C C . GLY B 1 243 ? 11.367 -11.359 -17.594 1 93.31 243 GLY B C 1
ATOM 5621 O O . GLY B 1 243 ? 11.898 -11.383 -18.703 1 93.31 243 GLY B O 1
ATOM 5622 N N . PHE B 1 244 ? 10.062 -11.266 -17.484 1 94.81 244 PHE B N 1
ATOM 5623 C CA . PHE B 1 244 ? 9.172 -11.203 -18.641 1 94.81 244 PHE B CA 1
ATOM 5624 C C . PHE B 1 244 ? 9.43 -9.945 -19.453 1 94.81 244 PHE B C 1
ATOM 5626 O O . PHE B 1 244 ? 9.125 -9.898 -20.641 1 94.81 244 PHE B O 1
ATOM 5633 N N . ARG B 1 245 ? 9.992 -8.953 -18.844 1 90.5 245 ARG B N 1
ATOM 5634 C CA . ARG B 1 245 ? 10.273 -7.695 -19.531 1 90.5 245 ARG B CA 1
ATOM 5635 C C . ARG B 1 245 ? 11.43 -7.844 -20.5 1 90.5 245 ARG B C 1
ATOM 5637 O O . ARG B 1 245 ? 11.57 -7.047 -21.438 1 90.5 245 ARG B O 1
ATOM 5644 N N . GLU B 1 246 ? 12.289 -8.852 -20.297 1 89.38 246 GLU B N 1
ATOM 5645 C CA . GLU B 1 246 ? 13.445 -9.086 -21.156 1 89.38 246 GLU B CA 1
ATOM 5646 C C . GLU B 1 246 ? 13.023 -9.656 -22.5 1 89.38 246 GLU B C 1
ATOM 5648 O O . GLU B 1 246 ? 13.695 -9.445 -23.516 1 89.38 246 GLU B O 1
ATOM 5653 N N . ASP B 1 247 ? 12.008 -10.414 -22.594 1 92.81 247 ASP B N 1
ATOM 5654 C CA . ASP B 1 247 ? 11.461 -10.961 -23.828 1 92.81 247 ASP B CA 1
ATOM 5655 C C . ASP B 1 247 ? 9.938 -10.906 -23.828 1 92.81 247 ASP B C 1
ATOM 5657 O O . ASP B 1 247 ? 9.273 -11.945 -23.875 1 92.81 247 ASP B O 1
ATOM 5661 N N . PRO B 1 248 ? 9.508 -9.617 -23.906 1 89.12 248 PRO B N 1
ATOM 5662 C CA . PRO B 1 248 ? 8.055 -9.445 -23.812 1 89.12 248 PRO B CA 1
ATOM 5663 C C . PRO B 1 248 ? 7.301 -10.109 -24.953 1 89.12 248 PRO B C 1
ATOM 5665 O O . PRO B 1 248 ? 7.852 -10.273 -26.047 1 89.12 248 PRO B O 1
ATOM 5668 N N . HIS B 1 249 ? 6.098 -10.617 -24.797 1 85.75 249 HIS B N 1
ATOM 5669 C CA . HIS B 1 249 ? 5.113 -11.078 -25.766 1 85.75 249 HIS B CA 1
ATOM 5670 C C . HIS B 1 249 ? 5.453 -12.469 -26.281 1 85.75 249 HIS B C 1
ATOM 5672 O O . HIS B 1 249 ? 4.812 -12.969 -27.203 1 85.75 249 HIS B O 1
ATOM 5678 N N . ARG B 1 250 ? 6.445 -13.109 -25.594 1 84.44 250 ARG B N 1
ATOM 5679 C CA . ARG B 1 250 ? 6.797 -14.461 -26.016 1 84.44 250 ARG B CA 1
ATOM 5680 C C . ARG B 1 250 ? 5.914 -15.5 -25.328 1 84.44 250 ARG B C 1
ATOM 5682 O O . ARG B 1 250 ? 5.867 -16.656 -25.75 1 84.44 250 ARG B O 1
ATOM 5689 N N . LEU B 1 251 ? 5.141 -15.008 -24.438 1 86.12 251 LEU B N 1
ATOM 5690 C CA . LEU B 1 251 ? 4.254 -15.922 -23.719 1 86.12 251 LEU B CA 1
ATOM 5691 C C . LEU B 1 251 ? 3.145 -16.438 -24.641 1 86.12 251 LEU B C 1
ATOM 5693 O O . LEU B 1 251 ? 2.48 -17.422 -24.328 1 86.12 251 LEU B O 1
ATOM 5697 N N . VAL B 1 252 ? 2.984 -15.82 -25.812 1 87.06 252 VAL B N 1
ATOM 5698 C CA . VAL B 1 252 ? 1.947 -16.172 -26.781 1 87.06 252 VAL B CA 1
ATOM 5699 C C . VAL B 1 252 ? 2.137 -17.609 -27.25 1 87.06 252 VAL B C 1
ATOM 5701 O O . VAL B 1 252 ? 1.163 -18.297 -27.547 1 87.06 252 VAL B O 1
ATOM 5704 N N . SER B 1 253 ? 3.334 -18.156 -27.219 1 89.44 253 SER B N 1
ATOM 5705 C CA . SER B 1 253 ? 3.643 -19.516 -27.688 1 89.44 253 SER B CA 1
ATOM 5706 C C . SER B 1 253 ? 3.166 -20.562 -26.688 1 89.44 253 SER B C 1
ATOM 5708 O O . SER B 1 253 ? 3.074 -21.75 -27.016 1 89.44 253 SER B O 1
ATOM 5710 N N . LEU B 1 254 ? 2.861 -20.094 -25.547 1 90.19 254 LEU B N 1
ATOM 5711 C CA . LEU B 1 254 ? 2.402 -21 -24.5 1 90.19 254 LEU B CA 1
ATOM 5712 C C . LEU B 1 254 ? 1.095 -21.672 -24.891 1 90.19 254 LEU B C 1
ATOM 5714 O O . LEU B 1 254 ? 0.799 -22.781 -24.438 1 90.19 254 LEU B O 1
ATOM 5718 N N . ALA B 1 255 ? 0.365 -21 -25.734 1 90.81 255 ALA B N 1
ATOM 5719 C CA . ALA B 1 255 ? -0.953 -21.453 -26.172 1 90.81 255 ALA B CA 1
ATOM 5720 C C . ALA B 1 255 ? -0.871 -22.844 -26.781 1 90.81 255 ALA B C 1
ATOM 5722 O O . ALA B 1 255 ? -1.825 -23.625 -26.703 1 90.81 255 ALA B O 1
ATOM 5723 N N . PHE B 1 256 ? 0.268 -23.312 -27.266 1 92.38 256 PHE B N 1
ATOM 5724 C CA . PHE B 1 256 ? 0.424 -24.578 -27.969 1 92.38 256 PHE B CA 1
ATOM 5725 C C . PHE B 1 256 ? 0.658 -25.719 -26.984 1 92.38 256 PHE B C 1
ATOM 5727 O O . PHE B 1 256 ? 0.537 -26.906 -27.344 1 92.38 256 PHE B O 1
ATOM 5734 N N . PHE B 1 257 ? 0.909 -25.344 -25.766 1 93 257 PHE B N 1
ATOM 5735 C CA . PHE B 1 257 ? 1.393 -26.406 -24.875 1 93 257 PHE B CA 1
ATOM 5736 C C . PHE B 1 257 ? 0.626 -26.391 -23.562 1 93 257 PHE B C 1
ATOM 5738 O O . PHE B 1 257 ? 0.956 -27.141 -22.641 1 93 257 PHE B O 1
ATOM 5745 N N . CYS B 1 258 ? -0.382 -25.578 -23.391 1 90.69 258 CYS B N 1
ATOM 5746 C CA . CYS B 1 258 ? -0.953 -25.328 -22.062 1 90.69 258 CYS B CA 1
ATOM 5747 C C . CYS B 1 258 ? -2.398 -25.812 -22 1 90.69 258 CYS B C 1
ATOM 5749 O O . CYS B 1 258 ? -3.229 -25.203 -21.328 1 90.69 258 CYS B O 1
ATOM 5751 N N . SER B 1 259 ? -2.766 -26.906 -22.719 1 91.06 259 SER B N 1
ATOM 5752 C CA . SER B 1 259 ? -4.145 -27.359 -22.828 1 91.06 259 SER B CA 1
ATOM 5753 C C . SER B 1 259 ? -4.648 -27.922 -21.5 1 91.06 259 SER B C 1
ATOM 5755 O O . SER B 1 259 ? -5.852 -27.953 -21.25 1 91.06 259 SER B O 1
ATOM 5757 N N . SER B 1 260 ? -3.74 -28.312 -20.672 1 94.81 260 SER B N 1
ATOM 5758 C CA . SER B 1 260 ? -4.129 -28.922 -19.406 1 94.81 260 SER B CA 1
ATOM 5759 C C . SER B 1 260 ? -4.246 -27.875 -18.297 1 94.81 260 SER B C 1
ATOM 5761 O O . SER B 1 260 ? -4.695 -28.172 -17.203 1 94.81 260 SER B O 1
ATOM 5763 N N . LEU B 1 261 ? -3.916 -26.641 -18.578 1 96.5 261 LEU B N 1
ATOM 5764 C CA . LEU B 1 261 ? -3.857 -25.594 -17.562 1 96.5 261 LEU B CA 1
ATOM 5765 C C . LEU B 1 261 ? -5.258 -25.203 -17.109 1 96.5 261 LEU B C 1
ATOM 5767 O O . LEU B 1 261 ? -6.141 -24.953 -17.938 1 96.5 261 LEU B O 1
ATOM 5771 N N . ARG B 1 262 ? -5.465 -25.156 -15.789 1 98 262 ARG B N 1
ATOM 5772 C CA . ARG B 1 262 ? -6.754 -24.781 -15.211 1 98 262 ARG B CA 1
ATOM 5773 C C . ARG B 1 262 ? -6.625 -23.516 -14.367 1 98 262 ARG B C 1
ATOM 5775 O O . ARG B 1 262 ? -7.594 -22.781 -14.188 1 98 262 ARG B O 1
ATOM 5782 N N . HIS B 1 263 ? -5.48 -23.281 -13.789 1 98.5 263 HIS B N 1
ATOM 5783 C CA . HIS B 1 263 ? -5.203 -22.109 -12.953 1 98.5 263 HIS B CA 1
ATOM 5784 C C . HIS B 1 263 ? -3.975 -21.359 -13.445 1 98.5 263 HIS B C 1
ATOM 5786 O O . HIS B 1 263 ? -2.871 -21.906 -13.461 1 98.5 263 HIS B O 1
ATOM 5792 N N . LEU B 1 264 ? -4.234 -20.125 -13.82 1 97.88 264 LEU B N 1
ATOM 5793 C CA . LEU B 1 264 ? -3.143 -19.312 -14.336 1 97.88 264 LEU B CA 1
ATOM 5794 C C . LEU B 1 264 ? -3.117 -17.938 -13.664 1 97.88 264 LEU B C 1
ATOM 5796 O O . LEU B 1 264 ? -4.133 -17.234 -13.633 1 97.88 264 LEU B O 1
ATOM 5800 N N . SER B 1 265 ? -1.998 -17.578 -13.07 1 98.19 265 SER B N 1
ATOM 5801 C CA . SER B 1 265 ? -1.782 -16.25 -12.5 1 98.19 265 SER B CA 1
ATOM 5802 C C . SER B 1 265 ? -0.638 -15.523 -13.203 1 98.19 265 SER B C 1
ATOM 5804 O O . SER B 1 265 ? 0.502 -15.992 -13.188 1 98.19 265 SER B O 1
ATOM 5806 N N . VAL B 1 266 ? -0.954 -14.508 -13.852 1 96.75 266 VAL B N 1
ATOM 5807 C CA . VAL B 1 266 ? 0.057 -13.711 -14.539 1 96.75 266 VAL B CA 1
ATOM 5808 C C . VAL B 1 266 ? -0.055 -12.25 -14.117 1 96.75 266 VAL B C 1
ATOM 5810 O O . VAL B 1 266 ? 0.455 -11.352 -14.797 1 96.75 266 VAL B O 1
ATOM 5813 N N . GLY B 1 267 ? -0.71 -12.039 -12.969 1 96.88 267 GLY B N 1
ATOM 5814 C CA . GLY B 1 267 ? -0.846 -10.703 -12.422 1 96.88 267 GLY B CA 1
ATOM 5815 C C . GLY B 1 267 ? 0.41 -10.211 -11.727 1 96.88 267 GLY B C 1
ATOM 5816 O O . GLY B 1 267 ? 1.306 -11 -11.422 1 96.88 267 GLY B O 1
ATOM 5817 N N . TRP B 1 268 ? 0.481 -8.922 -11.602 1 96.31 268 TRP B N 1
ATOM 5818 C CA . TRP B 1 268 ? 1.6 -8.336 -10.875 1 96.31 268 TRP B CA 1
ATOM 5819 C C . TRP B 1 268 ? 1.106 -7.527 -9.68 1 96.31 268 TRP B C 1
ATOM 5821 O O . TRP B 1 268 ? -0.083 -7.551 -9.352 1 96.31 268 TRP B O 1
ATOM 5831 N N . SER B 1 269 ? 2.061 -7.137 -8.961 1 92.94 269 SER B N 1
ATOM 5832 C CA . SER B 1 269 ? 1.733 -6.285 -7.824 1 92.94 269 SER B CA 1
ATOM 5833 C C . SER B 1 269 ? 1.437 -4.855 -8.273 1 92.94 269 SER B C 1
ATOM 5835 O O . SER B 1 269 ? 1.876 -4.43 -9.344 1 92.94 269 SER B O 1
ATOM 5837 N N . ARG B 1 270 ? 0.781 -4.18 -7.402 1 90.88 270 ARG B N 1
ATOM 5838 C CA . ARG B 1 270 ? 0.337 -2.816 -7.684 1 90.88 270 ARG B CA 1
ATOM 5839 C C 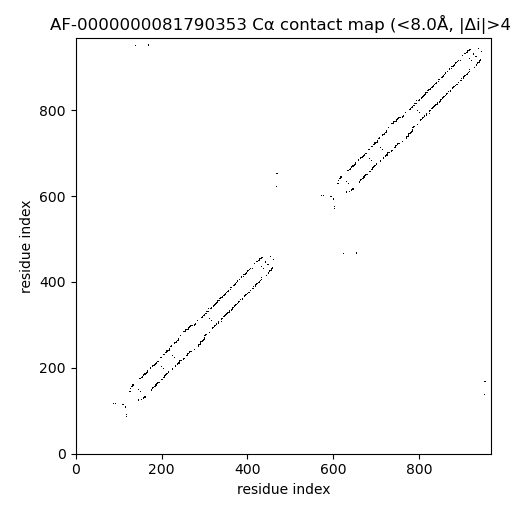. ARG B 1 270 ? 1.522 -1.901 -7.973 1 90.88 270 ARG B C 1
ATOM 5841 O O . ARG B 1 270 ? 1.451 -1.043 -8.852 1 90.88 270 ARG B O 1
ATOM 5848 N N . ASP B 1 271 ? 2.627 -2.135 -7.332 1 87.12 271 ASP B N 1
ATOM 5849 C CA . ASP B 1 271 ? 3.805 -1.28 -7.453 1 87.12 271 ASP B CA 1
ATOM 5850 C C . ASP B 1 271 ? 4.52 -1.514 -8.781 1 87.12 271 ASP B C 1
ATOM 5852 O O . ASP B 1 271 ? 5.344 -0.7 -9.203 1 87.12 271 ASP B O 1
ATOM 5856 N N . LEU B 1 272 ? 4.105 -2.568 -9.445 1 89.56 272 LEU B N 1
ATOM 5857 C CA . LEU B 1 272 ? 4.844 -2.953 -10.648 1 89.56 272 LEU B CA 1
ATOM 5858 C C . LEU B 1 272 ? 3.941 -2.914 -11.875 1 89.56 272 LEU B C 1
ATOM 5860 O O . LEU B 1 272 ? 4.309 -3.424 -12.938 1 89.56 272 LEU B O 1
ATOM 5864 N N . VAL B 1 273 ? 2.812 -2.273 -11.773 1 87.56 273 VAL B N 1
ATOM 5865 C CA . VAL B 1 273 ? 1.791 -2.287 -12.812 1 87.56 273 VAL B CA 1
ATOM 5866 C C . VAL B 1 273 ? 2.375 -1.747 -14.117 1 87.56 273 VAL B C 1
ATOM 5868 O O . VAL B 1 273 ? 2.111 -2.285 -15.195 1 87.56 273 VAL B O 1
ATOM 5871 N N . LYS B 1 274 ? 3.232 -0.782 -14.094 1 84.19 274 LYS B N 1
ATOM 5872 C CA . LYS B 1 274 ? 3.76 -0.111 -15.281 1 84.19 274 LYS B CA 1
ATOM 5873 C C . LYS B 1 274 ? 4.742 -1.007 -16.031 1 84.19 274 LYS B C 1
ATOM 5875 O O . LYS B 1 274 ? 4.965 -0.831 -17.234 1 84.19 274 LYS B O 1
ATOM 5880 N N . LEU B 1 275 ? 5.199 -1.936 -15.312 1 89.12 275 LEU B N 1
ATOM 5881 C CA . LEU B 1 275 ? 6.266 -2.752 -15.883 1 89.12 275 LEU B CA 1
ATOM 5882 C C . LEU B 1 275 ? 5.711 -4.059 -16.438 1 89.12 275 LEU B C 1
ATOM 5884 O O . LEU B 1 275 ? 6.41 -4.777 -17.156 1 89.12 275 LEU B O 1
ATOM 5888 N N . ASN B 1 276 ? 4.5 -4.402 -16.078 1 93.06 276 ASN B N 1
ATOM 5889 C CA . ASN B 1 276 ? 3.916 -5.637 -16.594 1 93.06 276 ASN B CA 1
ATOM 5890 C C . ASN B 1 276 ? 3.801 -5.613 -18.109 1 93.06 276 ASN B C 1
ATOM 5892 O O . ASN B 1 276 ? 3.129 -4.746 -18.672 1 93.06 276 ASN B O 1
ATOM 5896 N N . PRO B 1 277 ? 4.449 -6.504 -18.75 1 92.62 277 PRO B N 1
ATOM 5897 C CA . PRO B 1 277 ? 4.465 -6.461 -20.219 1 92.62 277 PRO B CA 1
ATOM 5898 C C . PRO B 1 277 ? 3.203 -7.055 -20.844 1 92.62 277 PRO B C 1
ATOM 5900 O O . PRO B 1 277 ? 3.012 -6.973 -22.062 1 92.62 277 PRO B O 1
ATOM 5903 N N . LEU B 1 278 ? 2.285 -7.551 -20.125 1 94 278 LEU B N 1
ATOM 5904 C CA . LEU B 1 278 ? 1.102 -8.242 -20.609 1 94 278 LEU B CA 1
ATOM 5905 C C . LEU B 1 278 ? 0.142 -7.27 -21.297 1 94 278 LEU B C 1
ATOM 5907 O O . LEU B 1 278 ? -0.299 -6.301 -20.672 1 94 278 LEU B O 1
ATOM 5911 N N . LEU B 1 279 ? -0.138 -7.508 -22.578 1 94.31 279 LEU B N 1
ATOM 5912 C CA . LEU B 1 279 ? -1.062 -6.707 -23.375 1 94.31 279 LEU B CA 1
ATOM 5913 C C . LEU B 1 279 ? -2.25 -7.547 -23.828 1 94.31 279 LEU B C 1
ATOM 5915 O O . LEU B 1 279 ? -2.303 -8.75 -23.562 1 94.31 279 LEU B O 1
ATOM 5919 N N . ASP B 1 280 ? -3.207 -6.945 -24.484 1 96.06 280 ASP B N 1
ATOM 5920 C CA . ASP B 1 280 ? -4.406 -7.613 -24.984 1 96.06 280 ASP B CA 1
ATOM 5921 C C . ASP B 1 280 ? -4.047 -8.742 -25.953 1 96.06 280 ASP B C 1
ATOM 5923 O O . ASP B 1 280 ? -4.637 -9.82 -25.891 1 96.06 280 ASP B O 1
ATOM 5927 N N . MET B 1 281 ? -3.08 -8.531 -26.812 1 93.81 281 MET B N 1
ATOM 5928 C CA . MET B 1 281 ? -2.705 -9.523 -27.812 1 93.81 281 MET B CA 1
ATOM 5929 C C . MET B 1 281 ? -2.139 -10.773 -27.156 1 93.81 281 MET B C 1
ATOM 5931 O O . MET B 1 281 ? -2.379 -11.891 -27.625 1 93.81 281 MET B O 1
ATOM 5935 N N . ASP B 1 282 ? -1.41 -10.578 -26.047 1 94.19 282 ASP B N 1
ATOM 5936 C CA . ASP B 1 282 ? -0.849 -11.719 -25.312 1 94.19 282 ASP B CA 1
ATOM 5937 C C . ASP B 1 282 ? -1.952 -12.594 -24.719 1 94.19 282 ASP B C 1
ATOM 5939 O O . ASP B 1 282 ? -1.925 -13.812 -24.859 1 94.19 282 ASP B O 1
ATOM 5943 N N . LEU B 1 283 ? -2.9 -11.945 -24.125 1 94.88 283 LEU B N 1
ATOM 5944 C CA . LEU B 1 283 ? -3.992 -12.688 -23.5 1 94.88 283 LEU B CA 1
ATOM 5945 C C . LEU B 1 283 ? -4.863 -13.367 -24.547 1 94.88 283 LEU B C 1
ATOM 5947 O O . LEU B 1 283 ? -5.379 -14.461 -24.328 1 94.88 283 LEU B O 1
ATOM 5951 N N . ASP B 1 284 ? -5.07 -12.711 -25.734 1 96.06 284 ASP B N 1
ATOM 5952 C CA . ASP B 1 284 ? -5.844 -13.305 -26.812 1 96.06 284 ASP B CA 1
ATOM 5953 C C . ASP B 1 284 ? -5.215 -14.617 -27.266 1 96.06 284 ASP B C 1
ATOM 5955 O O . ASP B 1 284 ? -5.895 -15.648 -27.344 1 96.06 284 ASP B O 1
ATOM 5959 N N . ARG B 1 285 ? -3.979 -14.594 -27.453 1 93.5 285 ARG B N 1
ATOM 5960 C CA . ARG B 1 285 ? -3.283 -15.789 -27.938 1 93.5 285 ARG B CA 1
ATOM 5961 C C . ARG B 1 285 ? -3.201 -16.844 -26.844 1 93.5 285 ARG B C 1
ATOM 5963 O O . ARG B 1 285 ? -3.441 -18.031 -27.094 1 93.5 285 ARG B O 1
ATOM 5970 N N . LEU B 1 286 ? -2.869 -16.453 -25.672 1 93.19 286 LEU B N 1
ATOM 5971 C CA . LEU B 1 286 ? -2.721 -17.375 -24.547 1 93.19 286 LEU B CA 1
ATOM 5972 C C . LEU B 1 286 ? -4.023 -18.125 -24.281 1 93.19 286 LEU B C 1
ATOM 5974 O O . LEU B 1 286 ? -4.02 -19.344 -24.109 1 93.19 286 LEU B O 1
ATOM 5978 N N . THR B 1 287 ? -5.102 -17.406 -24.297 1 95 287 THR B N 1
ATOM 5979 C CA . THR B 1 287 ? -6.383 -18 -23.906 1 95 287 THR B CA 1
ATOM 5980 C C . THR B 1 287 ? -6.906 -18.906 -25.016 1 95 287 THR B C 1
ATOM 5982 O O . THR B 1 287 ? -7.781 -19.75 -24.781 1 95 287 THR B O 1
ATOM 5985 N N . GLN B 1 288 ? -6.406 -18.797 -26.234 1 94.38 288 GLN B N 1
ATOM 5986 C CA . GLN B 1 288 ? -6.785 -19.703 -27.312 1 94.38 288 GLN B CA 1
ATOM 5987 C C . GLN B 1 288 ? -6.328 -21.125 -27.031 1 94.38 288 GLN B C 1
ATOM 5989 O O . GLN B 1 288 ? -6.969 -22.094 -27.453 1 94.38 288 GLN B O 1
ATOM 5994 N N . GLY B 1 289 ? -5.285 -21.219 -26.297 1 92.5 289 GLY B N 1
ATOM 5995 C CA . GLY B 1 289 ? -4.75 -22.531 -25.953 1 92.5 289 GLY B CA 1
ATOM 5996 C C . GLY B 1 289 ? -5.23 -23.031 -24.609 1 92.5 289 GLY B C 1
ATOM 5997 O O . GLY B 1 289 ? -5.176 -24.234 -24.344 1 92.5 289 GLY B O 1
ATOM 5998 N N . CYS B 1 290 ? -5.617 -22.156 -23.766 1 92.19 290 CYS B N 1
ATOM 5999 C CA . CYS B 1 290 ? -6 -22.5 -22.406 1 92.19 290 CYS B CA 1
ATOM 6000 C C . CYS B 1 290 ? -7.516 -22.531 -22.25 1 92.19 290 CYS B C 1
ATOM 6002 O O . CYS B 1 290 ? -8.07 -21.797 -21.438 1 92.19 290 CYS B O 1
ATOM 6004 N N . THR B 1 291 ? -8.164 -23.422 -22.891 1 92.12 291 THR B N 1
ATOM 6005 C CA . THR B 1 291 ? -9.625 -23.438 -23 1 92.12 291 THR B CA 1
ATOM 6006 C C . THR B 1 291 ? -10.25 -23.984 -21.719 1 92.12 291 THR B C 1
ATOM 6008 O O . THR B 1 291 ? -11.445 -23.828 -21.484 1 92.12 291 THR B O 1
ATOM 6011 N N . GLN B 1 292 ? -9.406 -24.562 -20.891 1 95.06 292 GLN B N 1
ATOM 6012 C CA . GLN B 1 292 ? -9.945 -25.219 -19.703 1 95.06 292 GLN B CA 1
ATOM 6013 C C . GLN B 1 292 ? -9.672 -24.375 -18.453 1 95.06 292 GLN B C 1
ATOM 6015 O O . GLN B 1 292 ? -9.82 -24.859 -17.328 1 95.06 292 GLN B O 1
ATOM 6020 N N . LEU B 1 293 ? -9.359 -23.094 -18.594 1 97.06 293 LEU B N 1
ATOM 6021 C CA . LEU B 1 293 ? -9.023 -22.25 -17.469 1 97.06 293 LEU B CA 1
ATOM 6022 C C . LEU B 1 293 ? -10.227 -22.047 -16.547 1 97.06 293 LEU B C 1
ATOM 6024 O O . LEU B 1 293 ? -11.312 -21.703 -17.016 1 97.06 293 LEU B O 1
ATOM 6028 N N . GLU B 1 294 ? -10.023 -22.328 -15.328 1 98.38 294 GLU B N 1
ATOM 6029 C CA . GLU B 1 294 ? -11.031 -22.094 -14.289 1 98.38 294 GLU B CA 1
ATOM 6030 C C . GLU B 1 294 ? -10.688 -20.875 -13.453 1 98.38 294 GLU B C 1
ATOM 6032 O O . GLU B 1 294 ? -11.586 -20.234 -12.898 1 98.38 294 GLU B O 1
ATOM 6037 N N . TYR B 1 295 ? -9.492 -20.578 -13.367 1 98.69 295 TYR B N 1
ATOM 6038 C CA . TYR B 1 295 ? -8.984 -19.469 -12.586 1 98.69 295 TYR B CA 1
ATOM 6039 C C . TYR B 1 295 ? -7.992 -18.641 -13.398 1 98.69 295 TYR B C 1
ATOM 6041 O O . TYR B 1 295 ? -7.039 -19.188 -13.969 1 98.69 295 TYR B O 1
ATOM 6049 N N . LEU B 1 296 ? -8.242 -17.344 -13.414 1 98.62 296 LEU B N 1
ATOM 6050 C CA . LEU B 1 296 ? -7.344 -16.453 -14.148 1 98.62 296 LEU B CA 1
ATOM 6051 C C . LEU B 1 296 ? -7.117 -15.156 -13.383 1 98.62 296 LEU B C 1
ATOM 6053 O O . LEU B 1 296 ? -8.078 -14.477 -13.008 1 98.62 296 LEU B O 1
ATOM 6057 N N . ASP B 1 297 ? -5.867 -14.859 -13.125 1 98.5 297 ASP B N 1
ATOM 6058 C CA . ASP B 1 297 ? -5.469 -13.594 -12.508 1 98.5 297 ASP B CA 1
ATOM 6059 C C . ASP B 1 297 ? -4.613 -12.766 -13.461 1 98.5 297 ASP B C 1
ATOM 6061 O O . ASP B 1 297 ? -3.479 -13.141 -13.773 1 98.5 297 ASP B O 1
ATOM 6065 N N . VAL B 1 298 ? -5.164 -11.68 -13.859 1 98.06 298 VAL B N 1
ATOM 6066 C CA . VAL B 1 298 ? -4.449 -10.797 -14.773 1 98.06 298 VAL B CA 1
ATOM 6067 C C . VAL B 1 298 ? -4.285 -9.414 -14.141 1 98.06 298 VAL B C 1
ATOM 6069 O O . VAL B 1 298 ? -4.242 -8.406 -14.844 1 98.06 298 VAL B O 1
ATOM 6072 N N . SER B 1 299 ? -4.137 -9.352 -12.844 1 98.06 299 SER B N 1
ATOM 6073 C CA . SER B 1 299 ? -4.105 -8.102 -12.086 1 98.06 299 SER B CA 1
ATOM 6074 C C . SER B 1 299 ? -2.883 -7.266 -12.445 1 98.06 299 SER B C 1
ATOM 6076 O O . SER B 1 299 ? -1.828 -7.809 -12.781 1 98.06 299 SER B O 1
ATOM 6078 N N . HIS B 1 300 ? -3.131 -5.922 -12.406 1 96.5 300 HIS B N 1
ATOM 6079 C CA . HIS B 1 300 ? -2.057 -4.949 -12.578 1 96.5 300 HIS B CA 1
ATOM 6080 C C . HIS B 1 300 ? -1.306 -5.176 -13.883 1 96.5 300 HIS B C 1
ATOM 6082 O O . HIS B 1 300 ? -0.075 -5.262 -13.891 1 96.5 300 HIS B O 1
ATOM 6088 N N . SER B 1 301 ? -2.086 -5.441 -14.883 1 95.75 301 SER B N 1
ATOM 6089 C CA . SER B 1 301 ? -1.607 -5.539 -16.266 1 95.75 301 SER B CA 1
ATOM 6090 C C . SER B 1 301 ? -2.229 -4.461 -17.141 1 95.75 301 SER B C 1
ATOM 6092 O O . SER B 1 301 ? -3.047 -3.666 -16.672 1 95.75 301 SER B O 1
ATOM 6094 N N . HIS B 1 302 ? -1.774 -4.422 -18.406 1 94.25 302 HIS B N 1
ATOM 6095 C CA . HIS B 1 302 ? -2.303 -3.428 -19.328 1 94.25 302 HIS B CA 1
ATOM 6096 C C . HIS B 1 302 ? -3.482 -3.984 -20.125 1 94.25 302 HIS B C 1
ATOM 6098 O O . HIS B 1 302 ? -3.785 -3.506 -21.219 1 94.25 302 HIS B O 1
ATOM 6104 N N . SER B 1 303 ? -4.102 -4.969 -19.5 1 96 303 SER B N 1
ATOM 6105 C CA . SER B 1 303 ? -5.289 -5.555 -20.109 1 96 303 SER B CA 1
ATOM 6106 C C . SER B 1 303 ? -6.43 -4.547 -20.172 1 96 303 SER B C 1
ATOM 6108 O O . SER B 1 303 ? -6.645 -3.775 -19.234 1 96 303 SER B O 1
ATOM 6110 N N . THR B 1 304 ? -7.074 -4.488 -21.344 1 97.19 304 THR B N 1
ATOM 6111 C CA . THR B 1 304 ? -8.195 -3.578 -21.562 1 97.19 304 THR B CA 1
ATOM 6112 C C . THR B 1 304 ? -9.469 -4.355 -21.875 1 97.19 304 THR B C 1
ATOM 6114 O O . THR B 1 304 ? -9.594 -5.523 -21.5 1 97.19 304 THR B O 1
ATOM 6117 N N . ASN B 1 305 ? -10.406 -3.689 -22.531 1 98.06 305 ASN B N 1
ATOM 6118 C CA . ASN B 1 305 ? -11.672 -4.309 -22.906 1 98.06 305 ASN B CA 1
ATOM 6119 C C . ASN B 1 305 ? -11.461 -5.477 -23.875 1 98.06 305 ASN B C 1
ATOM 6121 O O . ASN B 1 305 ? -12.203 -6.461 -23.828 1 98.06 305 ASN B O 1
ATOM 6125 N N . GLY B 1 306 ? -10.398 -5.359 -24.672 1 97.69 306 GLY B N 1
ATOM 6126 C CA . GLY B 1 306 ? -10.086 -6.418 -25.625 1 97.69 306 GLY B CA 1
ATOM 6127 C C . GLY B 1 306 ? -9.734 -7.73 -24.953 1 97.69 306 GLY B C 1
ATOM 6128 O O . GLY B 1 306 ? -10.109 -8.805 -25.438 1 97.69 306 GLY B O 1
ATOM 6129 N N . SER B 1 307 ? -9.039 -7.66 -23.875 1 97.81 307 SER B N 1
ATOM 6130 C CA . SER B 1 307 ? -8.68 -8.859 -23.125 1 97.81 307 SER B CA 1
ATOM 6131 C C . SER B 1 307 ? -9.922 -9.562 -22.594 1 97.81 307 SER B C 1
ATOM 6133 O O . SER B 1 307 ? -10.023 -10.789 -22.641 1 97.81 307 SER B O 1
ATOM 6135 N N . MET B 1 308 ? -10.875 -8.797 -22.141 1 98.25 308 MET B N 1
ATOM 6136 C CA . MET B 1 308 ? -12.109 -9.367 -21.625 1 98.25 308 MET B CA 1
ATOM 6137 C C . MET B 1 308 ? -12.898 -10.055 -22.734 1 98.25 308 MET B C 1
ATOM 6139 O O . MET B 1 308 ? -13.492 -11.117 -22.516 1 98.25 308 MET B O 1
ATOM 6143 N N . GLN B 1 309 ? -12.867 -9.43 -23.906 1 98.19 309 GLN B N 1
ATOM 6144 C CA . GLN B 1 309 ? -13.516 -10.039 -25.047 1 98.19 309 GLN B CA 1
ATOM 6145 C C . GLN B 1 309 ? -12.891 -11.383 -25.391 1 98.19 309 GLN B C 1
ATOM 6147 O O . GLN B 1 309 ? -13.602 -12.367 -25.609 1 98.19 309 GLN B O 1
ATOM 6152 N N . SER B 1 310 ? -11.602 -11.438 -25.406 1 97.56 310 SER B N 1
ATOM 6153 C CA . SER B 1 310 ? -10.867 -12.664 -25.719 1 97.56 310 SER B CA 1
ATOM 6154 C C . SER B 1 310 ? -11.117 -13.742 -24.688 1 97.56 310 SER B C 1
ATOM 6156 O O . SER B 1 310 ? -11.383 -14.898 -25.031 1 97.56 310 SER B O 1
ATOM 6158 N N . ILE B 1 311 ? -11.055 -13.391 -23.438 1 97.69 311 ILE B N 1
ATOM 6159 C CA . ILE B 1 311 ? -11.266 -14.344 -22.359 1 97.69 311 ILE B CA 1
ATOM 6160 C C . ILE B 1 311 ? -12.688 -14.898 -22.422 1 97.69 311 ILE B C 1
ATOM 6162 O O . ILE B 1 311 ? -12.898 -16.109 -22.281 1 97.69 311 ILE B O 1
ATOM 6166 N N . ALA B 1 312 ? -13.625 -13.961 -22.641 1 97.75 312 ALA B N 1
ATOM 6167 C CA . ALA B 1 312 ? -15.031 -14.359 -22.75 1 97.75 312 ALA B CA 1
ATOM 6168 C C . ALA B 1 312 ? -15.227 -15.359 -23.891 1 97.75 312 ALA B C 1
ATOM 6170 O O . ALA B 1 312 ? -16.016 -16.297 -23.766 1 97.75 312 ALA B O 1
ATOM 6171 N N . ARG B 1 313 ? -14.539 -15.219 -24.922 1 97.19 313 ARG B N 1
ATOM 6172 C CA . ARG B 1 313 ? -14.672 -16.062 -26.109 1 97.19 313 ARG B CA 1
ATOM 6173 C C . ARG B 1 313 ? -13.969 -17.391 -25.922 1 97.19 313 ARG B C 1
ATOM 6175 O O . ARG B 1 313 ? -14.508 -18.438 -26.281 1 97.19 313 ARG B O 1
ATOM 6182 N N . ASN B 1 314 ? -12.82 -17.406 -25.297 1 96.62 314 ASN B N 1
ATOM 6183 C CA . ASN B 1 314 ? -11.922 -18.547 -25.359 1 96.62 314 ASN B CA 1
ATOM 6184 C C . ASN B 1 314 ? -11.992 -19.375 -24.078 1 96.62 314 ASN B C 1
ATOM 6186 O O . ASN B 1 314 ? -11.57 -20.547 -24.078 1 96.62 314 ASN B O 1
ATOM 6190 N N . CYS B 1 315 ? -12.469 -18.766 -22.984 1 96.19 315 CYS B N 1
ATOM 6191 C CA . CYS B 1 315 ? -12.453 -19.469 -21.703 1 96.19 315 CYS B CA 1
ATOM 6192 C C . CYS B 1 315 ? -13.859 -19.594 -21.141 1 96.19 315 CYS B C 1
ATOM 6194 O O . CYS B 1 315 ? -14.156 -19.016 -20.078 1 96.19 315 CYS B O 1
ATOM 6196 N N . PRO B 1 316 ? -14.641 -20.422 -21.656 1 92.44 316 PRO B N 1
ATOM 6197 C CA . PRO B 1 316 ? -16.047 -20.484 -21.281 1 92.44 316 PRO B CA 1
ATOM 6198 C C . PRO B 1 316 ? -16.25 -21.109 -19.891 1 92.44 316 PRO B C 1
ATOM 6200 O O . PRO B 1 316 ? -17.312 -20.922 -19.281 1 92.44 316 PRO B O 1
ATOM 6203 N N . VAL B 1 317 ? -15.281 -21.797 -19.422 1 96.56 317 VAL B N 1
ATOM 6204 C CA . VAL B 1 317 ? -15.5 -22.516 -18.172 1 96.56 317 VAL B CA 1
ATOM 6205 C C . VAL B 1 317 ? -14.875 -21.734 -17 1 96.56 317 VAL B C 1
ATOM 6207 O O . VAL B 1 317 ? -14.812 -22.234 -15.883 1 96.56 317 VAL B O 1
ATOM 6210 N N . LEU B 1 318 ? -14.445 -20.5 -17.219 1 98.25 318 LEU B N 1
ATOM 6211 C CA . LEU B 1 318 ? -13.805 -19.672 -16.219 1 98.25 318 LEU B CA 1
ATOM 6212 C C . LEU B 1 318 ? -14.766 -19.391 -15.062 1 98.25 318 LEU B C 1
ATOM 6214 O O . LEU B 1 318 ? -15.898 -18.953 -15.281 1 98.25 318 LEU B O 1
ATOM 6218 N N . THR B 1 319 ? -14.273 -19.641 -13.844 1 98.69 319 THR B N 1
ATOM 6219 C CA . THR B 1 319 ? -15.117 -19.422 -12.672 1 98.69 319 THR B CA 1
ATOM 6220 C C . THR B 1 319 ? -14.586 -18.266 -11.828 1 98.69 319 THR B C 1
ATOM 6222 O O . THR B 1 319 ? -15.328 -17.656 -11.055 1 98.69 319 THR B O 1
ATOM 6225 N N . THR B 1 320 ? -13.32 -18 -11.859 1 98.88 320 THR B N 1
ATOM 6226 C CA . THR B 1 320 ? -12.711 -16.938 -11.07 1 98.88 320 THR B CA 1
ATOM 6227 C C . THR B 1 320 ? -11.883 -16.016 -11.961 1 98.88 320 THR B C 1
ATOM 6229 O O . THR B 1 320 ? -10.984 -16.469 -12.672 1 98.88 320 THR B O 1
ATOM 6232 N N . LEU B 1 321 ? -12.234 -14.781 -11.93 1 98.81 321 LEU B N 1
ATOM 6233 C CA . LEU B 1 321 ? -11.477 -13.766 -12.656 1 98.81 321 LEU B CA 1
ATOM 6234 C C . LEU B 1 321 ? -11.023 -12.648 -11.727 1 98.81 321 LEU B C 1
ATOM 6236 O O . LEU B 1 321 ? -11.852 -12 -11.078 1 98.81 321 LEU B O 1
ATOM 6240 N N . ILE B 1 322 ? -9.734 -12.461 -11.609 1 98.81 322 ILE B N 1
ATOM 6241 C CA . ILE B 1 322 ? -9.156 -11.359 -10.852 1 98.81 322 ILE B CA 1
ATOM 6242 C C . ILE B 1 322 ? -8.531 -10.352 -11.812 1 98.81 322 ILE B C 1
ATOM 6244 O O . ILE B 1 322 ? -7.516 -10.641 -12.453 1 98.81 322 ILE B O 1
ATOM 6248 N N . ALA B 1 323 ? -9.172 -9.258 -11.898 1 98.44 323 ALA B N 1
ATOM 6249 C CA . ALA B 1 323 ? -8.75 -8.234 -12.852 1 98.44 323 ALA B CA 1
ATOM 6250 C C . ALA B 1 323 ? -8.516 -6.898 -12.148 1 98.44 323 ALA B C 1
ATOM 6252 O O . ALA B 1 323 ? -9.031 -5.867 -12.578 1 98.44 323 ALA B O 1
ATOM 6253 N N . ARG B 1 324 ? -7.625 -6.914 -11.172 1 98 324 ARG B N 1
ATOM 6254 C CA . ARG B 1 324 ? -7.34 -5.699 -10.406 1 98 324 ARG B CA 1
ATOM 6255 C C . ARG B 1 324 ? -6.516 -4.719 -11.227 1 98 324 ARG B C 1
ATOM 6257 O O . ARG B 1 324 ? -5.547 -5.109 -11.883 1 98 324 ARG B O 1
ATOM 6264 N N . GLN B 1 325 ? -6.949 -3.492 -11.18 1 96.06 325 GLN B N 1
ATOM 6265 C CA . GLN B 1 325 ? -6.254 -2.369 -11.805 1 96.06 325 GLN B CA 1
ATOM 6266 C C . GLN B 1 325 ? -5.926 -2.666 -13.266 1 96.06 325 GLN B C 1
ATOM 6268 O O . GLN B 1 325 ? -4.793 -2.469 -13.703 1 96.06 325 GLN B O 1
ATOM 6273 N N . CYS B 1 326 ? -6.832 -3.318 -13.914 1 96.5 326 CYS B N 1
ATOM 6274 C CA . CYS B 1 326 ? -6.832 -3.389 -15.375 1 96.5 326 CYS B CA 1
ATOM 6275 C C . CYS B 1 326 ? -7.52 -2.17 -15.977 1 96.5 326 CYS B C 1
ATOM 6277 O O . CYS B 1 326 ? -8.195 -1.421 -15.273 1 96.5 326 CYS B O 1
ATOM 6279 N N . PHE B 1 327 ? -7.23 -1.902 -17.266 1 95.12 327 PHE B N 1
ATOM 6280 C CA . PHE B 1 327 ? -7.797 -0.731 -17.922 1 95.12 327 PHE B CA 1
ATOM 6281 C C . PHE B 1 327 ? -9.148 -1.059 -18.547 1 95.12 327 PHE B C 1
ATOM 6283 O O . PHE B 1 327 ? -9.312 -0.994 -19.766 1 95.12 327 PHE B O 1
ATOM 6290 N N . LEU B 1 328 ? -10.055 -1.32 -17.672 1 97.62 328 LEU B N 1
ATOM 6291 C CA . LEU B 1 328 ? -11.375 -1.763 -18.094 1 97.62 328 LEU B CA 1
ATOM 6292 C C . LEU B 1 328 ? -12.367 -0.603 -18.094 1 97.62 328 LEU B C 1
ATOM 6294 O O . LEU B 1 328 ? -12.312 0.256 -17.203 1 97.62 328 LEU B O 1
ATOM 6298 N N . GLN B 1 329 ? -13.188 -0.589 -19.031 1 97.69 329 GLN B N 1
ATOM 6299 C CA . GLN B 1 329 ? -14.383 0.243 -19.094 1 97.69 329 GLN B CA 1
ATOM 6300 C C . GLN B 1 329 ? -15.648 -0.612 -19.109 1 97.69 329 GLN B C 1
ATOM 6302 O O . GLN B 1 329 ? -15.578 -1.829 -18.922 1 97.69 329 GLN B O 1
ATOM 6307 N N . ASP B 1 330 ? -16.797 0.03 -19.297 1 98.5 330 ASP B N 1
ATOM 6308 C CA . ASP B 1 330 ? -18.062 -0.691 -19.266 1 98.5 330 ASP B CA 1
ATOM 6309 C C . ASP B 1 330 ? -18.141 -1.722 -20.375 1 98.5 330 ASP B C 1
ATOM 6311 O O . ASP B 1 330 ? -18.734 -2.785 -20.219 1 98.5 330 ASP B O 1
ATOM 6315 N N . THR B 1 331 ? -17.469 -1.386 -21.453 1 98.44 331 THR B N 1
ATOM 6316 C CA . THR B 1 331 ? -17.453 -2.324 -22.562 1 98.44 331 THR B CA 1
ATOM 6317 C C . THR B 1 331 ? -16.797 -3.641 -22.156 1 98.44 331 THR B C 1
ATOM 6319 O O . THR B 1 331 ? -17.234 -4.715 -22.578 1 98.44 331 THR B O 1
ATOM 6322 N N . GLY B 1 332 ? -15.742 -3.572 -21.406 1 98.5 332 GLY B N 1
ATOM 6323 C CA . GLY B 1 332 ? -15.117 -4.777 -20.891 1 98.5 332 GLY B CA 1
ATOM 6324 C C . GLY B 1 332 ? -16.047 -5.602 -20.016 1 98.5 332 GLY B C 1
ATOM 6325 O O . GLY B 1 332 ? -16.094 -6.828 -20.141 1 98.5 332 GLY B O 1
ATOM 6326 N N . LEU B 1 333 ? -16.766 -4.945 -19.188 1 98.62 333 LEU B N 1
ATOM 6327 C CA . LEU B 1 333 ? -17.719 -5.621 -18.312 1 98.62 333 LEU B CA 1
ATOM 6328 C C . LEU B 1 333 ? -18.875 -6.227 -19.125 1 98.62 333 LEU B C 1
ATOM 6330 O O . LEU B 1 333 ? -19.406 -7.277 -18.766 1 98.62 333 LEU B O 1
ATOM 6334 N N . GLU B 1 334 ? -19.219 -5.559 -20.172 1 98.56 334 GLU B N 1
ATOM 6335 C CA . GLU B 1 334 ? -20.234 -6.109 -21.078 1 98.56 334 GLU B CA 1
ATOM 6336 C C . GLU B 1 334 ? -19.781 -7.441 -21.672 1 98.56 334 GLU B C 1
ATOM 6338 O O . GLU B 1 334 ? -20.562 -8.391 -21.75 1 98.56 334 GLU B O 1
ATOM 6343 N N . HIS B 1 335 ? -18.531 -7.523 -22.031 1 98.44 335 HIS B N 1
ATOM 6344 C CA . HIS B 1 335 ? -17.984 -8.773 -22.562 1 98.44 335 HIS B CA 1
ATOM 6345 C C . HIS B 1 335 ? -18 -9.867 -21.484 1 98.44 335 HIS B C 1
ATOM 6347 O O . HIS B 1 335 ? -18.328 -11.016 -21.781 1 98.44 335 HIS B O 1
ATOM 6353 N N . ILE B 1 336 ? -17.656 -9.5 -20.297 1 98.31 336 ILE B N 1
ATOM 6354 C CA . ILE B 1 336 ? -17.703 -10.453 -19.203 1 98.31 336 ILE B CA 1
ATOM 6355 C C . ILE B 1 336 ? -19.109 -11.008 -19.047 1 98.31 336 ILE B C 1
ATOM 6357 O O . ILE B 1 336 ? -19.312 -12.219 -19.016 1 98.31 336 ILE B O 1
ATOM 6361 N N . GLY B 1 337 ? -20.078 -10.094 -19.031 1 97.88 337 GLY B N 1
ATOM 6362 C CA . GLY B 1 337 ? -21.469 -10.5 -18.891 1 97.88 337 GLY B CA 1
ATOM 6363 C C . GLY B 1 337 ? -21.938 -11.398 -20.016 1 97.88 337 GLY B C 1
ATOM 6364 O O . GLY B 1 337 ? -22.719 -12.328 -19.797 1 97.88 337 GLY B O 1
ATOM 6365 N N . GLN B 1 338 ? -21.422 -11.227 -21.172 1 96.94 338 GLN B N 1
ATOM 6366 C CA . GLN B 1 338 ? -21.891 -11.938 -22.359 1 96.94 338 GLN B CA 1
ATOM 6367 C C . GLN B 1 338 ? -21.25 -13.32 -22.453 1 96.94 338 GLN B C 1
ATOM 6369 O O . GLN B 1 338 ? -21.875 -14.258 -22.969 1 96.94 338 GLN B O 1
ATOM 6374 N N . GLY B 1 339 ? -20.094 -13.414 -21.906 1 96.75 339 GLY B N 1
ATOM 6375 C CA . GLY B 1 339 ? -19.359 -14.617 -22.266 1 96.75 339 GLY B CA 1
ATOM 6376 C C . GLY B 1 339 ? -18.922 -15.422 -21.047 1 96.75 339 GLY B C 1
ATOM 6377 O O . GLY B 1 339 ? -18.484 -16.562 -21.188 1 96.75 339 GLY B O 1
ATOM 6378 N N . MET B 1 340 ? -19.016 -14.984 -19.875 1 97.19 340 MET B N 1
ATOM 6379 C CA . MET B 1 340 ? -18.484 -15.688 -18.719 1 97.19 340 MET B CA 1
ATOM 6380 C C . MET B 1 340 ? -19.594 -16.031 -17.734 1 97.19 340 MET B C 1
ATOM 6382 O O . MET B 1 340 ? -19.531 -15.656 -16.562 1 97.19 340 MET B O 1
ATOM 6386 N N . ASN B 1 341 ? -20.469 -16.797 -18.203 1 97.06 341 ASN B N 1
ATOM 6387 C CA . ASN B 1 341 ? -21.688 -17.094 -17.469 1 97.06 341 ASN B CA 1
ATOM 6388 C C . ASN B 1 341 ? -21.438 -18.016 -16.281 1 97.06 341 ASN B C 1
ATOM 6390 O O . ASN B 1 341 ? -22.281 -18.172 -15.414 1 97.06 341 ASN B O 1
ATOM 6394 N N . LYS B 1 342 ? -20.266 -18.594 -16.25 1 97.94 342 LYS B N 1
ATOM 6395 C CA . LYS B 1 342 ? -19.953 -19.516 -15.172 1 97.94 342 LYS B CA 1
ATOM 6396 C C . LYS B 1 342 ? -19.125 -18.844 -14.078 1 97.94 342 LYS B C 1
ATOM 6398 O O . LYS B 1 342 ? -18.734 -19.484 -13.102 1 97.94 342 LYS B O 1
ATOM 6403 N N . LEU B 1 343 ? -18.969 -17.547 -14.172 1 98.38 343 LEU B N 1
ATOM 6404 C CA . LEU B 1 343 ? -18.141 -16.781 -13.227 1 98.38 343 LEU B CA 1
ATOM 6405 C C . LEU B 1 343 ? -18.766 -16.812 -11.828 1 98.38 343 LEU B C 1
ATOM 6407 O O . LEU B 1 343 ? -19.953 -16.578 -11.672 1 98.38 343 LEU B O 1
ATOM 6411 N N . GLU B 1 344 ? -17.969 -17.125 -10.867 1 98.75 344 GLU B N 1
ATOM 6412 C CA . GLU B 1 344 ? -18.391 -17.172 -9.477 1 98.75 344 GLU B CA 1
ATOM 6413 C C . GLU B 1 344 ? -17.672 -16.125 -8.633 1 98.75 344 GLU B C 1
ATOM 6415 O O . GLU B 1 344 ? -18.172 -15.688 -7.602 1 98.75 344 GLU B O 1
ATOM 6420 N N . TRP B 1 345 ? -16.547 -15.75 -9.008 1 98.88 345 TRP B N 1
ATOM 6421 C CA . TRP B 1 345 ? -15.688 -14.805 -8.297 1 98.88 345 TRP B CA 1
ATOM 6422 C C . TRP B 1 345 ? -15.156 -13.734 -9.242 1 98.88 345 TRP B C 1
ATOM 6424 O O . TRP B 1 345 ? -14.492 -14.047 -10.234 1 98.88 345 TRP B O 1
ATOM 6434 N N . LEU B 1 346 ? -15.477 -12.508 -8.93 1 98.81 346 LEU B N 1
ATOM 6435 C CA . LEU B 1 346 ? -15.031 -11.391 -9.75 1 98.81 346 LEU B CA 1
ATOM 6436 C C . LEU B 1 346 ? -14.414 -10.297 -8.891 1 98.81 346 LEU B C 1
ATOM 6438 O O . LEU B 1 346 ? -15.055 -9.797 -7.961 1 98.81 346 LEU B O 1
ATOM 6442 N N . ASP B 1 347 ? -13.172 -9.969 -9.156 1 98.81 347 ASP B N 1
ATOM 6443 C CA . ASP B 1 347 ? -12.469 -8.906 -8.453 1 98.81 347 ASP B CA 1
ATOM 6444 C C . ASP B 1 347 ? -12.07 -7.785 -9.414 1 98.81 347 ASP B C 1
ATOM 6446 O O . ASP B 1 347 ? -11.234 -7.984 -10.297 1 98.81 347 ASP B O 1
ATOM 6450 N N . LEU B 1 348 ? -12.641 -6.648 -9.234 1 98.62 348 LEU B N 1
ATOM 6451 C CA . LEU B 1 348 ? -12.406 -5.508 -10.117 1 98.62 348 LEU B CA 1
ATOM 6452 C C . LEU B 1 348 ? -11.758 -4.355 -9.352 1 98.62 348 LEU B C 1
ATOM 6454 O O . LEU B 1 348 ? -11.969 -3.188 -9.68 1 98.62 348 LEU B O 1
ATOM 6458 N N . THR B 1 349 ? -10.977 -4.668 -8.328 1 97.81 349 THR B N 1
ATOM 6459 C CA . THR B 1 349 ? -10.328 -3.662 -7.492 1 97.81 349 THR B CA 1
ATOM 6460 C C . THR B 1 349 ? -9.5 -2.705 -8.344 1 97.81 349 THR B C 1
ATOM 6462 O O . THR B 1 349 ? -8.75 -3.139 -9.227 1 97.81 349 THR B O 1
ATOM 6465 N N . ASP B 1 350 ? -9.672 -1.428 -8.242 1 95.88 350 ASP B N 1
ATOM 6466 C CA . ASP B 1 350 ? -8.898 -0.355 -8.852 1 95.88 350 ASP B CA 1
ATOM 6467 C C . ASP B 1 350 ? -9.211 -0.226 -10.344 1 95.88 350 ASP B C 1
ATOM 6469 O O . ASP B 1 350 ? -8.406 0.294 -11.109 1 95.88 350 ASP B O 1
ATOM 6473 N N . CYS B 1 351 ? -10.344 -0.872 -10.734 1 97.19 351 CYS B N 1
ATOM 6474 C CA . CYS B 1 351 ? -10.852 -0.545 -12.07 1 97.19 351 CYS B CA 1
ATOM 6475 C C . CYS B 1 351 ? -11.625 0.764 -12.055 1 97.19 351 CYS B C 1
ATOM 6477 O O . CYS B 1 351 ? -12.844 0.766 -11.852 1 97.19 351 CYS B O 1
ATOM 6479 N N . TRP B 1 352 ? -11 1.781 -12.422 1 93.31 352 TRP B N 1
ATOM 6480 C CA . TRP B 1 352 ? -11.406 3.141 -12.078 1 93.31 352 TRP B CA 1
ATOM 6481 C C . TRP B 1 352 ? -12.523 3.621 -13 1 93.31 352 TRP B C 1
ATOM 6483 O O . TRP B 1 352 ? -13.25 4.562 -12.672 1 93.31 352 TRP B O 1
ATOM 6493 N N . TYR B 1 353 ? -12.664 2.982 -14.156 1 95.06 353 TYR B N 1
ATOM 6494 C CA . TYR B 1 353 ? -13.523 3.574 -15.18 1 95.06 353 TYR B CA 1
ATOM 6495 C C . TYR B 1 353 ? -14.812 2.775 -15.336 1 95.06 353 TYR B C 1
ATOM 6497 O O . TYR B 1 353 ? -15.641 3.092 -16.188 1 95.06 353 TYR B O 1
ATOM 6505 N N . VAL B 1 354 ? -14.938 1.783 -14.57 1 97.88 354 VAL B N 1
ATOM 6506 C CA . VAL B 1 354 ? -16.172 0.998 -14.656 1 97.88 354 VAL B CA 1
ATOM 6507 C C . VAL B 1 354 ? -17.297 1.737 -13.945 1 97.88 354 VAL B C 1
ATOM 6509 O O . VAL B 1 354 ? -17.094 2.357 -12.898 1 97.88 354 VAL B O 1
ATOM 6512 N N . THR B 1 355 ? -18.469 1.709 -14.508 1 97.94 355 THR B N 1
ATOM 6513 C CA . THR B 1 355 ? -19.625 2.398 -13.961 1 97.94 355 THR B CA 1
ATOM 6514 C C . THR B 1 355 ? -20.766 1.413 -13.68 1 97.94 355 THR B C 1
ATOM 6516 O O . THR B 1 355 ? -20.562 0.199 -13.773 1 97.94 355 THR B O 1
ATOM 6519 N N . ASP B 1 356 ? -21.906 1.955 -13.297 1 98.44 356 ASP B N 1
ATOM 6520 C CA . ASP B 1 356 ? -23.078 1.146 -12.977 1 98.44 356 ASP B CA 1
ATOM 6521 C C . ASP B 1 356 ? -23.578 0.397 -14.211 1 98.44 356 ASP B C 1
ATOM 6523 O O . ASP B 1 356 ? -24.109 -0.716 -14.094 1 98.44 356 ASP B O 1
ATOM 6527 N N . ALA B 1 357 ? -23.359 0.972 -15.367 1 98.31 357 ALA B N 1
ATOM 6528 C CA . ALA B 1 357 ? -23.797 0.326 -16.594 1 98.31 357 ALA B CA 1
ATOM 6529 C C . ALA B 1 357 ? -23.078 -0.997 -16.812 1 98.31 357 ALA B C 1
ATOM 6531 O O . ALA B 1 357 ? -23.703 -2.016 -17.109 1 98.31 357 ALA B O 1
ATOM 6532 N N . GLY B 1 358 ? -21.781 -0.916 -16.672 1 98.5 358 GLY B N 1
ATOM 6533 C CA . GLY B 1 358 ? -21 -2.137 -16.812 1 98.5 358 GLY B CA 1
ATOM 6534 C C . GLY B 1 358 ? -21.344 -3.186 -15.766 1 98.5 358 GLY B C 1
ATOM 6535 O O . GLY B 1 358 ? -21.516 -4.363 -16.094 1 98.5 358 GLY B O 1
ATOM 6536 N N . LEU B 1 359 ? -21.469 -2.736 -14.547 1 98.19 359 LEU B N 1
ATOM 6537 C CA . LEU B 1 359 ? -21.812 -3.65 -13.461 1 98.19 359 LEU B CA 1
ATOM 6538 C C . LEU B 1 359 ? -23.172 -4.297 -13.719 1 98.19 359 LEU B C 1
ATOM 6540 O O . LEU B 1 359 ? -23.375 -5.469 -13.391 1 98.19 359 LEU B O 1
ATOM 6544 N N . GLY B 1 360 ? -24.062 -3.547 -14.289 1 98.31 360 GLY B N 1
ATOM 6545 C CA . GLY B 1 360 ? -25.359 -4.094 -14.664 1 98.31 360 GLY B CA 1
ATOM 6546 C C . GLY B 1 360 ? -25.25 -5.219 -15.68 1 98.31 360 GLY B C 1
ATOM 6547 O O . GLY B 1 360 ? -25.969 -6.215 -15.578 1 98.31 360 GLY B O 1
ATOM 6548 N N . SER B 1 361 ? -24.375 -5.074 -16.625 1 98.31 361 SER B N 1
ATOM 6549 C CA . SER B 1 361 ? -24.156 -6.117 -17.625 1 98.31 361 SER B CA 1
ATOM 6550 C C . SER B 1 361 ? -23.641 -7.395 -16.984 1 98.31 361 SER B C 1
ATOM 6552 O O . SER B 1 361 ? -24.047 -8.5 -17.344 1 98.31 361 SER B O 1
ATOM 6554 N N . VAL B 1 362 ? -22.766 -7.254 -16.047 1 98.44 362 VAL B N 1
ATOM 6555 C CA . VAL B 1 362 ? -22.25 -8.398 -15.32 1 98.44 362 VAL B CA 1
ATOM 6556 C C . VAL B 1 362 ? -23.359 -9.07 -14.531 1 98.44 362 VAL B C 1
ATOM 6558 O O . VAL B 1 362 ? -23.484 -10.297 -14.539 1 98.44 362 VAL B O 1
ATOM 6561 N N . ALA B 1 363 ? -24.188 -8.25 -13.906 1 98 363 ALA B N 1
ATOM 6562 C CA . ALA B 1 363 ? -25.297 -8.758 -13.109 1 98 363 ALA B CA 1
ATOM 6563 C C . ALA B 1 363 ? -26.25 -9.602 -13.961 1 98 363 ALA B C 1
ATOM 6565 O O . ALA B 1 363 ? -26.719 -10.648 -13.516 1 98 363 ALA B O 1
ATOM 6566 N N . SER B 1 364 ? -26.453 -9.18 -15.141 1 97.31 364 SER B N 1
ATOM 6567 C CA . SER B 1 364 ? -27.375 -9.859 -16.047 1 97.31 364 SER B CA 1
ATOM 6568 C C . SER B 1 364 ? -26.75 -11.102 -16.641 1 97.31 364 SER B C 1
ATOM 6570 O O . SER B 1 364 ? -27.438 -12.086 -16.922 1 97.31 364 SER B O 1
ATOM 6572 N N . GLY B 1 365 ? -25.5 -11.062 -16.812 1 97.69 365 GLY B N 1
ATOM 6573 C CA . GLY B 1 365 ? -24.828 -12.102 -17.594 1 97.69 365 GLY B CA 1
ATOM 6574 C C . GLY B 1 365 ? -24.156 -13.148 -16.734 1 97.69 365 GLY B C 1
ATOM 6575 O O . GLY B 1 365 ? -23.828 -14.234 -17.203 1 97.69 365 GLY B O 1
ATOM 6576 N N . CYS B 1 366 ? -23.906 -12.883 -15.5 1 97.88 366 CYS B N 1
ATOM 6577 C CA . CYS B 1 366 ? -23.188 -13.797 -14.625 1 97.88 366 CYS B CA 1
ATOM 6578 C C . CYS B 1 366 ? -24 -14.133 -13.383 1 97.88 366 CYS B C 1
ATOM 6580 O O . CYS B 1 366 ? -23.625 -13.75 -12.273 1 97.88 366 CYS B O 1
ATOM 6582 N N . PRO B 1 367 ? -25 -14.891 -13.547 1 96.25 367 PRO B N 1
ATOM 6583 C CA . PRO B 1 367 ? -25.938 -15.148 -12.453 1 96.25 367 PRO B CA 1
ATOM 6584 C C . PRO B 1 367 ? -25.328 -16.016 -11.352 1 96.25 367 PRO B C 1
ATOM 6586 O O . PRO B 1 367 ? -25.875 -16.094 -10.25 1 96.25 367 PRO B O 1
ATOM 6589 N N . ARG B 1 368 ? -24.172 -16.625 -11.609 1 97.88 368 ARG B N 1
ATOM 6590 C CA . ARG B 1 368 ? -23.609 -17.562 -10.664 1 97.88 368 ARG B CA 1
ATOM 6591 C C . ARG B 1 368 ? -22.609 -16.875 -9.734 1 97.88 368 ARG B C 1
ATOM 6593 O O . ARG B 1 368 ? -21.969 -17.531 -8.906 1 97.88 368 ARG B O 1
ATOM 6600 N N . LEU B 1 369 ? -22.5 -15.586 -9.789 1 98.38 369 LEU B N 1
ATOM 6601 C CA . LEU B 1 369 ? -21.531 -14.859 -8.977 1 98.38 369 LEU B CA 1
ATOM 6602 C C . LEU B 1 369 ? -21.797 -15.047 -7.492 1 98.38 369 LEU B C 1
ATOM 6604 O O . LEU B 1 369 ? -22.938 -14.852 -7.031 1 98.38 369 LEU B O 1
ATOM 6608 N N . ARG B 1 370 ? -20.766 -15.453 -6.805 1 98.62 370 ARG B N 1
ATOM 6609 C CA . ARG B 1 370 ? -20.828 -15.633 -5.359 1 98.62 370 ARG B CA 1
ATOM 6610 C C . ARG B 1 370 ? -20.047 -14.547 -4.633 1 98.62 370 ARG B C 1
ATOM 6612 O O . ARG B 1 370 ? -20.391 -14.18 -3.504 1 98.62 370 ARG B O 1
ATOM 6619 N N . VAL B 1 371 ? -19.031 -14.109 -5.227 1 98.81 371 VAL B N 1
ATOM 6620 C CA . VAL B 1 371 ? -18.156 -13.102 -4.633 1 98.81 371 VAL B CA 1
ATOM 6621 C C . VAL B 1 371 ? -17.922 -11.977 -5.637 1 98.81 371 VAL B C 1
ATOM 6623 O O . VAL B 1 371 ? -17.531 -12.234 -6.781 1 98.81 371 VAL B O 1
ATOM 6626 N N . VAL B 1 372 ? -18.156 -10.766 -5.238 1 98.75 372 VAL B N 1
ATOM 6627 C CA . VAL B 1 372 ? -17.859 -9.578 -6.035 1 98.75 372 VAL B CA 1
ATOM 6628 C C . VAL B 1 372 ? -17.047 -8.594 -5.203 1 98.75 372 VAL B C 1
ATOM 6630 O O . VAL B 1 372 ? -17.453 -8.234 -4.09 1 98.75 372 VAL B O 1
ATOM 6633 N N . ILE B 1 373 ? -15.922 -8.203 -5.711 1 98.81 373 ILE B N 1
ATOM 6634 C CA . ILE B 1 373 ? -15.039 -7.285 -4.996 1 98.81 373 ILE B CA 1
ATOM 6635 C C . ILE B 1 373 ? -14.859 -6.004 -5.805 1 98.81 373 ILE B C 1
ATOM 6637 O O . ILE B 1 373 ? -14.281 -6.023 -6.895 1 98.81 373 ILE B O 1
ATOM 6641 N N . LEU B 1 374 ? -15.398 -4.992 -5.312 1 98.31 374 LEU B N 1
ATOM 6642 C CA . LEU B 1 374 ? -15.25 -3.645 -5.852 1 98.31 374 LEU B CA 1
ATOM 6643 C C . LEU B 1 374 ? -14.547 -2.732 -4.855 1 98.31 374 LEU B C 1
ATOM 6645 O O . LEU B 1 374 ? -15.18 -2.205 -3.936 1 98.31 374 LEU B O 1
ATOM 6649 N N . THR B 1 375 ? -13.273 -2.582 -5 1 97.31 375 THR B N 1
ATOM 6650 C CA . THR B 1 375 ? -12.5 -1.665 -4.172 1 97.31 375 THR B CA 1
ATOM 6651 C C . THR B 1 375 ? -11.938 -0.521 -5.012 1 97.31 375 THR B C 1
ATOM 6653 O O . THR B 1 375 ? -11.305 -0.755 -6.043 1 97.31 375 THR B O 1
ATOM 6656 N N . ARG B 1 376 ? -12.266 0.7 -4.641 1 95.5 376 ARG B N 1
ATOM 6657 C CA . ARG B 1 376 ? -11.773 1.906 -5.297 1 95.5 376 ARG B CA 1
ATOM 6658 C C . ARG B 1 376 ? -12.25 1.972 -6.746 1 95.5 376 ARG B C 1
ATOM 6660 O O . ARG B 1 376 ? -11.469 2.303 -7.641 1 95.5 376 ARG B O 1
ATOM 6667 N N . CYS B 1 377 ? -13.445 1.415 -6.961 1 96.62 377 CYS B N 1
ATOM 6668 C CA . CYS B 1 377 ? -14.172 1.672 -8.195 1 96.62 377 CYS B CA 1
ATOM 6669 C C . CYS B 1 377 ? -14.977 2.961 -8.102 1 96.62 377 CYS B C 1
ATOM 6671 O O . CYS B 1 377 ? -16.172 2.934 -7.777 1 96.62 377 CYS B O 1
ATOM 6673 N N . HIS B 1 378 ? -14.383 4.008 -8.477 1 91 378 HIS B N 1
ATOM 6674 C CA . HIS B 1 378 ? -14.773 5.352 -8.07 1 91 378 HIS B CA 1
ATOM 6675 C C . HIS B 1 378 ? -16.016 5.824 -8.812 1 91 378 HIS B C 1
ATOM 6677 O O . HIS B 1 378 ? -16.688 6.766 -8.383 1 91 378 HIS B O 1
ATOM 6683 N N . GLU B 1 379 ? -16.375 5.18 -9.922 1 94.06 379 GLU B N 1
ATOM 6684 C CA . GLU B 1 379 ? -17.469 5.676 -10.75 1 94.06 379 GLU B CA 1
ATOM 6685 C C . GLU B 1 379 ? -18.75 4.895 -10.492 1 94.06 379 GLU B C 1
ATOM 6687 O O . GLU B 1 379 ? -19.797 5.176 -11.094 1 94.06 379 GLU B O 1
ATOM 6692 N N . ILE B 1 380 ? -18.688 3.967 -9.578 1 97 380 ILE B N 1
ATOM 6693 C CA . ILE B 1 380 ? -19.891 3.229 -9.195 1 97 380 ILE B CA 1
ATOM 6694 C C . ILE B 1 380 ? -20.75 4.086 -8.266 1 97 380 ILE B C 1
ATOM 6696 O O . ILE B 1 380 ? -20.25 4.609 -7.266 1 97 380 ILE B O 1
ATOM 6700 N N . ARG B 1 381 ? -22.016 4.227 -8.547 1 95.44 381 ARG B N 1
ATOM 6701 C CA . ARG B 1 381 ? -22.875 5.121 -7.789 1 95.44 381 ARG B CA 1
ATOM 6702 C C . ARG B 1 381 ? -23.938 4.344 -7.027 1 95.44 381 ARG B C 1
ATOM 6704 O O . ARG B 1 381 ? -24.391 4.773 -5.965 1 95.44 381 ARG B O 1
ATOM 6711 N N . GLY B 1 382 ? -24.438 3.252 -7.645 1 96.94 382 GLY B N 1
ATOM 6712 C CA . GLY B 1 382 ? -25.406 2.5 -6.855 1 96.94 382 GLY B CA 1
ATOM 6713 C C . GLY B 1 382 ? -26.312 1.617 -7.699 1 96.94 382 GLY B C 1
ATOM 6714 O O . GLY B 1 382 ? -26.594 0.479 -7.324 1 96.94 382 GLY B O 1
ATOM 6715 N N . THR B 1 383 ? -26.719 2.008 -8.922 1 97.44 383 THR B N 1
ATOM 6716 C CA . THR B 1 383 ? -27.688 1.271 -9.734 1 97.44 383 THR B CA 1
ATOM 6717 C C . THR B 1 383 ? -27.141 -0.102 -10.109 1 97.44 383 THR B C 1
ATOM 6719 O O . THR B 1 383 ? -27.875 -1.089 -10.125 1 97.44 383 THR B O 1
ATOM 6722 N N . GLY B 1 384 ? -25.891 -0.119 -10.438 1 97.94 384 GLY B N 1
ATOM 6723 C CA . GLY B 1 384 ? -25.266 -1.396 -10.742 1 97.94 384 GLY B CA 1
ATOM 6724 C C . GLY B 1 384 ? -25.234 -2.342 -9.555 1 97.94 384 GLY B C 1
ATOM 6725 O O . GLY B 1 384 ? -25.453 -3.547 -9.711 1 97.94 384 GLY B O 1
ATOM 6726 N N . VAL B 1 385 ? -25.031 -1.779 -8.406 1 97.88 385 VAL B N 1
ATOM 6727 C CA . VAL B 1 385 ? -25 -2.555 -7.172 1 97.88 385 VAL B CA 1
ATOM 6728 C C . VAL B 1 385 ? -26.375 -3.18 -6.914 1 97.88 385 VAL B C 1
ATOM 6730 O O . VAL B 1 385 ? -26.469 -4.363 -6.574 1 97.88 385 VAL B O 1
ATOM 6733 N N . VAL B 1 386 ? -27.391 -2.412 -7.129 1 97.75 386 VAL B N 1
ATOM 6734 C CA . VAL B 1 386 ? -28.75 -2.889 -6.949 1 97.75 386 VAL B CA 1
ATOM 6735 C C . VAL B 1 386 ? -29.047 -4.027 -7.922 1 97.75 386 VAL B C 1
ATOM 6737 O O . VAL B 1 386 ? -29.641 -5.035 -7.551 1 97.75 386 VAL B O 1
ATOM 6740 N N . LYS B 1 387 ? -28.562 -3.93 -9.109 1 97.75 387 LYS B N 1
ATOM 6741 C CA . LYS B 1 387 ? -28.781 -4.957 -10.125 1 97.75 387 LYS B CA 1
ATOM 6742 C C . LYS B 1 387 ? -28.047 -6.25 -9.758 1 97.75 387 LYS B C 1
ATOM 6744 O O . LYS B 1 387 ? -28.578 -7.344 -9.961 1 97.75 387 LYS B O 1
ATOM 6749 N N . VAL B 1 388 ? -26.859 -6.137 -9.258 1 97.62 388 VAL B N 1
ATOM 6750 C CA . VAL B 1 388 ? -26.109 -7.316 -8.82 1 97.62 388 VAL B CA 1
ATOM 6751 C C . VAL B 1 388 ? -26.859 -8.016 -7.688 1 97.62 388 VAL B C 1
ATOM 6753 O O . VAL B 1 388 ? -27.016 -9.234 -7.699 1 97.62 388 VAL B O 1
ATOM 6756 N N . ALA B 1 389 ? -27.328 -7.219 -6.77 1 95.94 389 ALA B N 1
ATOM 6757 C CA . ALA B 1 389 ? -28.078 -7.758 -5.633 1 95.94 389 ALA B CA 1
ATOM 6758 C C . ALA B 1 389 ? -29.312 -8.516 -6.094 1 95.94 389 ALA B C 1
ATOM 6760 O O . ALA B 1 389 ? -29.641 -9.57 -5.547 1 95.94 389 ALA B O 1
ATOM 6761 N N . ALA B 1 390 ? -29.922 -8.023 -7.121 1 94.94 390 ALA B N 1
ATOM 6762 C CA . ALA B 1 390 ? -31.156 -8.602 -7.625 1 94.94 390 ALA B CA 1
ATOM 6763 C C . ALA B 1 390 ? -30.891 -9.773 -8.562 1 94.94 390 ALA B C 1
ATOM 6765 O O . ALA B 1 390 ? -31.656 -10.727 -8.625 1 94.94 390 ALA B O 1
ATOM 6766 N N . GLY B 1 391 ? -29.828 -9.68 -9.258 1 94.06 391 GLY B N 1
ATOM 6767 C CA . GLY B 1 391 ? -29.578 -10.617 -10.336 1 94.06 391 GLY B CA 1
ATOM 6768 C C . GLY B 1 391 ? -28.719 -11.789 -9.914 1 94.06 391 GLY B C 1
ATOM 6769 O O . GLY B 1 391 ? -28.797 -12.867 -10.508 1 94.06 391 GLY B O 1
ATOM 6770 N N . CYS B 1 392 ? -27.844 -11.602 -9.055 1 95.12 392 CYS B N 1
ATOM 6771 C CA . CYS B 1 392 ? -26.922 -12.648 -8.625 1 95.12 392 CYS B CA 1
ATOM 6772 C C . CYS B 1 392 ? -27.375 -13.281 -7.316 1 95.12 392 CYS B C 1
ATOM 6774 O O . CYS B 1 392 ? -26.906 -12.914 -6.238 1 95.12 392 CYS B O 1
ATOM 6776 N N . LEU B 1 393 ? -28.156 -14.289 -7.465 1 95 393 LEU B N 1
ATOM 6777 C CA . LEU B 1 393 ? -28.891 -14.852 -6.34 1 95 393 LEU B CA 1
ATOM 6778 C C . LEU B 1 393 ? -27.969 -15.711 -5.473 1 95 393 LEU B C 1
ATOM 6780 O O . LEU B 1 393 ? -28.328 -16.062 -4.34 1 95 393 LEU B O 1
ATOM 6784 N N . GLN B 1 394 ? -26.781 -15.969 -5.973 1 96.94 394 GLN B N 1
ATOM 6785 C CA . GLN B 1 394 ? -25.859 -16.812 -5.219 1 96.94 394 GLN B CA 1
ATOM 6786 C C . GLN B 1 394 ? -24.812 -15.969 -4.496 1 96.94 394 GLN B C 1
ATOM 6788 O O . GLN B 1 394 ? -23.875 -16.5 -3.908 1 96.94 394 GLN B O 1
ATOM 6793 N N . LEU B 1 395 ? -25.016 -14.695 -4.406 1 97.88 395 LEU B N 1
ATOM 6794 C CA . LEU B 1 395 ? -24.031 -13.766 -3.865 1 97.88 395 LEU B CA 1
ATOM 6795 C C . LEU B 1 395 ? -23.828 -14 -2.373 1 97.88 395 LEU B C 1
ATOM 6797 O O . LEU B 1 395 ? -24.781 -13.914 -1.589 1 97.88 395 LEU B O 1
ATOM 6801 N N . GLU B 1 396 ? -22.578 -14.305 -1.979 1 98.19 396 GLU B N 1
ATOM 6802 C CA . GLU B 1 396 ? -22.25 -14.602 -0.589 1 98.19 396 GLU B CA 1
ATOM 6803 C C . GLU B 1 396 ? -21.391 -13.492 0.018 1 98.19 396 GLU B C 1
ATOM 6805 O O . GLU B 1 396 ? -21.469 -13.234 1.221 1 98.19 396 GLU B O 1
ATOM 6810 N N . LYS B 1 397 ? -20.609 -12.969 -0.751 1 98.5 397 LYS B N 1
ATOM 6811 C CA . LYS B 1 397 ? -19.688 -11.938 -0.291 1 98.5 397 LYS B CA 1
ATOM 6812 C C . LYS B 1 397 ? -19.656 -10.758 -1.256 1 98.5 397 LYS B C 1
ATOM 6814 O O . LYS B 1 397 ? -19.531 -10.938 -2.469 1 98.5 397 LYS B O 1
ATOM 6819 N N . PHE B 1 398 ? -19.797 -9.594 -0.761 1 98.38 398 PHE B N 1
ATOM 6820 C CA . PHE B 1 398 ? -19.703 -8.367 -1.536 1 98.38 398 PHE B CA 1
ATOM 6821 C C . PHE B 1 398 ? -18.797 -7.355 -0.847 1 98.38 398 PHE B C 1
ATOM 6823 O O . PHE B 1 398 ? -19.047 -6.949 0.288 1 98.38 398 PHE B O 1
ATOM 6830 N N . VAL B 1 399 ? -17.719 -7.008 -1.467 1 98.5 399 VAL B N 1
ATOM 6831 C CA . VAL B 1 399 ? -16.797 -5.984 -0.967 1 98.5 399 VAL B CA 1
ATOM 6832 C C . VAL B 1 399 ? -17 -4.688 -1.751 1 98.5 399 VAL B C 1
ATOM 6834 O O . VAL B 1 399 ? -16.766 -4.648 -2.963 1 98.5 399 VAL B O 1
ATOM 6837 N N . LEU B 1 400 ? -17.5 -3.775 -1.146 1 97.44 400 LEU B N 1
ATOM 6838 C CA . LEU B 1 400 ? -17.672 -2.422 -1.661 1 97.44 400 LEU B CA 1
ATOM 6839 C C . LEU B 1 400 ? -16.875 -1.418 -0.841 1 97.44 400 LEU B C 1
ATOM 6841 O O . LEU B 1 400 ? -17.438 -0.689 -0.021 1 97.44 400 LEU B O 1
ATOM 6845 N N . LYS B 1 401 ? -15.594 -1.392 -1.096 1 96.44 401 LYS B N 1
ATOM 6846 C CA . LYS B 1 401 ? -14.664 -0.646 -0.25 1 96.44 401 LYS B CA 1
ATOM 6847 C C . LYS B 1 401 ? -14.125 0.584 -0.976 1 96.44 401 LYS B C 1
ATOM 6849 O O . LYS B 1 401 ? -13.75 0.506 -2.148 1 96.44 401 LYS B O 1
ATOM 6854 N N . GLN B 1 402 ? -14.164 1.748 -0.296 1 93.88 402 GLN B N 1
ATOM 6855 C CA . GLN B 1 402 ? -13.633 3.002 -0.821 1 93.88 402 GLN B CA 1
ATOM 6856 C C . GLN B 1 402 ? -14.289 3.365 -2.148 1 93.88 402 GLN B C 1
ATOM 6858 O O . GLN B 1 402 ? -13.609 3.742 -3.104 1 93.88 402 GLN B O 1
ATOM 6863 N N . CYS B 1 403 ? -15.531 2.986 -2.252 1 94.75 403 CYS B N 1
ATOM 6864 C CA . CYS B 1 403 ? -16.391 3.451 -3.334 1 94.75 403 CYS B CA 1
ATOM 6865 C C . CYS B 1 403 ? -17.219 4.648 -2.895 1 94.75 403 CYS B C 1
ATOM 6867 O O . CYS B 1 403 ? -18.391 4.504 -2.547 1 94.75 403 CYS B O 1
ATOM 6869 N N . PHE B 1 404 ? -16.688 5.773 -3.018 1 88.75 404 PHE B N 1
ATOM 6870 C CA . PHE B 1 404 ? -17.078 6.973 -2.289 1 88.75 404 PHE B CA 1
ATOM 6871 C C . PHE B 1 404 ? -18.375 7.543 -2.846 1 88.75 404 PHE B C 1
ATOM 6873 O O . PHE B 1 404 ? -19.031 8.359 -2.195 1 88.75 404 PHE B O 1
ATOM 6880 N N . ARG B 1 405 ? -18.812 7.102 -4.008 1 89.38 405 ARG B N 1
ATOM 6881 C CA . ARG B 1 405 ? -19.984 7.695 -4.645 1 89.38 405 ARG B CA 1
ATOM 6882 C C . ARG B 1 405 ? -21.203 6.801 -4.488 1 89.38 405 ARG B C 1
ATOM 6884 O O . ARG B 1 405 ? -22.297 7.148 -4.938 1 89.38 405 ARG B O 1
ATOM 6891 N N . VAL B 1 406 ? -21.016 5.707 -3.92 1 95.44 406 VAL B N 1
ATOM 6892 C CA . VAL B 1 406 ? -22.141 4.785 -3.771 1 95.44 406 VAL B CA 1
ATOM 6893 C C . VAL B 1 406 ? -23.156 5.359 -2.785 1 95.44 406 VAL B C 1
ATOM 6895 O O . VAL B 1 406 ? -22.781 5.848 -1.717 1 95.44 406 VAL B O 1
ATOM 6898 N N . ASP B 1 407 ? -24.328 5.363 -3.154 1 93.75 407 ASP B N 1
ATOM 6899 C CA . ASP B 1 407 ? -25.359 5.984 -2.318 1 93.75 407 ASP B CA 1
ATOM 6900 C C . ASP B 1 407 ? -25.875 5.008 -1.266 1 93.75 407 ASP B C 1
ATOM 6902 O O . ASP B 1 407 ? -25.672 3.797 -1.38 1 93.75 407 ASP B O 1
ATOM 6906 N N . ASP B 1 408 ? -26.469 5.559 -0.283 1 93.56 408 ASP B N 1
ATOM 6907 C CA . ASP B 1 408 ? -26.969 4.824 0.875 1 93.56 408 ASP B CA 1
ATOM 6908 C C . ASP B 1 408 ? -28.094 3.867 0.478 1 93.56 408 ASP B C 1
ATOM 6910 O O . ASP B 1 408 ? -28.188 2.762 1.013 1 93.56 408 ASP B O 1
ATOM 6914 N N . HIS B 1 409 ? -28.844 4.191 -0.501 1 94.88 409 HIS B N 1
ATOM 6915 C CA . HIS B 1 409 ? -29.969 3.383 -0.966 1 94.88 409 HIS B CA 1
ATOM 6916 C C . HIS B 1 409 ? -29.484 2.078 -1.592 1 94.88 409 HIS B C 1
ATOM 6918 O O . HIS B 1 409 ? -30.062 1.018 -1.351 1 94.88 409 HIS B O 1
ATOM 6924 N N . ALA B 1 410 ? -28.469 2.186 -2.381 1 96.81 410 ALA B N 1
ATOM 6925 C CA . ALA B 1 410 ? -27.922 0.997 -3.029 1 96.81 410 ALA B CA 1
ATOM 6926 C C . ALA B 1 410 ? -27.406 0.001 -1.996 1 96.81 410 ALA B C 1
ATOM 6928 O O . ALA B 1 410 ? -27.594 -1.209 -2.141 1 96.81 410 ALA B O 1
ATOM 6929 N N . ILE B 1 411 ? -26.797 0.506 -0.968 1 96.12 411 ILE B N 1
ATOM 6930 C CA . ILE B 1 411 ? -26.25 -0.327 0.103 1 96.12 411 ILE B CA 1
ATOM 6931 C C . ILE B 1 411 ? -27.406 -1.012 0.846 1 96.12 411 ILE B C 1
ATOM 6933 O O . ILE B 1 411 ? -27.328 -2.203 1.157 1 96.12 411 ILE B O 1
ATOM 6937 N N . GLU B 1 412 ? -28.406 -0.243 1.104 1 95.75 412 GLU B N 1
ATOM 6938 C CA . GLU B 1 412 ? -29.594 -0.796 1.76 1 95.75 412 GLU B CA 1
ATOM 6939 C C . GLU B 1 412 ? -30.219 -1.913 0.926 1 95.75 412 GLU B C 1
ATOM 6941 O O . GLU B 1 412 ? -30.531 -2.982 1.451 1 95.75 412 GLU B O 1
ATOM 6946 N N . CYS B 1 413 ? -30.344 -1.713 -0.357 1 95.38 413 CYS B N 1
ATOM 6947 C CA . CYS B 1 413 ? -30.891 -2.707 -1.265 1 95.38 413 CYS B CA 1
ATOM 6948 C C . CYS B 1 413 ? -30.047 -3.973 -1.28 1 95.38 413 CYS B C 1
ATOM 6950 O O . CYS B 1 413 ? -30.578 -5.082 -1.242 1 95.38 413 CYS B O 1
ATOM 6952 N N . LEU B 1 414 ? -28.781 -3.832 -1.346 1 95.75 414 LEU B N 1
ATOM 6953 C CA . LEU B 1 414 ? -27.859 -4.949 -1.354 1 95.75 414 LEU B CA 1
ATOM 6954 C C . LEU B 1 414 ? -28.016 -5.801 -0.099 1 95.75 414 LEU B C 1
ATOM 6956 O O . LEU B 1 414 ? -28.141 -7.023 -0.187 1 95.75 414 LEU B O 1
ATOM 6960 N N . GLY B 1 415 ? -28.094 -5.145 1.021 1 94.25 415 GLY B N 1
ATOM 6961 C CA . GLY B 1 415 ? -28.219 -5.84 2.291 1 94.25 415 GLY B CA 1
ATOM 6962 C C . GLY B 1 415 ? -29.547 -6.543 2.459 1 94.25 415 GLY B C 1
ATOM 6963 O O . GLY B 1 415 ? -29.625 -7.613 3.066 1 94.25 415 GLY B O 1
ATOM 6964 N N . LEU B 1 416 ? -30.547 -5.969 1.873 1 93.5 416 LEU B N 1
ATOM 6965 C CA . LEU B 1 416 ? -31.891 -6.488 2.1 1 93.5 416 LEU B CA 1
ATOM 6966 C C . LEU B 1 416 ? -32.281 -7.5 1.022 1 93.5 416 LEU B C 1
ATOM 6968 O O . LEU B 1 416 ? -33.031 -8.445 1.288 1 93.5 416 LEU B O 1
ATOM 6972 N N . SER B 1 417 ? -31.734 -7.379 -0.202 1 92.94 417 SER B N 1
ATOM 6973 C CA . SER B 1 417 ? -32.188 -8.188 -1.331 1 92.94 417 SER B CA 1
ATOM 6974 C C . SER B 1 417 ? -31.297 -9.422 -1.501 1 92.94 417 SER B C 1
ATOM 6976 O O . SER B 1 417 ? -31.766 -10.461 -1.974 1 92.94 417 SER B O 1
ATOM 6978 N N . ALA B 1 418 ? -30.047 -9.383 -1.278 1 93.81 418 ALA B N 1
ATOM 6979 C CA . ALA B 1 418 ? -29.156 -10.523 -1.445 1 93.81 418 ALA B CA 1
ATOM 6980 C C . ALA B 1 418 ? -29.266 -11.492 -0.266 1 93.81 418 ALA B C 1
ATOM 6982 O O . ALA B 1 418 ? -28.516 -11.375 0.708 1 93.81 418 ALA B O 1
ATOM 6983 N N . GLN B 1 419 ? -30.047 -12.484 -0.419 1 91.75 419 GLN B N 1
ATOM 6984 C CA . GLN B 1 419 ? -30.469 -13.328 0.697 1 91.75 419 GLN B CA 1
ATOM 6985 C C . GLN B 1 419 ? -29.344 -14.234 1.164 1 91.75 419 GLN B C 1
ATOM 6987 O O . GLN B 1 419 ? -29.266 -14.602 2.34 1 91.75 419 GLN B O 1
ATOM 6992 N N . ARG B 1 420 ? -28.453 -14.508 0.302 1 95.81 420 ARG B N 1
ATOM 6993 C CA . ARG B 1 420 ? -27.375 -15.438 0.66 1 95.81 420 ARG B CA 1
ATOM 6994 C C . ARG B 1 420 ? -26.125 -14.688 1.107 1 95.81 420 ARG B C 1
ATOM 6996 O O . ARG B 1 420 ? -25.109 -15.305 1.44 1 95.81 420 ARG B O 1
ATOM 7003 N N . LEU B 1 421 ? -26.203 -13.398 1.173 1 96.56 421 LEU B N 1
ATOM 7004 C CA . LEU B 1 421 ? -25.062 -12.562 1.529 1 96.56 421 LEU B CA 1
ATOM 7005 C C . LEU B 1 421 ? -24.641 -12.805 2.973 1 96.56 421 LEU B C 1
ATOM 7007 O O . LEU B 1 421 ? -25.469 -12.742 3.887 1 96.56 421 LEU B O 1
ATOM 7011 N N . ARG B 1 422 ? -23.328 -13.141 3.129 1 96.94 422 ARG B N 1
ATOM 7012 C CA . ARG B 1 422 ? -22.812 -13.43 4.465 1 96.94 422 ARG B CA 1
ATOM 7013 C C . ARG B 1 422 ? -21.781 -12.398 4.887 1 96.94 422 ARG B C 1
ATOM 7015 O O . ARG B 1 422 ? -21.516 -12.219 6.082 1 96.94 422 ARG B O 1
ATOM 7022 N N . HIS B 1 423 ? -21.219 -11.758 3.959 1 97.69 423 HIS B N 1
ATOM 7023 C CA . HIS B 1 423 ? -20.188 -10.773 4.25 1 97.69 423 HIS B CA 1
ATOM 7024 C C . HIS B 1 423 ? -20.344 -9.531 3.375 1 97.69 423 HIS B C 1
ATOM 7026 O O . HIS B 1 423 ? -20.391 -9.641 2.148 1 97.69 423 HIS B O 1
ATOM 7032 N N . LEU B 1 424 ? -20.453 -8.43 4.035 1 97.38 424 LEU B N 1
ATOM 7033 C CA . LEU B 1 424 ? -20.547 -7.141 3.363 1 97.38 424 LEU B CA 1
ATOM 7034 C C . LEU B 1 424 ? -19.531 -6.152 3.918 1 97.38 424 LEU B C 1
ATOM 7036 O O . LEU B 1 424 ? -19.625 -5.754 5.082 1 97.38 424 LEU B O 1
ATOM 7040 N N . ASP B 1 425 ? -18.578 -5.773 3.098 1 97.5 425 ASP B N 1
ATOM 7041 C CA . ASP B 1 425 ? -17.562 -4.812 3.496 1 97.5 425 ASP B CA 1
ATOM 7042 C C . ASP B 1 425 ? -17.812 -3.441 2.881 1 97.5 425 ASP B C 1
ATOM 7044 O O . ASP B 1 425 ? -17.703 -3.268 1.665 1 97.5 425 ASP B O 1
ATOM 7048 N N . LEU B 1 426 ? -18.094 -2.51 3.709 1 96.31 426 LEU B N 1
ATOM 7049 C CA . LEU B 1 426 ? -18.422 -1.158 3.275 1 96.31 426 LEU B CA 1
ATOM 7050 C C . LEU B 1 426 ? -17.375 -0.161 3.734 1 96.31 426 LEU B C 1
ATOM 7052 O O . LEU B 1 426 ? -17.625 1.041 3.809 1 96.31 426 LEU B O 1
ATOM 7056 N N . SER B 1 427 ? -16.203 -0.617 3.951 1 93.19 427 SER B N 1
ATOM 7057 C CA . SER B 1 427 ? -15.188 0.19 4.609 1 93.19 427 SER B CA 1
ATOM 7058 C C . SER B 1 427 ? -14.883 1.456 3.814 1 93.19 427 SER B C 1
ATOM 7060 O O . SER B 1 427 ? -14.789 1.416 2.586 1 93.19 427 SER B O 1
ATOM 7062 N N . CYS B 1 428 ? -14.812 2.59 4.527 1 88.31 428 CYS B N 1
ATOM 7063 C CA . CYS B 1 428 ? -14.312 3.881 4.07 1 88.31 428 CYS B CA 1
ATOM 7064 C C . CYS B 1 428 ? -15.289 4.535 3.1 1 88.31 428 CYS B C 1
ATOM 7066 O O . CYS B 1 428 ? -14.938 5.492 2.412 1 88.31 428 CYS B O 1
ATOM 7068 N N . ASN B 1 429 ? -16.516 3.941 3.051 1 91.75 429 ASN B N 1
ATOM 7069 C CA . ASN B 1 429 ? -17.531 4.637 2.252 1 91.75 429 ASN B CA 1
ATOM 7070 C C . ASN B 1 429 ? -18.062 5.871 2.973 1 91.75 429 ASN B C 1
ATOM 7072 O O . ASN B 1 429 ? -18.297 5.84 4.18 1 91.75 429 ASN B O 1
ATOM 7076 N N . GLN B 1 430 ? -18.312 6.891 2.234 1 84.75 430 GLN B N 1
ATOM 7077 C CA . GLN B 1 430 ? -18.641 8.188 2.818 1 84.75 430 GLN B CA 1
ATOM 7078 C C . GLN B 1 430 ? -20.141 8.297 3.074 1 84.75 430 GLN B C 1
ATOM 7080 O O . GLN B 1 430 ? -20.578 9.023 3.977 1 84.75 430 GLN B O 1
ATOM 7085 N N . ASN B 1 431 ? -20.922 7.555 2.332 1 88.06 431 ASN B N 1
ATOM 7086 C CA . ASN B 1 431 ? -22.359 7.844 2.314 1 88.06 431 ASN B CA 1
ATOM 7087 C C . ASN B 1 431 ? -23.141 6.828 3.141 1 88.06 431 ASN B C 1
ATOM 7089 O O . ASN B 1 431 ? -24.359 6.969 3.314 1 88.06 431 ASN B O 1
ATOM 7093 N N . VAL B 1 432 ? -22.469 5.867 3.672 1 91.19 432 VAL B N 1
ATOM 7094 C CA . VAL B 1 432 ? -23.156 4.883 4.504 1 91.19 432 VAL B CA 1
ATOM 7095 C C . VAL B 1 432 ? -23.531 5.512 5.844 1 91.19 432 VAL B C 1
ATOM 7097 O O . VAL B 1 432 ? -22.703 6.164 6.484 1 91.19 432 VAL B O 1
ATOM 7100 N N . THR B 1 433 ? -24.766 5.371 6.258 1 90.5 433 THR B N 1
ATOM 7101 C CA . THR B 1 433 ? -25.234 5.996 7.488 1 90.5 433 THR B CA 1
ATOM 7102 C C . THR B 1 433 ? -25.5 4.945 8.562 1 90.5 433 THR B C 1
ATOM 7104 O O . THR B 1 433 ? -25.625 3.756 8.258 1 90.5 433 THR B O 1
ATOM 7107 N N . VAL B 1 434 ? -25.594 5.406 9.781 1 88.62 434 VAL B N 1
ATOM 7108 C CA . VAL B 1 434 ? -25.891 4.539 10.914 1 88.62 434 VAL B CA 1
ATOM 7109 C C . VAL B 1 434 ? -27.266 3.896 10.727 1 88.62 434 VAL B C 1
ATOM 7111 O O . VAL B 1 434 ? -27.453 2.719 11.039 1 88.62 434 VAL B O 1
ATOM 7114 N N . GLU B 1 435 ? -28.141 4.66 10.156 1 92.69 435 GLU B N 1
ATOM 7115 C CA . GLU B 1 435 ? -29.5 4.184 9.953 1 92.69 435 GLU B CA 1
ATOM 7116 C C . GLU B 1 435 ? -29.531 3.025 8.953 1 92.69 435 GLU B C 1
ATOM 7118 O O . GLU B 1 435 ? -30.234 2.031 9.18 1 92.69 435 GLU B O 1
ATOM 7123 N N . THR B 1 436 ? -28.797 3.146 7.941 1 93.38 436 THR B N 1
ATOM 7124 C CA . THR B 1 436 ? -28.75 2.107 6.918 1 93.38 436 THR B CA 1
ATOM 7125 C C . THR B 1 436 ? -28.188 0.81 7.496 1 93.38 436 THR B C 1
ATOM 7127 O O . THR B 1 436 ? -28.75 -0.265 7.281 1 93.38 436 THR B O 1
ATOM 7130 N N . VAL B 1 437 ? -27.125 0.869 8.219 1 93.75 437 VAL B N 1
ATOM 7131 C CA . VAL B 1 437 ? -26.5 -0.301 8.828 1 93.75 437 VAL B CA 1
ATOM 7132 C C . VAL B 1 437 ? -27.469 -0.947 9.82 1 93.75 437 VAL B C 1
ATOM 7134 O O . VAL B 1 437 ? -27.594 -2.174 9.859 1 93.75 437 VAL B O 1
ATOM 7137 N N . ARG B 1 438 ? -28.125 -0.115 10.578 1 92.62 438 ARG B N 1
ATOM 7138 C CA . ARG B 1 438 ? -29.094 -0.605 11.547 1 92.62 438 ARG B CA 1
ATOM 7139 C C . ARG B 1 438 ? -30.219 -1.366 10.867 1 92.62 438 ARG B C 1
ATOM 7141 O O . ARG B 1 438 ? -30.594 -2.457 11.297 1 92.62 438 ARG B O 1
ATOM 7148 N N . LYS B 1 439 ? -30.766 -0.841 9.828 1 94.38 439 LYS B N 1
ATOM 7149 C CA . LYS B 1 439 ? -31.859 -1.469 9.07 1 94.38 439 LYS B CA 1
ATOM 7150 C C . LYS B 1 439 ? -31.438 -2.838 8.547 1 94.38 439 LYS B C 1
ATOM 7152 O O . LYS B 1 439 ? -32.188 -3.805 8.648 1 94.38 439 LYS B O 1
ATOM 7157 N N . ILE B 1 440 ? -30.281 -2.914 8.023 1 95.56 440 ILE B N 1
ATOM 7158 C CA . ILE B 1 440 ? -29.781 -4.164 7.461 1 95.56 440 ILE B CA 1
ATOM 7159 C C . ILE B 1 440 ? -29.578 -5.191 8.57 1 95.56 440 ILE B C 1
ATOM 7161 O O . ILE B 1 440 ? -29.984 -6.352 8.43 1 95.56 440 ILE B O 1
ATOM 7165 N N . ARG B 1 441 ? -29.016 -4.785 9.672 1 93.19 441 ARG B N 1
ATOM 7166 C CA . ARG B 1 441 ? -28.766 -5.688 10.797 1 93.19 441 ARG B CA 1
ATOM 7167 C C . ARG B 1 441 ? -30.078 -6.234 11.359 1 93.19 441 ARG B C 1
ATOM 7169 O O . ARG B 1 441 ? -30.172 -7.418 11.703 1 93.19 441 ARG B O 1
ATOM 7176 N N . GLU B 1 442 ? -31 -5.363 11.445 1 93.94 442 GLU B N 1
ATOM 7177 C CA . GLU B 1 442 ? -32.312 -5.77 11.969 1 93.94 442 GLU B CA 1
ATOM 7178 C C . GLU B 1 442 ? -32.969 -6.785 11.039 1 93.94 442 GLU B C 1
ATOM 7180 O O . GLU B 1 442 ? -33.562 -7.758 11.508 1 93.94 442 GLU B O 1
ATOM 7185 N N . ALA B 1 443 ? -32.844 -6.578 9.82 1 93.44 443 ALA B N 1
ATOM 7186 C CA . ALA B 1 443 ? -33.5 -7.438 8.844 1 93.44 443 ALA B CA 1
ATOM 7187 C C . ALA B 1 443 ? -32.75 -8.766 8.695 1 93.44 443 ALA B C 1
ATOM 7189 O O . ALA B 1 443 ? -33.406 -9.812 8.531 1 93.44 443 ALA B O 1
ATOM 7190 N N . ARG B 1 444 ? -31.469 -8.773 8.719 1 93.25 444 ARG B N 1
ATOM 7191 C CA . ARG B 1 444 ? -30.656 -9.938 8.375 1 93.25 444 ARG B CA 1
ATOM 7192 C C . ARG B 1 444 ? -30.234 -10.695 9.633 1 93.25 444 ARG B C 1
ATOM 7194 O O . ARG B 1 444 ? -29.891 -11.883 9.555 1 93.25 444 ARG B O 1
ATOM 7201 N N . GLY B 1 445 ? -30.234 -10.062 10.727 1 84.38 445 GLY B N 1
ATOM 7202 C CA . GLY B 1 445 ? -29.828 -10.688 11.977 1 84.38 445 GLY B CA 1
ATOM 7203 C C . GLY B 1 445 ? -28.344 -11.023 12.031 1 84.38 445 GLY B C 1
ATOM 7204 O O . GLY B 1 445 ? -27.516 -10.25 11.547 1 84.38 445 GLY B O 1
ATOM 7205 N N . GLY B 1 446 ? -27.938 -12.156 12.641 1 83.88 446 GLY B N 1
ATOM 7206 C CA . GLY B 1 446 ? -26.547 -12.523 12.891 1 83.88 446 GLY B CA 1
ATOM 7207 C C . GLY B 1 446 ? -25.891 -13.203 11.703 1 83.88 446 GLY B C 1
ATOM 7208 O O . GLY B 1 446 ? -24.703 -13.523 11.742 1 83.88 446 GLY B O 1
ATOM 7209 N N . GLY B 1 447 ? -26.594 -13.305 10.664 1 88.94 447 GLY B N 1
ATOM 7210 C CA . GLY B 1 447 ? -26.078 -14.078 9.547 1 88.94 447 GLY B CA 1
ATOM 7211 C C . GLY B 1 447 ? -25.203 -13.258 8.609 1 88.94 447 GLY B C 1
ATOM 7212 O O . GLY B 1 447 ? -24.469 -13.812 7.793 1 88.94 447 GLY B O 1
ATOM 7213 N N . LEU B 1 448 ? -25.281 -11.953 8.758 1 93.5 448 LEU B N 1
ATOM 7214 C CA . LEU B 1 448 ? -24.547 -11.062 7.859 1 93.5 448 LEU B CA 1
ATOM 7215 C C . LEU B 1 448 ? -23.516 -10.242 8.625 1 93.5 448 LEU B C 1
ATOM 7217 O O . LEU B 1 448 ? -23.859 -9.508 9.555 1 93.5 448 LEU B O 1
ATOM 7221 N N . SER B 1 449 ? -22.266 -10.5 8.273 1 95.56 449 SER B N 1
ATOM 7222 C CA . SER B 1 449 ? -21.188 -9.672 8.812 1 95.56 449 SER B CA 1
ATOM 7223 C C . SER B 1 449 ? -21 -8.398 7.992 1 95.56 449 SER B C 1
ATOM 7225 O O . SER B 1 449 ? -20.766 -8.461 6.785 1 95.56 449 SER B O 1
ATOM 7227 N N . ILE B 1 450 ? -21.141 -7.23 8.688 1 95.44 450 ILE B N 1
ATOM 7228 C CA . ILE B 1 450 ? -20.984 -5.941 8.023 1 95.44 450 ILE B CA 1
ATOM 7229 C C . ILE B 1 450 ? -19.766 -5.215 8.578 1 95.44 450 ILE B C 1
ATOM 7231 O O . ILE B 1 450 ? -19.672 -5 9.789 1 95.44 450 ILE B O 1
ATOM 7235 N N . VAL B 1 451 ? -18.859 -4.887 7.719 1 94.44 451 VAL B N 1
ATOM 7236 C CA . VAL B 1 451 ? -17.656 -4.152 8.109 1 94.44 451 VAL B CA 1
ATOM 7237 C C . VAL B 1 451 ? -17.797 -2.689 7.684 1 94.44 451 VAL B C 1
ATOM 7239 O O . VAL B 1 451 ? -18.031 -2.395 6.508 1 94.44 451 VAL B O 1
ATOM 7242 N N . THR B 1 452 ? -17.641 -1.81 8.656 1 92.44 452 THR B N 1
ATOM 7243 C CA . THR B 1 452 ? -17.812 -0.39 8.367 1 92.44 452 THR B CA 1
ATOM 7244 C C . THR B 1 452 ? -16.609 0.41 8.852 1 92.44 452 THR B C 1
ATOM 7246 O O . THR B 1 452 ? -16.734 1.572 9.234 1 92.44 452 THR B O 1
ATOM 7249 N N . ASP B 1 453 ? -15.5 -0.178 8.797 1 85.81 453 ASP B N 1
ATOM 7250 C CA . ASP B 1 453 ? -14.289 0.487 9.258 1 85.81 453 ASP B CA 1
ATOM 7251 C C . ASP B 1 453 ? -14 1.739 8.438 1 85.81 453 ASP B C 1
ATOM 7253 O O . ASP B 1 453 ? -13.977 1.688 7.203 1 85.81 453 ASP B O 1
ATOM 7257 N N . GLY B 1 454 ? -13.859 2.838 9.18 1 80.88 454 GLY B N 1
ATOM 7258 C CA . GLY B 1 454 ? -13.453 4.062 8.5 1 80.88 454 GLY B CA 1
ATOM 7259 C C . GLY B 1 454 ? -14.625 4.82 7.902 1 80.88 454 GLY B C 1
ATOM 7260 O O . GLY B 1 454 ? -14.438 5.852 7.25 1 80.88 454 GLY B O 1
ATOM 7261 N N . CYS B 1 455 ? -15.852 4.348 8.086 1 87.5 455 CYS B N 1
ATOM 7262 C CA . CYS B 1 455 ? -17.016 5.078 7.602 1 87.5 455 CYS B CA 1
ATOM 7263 C C . CYS B 1 455 ? -17.328 6.262 8.516 1 87.5 455 CYS B C 1
ATOM 7265 O O . CYS B 1 455 ? -17.688 6.074 9.68 1 87.5 455 CYS B O 1
ATOM 7267 N N . PRO B 1 456 ? -17.297 7.414 7.941 1 81.81 456 PRO B N 1
ATOM 7268 C CA . PRO B 1 456 ? -17.375 8.602 8.797 1 81.81 456 PRO B CA 1
ATOM 7269 C C . PRO B 1 456 ? -18.75 8.766 9.438 1 81.81 456 PRO B C 1
ATOM 7271 O O . PRO B 1 456 ? -18.875 9.352 10.516 1 81.81 456 PRO B O 1
ATOM 7274 N N . ARG B 1 457 ? -19.75 8.32 8.867 1 84 457 ARG B N 1
ATOM 7275 C CA . ARG B 1 457 ? -21.109 8.555 9.352 1 84 457 ARG B CA 1
ATOM 7276 C C . ARG B 1 457 ? -21.609 7.375 10.18 1 84 457 ARG B C 1
ATOM 7278 O O . ARG B 1 457 ? -22.781 7.324 10.547 1 84 457 ARG B O 1
ATOM 7285 N N . VAL B 1 458 ? -20.719 6.43 10.305 1 85 458 VAL B N 1
ATOM 7286 C CA . VAL B 1 458 ? -21.031 5.277 11.133 1 85 458 VAL B CA 1
ATOM 7287 C C . VAL B 1 458 ? -20.062 5.211 12.32 1 85 458 VAL B C 1
ATOM 7289 O O . VAL B 1 458 ? -18.969 4.66 12.211 1 85 458 VAL B O 1
ATOM 7292 N N . PRO B 1 459 ? -20.234 5.914 13.289 1 66.94 459 PRO B N 1
ATOM 7293 C CA . PRO B 1 459 ? -19.312 5.945 14.422 1 66.94 459 PRO B CA 1
ATOM 7294 C C . PRO B 1 459 ? -19.016 4.555 14.984 1 66.94 459 PRO B C 1
ATOM 7296 O O . PRO B 1 459 ? -19.906 3.688 14.977 1 66.94 459 PRO B O 1
ATOM 7299 N N . ARG B 1 460 ? -17.75 4.18 15.086 1 56.06 460 ARG B N 1
ATOM 7300 C CA . ARG B 1 460 ? -17.328 2.941 15.734 1 56.06 460 ARG B CA 1
ATOM 7301 C C . ARG B 1 460 ? -17.844 2.875 17.172 1 56.06 460 ARG B C 1
ATOM 7303 O O . ARG B 1 460 ? -17.891 3.893 17.859 1 56.06 460 ARG B O 1
ATOM 7310 N N . GLY B 1 461 ? -18.484 1.64 17.594 1 49.75 461 GLY B N 1
ATOM 7311 C CA . GLY B 1 461 ? -19.047 1.34 18.891 1 49.75 461 GLY B CA 1
ATOM 7312 C C . GLY B 1 461 ? -19.812 2.51 19.5 1 49.75 461 GLY B C 1
ATOM 7313 O O . GLY B 1 461 ? -19.516 3.668 19.188 1 49.75 461 GLY B O 1
ATOM 7314 N N . GLY B 1 462 ? -21.188 2.264 19.969 1 41.72 462 GLY B N 1
ATOM 7315 C CA . GLY B 1 462 ? -22.062 2.959 20.891 1 41.72 462 GLY B CA 1
ATOM 7316 C C . GLY B 1 462 ? -21.438 4.211 21.484 1 41.72 462 GLY B C 1
ATOM 7317 O O . GLY B 1 462 ? -21.641 4.512 22.656 1 41.72 462 GLY B O 1
ATOM 7318 N N . ALA B 1 463 ? -20.406 4.453 21.094 1 39.34 463 ALA B N 1
ATOM 7319 C CA . ALA B 1 463 ? -19.703 5.438 21.922 1 39.34 463 ALA B CA 1
ATOM 7320 C C . ALA B 1 463 ? -20.594 6.648 22.203 1 39.34 463 ALA B C 1
ATOM 7322 O O . ALA B 1 463 ? -21.031 7.332 21.266 1 39.34 463 ALA B O 1
ATOM 7323 N N . ALA B 1 464 ? -21.594 6.508 22.938 1 39.59 464 ALA B N 1
ATOM 7324 C CA . ALA B 1 464 ? -21.922 7.637 23.797 1 39.59 464 ALA B CA 1
ATOM 7325 C C . ALA B 1 464 ? -20.781 8.641 23.844 1 39.59 464 ALA B C 1
ATOM 7327 O O . ALA B 1 464 ? -19.609 8.258 23.953 1 39.59 464 ALA B O 1
ATOM 7328 N N . SER B 1 465 ? -20.984 9.617 22.938 1 47.66 465 SER B N 1
ATOM 7329 C CA . SER B 1 465 ? -20.016 10.695 23.016 1 47.66 465 SER B CA 1
ATOM 7330 C C . SER B 1 465 ? -19.188 10.625 24.297 1 47.66 465 SER B C 1
ATOM 7332 O O . SER B 1 465 ? -19.734 10.508 25.391 1 47.66 465 SER B O 1
ATOM 7334 N N . ARG B 1 466 ? -18.141 9.844 24.219 1 49.34 466 ARG B N 1
ATOM 7335 C CA . ARG B 1 466 ? -17.25 9.891 25.375 1 49.34 466 ARG B CA 1
ATOM 7336 C C . ARG B 1 466 ? -17.359 11.234 26.094 1 49.34 466 ARG B C 1
ATOM 7338 O O . ARG B 1 466 ? -16.953 11.359 27.25 1 49.34 466 ARG B O 1
ATOM 7345 N N . PHE B 1 467 ? -17.75 12.227 25.172 1 47.16 467 PHE B N 1
ATOM 7346 C CA . PHE B 1 467 ? -17.812 13.57 25.734 1 47.16 467 PHE B CA 1
ATOM 7347 C C . PHE B 1 467 ? -19.25 13.961 26.047 1 47.16 467 PHE B C 1
ATOM 7349 O O . PHE B 1 467 ? -20.109 13.984 25.156 1 47.16 467 PHE B O 1
ATOM 7356 N N . LEU B 1 468 ? -19.891 13.383 27.078 1 42.06 468 LEU B N 1
ATOM 7357 C CA . LEU B 1 468 ? -21.219 13.773 27.547 1 42.06 468 LEU B CA 1
ATOM 7358 C C . LEU B 1 468 ? -21.297 15.281 27.719 1 42.06 468 LEU B C 1
ATOM 7360 O O . LEU B 1 468 ? -20.984 15.805 28.797 1 42.06 468 LEU B O 1
ATOM 7364 N N . PHE B 1 469 ? -20.922 16.156 26.812 1 38.38 469 PHE B N 1
ATOM 7365 C CA . PHE B 1 469 ? -21.281 17.531 27.141 1 38.38 469 PHE B CA 1
ATOM 7366 C C . PHE B 1 469 ? -22.797 17.688 27.219 1 38.38 469 PHE B C 1
ATOM 7368 O O . PHE B 1 469 ? -23.516 17.203 26.344 1 38.38 469 PHE B O 1
ATOM 7375 N N . SER B 1 470 ? -23.438 17.5 28.312 1 36.53 470 SER B N 1
ATOM 7376 C CA . SER B 1 470 ? -24.859 17.75 28.531 1 36.53 470 SER B CA 1
ATOM 7377 C C . SER B 1 470 ? -25.359 18.938 27.703 1 36.53 470 SER B C 1
ATOM 7379 O O . SER B 1 470 ? -24.688 19.969 27.625 1 36.53 470 SER B O 1
ATOM 7381 N N . LYS B 1 471 ? -26.234 18.797 26.672 1 38.25 471 LYS B N 1
ATOM 7382 C CA . LYS B 1 471 ? -27.047 19.703 25.875 1 38.25 471 LYS B CA 1
ATOM 7383 C C . LYS B 1 471 ? -27.438 20.953 26.672 1 38.25 471 LYS B C 1
ATOM 7385 O O . LYS B 1 471 ? -27.828 21.969 26.094 1 38.25 471 LYS B O 1
ATOM 7390 N N . ASN B 1 472 ? -27.828 20.812 27.953 1 33.41 472 ASN B N 1
ATOM 7391 C CA . ASN B 1 472 ? -28.469 21.906 28.672 1 33.41 472 ASN B CA 1
ATOM 7392 C C . ASN B 1 472 ? -27.531 23.094 28.859 1 33.41 472 ASN B C 1
ATOM 7394 O O . ASN B 1 472 ? -27.75 23.938 29.734 1 33.41 472 ASN B O 1
ATOM 7398 N N . ASP B 1 473 ? -26.297 23.031 28.547 1 31.55 473 ASP B N 1
ATOM 7399 C CA . ASP B 1 473 ? -25.641 24.312 28.766 1 31.55 473 ASP B CA 1
ATOM 7400 C C . ASP B 1 473 ? -26.141 25.359 27.781 1 31.55 473 ASP B C 1
ATOM 7402 O O . ASP B 1 473 ? -26.188 25.109 26.562 1 31.55 473 ASP B O 1
ATOM 7406 N N . SER B 1 474 ? -26.953 26.281 28.109 1 30.23 474 SER B N 1
ATOM 7407 C CA . SER B 1 474 ? -27.562 27.453 27.484 1 30.23 474 SER B CA 1
ATOM 7408 C C . SER B 1 474 ? -26.625 28.062 26.438 1 30.23 474 SER B C 1
ATOM 7410 O O . SER B 1 474 ? -27.062 28.812 25.578 1 30.23 474 SER B O 1
ATOM 7412 N N . ASN B 1 475 ? -25.438 28.375 26.844 1 27.69 475 ASN B N 1
ATOM 7413 C CA . ASN B 1 475 ? -24.641 29.141 25.891 1 27.69 475 ASN B CA 1
ATOM 7414 C C . ASN B 1 475 ? -24.25 28.312 24.672 1 27.69 475 ASN B C 1
ATOM 7416 O O . ASN B 1 475 ? -23.141 27.766 24.625 1 27.69 475 ASN B O 1
ATOM 7420 N N . CYS B 1 476 ? -24.844 27.281 24.359 1 28.67 476 CYS B N 1
ATOM 7421 C CA . CYS B 1 476 ? -24.797 26.5 23.125 1 28.67 476 CYS B CA 1
ATOM 7422 C C . CYS B 1 476 ? -24.5 27.391 21.922 1 28.67 476 CYS B C 1
ATOM 7424 O O . CYS B 1 476 ? -25.031 28.5 21.812 1 28.67 476 CYS B O 1
ATOM 7426 N N . LEU B 1 477 ? -23.5 27.094 21.203 1 29.58 477 LEU B N 1
ATOM 7427 C CA . LEU B 1 477 ? -23.109 27.828 20 1 29.58 477 LEU B CA 1
ATOM 7428 C C . LEU B 1 477 ? -24.328 28.141 19.125 1 29.58 477 LEU B C 1
ATOM 7430 O O . LEU B 1 477 ? -25.016 27.219 18.672 1 29.58 477 LEU B O 1
ATOM 7434 N N . MET B 1 478 ? -25.219 29.078 19.438 1 27.25 478 MET B N 1
ATOM 7435 C CA . MET B 1 478 ? -25.672 29.938 18.359 1 27.25 478 MET B CA 1
ATOM 7436 C C . MET B 1 478 ? -24.641 30 17.234 1 27.25 478 MET B C 1
ATOM 7438 O O . MET B 1 478 ? -23.688 30.797 17.312 1 27.25 478 MET B O 1
ATOM 7442 N N . VAL B 1 479 ? -23.984 29.094 16.984 1 28.08 479 VAL B N 1
ATOM 7443 C CA . VAL B 1 479 ? -23.328 29.234 15.68 1 28.08 479 VAL B CA 1
ATOM 7444 C C . VAL B 1 479 ? -24.234 30 14.727 1 28.08 479 VAL B C 1
ATOM 7446 O O . VAL B 1 479 ? -25.422 29.703 14.609 1 28.08 479 VAL B O 1
ATOM 7449 N N . TRP B 1 480 ? -23.703 31.188 14.203 1 23.73 480 TRP B N 1
ATOM 7450 C CA . TRP B 1 480 ? -24.109 32.312 13.336 1 23.73 480 TRP B CA 1
ATOM 7451 C C . TRP B 1 480 ? -24.781 31.781 12.07 1 23.73 480 TRP B C 1
ATOM 7453 O O . TRP B 1 480 ? -24.141 31.125 11.242 1 23.73 480 TRP B O 1
ATOM 7463 N N . GLU B 1 481 ? -25.766 31.141 12.016 1 24.81 481 GLU B N 1
ATOM 7464 C CA . GLU B 1 481 ? -26.734 31.297 10.93 1 24.81 481 GLU B CA 1
ATOM 7465 C C . GLU B 1 481 ? -26.859 32.75 10.508 1 24.81 481 GLU B C 1
ATOM 7467 O O . GLU B 1 481 ? -27.844 33.438 10.836 1 24.81 481 GLU B O 1
ATOM 7472 N N . THR B 1 482 ? -26.062 33.75 10.82 1 21.98 482 THR B N 1
ATOM 7473 C CA . THR B 1 482 ? -26.516 35 10.227 1 21.98 482 THR B CA 1
ATOM 7474 C C . THR B 1 482 ? -26.875 34.812 8.758 1 21.98 482 THR B C 1
ATOM 7476 O O . THR B 1 482 ? -26.25 34 8.07 1 21.98 482 THR B O 1
ATOM 7479 N N . ALA B 1 483 ? -27.922 35.562 8.18 1 20.73 483 ALA B N 1
ATOM 7480 C CA . ALA B 1 483 ? -28.766 36.031 7.078 1 20.73 483 ALA B CA 1
ATOM 7481 C C . ALA B 1 483 ? -27.922 36.344 5.852 1 20.73 483 ALA B C 1
ATOM 7483 O O . ALA B 1 483 ? -27.062 37.25 5.891 1 20.73 483 ALA B O 1
ATOM 7484 N N . VAL B 1 484 ? -27.297 35.594 4.957 1 19.23 484 VAL B N 1
ATOM 7485 C CA . VAL B 1 484 ? -27.75 36.062 3.656 1 19.23 484 VAL B CA 1
ATOM 7486 C C . VAL B 1 484 ? -29.203 35.656 3.434 1 19.23 484 VAL B C 1
ATOM 7488 O O . VAL B 1 484 ? -29.594 34.531 3.689 1 19.23 484 VAL B O 1
#

InterPro domains:
  IPR001611 Leucine-rich repeat [PF13516] (179-199)
  IPR001810 F-box domain [PF12937] (83-126)
  IPR001810 F-box domain [PS50181] (80-128)
  IPR006553 Leucine-rich repeat, cysteine-containing subtype [SM00367] (151-176)
  IPR006553 Leucine-rich repeat, cysteine-containing subtype [SM00367] (177-202)
  IPR006553 Leucine-rich repeat, cysteine-containing subtype [SM00367] (203-228)
  IPR006553 Leucine-rich repeat, cysteine-containing subtype [SM00367] (290-314)
  IPR006553 Leucine-rich repeat, cysteine-containing subtype [SM00367] (315-339)
  IPR006553 Leucine-rich repeat, cysteine-containing subtype [SM00367] (340-365)
  IPR006553 Leucine-rich repeat, cysteine-containing subtype [SM00367] (366-391)
  IPR006553 Leucine-rich repeat, cysteine-containing subtype [SM00367] (392-417)
  IPR006553 Leucine-rich repeat, cysteine-containing subtype [SM00367] (418-443)
  IPR032675 Leucine-rich repeat domain superfamily [G3DSA:3.80.10.10] (101-270)
  IPR032675 Leucine-rich repeat domain superfamily [G3DSA:3.80.10.10] (271-458)
  IPR036047 F-box-like domain superfamily [SSF81383] (76-130)
  IPR057207 F-box/LRR-repeat protein 15-like, leucin rich repeat domain [PF25372] (289-442)

Foldseek 3Di:
DCPDDPDDDDDDDDDDDDDDDDDDDDDDDDDDDDDDDDDDDDDDPDPDDPDDPDDDDDDDDDVPPPPPPPPPPPPPPPPPCPLVNDPLVVVLVVLLVPQCQDPVVVCQCVVDPSSVVSSLDLVSLADQEEEHDQPDPTDVVSVVSSLVRHQQNHAYYHDANNQPDALVNLLVSLQSRQNYAYYAHHLNAHYALSNLVSCLVRNQQYAEYEHANHAHYELVSVLVSLVRRLQRHAEYAHENHNNPLVPPLSVLSSLVRNQNYAYYAHAYDQVCLVRRRDELVSLLSNLQNHQNHQYYHHESYQYELSSLLSCLVRHQNHAEYHYEQYQYELSSLLSCLARHQNHAYYAHHNNQHYELNSLLSNLNRHQNHAEYAYHNNARYAANSLLSNLQRNQNHAEYHDYPNARHAQVNLLSSLQRNLNYQEYEHEQHAHHACVSVVNSCVRNPNRHHYHHHNHPRRDDPPPPVPDCPPPPPPVPPPPPPPDD/DDDDDDDDDDDPDDDDDDDDDDYDDDDYDDDDDDPDDDDDPDDDDDDDDPDPPPPDDDPPDDPPPPPPPPPVPVPPPPPPCPLVNDPLVVVLVVLLVPQCQDPVVVCQCVPDPSSVVSSLDLVSLADQEEEHDQPDPTDPVSVVSSLVRHQQNHAYYHDANHQPDALVNLLVSLQSRQNYAYYEHHLNAHYALSNLVSCLVRNQQYAEYEHANHAHYELVSVLVSLVRRLQRHAEYAHENHNNPLVPPLSVLSSLVRNQNYAYYAHAYDQVCLVRRRDELVSLLSNLQSHQNHQYYHHESYQYELSSLLSCLVRHQNHAEYHYEQYQYELSSLLSCLARHQNHAYYAHHNNQHYELNSLLSNLNRHQNHAEYAYHNNARYAANSLLSNLQRNQNHAEYHDHPNARHAQVNLLSSLQRNLNHQEYEHEQHAHHACVSVVNSCVRNPNRHHYHHHNHPRRDDPPPPVPPPPPPPPVVPPPPPPDDD

Organism: Acanthaster planci (NCBI:txid133434)

Nearest PDB structures (foldseek):
  6o60-assembly1_C  TM=8.117E-01  e=6.929E-23  Homo sapiens
  6wcq-assembly1_B  TM=8.526E-01  e=5.743E-17  Homo sapiens
  5zb2-assembly1_A-2  TM=7.043E-01  e=3.600E-11  Saccharomyces cerevisiae S288C
  8ubu-assembly1_K  TM=7.277E-01  e=2.479E-08  Homo sapiens
  2bex-assembly1_A  TM=4.988E-01  e=8.320E-11  Homo sapiens

pLDDT: mean 76.34, std 29.33, range [14.07, 98.88]

Solvent-accessible surface area (backbone atoms only — not comparable to full-atom values): 49907 Å² total; per-residue (Å²): 131,92,77,80,71,92,74,82,93,79,85,89,80,85,77,89,84,86,78,85,80,86,87,72,90,80,84,91,81,87,88,91,84,81,89,81,83,89,81,87,78,87,82,79,84,75,84,77,80,81,77,77,81,77,81,86,73,88,83,83,77,76,80,72,74,76,76,70,77,72,73,78,70,67,77,62,77,70,71,76,77,46,84,82,72,52,55,69,69,55,50,43,54,59,52,55,72,42,55,69,78,34,69,66,38,51,49,42,42,69,68,45,70,66,45,28,56,51,66,62,41,66,78,60,34,68,41,49,59,48,71,50,64,44,87,53,88,52,60,39,65,56,54,50,49,32,41,73,65,11,14,67,59,20,34,32,39,33,40,39,46,26,58,76,43,33,41,64,55,50,40,61,49,34,72,38,22,45,52,22,28,34,42,33,36,27,39,14,35,46,32,33,40,67,30,37,50,44,42,31,73,37,29,59,53,27,26,33,40,30,46,23,43,12,47,50,33,29,22,65,32,53,39,53,25,28,70,60,28,12,77,46,28,28,33,41,31,48,24,48,29,57,17,29,58,80,42,57,72,46,51,33,64,35,21,79,31,28,57,45,25,28,35,44,31,64,18,36,47,78,92,43,27,89,62,40,63,52,37,34,68,36,49,39,40,28,29,67,20,24,43,52,22,33,32,41,29,50,17,16,22,59,32,32,36,63,26,31,42,34,40,20,70,33,22,52,59,24,27,33,41,34,38,26,39,22,59,34,37,34,68,17,31,38,27,38,12,73,27,25,49,50,22,27,33,43,32,38,30,44,18,52,59,29,30,29,67,13,41,33,33,30,14,72,26,19,43,49,24,25,33,42,34,36,32,40,23,53,50,29,38,26,69,12,50,36,37,30,23,70,40,15,69,51,25,29,33,40,35,46,24,42,25,56,49,31,40,46,65,26,54,42,42,30,55,68,56,23,79,52,38,36,37,39,33,39,27,44,16,59,46,46,40,51,65,48,54,49,54,34,42,68,72,54,43,90,60,44,47,75,41,50,58,74,15,53,49,32,73,76,70,86,62,58,51,55,56,72,72,72,81,78,55,78,85,51,81,74,67,79,71,72,82,125,142,85,85,84,84,88,79,80,85,78,79,79,64,84,75,82,82,84,83,86,84,84,86,89,91,84,81,87,85,84,91,82,82,80,79,83,82,77,88,77,87,76,78,85,82,79,84,80,75,80,69,78,76,74,80,76,79,82,73,80,74,79,82,73,76,75,78,69,78,73,72,76,69,68,76,65,76,72,70,74,77,45,85,82,72,53,58,68,70,55,51,44,54,58,51,55,73,42,54,69,78,34,69,67,38,50,50,42,43,70,68,45,72,66,44,28,56,50,67,64,42,67,77,59,34,67,40,49,60,46,72,49,64,44,87,53,87,54,59,39,65,56,52,49,48,32,39,72,66,11,14,66,58,20,33,33,40,34,40,39,46,25,59,75,43,34,42,65,56,48,41,62,50,35,72,37,22,44,52,23,30,33,41,32,36,28,40,15,35,46,32,33,40,68,29,36,48,42,42,31,72,36,30,59,53,27,26,32,42,29,44,23,43,11,47,50,33,29,23,64,32,51,38,53,25,29,71,58,28,12,80,45,27,29,33,41,33,48,25,48,30,58,17,28,60,78,42,57,72,44,50,33,64,34,21,81,30,28,60,45,24,28,33,44,30,64,17,36,48,78,91,42,28,89,63,40,64,51,37,36,68,38,48,40,40,28,30,67,20,23,45,52,22,34,32,43,29,48,16,18,21,58,31,32,37,63,27,31,42,35,42,20,70,34,22,53,59,24,27,32,42,35,38,26,38,22,58,36,36,33,67,17,32,38,28,36,10,73,29,25,48,51,24,27,32,41,32,37,29,46,18,53,58,29,30,29,68,13,40,33,32,28,14,72,26,19,43,50,24,26,34,43,34,36,31,40,23,53,49,29,38,26,70,12,50,36,35,28,22,70,41,14,69,51,25,29,35,41,35,44,26,42,26,56,50,29,40,44,66,26,53,42,42,31,56,66,55,23,79,52,40,36,37,38,34,39,26,43,15,59,45,46,41,51,64,49,55,49,53,36,42,68,73,54,44,90,61,46,47,74,41,52,57,74,16,53,50,32,74,76,67,87,63,57,52,53,56,74,70,69,79,80,53,79,87,51,82,75,65,81,75,72,84,127